Protein AF-A0A354URS7-F1 (afdb_monomer)

Sequence (856 aa):
EDIVAKFEYTAPAGYTSASYAFTYQGEPTETKTATITEGKNTIEFAEANPARIGETIIVSLTLTGEGKEPVTDTYEFSVADYLKTLLTAAPSTFKEIKTQEQYVAMRTLAANLVNYSAKTQEYIGLEDTSSALLTTETVKGFVGDEQPADTDLAVGGEPTESDKYGFIGANLLLDGRVSVCFYFVAESKENLSLEIAFAVGSTATLTNIEEATEIAVKEGVTAYKAVLEGVSAIDMDKTFTAKLLSNGTAVGKEVTYSVKSYAHAMLSSKNDSMKSLALALYNYGVSAKSYVEAMEVTGTDVRLPETKTIDVTDDKYPASFVAEKAFSWAAVEGQSYAHSLVADGNGYMYTLTYNSMAVNASGDSNPDTSGDYYNTYRIVKLDMTGKVIGYTKTFVGAQYNGGYYWGGVEYFIPLWVKGGYVYSYNGDGKTVRIATTDITAKGVDYEVVDAIQFGTIEPKNVKAVVYNATQQKYAVYTLQTLYIFDETNLTEATRQQSVGINMVRMGGNDNNLYFVESTDNVYAPNITVYDWTGVKGTGIFISNKESLKNVKIQGITEYNGVVYYQLIGWSGGVNAVYKSDCSAAKKYDLNDYGLGKYLLNCDFETTASSLTNGWTKDGGSYIYNAIEKNGWVYEYRSCLVRFNPTDKTTVKSNLVVKKFDDENVAMFTYGDKVFVYDITNKVWKSLPLLFNADATATTEESLPIELGAYASSFRNIYVFEDTGNVAVFTGSKIVLLDSTGAEKAMYAVSTSDVSRMGGGKGGYIYYTTNAQGTKNPTVVVIDTKNGRRTTLTLPNVSQNPSNSKISSIFELNGTLCYSLFKWDGTTDSSNIQCVNLSNLKYAAPHKETEELTNAN

Radius of gyration: 36.46 Å; Cα contacts (8 Å, |Δi|>4): 1889; chains: 1; bounding box: 96×96×100 Å

Solvent-accessible surface area (backbone atoms only — not comparable to full-atom values): 47160 Å² total; per-residue (Å²): 62,50,53,65,50,75,50,76,46,72,39,57,87,64,37,43,34,37,40,34,29,45,28,46,89,88,43,73,49,78,75,45,76,44,82,49,57,62,38,82,46,76,50,76,45,64,82,46,30,58,66,47,36,81,47,55,42,34,38,45,39,35,39,33,28,84,98,47,80,74,47,76,51,77,49,77,48,39,56,44,62,51,44,45,44,62,67,67,56,62,67,85,75,41,87,86,50,86,46,72,64,34,46,49,26,49,31,25,27,46,32,14,48,35,48,25,15,21,29,41,12,52,56,75,72,45,80,65,74,38,56,70,69,53,76,41,71,75,47,50,69,32,42,66,81,72,73,55,62,93,79,50,69,42,68,41,70,74,62,54,100,83,54,68,43,26,42,75,48,73,46,79,42,80,76,78,38,48,24,45,35,41,33,30,39,26,73,62,74,78,61,43,36,37,40,35,31,57,55,98,88,47,74,48,74,45,67,70,71,42,76,31,84,88,50,90,65,62,94,83,47,45,36,29,32,38,68,50,75,44,53,37,49,60,50,32,73,33,56,36,40,39,36,39,22,50,79,85,40,81,46,59,57,54,34,34,40,29,49,36,33,52,28,32,59,30,71,75,47,90,45,66,47,58,29,50,27,35,43,28,48,39,29,24,10,49,27,35,38,51,28,50,59,39,62,69,64,50,93,75,75,64,64,64,70,69,80,64,70,71,72,77,85,54,97,80,68,84,65,58,43,68,31,42,79,64,30,69,43,80,68,57,92,87,32,69,48,69,52,27,31,32,47,70,87,78,63,37,35,39,32,38,32,33,26,85,49,64,37,25,93,84,72,51,66,59,84,88,57,98,52,58,60,40,44,33,32,29,53,32,34,22,39,85,70,40,50,76,50,16,22,37,44,77,43,58,34,57,70,63,94,75,69,94,71,89,76,85,71,86,82,46,57,31,45,33,45,57,95,64,27,40,39,30,60,34,36,80,59,29,21,38,37,37,49,62,83,65,43,63,40,79,57,30,83,70,47,81,43,79,43,83,63,52,40,90,53,55,63,88,52,45,42,26,39,37,55,32,81,86,74,42,30,34,41,39,28,35,70,40,38,42,32,30,24,44,69,92,41,41,66,57,60,83,33,80,34,80,70,81,49,87,46,65,37,50,20,44,55,93,66,37,33,40,32,35,50,60,55,87,61,52,64,50,45,41,30,41,31,24,36,88,78,62,49,77,54,72,69,43,38,34,35,54,78,69,96,60,77,60,29,42,76,36,20,23,22,40,57,94,64,27,39,35,34,30,41,37,28,83,89,71,68,46,42,32,36,30,35,30,67,70,69,70,76,67,79,73,70,73,84,82,58,45,48,61,74,63,62,71,75,69,62,89,68,80,63,85,48,73,68,57,85,58,66,63,83,83,85,54,50,67,60,49,40,49,47,59,57,97,78,28,40,37,35,45,68,48,34,48,34,42,32,34,77,86,80,52,45,77,37,49,33,59,33,79,49,81,83,65,72,92,70,52,60,34,60,40,60,59,91,70,28,37,39,39,36,37,61,90,79,69,39,37,33,38,42,55,71,86,58,52,51,78,38,69,53,53,78,68,55,78,71,96,58,49,51,57,95,44,70,87,52,57,56,35,51,34,56,42,78,94,72,48,25,32,42,37,28,50,74,55,33,39,35,32,22,40,60,80,23,49,80,75,46,77,42,84,45,76,56,82,74,50,64,33,63,25,46,41,65,91,48,27,36,40,32,29,32,34,26,50,58,52,55,55,37,31,36,36,38,34,36,68,84,78,72,46,74,40,81,43,71,49,69,73,43,81,84,45,57,72,56,25,32,49,37,23,31,27,42,53,96,74,21,53,29,33,26,38,34,38,57,76,88,84,65,55,41,46,39,45,40,33,42,56,72,85,68,49,65,72,72,74,80,67,88,63,61,72,68,60,71,77,71,125

Mean predicted aligned error: 19.66 Å

pLDDT: mean 78.78, std 17.72, range [26.27, 97.81]

Nearest PDB structures (foldseek):
  2qki-assembly1_A  TM=1.338E-01  e=4.207E-03  Homo sapiens
  8enu-assembly1_G  TM=1.183E-01  e=7.615E-03  Homo sapiens
  3hs0-assembly1_F  TM=1.112E-01  e=4.514E-02  Naja kaouthia
  8ayh-assembly1_B  TM=8.428E-02  e=1.317E-02  Naja kaouthia
  3frp-assembly1_A  TM=9.018E-02  e=2.333E-01  Naja kaouthia

Structure (mmCIF, N/CA/C/O backbone):
data_AF-A0A354URS7-F1
#
_entry.id   AF-A0A354URS7-F1
#
loop_
_atom_site.group_PDB
_atom_site.id
_atom_site.type_symbol
_atom_site.label_atom_id
_atom_site.label_alt_id
_atom_site.label_comp_id
_atom_site.label_asym_id
_atom_site.label_entity_id
_atom_site.label_seq_id
_atom_site.pdbx_PDB_ins_code
_atom_site.Cartn_x
_atom_site.Cartn_y
_atom_site.Cartn_z
_atom_site.occupancy
_atom_site.B_iso_or_equiv
_atom_site.auth_seq_id
_atom_site.auth_comp_id
_atom_site.auth_asym_id
_atom_site.auth_atom_id
_atom_site.pdbx_PDB_model_num
ATOM 1 N N . GLU A 1 1 ? 0.859 -14.919 19.921 1.00 45.84 1 GLU A N 1
ATOM 2 C CA . GLU A 1 1 ? 1.790 -16.027 19.671 1.00 45.84 1 GLU A CA 1
ATOM 3 C C . GLU A 1 1 ? 3.201 -15.488 19.635 1.00 45.84 1 GLU A C 1
ATOM 5 O O . GLU A 1 1 ? 3.434 -14.416 19.079 1.00 45.84 1 GLU A O 1
ATOM 10 N N . ASP A 1 2 ? 4.089 -16.232 20.284 1.00 64.38 2 ASP A N 1
ATOM 11 C CA . ASP A 1 2 ? 5.538 -16.074 20.232 1.00 64.38 2 ASP A CA 1
ATOM 12 C C . ASP A 1 2 ? 6.070 -16.330 18.814 1.00 64.38 2 ASP A C 1
ATOM 14 O O . ASP A 1 2 ? 5.342 -16.796 17.933 1.00 64.38 2 ASP A O 1
ATOM 18 N N . ILE A 1 3 ? 7.350 -16.041 18.570 1.00 83.69 3 ILE A N 1
ATOM 19 C CA . ILE A 1 3 ? 7.993 -16.497 17.335 1.00 83.69 3 ILE A CA 1
ATOM 20 C C . ILE A 1 3 ? 8.140 -18.019 17.457 1.00 83.69 3 ILE A C 1
ATOM 22 O O . ILE A 1 3 ? 8.934 -18.511 18.256 1.00 83.69 3 ILE A O 1
ATOM 26 N N . VAL A 1 4 ? 7.360 -18.779 16.686 1.00 89.12 4 VAL A N 1
ATOM 27 C CA . VAL A 1 4 ? 7.416 -20.248 16.709 1.00 89.12 4 VAL A CA 1
ATOM 28 C C . VAL A 1 4 ? 8.320 -20.752 15.589 1.00 89.12 4 VAL A C 1
ATOM 30 O O . VAL A 1 4 ? 8.006 -20.603 14.408 1.00 89.12 4 VAL A O 1
ATOM 33 N N . ALA A 1 5 ? 9.431 -21.391 15.952 1.00 91.00 5 ALA A N 1
ATOM 34 C CA . ALA A 1 5 ? 10.288 -22.095 15.004 1.00 91.00 5 ALA A CA 1
ATOM 35 C C . ALA A 1 5 ? 9.796 -23.538 14.836 1.00 91.00 5 ALA A C 1
ATOM 37 O O . ALA A 1 5 ? 9.742 -24.304 15.802 1.00 91.00 5 ALA A O 1
ATOM 38 N N . LYS A 1 6 ? 9.437 -23.913 13.605 1.00 93.00 6 LYS A N 1
ATOM 39 C CA . LYS A 1 6 ? 8.980 -25.264 13.257 1.00 93.00 6 LYS A CA 1
ATOM 40 C C . LYS A 1 6 ? 10.090 -26.010 12.526 1.00 93.00 6 LYS A C 1
ATOM 42 O O . LYS A 1 6 ? 10.563 -25.547 11.491 1.00 93.00 6 LYS A O 1
ATOM 47 N N . PHE A 1 7 ? 10.475 -27.172 13.042 1.00 93.50 7 PHE A N 1
ATOM 48 C CA . PHE A 1 7 ? 11.498 -28.030 12.450 1.00 93.50 7 PHE A CA 1
ATOM 49 C C . PHE A 1 7 ? 10.830 -29.256 11.846 1.00 93.50 7 PHE A C 1
ATOM 51 O O . PHE A 1 7 ? 10.274 -30.094 12.560 1.00 93.50 7 PHE A O 1
ATOM 58 N N . GLU A 1 8 ? 10.878 -29.346 10.522 1.00 94.00 8 GLU A N 1
ATOM 59 C CA . GLU A 1 8 ? 10.361 -30.489 9.778 1.00 94.00 8 GLU A CA 1
ATOM 60 C C . GLU A 1 8 ? 11.480 -31.507 9.543 1.00 94.00 8 GLU A C 1
ATOM 62 O O . GLU A 1 8 ? 12.552 -31.161 9.050 1.00 94.00 8 GLU A O 1
ATOM 67 N N . TYR A 1 9 ? 11.224 -32.775 9.855 1.00 93.50 9 TYR A N 1
ATOM 68 C CA . TYR A 1 9 ? 12.161 -33.876 9.623 1.00 93.50 9 TYR A CA 1
ATOM 69 C C . TYR A 1 9 ? 11.433 -35.099 9.066 1.00 93.50 9 TYR A C 1
ATOM 71 O O . TYR A 1 9 ? 10.211 -35.228 9.170 1.00 93.50 9 TYR A O 1
ATOM 79 N N . THR A 1 10 ? 12.183 -36.005 8.440 1.00 95.69 10 THR A N 1
ATOM 80 C CA . THR A 1 10 ? 11.631 -37.245 7.880 1.00 95.69 10 THR A CA 1
ATOM 81 C C . THR A 1 10 ? 12.099 -38.438 8.700 1.00 95.69 10 THR A C 1
ATOM 83 O O . THR A 1 10 ? 13.290 -38.727 8.749 1.00 95.69 10 THR A O 1
ATOM 86 N N . ALA A 1 11 ? 11.161 -39.143 9.327 1.00 95.38 11 ALA A N 1
ATOM 87 C CA . ALA A 1 11 ? 11.426 -40.369 10.061 1.00 95.38 11 ALA A CA 1
ATOM 88 C C . ALA A 1 11 ? 11.481 -41.570 9.096 1.00 95.38 11 ALA A C 1
ATOM 90 O O . ALA A 1 11 ? 10.512 -41.797 8.360 1.00 95.38 11 ALA A O 1
ATOM 91 N N . PRO A 1 12 ? 12.573 -42.358 9.082 1.00 94.75 12 PRO A N 1
ATOM 92 C CA . PRO A 1 12 ? 12.652 -43.565 8.264 1.00 94.75 12 PRO A CA 1
ATOM 93 C C . PRO A 1 12 ? 11.683 -44.663 8.729 1.00 94.75 12 PRO A C 1
ATOM 95 O O . PRO A 1 12 ? 11.243 -44.691 9.880 1.00 94.75 12 PRO A O 1
ATOM 98 N N . ALA A 1 13 ? 11.419 -45.634 7.851 1.00 95.38 13 ALA A N 1
ATOM 99 C CA . ALA A 1 13 ? 10.595 -46.796 8.170 1.00 95.38 13 ALA A CA 1
ATOM 100 C C . ALA A 1 13 ? 11.107 -47.559 9.409 1.00 95.38 13 ALA A C 1
ATOM 102 O O . ALA A 1 13 ? 12.272 -47.975 9.485 1.00 95.38 13 ALA A O 1
ATOM 103 N N . GLY A 1 14 ? 10.200 -47.801 10.356 1.00 94.88 14 GLY A N 1
ATOM 104 C CA . GLY A 1 14 ? 10.459 -48.547 11.591 1.00 94.88 14 GLY A CA 1
ATOM 105 C C . GLY A 1 14 ? 10.931 -47.713 12.786 1.00 94.88 14 GLY A C 1
ATOM 106 O O . GLY A 1 14 ? 11.168 -48.300 13.836 1.00 94.88 14 GLY A O 1
ATOM 107 N N . TYR A 1 15 ? 11.044 -46.386 12.665 1.00 96.94 15 TYR A N 1
ATOM 108 C CA . TYR A 1 15 ? 11.195 -45.480 13.811 1.00 96.94 15 TYR A CA 1
ATOM 109 C C . TYR A 1 15 ? 9.814 -45.036 14.311 1.00 96.94 15 TYR A C 1
ATOM 111 O O . TYR A 1 15 ? 8.960 -44.660 13.513 1.00 96.94 15 TYR A O 1
ATOM 119 N N . THR A 1 16 ? 9.586 -45.102 15.624 1.00 96.25 16 THR A N 1
ATOM 120 C CA . THR A 1 16 ? 8.262 -44.881 16.246 1.00 96.25 16 THR A CA 1
ATOM 121 C C . THR A 1 16 ? 8.275 -43.822 17.346 1.00 96.25 16 THR A C 1
ATOM 123 O O . THR A 1 16 ? 7.215 -43.401 17.806 1.00 96.25 16 THR A O 1
ATOM 126 N N . SER A 1 17 ? 9.456 -43.378 17.781 1.00 96.94 17 SER A N 1
ATOM 127 C CA . SER A 1 17 ? 9.614 -42.353 18.813 1.00 96.94 17 SER A CA 1
ATOM 128 C C . SER A 1 17 ? 10.721 -41.366 18.447 1.00 96.94 17 SER A C 1
ATOM 130 O O . SER A 1 17 ? 11.741 -41.745 17.875 1.00 96.94 17 SER A O 1
ATOM 132 N N . ALA A 1 18 ? 10.532 -40.105 18.822 1.00 96.94 18 ALA A N 1
ATOM 133 C CA . ALA A 1 18 ? 11.527 -39.044 18.765 1.00 96.94 18 ALA A CA 1
ATOM 134 C C . ALA A 1 18 ? 11.763 -38.489 20.172 1.00 96.94 18 ALA A C 1
ATOM 136 O O . ALA A 1 18 ? 10.813 -38.181 20.888 1.00 96.94 18 ALA A O 1
ATOM 137 N N . SER A 1 19 ? 13.022 -38.344 20.564 1.00 97.12 19 SER A N 1
ATOM 138 C CA . SER A 1 19 ? 13.459 -37.634 21.763 1.00 97.12 19 SER A CA 1
ATOM 139 C C . SER A 1 19 ? 14.187 -36.377 21.322 1.00 97.12 19 SER A C 1
ATOM 141 O O . SER A 1 19 ? 15.109 -36.477 20.519 1.00 97.12 19 SER A O 1
ATOM 143 N N . TYR A 1 20 ? 13.798 -35.208 21.816 1.00 96.75 20 TYR A N 1
ATOM 144 C CA . TYR A 1 20 ? 14.395 -33.951 21.382 1.00 96.75 20 TYR A CA 1
ATOM 145 C C . TYR A 1 20 ? 14.572 -32.958 22.523 1.00 96.75 20 TYR A C 1
ATOM 147 O O . TYR A 1 20 ? 13.783 -32.925 23.465 1.00 96.75 20 TYR A O 1
ATOM 155 N N . ALA A 1 21 ? 15.611 -32.139 22.420 1.00 96.75 21 ALA A N 1
ATOM 156 C CA . ALA A 1 21 ? 15.851 -30.996 23.289 1.00 96.75 21 ALA A CA 1
ATOM 157 C C . ALA A 1 21 ? 16.300 -29.810 22.434 1.00 96.75 21 ALA A C 1
ATOM 159 O O . ALA A 1 21 ? 17.043 -29.979 21.465 1.00 96.75 21 ALA A O 1
ATOM 160 N N . PHE A 1 22 ? 15.849 -28.617 22.799 1.00 96.38 22 PHE A N 1
ATOM 161 C CA . PHE A 1 22 ? 16.310 -27.366 22.207 1.00 96.38 22 PHE A CA 1
ATOM 162 C C . PHE A 1 22 ? 17.412 -26.755 23.066 1.00 96.38 22 PHE A C 1
ATOM 164 O O . PHE A 1 22 ? 17.344 -26.853 24.288 1.00 96.38 22 PHE A O 1
ATOM 171 N N . THR A 1 23 ? 18.372 -26.078 22.455 1.00 95.88 23 THR A N 1
ATOM 172 C CA . THR A 1 23 ? 19.292 -25.154 23.117 1.00 95.88 23 THR A CA 1
ATOM 173 C C . THR A 1 23 ? 19.030 -23.758 22.574 1.00 95.88 23 THR A C 1
ATOM 175 O O . THR A 1 23 ? 19.028 -23.552 21.360 1.00 95.88 23 THR A O 1
ATOM 178 N N . TYR A 1 24 ? 18.801 -22.809 23.476 1.00 92.94 24 TYR A N 1
ATOM 179 C CA . TYR A 1 24 ? 18.528 -21.411 23.161 1.00 92.94 24 TYR A CA 1
ATOM 180 C C . TYR A 1 24 ? 19.208 -20.539 24.217 1.00 92.94 24 TYR A C 1
ATOM 182 O O . TYR A 1 24 ? 19.160 -20.863 25.399 1.00 92.94 24 TYR A O 1
ATOM 190 N N . GLN A 1 25 ? 19.906 -19.478 23.799 1.00 89.69 25 GLN A N 1
ATOM 191 C CA . GLN A 1 25 ? 20.767 -18.668 24.686 1.00 89.69 25 GLN A CA 1
ATOM 192 C C . GLN A 1 25 ? 21.860 -19.486 25.404 1.00 89.69 25 GLN A C 1
ATOM 194 O O . GLN A 1 25 ? 22.274 -19.162 26.512 1.00 89.69 25 GLN A O 1
ATOM 199 N N . GLY A 1 26 ? 22.322 -20.574 24.779 1.00 89.56 26 GLY A N 1
ATOM 200 C CA . GLY A 1 26 ? 23.308 -21.488 25.363 1.00 89.56 26 GLY A CA 1
ATOM 201 C C . GLY A 1 26 ? 22.752 -22.442 26.426 1.00 89.56 26 GLY A C 1
ATOM 202 O O . GLY A 1 26 ? 23.478 -23.338 26.852 1.00 89.56 26 GLY A O 1
ATOM 203 N N . GLU A 1 27 ? 21.477 -22.313 26.800 1.00 90.81 27 GLU A N 1
ATOM 204 C CA . GLU A 1 27 ? 20.839 -23.149 27.814 1.00 90.81 27 GLU A CA 1
ATOM 205 C C . GLU A 1 27 ? 19.990 -24.254 27.160 1.00 90.81 27 GLU A C 1
ATOM 207 O O . GLU A 1 27 ? 19.168 -23.975 26.278 1.00 90.81 27 GLU A O 1
ATOM 212 N N . PRO A 1 28 ? 20.183 -25.531 27.537 1.00 91.81 28 PRO A N 1
ATOM 213 C CA . PRO A 1 28 ? 19.349 -26.622 27.061 1.00 91.81 28 PRO A CA 1
ATOM 214 C C . PRO A 1 28 ? 17.993 -26.640 27.780 1.00 91.81 28 PRO A C 1
ATOM 216 O O . PRO A 1 28 ? 17.904 -26.560 29.003 1.00 91.81 28 PRO A O 1
ATOM 219 N N . THR A 1 29 ? 16.932 -26.822 27.006 1.00 92.19 29 THR A N 1
ATOM 220 C CA . THR A 1 29 ? 15.580 -27.122 27.491 1.00 92.19 29 THR A CA 1
ATOM 221 C C . THR A 1 29 ? 15.466 -28.577 27.951 1.00 92.19 29 THR A C 1
ATOM 223 O O . THR A 1 29 ? 16.294 -29.432 27.618 1.00 92.19 29 THR A O 1
ATOM 226 N N . GLU A 1 30 ? 14.409 -28.881 28.706 1.00 92.69 30 GLU A N 1
ATOM 227 C CA . GLU A 1 30 ? 14.092 -30.258 29.081 1.00 92.69 30 GLU A CA 1
ATOM 228 C C . GLU A 1 30 ? 13.887 -31.144 27.845 1.00 92.69 30 GLU A C 1
ATOM 230 O O . GLU A 1 30 ? 13.244 -30.757 26.865 1.00 92.69 30 GLU A O 1
ATOM 235 N N . THR A 1 31 ? 14.412 -32.370 27.907 1.00 94.88 31 THR A N 1
ATOM 236 C CA . THR A 1 31 ? 14.215 -33.356 26.842 1.00 94.88 31 THR A CA 1
ATOM 237 C C . THR A 1 31 ? 12.753 -33.787 26.789 1.00 94.88 31 THR A C 1
ATOM 239 O O . THR A 1 31 ? 12.211 -34.320 27.756 1.00 94.88 31 THR A O 1
ATOM 242 N N . LYS A 1 32 ? 12.129 -33.599 25.629 1.00 95.56 32 LYS A N 1
ATOM 243 C CA . LYS A 1 32 ? 10.760 -34.017 25.327 1.00 95.56 32 LYS A CA 1
ATOM 244 C C . LYS A 1 32 ? 10.784 -35.292 24.494 1.00 95.56 32 LYS A C 1
ATOM 246 O O . LYS A 1 32 ? 11.731 -35.554 23.755 1.00 95.56 32 LYS A O 1
ATOM 251 N N . THR A 1 33 ? 9.726 -36.090 24.603 1.00 95.12 33 THR A N 1
ATOM 252 C CA . THR A 1 33 ? 9.521 -37.271 23.757 1.00 95.12 33 THR A CA 1
ATOM 253 C C . THR A 1 33 ? 8.199 -37.152 23.014 1.00 95.12 33 THR A C 1
ATOM 255 O O . THR A 1 33 ? 7.212 -36.668 23.564 1.00 95.12 33 THR A O 1
ATOM 258 N N . ALA A 1 34 ? 8.185 -37.576 21.755 1.00 94.56 34 ALA A N 1
ATOM 259 C CA . ALA A 1 34 ? 7.004 -37.597 20.907 1.00 94.56 34 ALA A CA 1
ATOM 260 C C . ALA A 1 34 ? 6.899 -38.945 20.192 1.00 94.56 34 ALA A C 1
ATOM 262 O O . ALA A 1 34 ? 7.897 -39.512 19.745 1.00 94.56 34 ALA A O 1
ATOM 263 N N . THR A 1 35 ? 5.674 -39.452 20.065 1.00 95.06 35 THR A N 1
ATOM 264 C CA . THR A 1 35 ? 5.389 -40.561 19.146 1.00 95.06 35 THR A CA 1
ATOM 265 C C . THR A 1 35 ? 5.372 -40.013 17.725 1.00 95.06 35 THR A C 1
ATOM 267 O O . THR A 1 35 ? 4.788 -38.958 17.487 1.00 95.06 35 THR A O 1
ATOM 270 N N . ILE A 1 36 ? 6.006 -40.722 16.796 1.00 95.62 36 ILE A N 1
ATOM 271 C CA . ILE A 1 36 ? 6.165 -40.287 15.403 1.00 95.62 36 ILE A CA 1
ATOM 272 C C . ILE A 1 36 ? 5.689 -41.366 14.441 1.00 95.62 36 ILE A C 1
ATOM 274 O O . ILE A 1 36 ? 5.633 -42.548 14.785 1.00 95.62 36 ILE A O 1
ATOM 278 N N . THR A 1 37 ? 5.367 -40.957 13.220 1.00 94.19 37 THR A N 1
ATOM 279 C CA . THR A 1 37 ? 5.035 -41.869 12.120 1.00 94.19 37 THR A CA 1
ATOM 280 C C . THR A 1 37 ? 6.132 -41.856 11.067 1.00 94.19 37 THR A C 1
ATOM 282 O O . THR A 1 37 ? 6.842 -40.862 10.925 1.00 94.19 37 THR A O 1
ATOM 285 N N . GLU A 1 38 ? 6.253 -42.933 10.290 1.00 95.38 38 GLU A N 1
ATOM 286 C CA . GLU A 1 38 ? 7.100 -42.938 9.093 1.00 95.38 38 GLU A CA 1
ATOM 287 C C . GLU A 1 38 ? 6.736 -41.759 8.173 1.00 95.38 38 GLU A C 1
ATOM 289 O O . GLU A 1 38 ? 5.558 -41.473 7.949 1.00 95.38 38 GLU A O 1
ATOM 294 N N . GLY A 1 39 ? 7.748 -41.072 7.639 1.00 94.75 39 GLY A N 1
ATOM 295 C CA . GLY A 1 39 ? 7.565 -39.894 6.793 1.00 94.75 39 GLY A CA 1
ATOM 296 C C . GLY A 1 39 ? 7.754 -38.572 7.539 1.00 94.75 39 GLY A C 1
ATOM 297 O O . GLY A 1 39 ? 8.597 -38.460 8.428 1.00 94.75 39 GLY A O 1
ATOM 298 N N . LYS A 1 40 ? 7.032 -37.532 7.114 1.00 95.81 40 LYS A N 1
ATOM 299 C CA . LYS A 1 40 ? 7.242 -36.150 7.567 1.00 95.81 40 LYS A CA 1
ATOM 300 C C . LYS A 1 40 ? 6.651 -35.926 8.961 1.00 95.81 40 LYS A C 1
ATOM 302 O O . LYS A 1 40 ? 5.474 -36.193 9.179 1.00 95.81 40 LYS A O 1
ATOM 307 N N . ASN A 1 41 ? 7.459 -35.391 9.867 1.00 95.75 41 ASN A N 1
ATOM 308 C CA . ASN A 1 41 ? 7.078 -35.017 11.226 1.00 95.75 41 ASN A CA 1
ATOM 309 C C . ASN A 1 41 ? 7.549 -33.585 11.515 1.00 95.75 41 ASN A C 1
ATOM 311 O O . ASN A 1 41 ? 8.467 -33.087 10.857 1.00 95.75 41 ASN A O 1
ATOM 315 N N . THR A 1 42 ? 6.944 -32.945 12.517 1.00 96.00 42 THR A N 1
ATOM 316 C CA . THR A 1 42 ? 7.269 -31.571 12.921 1.00 96.00 42 THR A CA 1
ATOM 317 C C . THR A 1 42 ? 7.430 -31.492 14.434 1.00 96.00 42 THR A C 1
ATOM 319 O O . THR A 1 42 ? 6.643 -32.077 15.175 1.00 96.00 42 THR A O 1
ATOM 322 N N . ILE A 1 43 ? 8.441 -30.757 14.889 1.00 94.81 43 ILE A N 1
ATOM 323 C CA . ILE A 1 43 ? 8.601 -30.318 16.283 1.00 94.81 43 ILE A CA 1
ATOM 324 C C . ILE A 1 43 ? 8.699 -28.795 16.319 1.00 94.81 43 ILE A C 1
ATOM 326 O O . ILE A 1 43 ? 9.152 -28.173 15.357 1.00 94.81 43 ILE A O 1
ATOM 330 N N . GLU A 1 44 ? 8.257 -28.191 17.418 1.00 94.12 44 GLU A N 1
ATOM 331 C CA . GLU A 1 44 ? 8.102 -26.739 17.525 1.00 94.12 44 GLU A CA 1
ATOM 332 C C . GLU A 1 44 ? 8.839 -26.190 18.751 1.00 94.12 44 GLU A C 1
ATOM 334 O O . GLU A 1 44 ? 8.808 -26.788 19.831 1.00 94.12 44 GLU A O 1
ATOM 339 N N . PHE A 1 45 ? 9.481 -25.036 18.574 1.00 92.06 45 PHE A N 1
ATOM 340 C CA . PHE A 1 45 ? 10.055 -24.215 19.635 1.00 92.06 45 PHE A CA 1
ATOM 341 C C . PHE A 1 45 ? 9.303 -22.885 19.694 1.00 92.06 45 PHE A C 1
ATOM 343 O O . PHE A 1 45 ? 9.355 -22.111 18.742 1.00 92.06 45 PHE A O 1
ATOM 350 N N . ALA A 1 46 ? 8.601 -22.632 20.799 1.00 88.44 46 ALA A N 1
ATOM 351 C CA . ALA A 1 46 ? 7.706 -21.483 20.971 1.00 88.44 46 ALA A CA 1
ATOM 352 C C . ALA A 1 46 ? 8.189 -20.496 22.051 1.00 88.44 46 ALA A C 1
ATOM 354 O O . ALA A 1 46 ? 7.394 -19.743 22.596 1.00 88.44 46 ALA A O 1
ATOM 355 N N . GLU A 1 47 ? 9.482 -20.517 22.390 1.00 86.81 47 GLU A N 1
ATOM 356 C CA . GLU A 1 47 ? 10.078 -19.643 23.418 1.00 86.81 47 GLU A CA 1
ATOM 357 C C . GLU A 1 47 ? 10.959 -18.533 22.806 1.00 86.81 47 GLU A C 1
ATOM 359 O O . GLU A 1 47 ? 11.657 -17.809 23.521 1.00 86.81 47 GLU A O 1
ATOM 364 N N . ALA A 1 48 ? 10.954 -18.375 21.475 1.00 87.38 48 ALA A N 1
ATOM 365 C CA . ALA A 1 48 ? 11.731 -17.325 20.826 1.00 87.38 48 ALA A CA 1
ATOM 366 C C . ALA A 1 48 ? 11.060 -15.953 21.012 1.00 87.38 48 ALA A C 1
ATOM 368 O O . ALA A 1 48 ? 9.888 -15.748 20.693 1.00 87.38 48 ALA A O 1
ATOM 369 N N . ASN A 1 49 ? 11.848 -14.999 21.510 1.00 86.81 49 ASN A N 1
ATOM 370 C CA . ASN A 1 49 ? 11.406 -13.663 21.904 1.00 86.81 49 ASN A CA 1
ATOM 371 C C . ASN A 1 49 ? 11.947 -12.619 20.906 1.00 86.81 49 ASN A C 1
ATOM 373 O O . ASN A 1 49 ? 13.132 -12.684 20.559 1.00 86.81 49 ASN A O 1
ATOM 377 N N . PRO A 1 50 ? 11.140 -11.621 20.492 1.00 89.31 50 PRO A N 1
ATOM 378 C CA . PRO A 1 50 ? 11.588 -10.487 19.685 1.00 89.31 50 PRO A CA 1
ATOM 379 C C . PRO A 1 50 ? 12.896 -9.835 20.155 1.00 89.31 50 PRO A C 1
ATOM 381 O O . PRO A 1 50 ? 13.721 -9.486 19.327 1.00 89.31 50 PRO A O 1
ATOM 384 N N . ALA A 1 51 ? 13.179 -9.725 21.451 1.00 90.81 51 ALA A N 1
ATOM 385 C CA . ALA A 1 51 ? 14.430 -9.155 21.963 1.00 90.81 51 ALA A CA 1
ATOM 386 C C . ALA A 1 51 ? 15.701 -9.948 21.584 1.00 90.81 51 ALA A C 1
ATOM 388 O O . ALA A 1 51 ? 16.823 -9.497 21.822 1.00 90.81 51 ALA A O 1
ATOM 389 N N . ARG A 1 52 ? 15.539 -11.169 21.069 1.00 90.56 52 ARG A N 1
ATOM 390 C CA . ARG A 1 52 ? 16.590 -12.182 20.937 1.00 90.56 52 ARG A CA 1
ATOM 391 C C . ARG A 1 52 ? 16.546 -12.892 19.582 1.00 90.56 52 ARG A C 1
ATOM 393 O O . ARG A 1 52 ? 17.028 -14.010 19.464 1.00 90.56 52 ARG A O 1
ATOM 400 N N . ILE A 1 53 ? 16.027 -12.245 18.534 1.00 92.06 53 ILE A N 1
ATOM 401 C CA . ILE A 1 53 ? 15.968 -12.845 17.184 1.00 92.06 53 ILE A CA 1
ATOM 402 C C . ILE A 1 53 ? 17.347 -13.203 16.600 1.00 92.06 53 ILE A C 1
ATOM 404 O O . ILE A 1 53 ? 17.416 -13.983 15.654 1.00 92.06 53 ILE A O 1
ATOM 408 N N . GLY A 1 54 ? 18.431 -12.630 17.137 1.00 91.06 54 GLY A N 1
ATOM 409 C CA . GLY A 1 54 ? 19.808 -12.965 16.762 1.00 91.06 54 GLY A CA 1
ATOM 410 C C . GLY A 1 54 ? 20.353 -14.246 17.402 1.00 91.06 54 GLY A C 1
ATOM 411 O O . GLY A 1 54 ? 21.399 -14.728 16.978 1.00 91.06 54 GLY A O 1
ATOM 412 N N . GLU A 1 55 ? 19.672 -14.803 18.407 1.00 92.38 55 GLU A N 1
ATOM 413 C CA . GLU A 1 55 ? 20.076 -16.056 19.045 1.00 92.38 55 GLU A CA 1
ATOM 414 C C . GLU A 1 55 ? 19.757 -17.252 18.138 1.00 92.38 55 GLU A C 1
ATOM 416 O O . GLU A 1 55 ? 18.712 -17.306 17.483 1.00 92.38 55 GLU A O 1
ATOM 421 N N . THR A 1 56 ? 20.653 -18.237 18.118 1.00 94.56 56 THR A N 1
ATOM 422 C CA . THR A 1 56 ? 20.451 -19.480 17.361 1.00 94.56 56 THR A CA 1
ATOM 423 C C . THR A 1 56 ? 19.680 -20.492 18.203 1.00 94.56 56 THR A C 1
ATOM 425 O O . THR A 1 56 ? 19.986 -20.707 19.376 1.00 94.56 56 THR A O 1
ATOM 428 N N . ILE A 1 57 ? 18.687 -21.131 17.592 1.00 95.69 57 ILE A N 1
ATOM 429 C CA . ILE A 1 57 ? 17.938 -22.254 18.151 1.00 95.69 57 ILE A CA 1
ATOM 430 C C . ILE A 1 57 ? 18.573 -23.532 17.615 1.00 95.69 57 ILE A C 1
ATOM 432 O O . ILE A 1 57 ? 18.574 -23.767 16.405 1.00 95.69 57 ILE A O 1
ATOM 436 N N . ILE A 1 58 ? 19.104 -24.358 18.512 1.00 96.31 58 ILE A N 1
ATOM 437 C CA . ILE A 1 58 ? 19.716 -25.644 18.168 1.00 96.31 58 ILE A CA 1
ATOM 438 C C . ILE A 1 58 ? 18.787 -26.759 18.637 1.00 96.31 58 ILE A C 1
ATOM 440 O O . ILE A 1 58 ? 18.391 -26.786 19.796 1.00 96.31 58 ILE A O 1
ATOM 444 N N . VAL A 1 59 ? 18.447 -27.697 17.763 1.00 96.75 59 VAL A N 1
ATOM 445 C CA . VAL A 1 59 ? 17.667 -28.894 18.096 1.00 96.75 59 VAL A CA 1
ATOM 446 C C . VAL A 1 59 ? 18.592 -30.089 18.110 1.00 96.75 59 VAL A C 1
ATOM 448 O O . VAL A 1 59 ? 19.196 -30.379 17.086 1.00 96.75 59 VAL A O 1
ATOM 451 N N . SER A 1 60 ? 18.640 -30.823 19.216 1.00 96.88 60 SER A N 1
ATOM 452 C CA . SER A 1 60 ? 19.173 -32.186 19.251 1.00 96.88 60 SER A CA 1
ATOM 453 C C . SER A 1 60 ? 18.004 -33.163 19.175 1.00 96.88 60 SER A C 1
ATOM 455 O O . SER A 1 60 ? 17.159 -33.165 20.069 1.00 96.88 60 SER A O 1
ATOM 457 N N . LEU A 1 61 ? 17.923 -33.959 18.107 1.00 97.25 61 LEU A N 1
ATOM 458 C CA . LEU A 1 61 ? 16.839 -34.904 17.828 1.00 97.25 61 LEU A CA 1
ATOM 459 C C . LEU A 1 61 ? 17.398 -36.324 17.764 1.00 97.25 61 LEU A C 1
ATOM 461 O O . LEU A 1 61 ? 18.316 -36.588 17.003 1.00 97.25 61 LEU A O 1
ATOM 465 N N . THR A 1 62 ? 16.818 -37.256 18.513 1.00 97.81 62 THR A N 1
ATOM 466 C CA . THR A 1 62 ? 17.148 -38.684 18.470 1.00 97.81 62 THR A CA 1
ATOM 467 C C . THR A 1 62 ? 15.912 -39.513 18.146 1.00 97.81 62 THR A C 1
ATOM 469 O O . THR A 1 62 ? 14.933 -39.488 18.889 1.00 97.81 62 THR A O 1
ATOM 472 N N . LEU A 1 63 ? 15.957 -40.275 17.057 1.00 97.56 63 LEU A N 1
ATOM 473 C CA . LEU A 1 63 ? 14.900 -41.188 16.632 1.00 97.56 63 LEU A CA 1
ATOM 474 C C . LEU A 1 63 ? 15.172 -42.599 17.156 1.00 97.56 63 LEU A C 1
ATOM 476 O O . LEU A 1 63 ? 16.293 -43.097 17.048 1.00 97.56 63 LEU A O 1
ATOM 480 N N . THR A 1 64 ? 14.143 -43.274 17.669 1.00 97.12 64 THR A N 1
ATOM 481 C CA . THR A 1 64 ? 14.211 -44.669 18.132 1.00 97.12 64 THR A CA 1
ATOM 482 C C . THR A 1 64 ? 13.043 -45.509 17.602 1.00 97.12 64 THR A C 1
ATOM 484 O O . THR A 1 64 ? 11.972 -44.997 17.265 1.00 97.12 64 THR A O 1
ATOM 487 N N . GLY A 1 65 ? 13.258 -46.822 17.490 1.00 95.25 65 GLY A N 1
ATOM 488 C CA . GLY A 1 65 ? 12.270 -47.783 17.000 1.00 95.25 65 GLY A CA 1
ATOM 489 C C . GLY A 1 65 ? 12.655 -49.222 17.341 1.00 95.25 65 GLY A C 1
ATOM 490 O O . GLY A 1 65 ? 13.824 -49.516 17.595 1.00 95.25 65 GLY A O 1
ATOM 491 N N . GLU A 1 66 ? 11.678 -50.130 17.380 1.00 92.25 66 GLU A N 1
ATOM 492 C CA . GLU A 1 66 ? 11.927 -51.531 17.736 1.00 92.25 66 GLU A CA 1
ATOM 493 C C . GLU A 1 66 ? 12.838 -52.210 16.699 1.00 92.25 66 GLU A C 1
ATOM 495 O O . GLU A 1 66 ? 12.564 -52.207 15.498 1.00 92.25 66 GLU A O 1
ATOM 500 N N . GLY A 1 67 ? 13.956 -52.780 17.161 1.00 91.94 67 GLY A N 1
ATOM 501 C CA . GLY A 1 67 ? 14.951 -53.407 16.286 1.00 91.94 67 GLY A CA 1
ATOM 502 C C . GLY A 1 67 ? 15.723 -52.427 15.390 1.00 91.94 67 GLY A C 1
ATOM 503 O O . GLY A 1 67 ? 16.353 -52.863 14.425 1.00 91.94 67 GLY A O 1
ATOM 504 N N . LYS A 1 68 ? 15.672 -51.119 15.681 1.00 95.00 68 LYS A N 1
ATOM 505 C CA . LYS A 1 68 ? 16.443 -50.074 14.996 1.00 95.00 68 LYS A CA 1
ATOM 506 C C . LYS A 1 68 ? 17.487 -49.474 15.933 1.00 95.00 68 LYS A C 1
ATOM 508 O O . LYS A 1 68 ? 17.204 -49.217 17.100 1.00 95.00 68 LYS A O 1
ATOM 513 N N . GLU A 1 69 ? 18.671 -49.198 15.396 1.00 95.81 69 GLU A N 1
ATOM 514 C CA . GLU A 1 69 ? 19.672 -48.390 16.095 1.00 95.81 69 GLU A CA 1
ATOM 515 C C . GLU A 1 69 ? 19.200 -46.926 16.183 1.00 95.81 69 GLU A C 1
ATOM 517 O O . GLU A 1 69 ? 18.643 -46.416 15.198 1.00 95.81 69 GLU A O 1
ATOM 522 N N . PRO A 1 70 ? 19.402 -46.236 17.323 1.00 95.88 70 PRO A N 1
ATOM 523 C CA . PRO A 1 70 ? 19.080 -44.820 17.450 1.00 95.88 70 PRO A CA 1
ATOM 524 C C . PRO A 1 70 ? 19.820 -43.960 16.420 1.00 95.88 70 PRO A C 1
ATOM 526 O O . PRO A 1 70 ? 21.005 -44.172 16.162 1.00 95.88 70 PRO A O 1
ATOM 529 N N . VAL A 1 71 ? 19.131 -42.966 15.859 1.00 95.75 71 VAL A N 1
ATOM 530 C CA . VAL A 1 71 ? 19.721 -41.978 14.939 1.00 95.75 71 VAL A CA 1
ATOM 531 C C . VAL A 1 71 ? 19.603 -40.607 15.571 1.00 95.75 71 VAL A C 1
ATOM 533 O O . VAL A 1 71 ? 18.498 -40.209 15.927 1.00 95.75 71 VAL A O 1
ATOM 536 N N . THR A 1 72 ? 20.723 -39.900 15.707 1.00 95.88 72 THR A N 1
ATOM 537 C CA . THR A 1 72 ? 20.768 -38.555 16.285 1.00 95.88 72 THR A CA 1
ATOM 538 C C . THR A 1 72 ? 21.189 -37.544 15.231 1.00 95.88 72 THR A C 1
ATOM 540 O O . THR A 1 72 ? 22.225 -37.728 14.597 1.00 95.88 72 THR A O 1
ATOM 543 N N . ASP A 1 73 ? 20.416 -36.469 15.105 1.00 95.06 73 ASP A N 1
ATOM 544 C CA . ASP A 1 73 ? 20.682 -35.327 14.236 1.00 95.06 73 ASP A CA 1
ATOM 545 C C . ASP A 1 73 ? 20.619 -34.020 15.028 1.00 95.06 73 ASP A C 1
ATOM 547 O O . ASP A 1 73 ? 19.897 -33.908 16.025 1.00 95.06 73 ASP A O 1
ATOM 551 N N . THR A 1 74 ? 21.343 -33.015 14.533 1.00 95.25 74 THR A N 1
ATOM 552 C CA . THR A 1 74 ? 21.304 -31.651 15.060 1.00 95.25 74 THR A CA 1
ATOM 553 C C . THR A 1 74 ? 20.872 -30.678 13.971 1.00 95.25 74 THR A C 1
ATOM 555 O O . THR A 1 74 ? 21.388 -30.730 12.855 1.00 95.25 74 THR A O 1
ATOM 558 N N . TYR A 1 75 ? 19.957 -29.771 14.306 1.00 94.38 75 TYR A N 1
ATOM 559 C CA . TYR A 1 75 ? 19.471 -28.723 13.406 1.00 94.38 75 TYR A CA 1
ATOM 560 C C . TYR A 1 75 ? 19.708 -27.353 14.031 1.00 94.38 75 TYR A C 1
ATOM 562 O O . TYR A 1 75 ? 19.495 -27.186 15.227 1.00 94.38 75 TYR A O 1
ATOM 570 N N . GLU A 1 76 ? 20.104 -26.371 13.227 1.00 94.88 76 GLU A N 1
ATOM 571 C CA . GLU A 1 76 ? 20.291 -24.987 13.668 1.00 94.88 76 GLU A CA 1
ATOM 572 C C . GLU A 1 76 ? 19.343 -24.068 12.898 1.00 94.88 76 GLU A C 1
ATOM 574 O O . GLU A 1 76 ? 19.159 -24.216 11.688 1.00 94.88 76 GLU A O 1
ATOM 579 N N . PHE A 1 77 ? 18.734 -23.117 13.601 1.00 94.00 77 PHE A N 1
ATOM 580 C CA . PHE A 1 77 ? 17.856 -22.115 13.013 1.00 94.00 77 PHE A CA 1
ATOM 581 C C . PHE A 1 77 ? 18.065 -20.756 13.679 1.00 94.00 77 PHE A C 1
ATOM 583 O O . PHE A 1 77 ? 18.164 -20.654 14.898 1.00 94.00 77 PHE A O 1
ATOM 590 N N . SER A 1 78 ? 18.087 -19.703 12.870 1.00 92.12 78 SER A N 1
ATOM 591 C CA . SER A 1 78 ? 18.243 -18.318 13.306 1.00 92.12 78 SER A CA 1
ATOM 592 C C . SER A 1 78 ? 17.097 -17.495 12.731 1.00 92.12 78 SER A C 1
ATOM 594 O O . SER A 1 78 ? 16.893 -17.450 11.513 1.00 92.12 78 SER A O 1
ATOM 596 N N . VAL A 1 79 ? 16.337 -16.837 13.612 1.00 93.44 79 VAL A N 1
ATOM 597 C CA . VAL A 1 79 ? 15.235 -15.957 13.196 1.00 93.44 79 VAL A CA 1
ATOM 598 C C . VAL A 1 79 ? 15.792 -14.785 12.384 1.00 93.44 79 VAL A C 1
ATOM 600 O O . VAL A 1 79 ? 15.225 -14.427 11.353 1.00 93.44 79 VAL A O 1
ATOM 603 N N . ALA A 1 80 ? 16.932 -14.226 12.795 1.00 94.38 80 ALA A N 1
ATOM 604 C CA . ALA A 1 80 ? 17.619 -13.154 12.084 1.00 94.38 80 ALA A CA 1
ATOM 605 C C . ALA A 1 80 ? 18.022 -13.549 10.652 1.00 94.38 80 ALA A C 1
ATOM 607 O O . ALA A 1 80 ? 17.797 -12.773 9.721 1.00 94.38 80 ALA A O 1
ATOM 608 N N . ASP A 1 81 ? 18.559 -14.755 10.443 1.00 94.00 81 ASP A N 1
ATOM 609 C CA . ASP A 1 81 ? 18.945 -15.222 9.103 1.00 94.00 81 ASP A CA 1
ATOM 610 C C . ASP A 1 81 ? 17.728 -15.484 8.211 1.00 94.00 81 ASP A C 1
ATOM 612 O O . ASP A 1 81 ? 17.738 -15.177 7.010 1.00 94.00 81 ASP A O 1
ATOM 616 N N . TYR A 1 82 ? 16.642 -15.986 8.801 1.00 94.69 82 TYR A N 1
ATOM 617 C CA . TYR A 1 82 ? 15.377 -16.137 8.094 1.00 94.69 82 TYR A CA 1
ATOM 618 C C . TYR A 1 82 ? 14.807 -14.776 7.670 1.00 94.69 82 TYR A C 1
ATOM 620 O O . TYR A 1 82 ? 14.500 -14.575 6.494 1.00 94.69 82 TYR A O 1
ATOM 628 N N . LEU A 1 83 ? 14.762 -13.796 8.578 1.00 95.50 83 LEU A N 1
ATOM 629 C CA . LEU A 1 83 ? 14.309 -12.434 8.273 1.00 95.50 83 LEU A CA 1
ATOM 630 C C . LEU A 1 83 ? 15.185 -11.761 7.216 1.00 95.50 83 LEU A C 1
ATOM 632 O O . LEU A 1 83 ? 14.665 -11.139 6.292 1.00 95.50 83 LEU A O 1
ATOM 636 N N . LYS A 1 84 ? 16.506 -11.942 7.280 1.00 94.25 84 LYS A N 1
ATOM 637 C CA . LYS A 1 84 ? 17.426 -11.468 6.241 1.00 94.25 84 LYS A CA 1
ATOM 638 C C . LYS A 1 84 ? 17.079 -12.052 4.874 1.00 94.25 84 LYS A C 1
ATOM 640 O O . LYS A 1 84 ? 17.094 -11.326 3.881 1.00 94.25 84 LYS A O 1
ATOM 645 N N . THR A 1 85 ? 16.740 -13.338 4.819 1.00 93.81 85 THR A N 1
ATOM 646 C CA . THR A 1 85 ? 16.308 -14.001 3.582 1.00 93.81 85 THR A CA 1
ATOM 647 C C . THR A 1 85 ? 15.018 -13.378 3.052 1.00 93.81 85 THR A C 1
ATOM 649 O O . THR A 1 85 ? 14.986 -12.971 1.892 1.00 93.81 85 THR A O 1
ATOM 652 N N . LEU A 1 86 ? 13.995 -13.203 3.899 1.00 94.50 86 LEU A N 1
ATOM 653 C CA . LEU A 1 86 ? 12.738 -12.541 3.519 1.00 94.50 86 LEU A CA 1
ATOM 654 C C . LEU A 1 86 ? 12.963 -11.117 2.992 1.00 94.50 86 LEU A C 1
ATOM 656 O O . LEU A 1 86 ? 12.320 -10.692 2.035 1.00 94.50 86 LEU A O 1
ATOM 660 N N . LEU A 1 87 ? 13.899 -10.380 3.591 1.00 91.44 87 LEU A N 1
ATOM 661 C CA . LEU A 1 87 ? 14.172 -8.988 3.245 1.00 91.44 87 LEU A CA 1
ATOM 662 C C . LEU A 1 87 ? 15.047 -8.808 1.998 1.00 91.44 87 LEU A C 1
ATOM 664 O O . LEU A 1 87 ? 15.037 -7.708 1.440 1.00 91.44 87 LEU A O 1
ATOM 668 N N . THR A 1 88 ? 15.798 -9.824 1.560 1.00 86.62 88 THR A N 1
ATOM 669 C CA . THR A 1 88 ? 16.816 -9.673 0.498 1.00 86.62 88 THR A CA 1
ATOM 670 C C . THR A 1 88 ? 16.646 -10.599 -0.702 1.00 86.62 88 THR A C 1
ATOM 672 O O . THR A 1 88 ? 17.131 -10.264 -1.783 1.00 86.62 88 THR A O 1
ATOM 675 N N . ALA A 1 89 ? 15.976 -11.742 -0.554 1.00 82.44 89 ALA A N 1
ATOM 676 C CA . ALA A 1 89 ? 15.819 -12.696 -1.644 1.00 82.44 89 ALA A CA 1
ATOM 677 C C . ALA A 1 89 ? 14.793 -12.210 -2.677 1.00 82.44 89 ALA A C 1
ATOM 679 O O . ALA A 1 89 ? 13.825 -11.539 -2.339 1.00 82.44 89 ALA A O 1
ATOM 680 N N . ALA A 1 90 ? 14.987 -12.574 -3.947 1.00 77.38 90 ALA A N 1
ATOM 681 C CA . ALA A 1 90 ? 14.049 -12.234 -5.016 1.00 77.38 90 ALA A CA 1
ATOM 682 C C . ALA A 1 90 ? 12.678 -12.923 -4.812 1.00 77.38 90 ALA A C 1
ATOM 684 O O . ALA A 1 90 ? 12.655 -14.030 -4.261 1.00 77.38 90 ALA A O 1
ATOM 685 N N . PRO A 1 91 ? 11.560 -12.356 -5.323 1.00 75.62 91 PRO A N 1
ATOM 686 C CA . PRO A 1 91 ? 10.217 -12.935 -5.179 1.00 75.62 91 PRO A CA 1
ATOM 687 C C . PRO A 1 91 ? 10.134 -14.409 -5.597 1.00 75.62 91 PRO A C 1
ATOM 689 O O . PRO A 1 91 ? 9.507 -15.217 -4.919 1.00 75.62 91 PRO A O 1
ATOM 692 N N . SER A 1 92 ? 10.848 -14.783 -6.665 1.00 77.12 92 SER A N 1
ATOM 693 C CA . SER A 1 92 ? 10.907 -16.148 -7.210 1.00 77.12 92 SER A CA 1
ATOM 694 C C . SER A 1 92 ? 11.450 -17.202 -6.236 1.00 77.12 92 SER A C 1
ATOM 696 O O . SER A 1 92 ? 11.307 -18.398 -6.483 1.00 77.12 92 SER A O 1
ATOM 698 N N . THR A 1 93 ? 12.086 -16.780 -5.141 1.00 86.06 93 THR A N 1
ATOM 699 C CA . THR A 1 93 ? 12.575 -17.666 -4.072 1.00 86.06 93 THR A CA 1
ATOM 700 C C . THR A 1 93 ? 11.417 -18.272 -3.276 1.00 86.06 93 THR A C 1
ATOM 702 O O . THR A 1 93 ? 11.524 -19.387 -2.765 1.00 86.06 93 THR A O 1
ATOM 705 N N . PHE A 1 94 ? 10.291 -17.561 -3.189 1.00 88.06 94 PHE A N 1
ATOM 706 C CA . PHE A 1 94 ? 9.179 -17.900 -2.313 1.00 88.06 94 PHE A CA 1
ATOM 707 C C . PHE A 1 94 ? 8.054 -18.553 -3.108 1.00 88.06 94 PHE A C 1
ATOM 709 O O . PHE A 1 94 ? 7.273 -17.891 -3.784 1.00 88.06 94 PHE A O 1
ATOM 716 N N . LYS A 1 95 ? 7.942 -19.883 -3.014 1.00 88.31 95 LYS A N 1
ATOM 717 C CA . LYS A 1 95 ? 6.938 -20.649 -3.772 1.00 88.31 95 LYS A CA 1
ATOM 718 C C . LYS A 1 95 ? 5.498 -20.239 -3.463 1.00 88.31 95 LYS A C 1
ATOM 720 O O . LYS A 1 95 ? 4.648 -20.394 -4.336 1.00 88.31 95 LYS A O 1
ATOM 725 N N . GLU A 1 96 ? 5.220 -19.778 -2.250 1.00 85.94 96 GLU A N 1
ATOM 726 C CA . GLU A 1 96 ? 3.873 -19.416 -1.790 1.00 85.94 96 GLU A CA 1
ATOM 727 C C . GLU A 1 96 ? 3.472 -17.993 -2.188 1.00 85.94 96 GLU A C 1
ATOM 729 O O . GLU A 1 96 ? 2.286 -17.711 -2.319 1.00 85.94 96 GLU A O 1
ATOM 734 N N . ILE A 1 97 ? 4.448 -17.133 -2.476 1.00 86.88 97 ILE A N 1
ATOM 735 C CA . ILE A 1 97 ? 4.223 -15.755 -2.903 1.00 86.88 97 ILE A CA 1
ATOM 736 C C . ILE A 1 97 ? 3.985 -15.744 -4.413 1.00 86.88 97 ILE A C 1
ATOM 738 O O . ILE A 1 97 ? 4.859 -16.094 -5.207 1.00 86.88 97 ILE A O 1
ATOM 742 N N . LYS A 1 98 ? 2.768 -15.383 -4.821 1.00 83.00 98 LYS A N 1
ATOM 743 C CA . LYS A 1 98 ? 2.318 -15.405 -6.221 1.00 83.00 98 LYS A CA 1
ATOM 744 C C . LYS A 1 98 ? 2.195 -14.022 -6.837 1.00 83.00 98 LYS A C 1
ATOM 746 O O . LYS A 1 98 ? 2.215 -13.911 -8.061 1.00 83.00 98 LYS A O 1
ATOM 751 N N . THR A 1 99 ? 2.053 -12.985 -6.018 1.00 80.38 99 THR A N 1
ATOM 752 C CA . THR A 1 99 ? 1.840 -11.610 -6.478 1.00 80.38 99 THR A CA 1
ATOM 753 C C . THR A 1 99 ? 2.860 -10.651 -5.873 1.00 80.38 99 THR A C 1
ATOM 755 O O . THR A 1 99 ? 3.444 -10.906 -4.818 1.00 80.38 99 THR A O 1
ATOM 758 N N . GLN A 1 100 ? 3.055 -9.508 -6.534 1.00 79.38 100 GLN A N 1
ATOM 759 C CA . GLN A 1 100 ? 3.893 -8.434 -6.000 1.00 79.38 100 GLN A CA 1
ATOM 760 C C . GLN A 1 100 ? 3.330 -7.871 -4.686 1.00 79.38 100 GLN A C 1
ATOM 762 O O . GLN A 1 100 ? 4.096 -7.493 -3.808 1.00 79.38 100 GLN A O 1
ATOM 767 N N . GLU A 1 101 ? 2.006 -7.837 -4.536 1.00 81.69 101 GLU A N 1
ATOM 768 C CA . GLU A 1 101 ? 1.336 -7.395 -3.310 1.00 81.69 101 GLU A CA 1
ATOM 769 C C . GLU A 1 101 ? 1.659 -8.317 -2.127 1.00 81.69 101 GLU A C 1
ATOM 771 O O . GLU A 1 101 ? 2.102 -7.837 -1.087 1.00 81.69 101 GLU A O 1
ATOM 776 N N . GLN A 1 102 ? 1.565 -9.638 -2.319 1.00 87.94 102 GLN A N 1
ATOM 777 C CA . GLN A 1 102 ? 1.976 -10.634 -1.321 1.00 87.94 102 GLN A CA 1
ATOM 778 C C . GLN A 1 102 ? 3.455 -10.487 -0.955 1.00 87.94 102 GLN A C 1
ATOM 780 O O . GLN A 1 102 ? 3.820 -10.537 0.219 1.00 87.94 102 GLN A O 1
ATOM 785 N N . TYR A 1 103 ? 4.310 -10.258 -1.954 1.00 87.44 103 TYR A N 1
ATOM 786 C CA . TYR A 1 103 ? 5.740 -10.066 -1.740 1.00 87.44 103 TYR A CA 1
ATOM 787 C C . TYR A 1 103 ? 6.049 -8.801 -0.926 1.00 87.44 103 TYR A C 1
ATOM 789 O O . TYR A 1 103 ? 6.865 -8.839 -0.003 1.00 87.44 103 TYR A O 1
ATOM 797 N N . VAL A 1 104 ? 5.389 -7.684 -1.241 1.00 83.44 104 VAL A N 1
ATOM 798 C CA . VAL A 1 104 ? 5.524 -6.430 -0.491 1.00 83.44 104 VAL A CA 1
ATOM 799 C C . VAL A 1 104 ? 5.016 -6.609 0.937 1.00 83.44 104 VAL A C 1
ATOM 801 O O . VAL A 1 104 ? 5.751 -6.291 1.867 1.00 83.44 104 VAL A O 1
ATOM 804 N N . ALA A 1 105 ? 3.829 -7.190 1.126 1.00 91.31 105 ALA A N 1
ATOM 805 C CA . ALA A 1 105 ? 3.253 -7.409 2.450 1.00 91.31 105 ALA A CA 1
ATOM 806 C C . ALA A 1 105 ? 4.140 -8.310 3.332 1.00 91.31 105 ALA A C 1
ATOM 808 O O . ALA A 1 105 ? 4.365 -8.000 4.501 1.00 91.31 105 ALA A O 1
ATOM 809 N N . MET A 1 106 ? 4.729 -9.367 2.759 1.00 95.50 106 MET A N 1
ATOM 810 C CA . MET A 1 106 ? 5.701 -10.233 3.438 1.00 95.50 106 MET A CA 1
ATOM 811 C C . MET A 1 106 ? 6.938 -9.450 3.910 1.00 95.50 106 MET A C 1
ATOM 813 O O . MET A 1 106 ? 7.396 -9.627 5.040 1.00 95.50 106 MET A O 1
ATOM 817 N N . ARG A 1 107 ? 7.491 -8.570 3.062 1.00 93.25 107 ARG A N 1
ATOM 818 C CA . ARG A 1 107 ? 8.669 -7.757 3.415 1.00 93.25 107 ARG A CA 1
ATOM 819 C C . ARG A 1 107 ? 8.348 -6.679 4.440 1.00 93.25 107 ARG A C 1
ATOM 821 O O . ARG A 1 107 ? 9.163 -6.460 5.331 1.00 93.25 107 ARG A O 1
ATOM 828 N N . THR A 1 108 ? 7.173 -6.061 4.356 1.00 93.75 108 THR A N 1
ATOM 829 C CA . THR A 1 108 ? 6.649 -5.139 5.373 1.00 93.75 108 THR A CA 1
ATOM 830 C C . THR A 1 108 ? 6.519 -5.827 6.726 1.00 93.75 108 THR A C 1
ATOM 832 O O . THR A 1 108 ? 7.026 -5.311 7.720 1.00 93.75 108 THR A O 1
ATOM 835 N N . LEU A 1 109 ? 5.945 -7.032 6.764 1.00 96.19 109 LEU A N 1
ATOM 836 C CA . LEU A 1 109 ? 5.857 -7.826 7.988 1.00 96.19 109 LEU A CA 1
ATOM 837 C C . LEU A 1 109 ? 7.243 -8.137 8.576 1.00 96.19 109 LEU A C 1
ATOM 839 O O . LEU A 1 109 ? 7.482 -7.909 9.763 1.00 96.19 109 LEU A O 1
ATOM 843 N N . ALA A 1 110 ? 8.180 -8.604 7.745 1.00 96.25 110 ALA A N 1
ATOM 844 C CA . ALA A 1 110 ? 9.543 -8.909 8.180 1.00 96.25 110 ALA A CA 1
ATOM 845 C C . ALA A 1 110 ? 10.288 -7.662 8.697 1.00 96.25 110 ALA A C 1
ATOM 847 O O . ALA A 1 110 ? 10.933 -7.721 9.743 1.00 96.25 110 ALA A O 1
ATOM 848 N N . ALA A 1 111 ? 10.179 -6.525 8.002 1.00 95.88 111 ALA A N 1
ATOM 849 C CA . ALA A 1 111 ? 10.822 -5.273 8.398 1.00 95.88 111 ALA A CA 1
ATOM 850 C C . ALA A 1 111 ? 10.263 -4.741 9.725 1.00 95.88 111 ALA A C 1
ATOM 852 O O . ALA A 1 111 ? 11.031 -4.310 10.588 1.00 95.88 111 ALA A O 1
ATOM 853 N N . ASN A 1 112 ? 8.946 -4.827 9.929 1.00 96.50 112 ASN A N 1
ATOM 854 C CA . ASN A 1 112 ? 8.328 -4.426 11.189 1.00 96.50 112 ASN A CA 1
ATOM 855 C C . ASN A 1 112 ? 8.679 -5.361 12.350 1.00 96.50 112 ASN A C 1
ATOM 857 O O . ASN A 1 112 ? 8.856 -4.863 13.459 1.00 96.50 112 ASN A O 1
ATOM 861 N N . LEU A 1 113 ? 8.863 -6.669 12.125 1.00 95.75 113 LEU A N 1
ATOM 862 C CA . LEU A 1 113 ? 9.369 -7.569 13.170 1.00 95.75 113 LEU A CA 1
ATOM 863 C C . LEU A 1 113 ? 10.802 -7.208 13.582 1.00 95.75 113 LEU A C 1
ATOM 865 O O . LEU A 1 113 ? 11.112 -7.183 14.771 1.00 95.75 113 LEU A O 1
ATOM 869 N N . VAL A 1 114 ? 11.667 -6.881 12.616 1.00 96.69 114 VAL A N 1
ATOM 870 C CA . VAL A 1 114 ? 13.030 -6.402 12.898 1.00 96.69 114 VAL A CA 1
ATOM 871 C C . VAL A 1 114 ? 12.999 -5.096 13.696 1.00 96.69 114 VAL A C 1
ATOM 873 O O . VAL A 1 114 ? 13.711 -4.970 14.690 1.00 96.69 114 VAL A O 1
ATOM 876 N N . ASN A 1 115 ? 12.157 -4.136 13.303 1.00 96.50 115 ASN A N 1
ATOM 877 C CA . ASN A 1 115 ? 12.021 -2.870 14.025 1.00 96.50 115 ASN A CA 1
ATOM 878 C C . ASN A 1 115 ? 11.467 -3.081 15.446 1.00 96.50 115 ASN A C 1
ATOM 880 O O . ASN A 1 115 ? 12.009 -2.547 16.410 1.00 96.50 115 ASN A O 1
ATOM 884 N N . TYR A 1 116 ? 10.431 -3.908 15.599 1.00 95.25 116 TYR A N 1
ATOM 885 C CA . TYR A 1 116 ? 9.879 -4.273 16.905 1.00 95.25 116 TYR A CA 1
ATOM 886 C C . TYR A 1 116 ? 10.927 -4.949 17.797 1.00 95.25 116 TYR A C 1
ATOM 888 O O . TYR A 1 116 ? 11.068 -4.594 18.969 1.00 95.25 116 TYR A O 1
ATOM 896 N N . SER A 1 117 ? 11.722 -5.856 17.233 1.00 94.69 117 SER A N 1
ATOM 897 C CA . SER A 1 117 ? 12.845 -6.497 17.912 1.00 94.69 117 SER A CA 1
ATOM 898 C C . SER A 1 117 ? 13.886 -5.484 18.402 1.00 94.69 117 SER A C 1
ATOM 900 O O . SER A 1 117 ? 14.192 -5.463 19.596 1.00 94.69 117 SER A O 1
ATOM 902 N N . ALA A 1 118 ? 14.351 -4.587 17.526 1.00 95.81 118 ALA A N 1
ATOM 903 C CA . ALA A 1 118 ? 15.299 -3.529 17.871 1.00 95.81 118 ALA A CA 1
ATOM 904 C C . ALA A 1 118 ? 14.774 -2.634 19.007 1.00 95.81 118 ALA A C 1
ATOM 906 O O . ALA A 1 118 ? 15.482 -2.360 19.977 1.00 95.81 118 ALA A O 1
ATOM 907 N N . LYS A 1 119 ? 13.496 -2.232 18.943 1.00 95.81 119 LYS A N 1
ATOM 908 C CA . LYS A 1 119 ? 12.863 -1.417 19.994 1.00 95.81 119 LYS A CA 1
ATOM 909 C C . LYS A 1 119 ? 12.642 -2.171 21.298 1.00 95.81 119 LYS A C 1
ATOM 911 O O . LYS A 1 119 ? 12.693 -1.564 22.365 1.00 95.81 119 LYS A O 1
ATOM 916 N N . THR A 1 120 ? 12.460 -3.487 21.236 1.00 94.12 120 THR A N 1
ATOM 917 C CA . THR A 1 120 ? 12.403 -4.329 22.435 1.00 94.12 120 THR A CA 1
ATOM 918 C C . THR A 1 120 ? 13.775 -4.401 23.103 1.00 94.12 120 THR A C 1
ATOM 920 O O . THR A 1 120 ? 13.855 -4.207 24.313 1.00 94.12 120 THR A O 1
ATOM 923 N N . GLN A 1 121 ? 14.851 -4.609 22.331 1.00 94.44 121 GLN A N 1
ATOM 924 C CA . GLN A 1 121 ? 16.234 -4.603 22.831 1.00 94.44 121 GLN A CA 1
ATOM 925 C C . GLN A 1 121 ? 16.580 -3.269 23.502 1.00 94.44 121 GLN A C 1
ATOM 927 O O . GLN A 1 121 ? 17.030 -3.264 24.647 1.00 94.44 121 GLN A O 1
ATOM 932 N N . GLU A 1 122 ? 16.269 -2.153 22.837 1.00 95.25 122 GLU A N 1
ATOM 933 C CA . GLU A 1 122 ? 16.444 -0.799 23.373 1.00 95.25 122 GLU A CA 1
ATOM 934 C C . GLU A 1 122 ? 15.705 -0.612 24.710 1.00 95.25 122 GLU A C 1
ATOM 936 O O . GLU A 1 122 ? 16.288 -0.136 25.685 1.00 95.25 122 GLU A O 1
ATOM 941 N N . TYR A 1 123 ? 14.434 -1.024 24.783 1.00 93.94 123 TYR A N 1
ATOM 942 C CA . TYR A 1 123 ? 13.605 -0.863 25.978 1.00 93.94 123 TYR A CA 1
ATOM 943 C C . TYR A 1 123 ? 14.133 -1.639 27.194 1.00 93.94 123 TYR A C 1
ATOM 945 O O . TYR A 1 123 ? 14.129 -1.105 28.304 1.00 93.94 123 TYR A O 1
ATOM 953 N N . ILE A 1 124 ? 14.618 -2.871 26.999 1.00 93.12 124 ILE A N 1
ATOM 954 C CA . ILE A 1 124 ? 15.137 -3.711 28.093 1.00 93.12 124 ILE A CA 1
ATOM 955 C C . ILE A 1 124 ? 16.645 -3.531 28.346 1.00 93.12 124 ILE A C 1
ATOM 957 O O . ILE A 1 124 ? 17.220 -4.243 29.168 1.00 93.12 124 ILE A O 1
ATOM 961 N N . GLY A 1 125 ? 17.292 -2.582 27.660 1.00 94.25 125 GLY A N 1
ATOM 962 C CA . GLY A 1 125 ? 18.702 -2.241 27.864 1.00 94.25 125 GLY A CA 1
ATOM 963 C C . GLY A 1 125 ? 19.702 -3.232 27.260 1.00 94.25 125 GLY A C 1
ATOM 964 O O . GLY A 1 125 ? 20.818 -3.351 27.765 1.00 94.25 125 GLY A O 1
ATOM 965 N N . LEU A 1 126 ? 19.318 -3.949 26.202 1.00 93.31 126 LEU A N 1
ATOM 966 C CA . LEU A 1 126 ? 20.231 -4.748 25.383 1.00 93.31 126 LEU A CA 1
ATOM 967 C C . LEU A 1 126 ? 20.783 -3.928 24.212 1.00 93.31 126 LEU A C 1
ATOM 969 O O . LEU A 1 126 ? 20.187 -2.942 23.782 1.00 93.31 126 LEU A O 1
ATOM 973 N N . GLU A 1 127 ? 21.924 -4.361 23.677 1.00 94.31 127 GLU A N 1
ATOM 974 C CA . GLU A 1 127 ? 22.458 -3.821 22.427 1.00 94.31 127 GLU A CA 1
ATOM 975 C C . GLU A 1 127 ? 21.501 -4.121 21.263 1.00 94.31 127 GLU A C 1
ATOM 977 O O . GLU A 1 127 ? 21.006 -5.243 21.129 1.00 94.31 127 GLU A O 1
ATOM 982 N N . ASP A 1 128 ? 21.247 -3.116 20.421 1.00 94.19 128 ASP A N 1
ATOM 983 C CA . ASP A 1 128 ? 20.460 -3.278 19.200 1.00 94.19 128 ASP A CA 1
ATOM 984 C C . ASP A 1 128 ? 21.285 -4.014 18.140 1.00 94.19 128 ASP A C 1
ATOM 986 O O . ASP A 1 128 ? 22.050 -3.425 17.372 1.00 94.19 128 ASP A O 1
ATOM 990 N N . THR A 1 129 ? 21.114 -5.329 18.100 1.00 92.75 129 THR A N 1
ATOM 991 C CA . THR A 1 129 ? 21.711 -6.197 17.080 1.00 92.75 129 THR A CA 1
ATOM 992 C C . THR A 1 129 ? 20.801 -6.370 15.864 1.00 92.75 129 THR A C 1
ATOM 994 O O . THR A 1 129 ? 21.208 -6.954 14.861 1.00 92.75 129 THR A O 1
ATOM 997 N N . SER A 1 130 ? 19.555 -5.905 15.952 1.00 93.31 130 SER A N 1
ATOM 998 C CA . SER A 1 130 ? 18.480 -6.259 15.024 1.00 93.31 130 SER A CA 1
ATOM 999 C C . SER A 1 130 ? 18.360 -5.255 13.885 1.00 93.31 130 SER A C 1
ATOM 1001 O O . SER A 1 130 ? 18.226 -5.656 12.727 1.00 93.31 130 SER A O 1
ATOM 1003 N N . SER A 1 131 ? 18.526 -3.956 14.160 1.00 92.25 131 SER A N 1
ATOM 1004 C CA . SER A 1 131 ? 18.486 -2.896 13.139 1.00 92.25 131 SER A CA 1
ATOM 1005 C C . SER A 1 131 ? 19.521 -3.080 12.026 1.00 92.25 131 SER A C 1
ATOM 1007 O O . SER A 1 131 ? 19.322 -2.592 10.912 1.00 92.25 131 SER A O 1
ATOM 1009 N N . ALA A 1 132 ? 20.599 -3.830 12.280 1.00 92.06 132 ALA A N 1
ATOM 1010 C CA . ALA A 1 132 ? 21.592 -4.194 11.271 1.00 92.06 132 ALA A CA 1
ATOM 1011 C C . ALA A 1 132 ? 21.004 -5.005 10.097 1.00 92.06 132 ALA A C 1
ATOM 1013 O O . ALA A 1 132 ? 21.599 -5.028 9.020 1.00 92.06 132 ALA A O 1
ATOM 1014 N N . LEU A 1 133 ? 19.835 -5.635 10.267 1.00 90.38 133 LEU A N 1
ATOM 1015 C CA . LEU A 1 133 ? 19.118 -6.340 9.199 1.00 90.38 133 LEU A CA 1
ATOM 1016 C C . LEU A 1 133 ? 18.394 -5.381 8.233 1.00 90.38 133 LEU A C 1
ATOM 1018 O O . LEU A 1 133 ? 18.104 -5.760 7.098 1.00 90.38 133 LEU A O 1
ATOM 1022 N N . LEU A 1 134 ? 18.156 -4.123 8.626 1.00 90.62 134 LEU A N 1
ATOM 1023 C CA . LEU A 1 134 ? 17.567 -3.079 7.776 1.00 90.62 134 LEU A CA 1
ATOM 1024 C C . LEU A 1 134 ? 18.650 -2.386 6.925 1.00 90.62 134 LEU A C 1
ATOM 1026 O O . LEU A 1 134 ? 18.874 -1.176 7.003 1.00 90.62 134 LEU A O 1
ATOM 1030 N N . THR A 1 135 ? 19.357 -3.179 6.115 1.00 79.94 135 THR A N 1
ATOM 1031 C CA . THR A 1 135 ? 20.641 -2.812 5.487 1.00 79.94 135 THR A CA 1
ATOM 1032 C C . THR A 1 135 ? 20.566 -1.734 4.403 1.00 79.94 135 THR A C 1
ATOM 1034 O O . THR A 1 135 ? 21.597 -1.175 4.033 1.00 79.94 135 THR A O 1
ATOM 1037 N N . THR A 1 136 ? 19.387 -1.463 3.837 1.00 74.12 136 THR A N 1
ATOM 1038 C CA . THR A 1 136 ? 19.207 -0.502 2.734 1.00 74.12 136 THR A CA 1
ATOM 1039 C C . THR A 1 136 ? 18.028 0.429 2.991 1.00 74.12 136 THR A C 1
ATOM 1041 O O . THR A 1 136 ? 17.085 0.068 3.690 1.00 74.12 136 THR A O 1
ATOM 1044 N N . GLU A 1 137 ? 18.040 1.615 2.377 1.00 67.12 137 GLU A N 1
ATOM 1045 C CA . GLU A 1 137 ? 16.912 2.557 2.456 1.00 67.12 137 GLU A CA 1
ATOM 1046 C C . GLU A 1 137 ? 15.617 1.961 1.885 1.00 67.12 137 GLU A C 1
ATOM 1048 O O . GLU A 1 137 ? 14.541 2.195 2.423 1.00 67.12 137 GLU A O 1
ATOM 1053 N N . THR A 1 138 ? 15.712 1.108 0.858 1.00 63.69 138 THR A N 1
ATOM 1054 C CA . THR A 1 138 ? 14.563 0.342 0.353 1.00 63.69 138 THR A CA 1
ATOM 1055 C C . THR A 1 138 ? 13.976 -0.567 1.427 1.00 63.69 138 THR A C 1
ATOM 1057 O O . THR A 1 138 ? 12.761 -0.644 1.553 1.00 63.69 138 THR A O 1
ATOM 1060 N N . VAL A 1 139 ? 14.823 -1.251 2.206 1.00 74.31 139 VAL A N 1
ATOM 1061 C CA . VAL A 1 139 ? 14.362 -2.128 3.289 1.00 74.31 139 VAL A CA 1
ATOM 1062 C C . VAL A 1 139 ? 13.769 -1.317 4.443 1.00 74.31 139 VAL A C 1
ATOM 1064 O O . VAL A 1 139 ? 12.726 -1.689 4.972 1.00 74.31 139 VAL A O 1
ATOM 1067 N N . LYS A 1 140 ? 14.375 -0.177 4.790 1.00 80.75 140 LYS A N 1
ATOM 1068 C CA . LYS A 1 140 ? 13.833 0.746 5.801 1.00 80.75 140 LYS A CA 1
ATOM 1069 C C . LYS A 1 140 ? 12.480 1.329 5.401 1.00 80.75 140 LYS A C 1
ATOM 1071 O O . LYS A 1 140 ? 11.639 1.523 6.266 1.00 80.75 140 LYS A O 1
ATOM 1076 N N . GLY A 1 141 ? 12.250 1.547 4.105 1.00 79.44 141 GLY A N 1
ATOM 1077 C CA . GLY A 1 141 ? 10.964 2.007 3.576 1.00 79.44 141 GLY A CA 1
ATOM 1078 C C . GLY A 1 141 ? 9.800 1.028 3.777 1.00 79.44 141 GLY A C 1
ATOM 1079 O O . GLY A 1 141 ? 8.659 1.414 3.555 1.00 79.44 141 GLY A O 1
ATOM 1080 N N . PHE A 1 142 ? 10.065 -0.216 4.194 1.00 86.25 142 PHE A N 1
ATOM 1081 C CA . PHE A 1 142 ? 9.028 -1.176 4.582 1.00 86.25 142 PHE A CA 1
ATOM 1082 C C . PHE A 1 142 ? 8.637 -1.098 6.063 1.00 86.25 142 PHE A C 1
ATOM 1084 O O . PHE A 1 142 ? 7.675 -1.756 6.454 1.00 86.25 142 PHE A O 1
ATOM 1091 N N . VAL A 1 143 ? 9.359 -0.335 6.891 1.00 92.25 143 VAL A N 1
ATOM 1092 C CA . VAL A 1 143 ? 8.968 -0.110 8.287 1.00 92.25 143 VAL A CA 1
ATOM 1093 C C . VAL A 1 143 ? 7.763 0.828 8.303 1.00 92.25 143 VAL A C 1
ATOM 1095 O O . VAL A 1 143 ? 7.824 1.925 7.751 1.00 92.25 143 VAL A O 1
ATOM 1098 N N . GLY A 1 144 ? 6.669 0.380 8.915 1.00 86.31 144 GLY A N 1
ATOM 1099 C CA . GLY A 1 144 ? 5.436 1.152 9.024 1.00 86.31 144 GLY A CA 1
ATOM 1100 C C . GLY A 1 144 ? 5.610 2.386 9.907 1.00 86.31 144 GLY A C 1
ATOM 1101 O O . GLY A 1 144 ? 6.318 2.350 10.915 1.00 86.31 144 GLY A O 1
ATOM 1102 N N . ASP A 1 145 ? 4.942 3.470 9.529 1.00 90.69 145 ASP A N 1
ATOM 1103 C CA . ASP A 1 145 ? 4.878 4.735 10.263 1.00 90.69 145 ASP A CA 1
ATOM 1104 C C . ASP A 1 145 ? 3.461 5.042 10.777 1.00 90.69 145 ASP A C 1
ATOM 1106 O O . ASP A 1 145 ? 3.180 6.160 11.228 1.00 90.69 145 ASP A O 1
ATOM 1110 N N . GLU A 1 146 ? 2.574 4.041 10.752 1.00 89.69 146 GLU A N 1
ATOM 1111 C CA . GLU A 1 146 ? 1.175 4.210 11.112 1.00 89.69 146 GLU A CA 1
ATOM 1112 C C . GLU A 1 146 ? 1.042 4.648 12.571 1.00 89.69 146 GLU A C 1
ATOM 1114 O O . GLU A 1 146 ? 1.655 4.087 13.488 1.00 89.69 146 GLU A O 1
ATOM 1119 N N . GLN A 1 147 ? 0.232 5.687 12.774 1.00 90.38 147 GLN A N 1
ATOM 1120 C CA . GLN A 1 147 ? -0.068 6.229 14.089 1.00 90.38 147 GLN A CA 1
ATOM 1121 C C . GLN A 1 147 ? -1.404 5.668 14.585 1.00 90.38 147 GLN A C 1
ATOM 1123 O O . GLN A 1 147 ? -2.408 5.766 13.875 1.00 90.38 147 GLN A O 1
ATOM 1128 N N . PRO A 1 148 ? -1.459 5.122 15.809 1.00 89.31 148 PRO A N 1
ATOM 1129 C CA . PRO A 1 148 ? -2.697 4.601 16.367 1.00 89.31 148 PRO A CA 1
ATOM 1130 C C . PRO A 1 148 ? -3.677 5.746 16.680 1.00 89.31 148 PRO A C 1
ATOM 1132 O O . PRO A 1 148 ? -3.324 6.731 17.335 1.00 89.31 148 PRO A O 1
ATOM 1135 N N . ALA A 1 149 ? -4.925 5.609 16.227 1.00 82.50 149 ALA A N 1
ATOM 1136 C CA . ALA A 1 149 ? -6.016 6.541 16.528 1.00 82.50 149 ALA A CA 1
ATOM 1137 C C . ALA A 1 149 ? -6.721 6.211 17.860 1.00 82.50 149 ALA A C 1
ATOM 1139 O O . ALA A 1 149 ? -6.824 5.042 18.239 1.00 82.50 149 ALA A O 1
ATOM 1140 N N . ASP A 1 150 ? -7.250 7.239 18.531 1.00 70.06 150 ASP A N 1
ATOM 1141 C CA . ASP A 1 150 ? -7.937 7.137 19.828 1.00 70.06 150 ASP A CA 1
ATOM 1142 C C . ASP A 1 150 ? -9.395 6.677 19.680 1.00 70.06 150 ASP A C 1
ATOM 1144 O O . ASP A 1 150 ? -10.311 7.499 19.617 1.00 70.06 150 ASP A O 1
ATOM 1148 N N . THR A 1 151 ? -9.629 5.372 19.516 1.00 67.31 151 THR A N 1
ATOM 1149 C CA . THR A 1 151 ? -10.994 4.884 19.227 1.00 67.31 151 THR A CA 1
ATOM 1150 C C . THR A 1 151 ? -11.483 3.700 20.054 1.00 67.31 151 THR A C 1
ATOM 1152 O O . THR A 1 151 ? -12.689 3.464 20.074 1.00 67.31 151 THR A O 1
ATOM 1155 N N . ASP A 1 152 ? -10.609 2.964 20.747 1.00 71.75 152 ASP A N 1
ATOM 1156 C CA . ASP A 1 152 ? -10.959 1.596 21.175 1.00 71.75 152 ASP A CA 1
ATOM 1157 C C . ASP A 1 152 ? -10.976 1.373 22.698 1.00 71.75 152 ASP A C 1
ATOM 1159 O O . ASP A 1 152 ? -11.456 0.331 23.154 1.00 71.75 152 ASP A O 1
ATOM 1163 N N . LEU A 1 153 ? -10.470 2.318 23.503 1.00 73.00 153 LEU A N 1
ATOM 1164 C CA . LEU A 1 153 ? -10.466 2.190 24.964 1.00 73.00 153 LEU A CA 1
ATOM 1165 C C . LEU A 1 153 ? -11.787 2.688 25.555 1.00 73.00 153 LEU A C 1
ATOM 1167 O O . LEU A 1 153 ? -12.022 3.890 25.657 1.00 73.00 153 LEU A O 1
ATOM 1171 N N . ALA A 1 154 ? -12.618 1.762 26.025 1.00 72.75 154 ALA A N 1
ATOM 1172 C CA . ALA A 1 154 ? -13.767 2.067 26.864 1.00 72.75 154 ALA A CA 1
ATOM 1173 C C . ALA A 1 154 ? -13.595 1.350 28.201 1.00 72.75 154 ALA A C 1
ATOM 1175 O O . ALA A 1 154 ? -13.975 0.190 28.367 1.00 72.75 154 ALA A O 1
ATOM 1176 N N . VAL A 1 155 ? -13.014 2.051 29.174 1.00 63.78 155 VAL A N 1
ATOM 1177 C CA . VAL A 1 155 ? -13.068 1.625 30.574 1.00 63.78 155 VAL A CA 1
ATOM 1178 C C . VAL A 1 155 ? -14.452 1.985 31.098 1.00 63.78 155 VAL A C 1
ATOM 1180 O O . VAL A 1 155 ? -14.816 3.162 31.158 1.00 63.78 155 VAL A O 1
ATOM 1183 N N . GLY A 1 156 ? -15.256 0.977 31.450 1.00 55.31 156 GLY A N 1
ATOM 1184 C CA . GLY A 1 156 ? -16.441 1.207 32.269 1.00 55.31 156 GLY A CA 1
ATOM 1185 C C . GLY A 1 156 ? -15.993 1.998 33.497 1.00 55.31 156 GLY A C 1
ATOM 1186 O O . GLY A 1 156 ? -15.105 1.529 34.195 1.00 55.31 156 GLY A O 1
ATOM 1187 N N . GLY A 1 157 ? -16.512 3.223 33.663 1.00 58.03 157 GLY A N 1
ATOM 1188 C CA . GLY A 1 157 ? -15.965 4.213 34.606 1.00 58.03 157 GLY A CA 1
ATOM 1189 C C . GLY A 1 157 ? -15.642 3.653 35.994 1.00 58.03 157 GLY A C 1
ATOM 1190 O O . GLY A 1 157 ? -16.277 2.683 36.405 1.00 58.03 157 GLY A O 1
ATOM 1191 N N . GLU A 1 158 ? -14.669 4.276 36.675 1.00 63.72 158 GLU A N 1
ATOM 1192 C CA . GLU A 1 158 ? -14.087 3.765 37.924 1.00 63.72 158 GLU A CA 1
ATOM 1193 C C . GLU A 1 158 ? -15.150 3.194 38.877 1.00 63.72 158 GLU A C 1
ATOM 1195 O O . GLU A 1 158 ? -16.183 3.845 39.085 1.00 63.72 158 GLU A O 1
ATOM 1200 N N . PRO A 1 159 ? -14.910 2.005 39.467 1.00 64.94 159 PRO A N 1
ATOM 1201 C CA . PRO A 1 159 ? -15.827 1.417 40.430 1.00 64.94 159 PRO A CA 1
ATOM 1202 C C . PRO A 1 159 ? -16.161 2.433 41.529 1.00 64.94 159 PRO A C 1
ATOM 1204 O O . PRO A 1 159 ? -15.276 2.980 42.191 1.00 64.94 159 PRO A O 1
ATOM 1207 N N . THR A 1 160 ? -17.447 2.715 41.712 1.00 61.19 160 THR A N 1
ATOM 1208 C CA . THR A 1 160 ? -17.932 3.610 42.763 1.00 61.19 160 THR A CA 1
ATOM 1209 C C . THR A 1 160 ? -17.905 2.913 44.123 1.00 61.19 160 THR A C 1
ATOM 1211 O O . THR A 1 160 ? -17.771 1.696 44.222 1.00 61.19 160 THR A O 1
ATOM 1214 N N . GLU A 1 161 ? -18.070 3.681 45.205 1.00 56.66 161 GLU A N 1
ATOM 1215 C CA . GLU A 1 161 ? -18.070 3.164 46.586 1.00 56.66 161 GLU A CA 1
ATOM 1216 C C . GLU A 1 161 ? -19.080 2.046 46.870 1.00 56.66 161 GLU A C 1
ATOM 1218 O O . GLU A 1 161 ? -18.931 1.340 47.863 1.00 56.66 161 GLU A O 1
ATOM 1223 N N . SER A 1 162 ? -20.088 1.869 46.015 1.00 60.31 162 SER A N 1
ATOM 1224 C CA . SER A 1 162 ? -21.116 0.836 46.143 1.00 60.31 162 SER A CA 1
ATOM 1225 C C . SER A 1 162 ? -20.899 -0.409 45.274 1.00 60.31 162 SER A C 1
ATOM 1227 O O . SER A 1 162 ? -21.691 -1.348 45.377 1.00 60.31 162 SER A O 1
ATOM 1229 N N . ASP A 1 163 ? -19.887 -0.436 44.402 1.00 72.00 163 ASP A N 1
ATOM 1230 C CA . ASP A 1 163 ? -19.788 -1.463 43.363 1.00 72.00 163 ASP A CA 1
ATOM 1231 C C . ASP A 1 163 ? -19.105 -2.742 43.870 1.00 72.00 163 ASP A C 1
ATOM 1233 O O . ASP A 1 163 ? -17.912 -2.775 44.159 1.00 72.00 163 ASP A O 1
ATOM 1237 N N . LYS A 1 164 ? -19.878 -3.835 43.931 1.00 82.50 164 LYS A N 1
ATOM 1238 C CA . LYS A 1 164 ? -19.392 -5.184 44.283 1.00 82.50 164 LYS A CA 1
ATOM 1239 C C . LYS A 1 164 ? -18.489 -5.815 43.221 1.00 82.50 164 LYS A C 1
ATOM 1241 O O . LYS A 1 164 ? -17.763 -6.758 43.520 1.00 82.50 164 LYS A O 1
ATOM 1246 N N . TYR A 1 165 ? -18.589 -5.327 41.986 1.00 87.38 165 TYR A N 1
ATOM 1247 C CA . TYR A 1 165 ? -17.848 -5.792 40.819 1.00 87.38 165 TYR A CA 1
ATOM 1248 C C . TYR A 1 165 ? -17.553 -4.600 39.914 1.00 87.38 165 TYR A C 1
ATOM 1250 O O . TYR A 1 165 ? -18.454 -3.808 39.634 1.00 87.38 165 TYR A O 1
ATOM 1258 N N . GLY A 1 166 ? -16.333 -4.501 39.398 1.00 88.19 166 GLY A N 1
ATOM 1259 C CA . GLY A 1 166 ? -15.996 -3.467 38.422 1.00 88.19 166 GLY A CA 1
ATOM 1260 C C . GLY A 1 166 ? -14.586 -3.616 37.878 1.00 88.19 166 GLY A C 1
ATOM 1261 O O . GLY A 1 166 ? -13.685 -4.041 38.599 1.00 88.19 166 GLY A O 1
ATOM 1262 N N . PHE A 1 167 ? -14.386 -3.270 36.607 1.00 90.06 167 PHE A N 1
ATOM 1263 C CA . PHE A 1 167 ? -13.042 -3.197 36.043 1.00 90.06 167 PHE A CA 1
ATOM 1264 C C . PHE A 1 167 ? -12.320 -1.961 36.563 1.00 90.06 167 PHE A C 1
ATOM 1266 O O . PHE A 1 167 ? -12.883 -0.873 36.622 1.00 90.06 167 PHE A O 1
ATOM 1273 N N . ILE A 1 168 ? -11.058 -2.154 36.921 1.00 88.25 168 ILE A N 1
ATOM 1274 C CA . ILE A 1 168 ? -10.119 -1.090 37.268 1.00 88.25 168 ILE A CA 1
ATOM 1275 C C . ILE A 1 168 ? -9.439 -0.598 35.986 1.00 88.25 168 ILE A C 1
ATOM 1277 O O . ILE A 1 168 ? -9.239 0.597 35.800 1.00 88.25 168 ILE A O 1
ATOM 1281 N N . GLY A 1 169 ? -9.103 -1.521 35.081 1.00 87.94 169 GLY A N 1
ATOM 1282 C CA . GLY A 1 169 ? -8.466 -1.194 33.812 1.00 87.94 169 GLY A CA 1
ATOM 1283 C C . GLY A 1 169 ? -7.907 -2.415 33.096 1.00 87.94 169 GLY A C 1
ATOM 1284 O O . GLY A 1 169 ? -8.139 -3.558 33.495 1.00 87.94 169 GLY A O 1
ATOM 1285 N N . ALA A 1 170 ? -7.148 -2.156 32.037 1.00 89.81 170 ALA A N 1
ATOM 1286 C CA . ALA A 1 170 ? -6.427 -3.168 31.284 1.00 89.81 170 ALA A CA 1
ATOM 1287 C C . ALA A 1 170 ? -5.062 -2.628 30.842 1.00 89.81 170 ALA A C 1
ATOM 1289 O O . ALA A 1 170 ? -4.932 -1.440 30.550 1.00 89.81 170 ALA A O 1
ATOM 1290 N N . ASN A 1 171 ? -4.057 -3.502 30.802 1.00 89.94 171 ASN A N 1
ATOM 1291 C CA . ASN A 1 171 ? -2.689 -3.186 30.394 1.00 89.94 171 ASN A CA 1
ATOM 1292 C C . ASN A 1 171 ? -2.136 -4.270 29.463 1.00 89.94 171 ASN A C 1
ATOM 1294 O O . ASN A 1 171 ? -2.530 -5.434 29.556 1.00 89.94 171 ASN A O 1
ATOM 1298 N N . LEU A 1 172 ? -1.167 -3.911 28.617 1.00 90.88 172 LEU A N 1
ATOM 1299 C CA . LEU A 1 172 ? -0.317 -4.897 27.953 1.00 90.88 172 LEU A CA 1
ATOM 1300 C C . LEU A 1 172 ? 0.810 -5.354 28.879 1.00 90.88 172 LEU A C 1
ATOM 1302 O O . LEU A 1 172 ? 1.475 -4.535 29.514 1.00 90.88 172 LEU A O 1
ATOM 1306 N N . LEU A 1 173 ? 1.044 -6.663 28.907 1.00 89.38 173 LEU A N 1
ATOM 1307 C CA . LEU A 1 173 ? 2.244 -7.268 29.470 1.00 89.38 173 LEU A CA 1
ATOM 1308 C C . LEU A 1 173 ? 3.162 -7.664 28.314 1.00 89.38 173 LEU A C 1
ATOM 1310 O O . LEU A 1 173 ? 2.723 -8.327 27.374 1.00 89.38 173 LEU A O 1
ATOM 1314 N N . LEU A 1 174 ? 4.421 -7.238 28.397 1.00 86.06 174 LEU A N 1
ATOM 1315 C CA . LEU A 1 174 ? 5.465 -7.478 27.398 1.00 86.06 174 LEU A CA 1
ATOM 1316 C C . LEU A 1 174 ? 6.599 -8.319 28.012 1.00 86.06 174 LEU A C 1
ATOM 1318 O O . LEU A 1 174 ? 7.773 -7.981 27.883 1.00 86.06 174 LEU A O 1
ATOM 1322 N N . ASP A 1 175 ? 6.238 -9.377 28.742 1.00 74.56 175 ASP A N 1
ATOM 1323 C CA . ASP A 1 175 ? 7.177 -10.266 29.437 1.00 74.56 175 ASP A CA 1
ATOM 1324 C C . ASP A 1 175 ? 7.320 -11.581 28.662 1.00 74.56 175 ASP A C 1
ATOM 1326 O O . ASP A 1 175 ? 6.532 -12.516 28.811 1.00 74.56 175 ASP A O 1
ATOM 1330 N N . GLY A 1 176 ? 8.260 -11.604 27.716 1.00 69.38 176 GLY A N 1
ATOM 1331 C CA . GLY A 1 176 ? 8.470 -12.731 26.801 1.00 69.38 176 GLY A CA 1
ATOM 1332 C C . GLY A 1 176 ? 7.497 -12.765 25.621 1.00 69.38 176 GLY A C 1
ATOM 1333 O O . GLY A 1 176 ? 7.941 -12.915 24.486 1.00 69.38 176 GLY A O 1
ATOM 1334 N N . ARG A 1 177 ? 6.205 -12.544 25.892 1.00 83.69 177 ARG A N 1
ATOM 1335 C CA . ARG A 1 177 ? 5.106 -12.568 24.918 1.00 83.69 177 ARG A CA 1
ATOM 1336 C C . ARG A 1 177 ? 4.152 -11.391 25.111 1.00 83.69 177 ARG A C 1
ATOM 1338 O O . ARG A 1 177 ? 4.072 -10.827 26.201 1.00 83.69 177 ARG A O 1
ATOM 1345 N N . VAL A 1 178 ? 3.397 -11.042 24.069 1.00 89.81 178 VAL A N 1
ATOM 1346 C CA . VAL A 1 178 ? 2.368 -9.992 24.154 1.00 89.81 178 VAL A CA 1
ATOM 1347 C C . VAL A 1 178 ? 1.103 -10.575 24.774 1.00 89.81 178 VAL A C 1
ATOM 1349 O O . VAL A 1 178 ? 0.461 -11.450 24.190 1.00 89.81 178 VAL A O 1
ATOM 1352 N N . SER A 1 179 ? 0.741 -10.074 25.949 1.00 91.56 179 SER A N 1
ATOM 1353 C CA . SER A 1 179 ? -0.441 -10.506 26.700 1.00 91.56 179 SER A CA 1
ATOM 1354 C C . SER A 1 179 ? -1.275 -9.303 27.131 1.00 91.56 179 SER A C 1
ATOM 1356 O O . SER A 1 179 ? -0.749 -8.203 27.302 1.00 91.56 179 SER A O 1
ATOM 1358 N N . VAL A 1 180 ? -2.575 -9.508 27.345 1.00 91.62 180 VAL A N 1
ATOM 1359 C CA . VAL A 1 180 ? -3.475 -8.477 27.889 1.00 91.62 180 VAL A CA 1
ATOM 1360 C C . VAL A 1 180 ? -3.848 -8.857 29.314 1.00 91.62 180 VAL A C 1
ATOM 1362 O O . VAL A 1 180 ? -4.373 -9.941 29.554 1.00 91.62 180 VAL A O 1
ATOM 1365 N N . CYS A 1 181 ? -3.587 -7.965 30.263 1.00 93.25 181 CYS A N 1
ATOM 1366 C CA . CYS A 1 181 ? -3.957 -8.127 31.662 1.00 93.25 181 CYS A CA 1
ATOM 1367 C C . CYS A 1 181 ? -5.154 -7.234 31.982 1.00 93.25 181 CYS A C 1
ATOM 1369 O O . CYS A 1 181 ? -5.072 -6.017 31.818 1.00 93.25 181 CYS A O 1
ATOM 1371 N N . PHE A 1 182 ? -6.244 -7.831 32.456 1.00 93.38 182 PHE A N 1
ATOM 1372 C CA . PHE A 1 182 ? -7.426 -7.117 32.930 1.00 93.38 182 PHE A CA 1
ATOM 1373 C C . PHE A 1 182 ? -7.436 -7.092 34.452 1.00 93.38 182 PHE A C 1
ATOM 1375 O O . PHE A 1 182 ? -7.334 -8.142 35.084 1.00 93.38 182 PHE A O 1
ATOM 1382 N N . TYR A 1 183 ? -7.620 -5.907 35.024 1.00 92.94 183 TYR A N 1
ATOM 1383 C CA . TYR A 1 183 ? -7.723 -5.688 36.461 1.00 92.94 183 TYR A CA 1
ATOM 1384 C C . TYR A 1 183 ? -9.166 -5.379 36.843 1.00 92.94 183 TYR A C 1
ATOM 1386 O O . TYR A 1 183 ? -9.821 -4.554 36.201 1.00 92.94 183 TYR A O 1
ATOM 1394 N N . PHE A 1 184 ? -9.663 -6.010 37.901 1.00 93.00 184 PHE A N 1
ATOM 1395 C CA . PHE A 1 184 ? -11.030 -5.825 38.385 1.00 93.00 184 PHE A CA 1
ATOM 1396 C C . PHE A 1 184 ? -11.123 -6.011 39.900 1.00 93.00 184 PHE A C 1
ATOM 1398 O O . PHE A 1 184 ? -10.260 -6.629 40.514 1.00 93.00 184 PHE A O 1
ATOM 1405 N N . VAL A 1 185 ? -12.174 -5.468 40.512 1.00 91.88 185 VAL A N 1
ATOM 1406 C CA . VAL A 1 185 ? -12.504 -5.681 41.927 1.00 91.88 185 VAL A CA 1
ATOM 1407 C C . VAL A 1 185 ? -13.643 -6.681 42.078 1.00 91.88 185 VAL A C 1
ATOM 1409 O O . VAL A 1 185 ? -14.572 -6.695 41.267 1.00 91.88 185 VAL A O 1
ATOM 1412 N N . ALA A 1 186 ? -13.575 -7.500 43.128 1.00 92.19 186 ALA A N 1
ATOM 1413 C CA . ALA A 1 186 ? -14.670 -8.358 43.575 1.00 92.19 186 ALA A CA 1
ATOM 1414 C C . ALA A 1 186 ? -14.572 -8.657 45.084 1.00 92.19 186 ALA A C 1
ATOM 1416 O O . ALA A 1 186 ? -13.517 -8.483 45.692 1.00 92.19 186 ALA A O 1
ATOM 1417 N N . GLU A 1 187 ? -15.664 -9.136 45.690 1.00 90.69 187 GLU A N 1
ATOM 1418 C CA . GLU A 1 187 ? -15.686 -9.596 47.095 1.00 90.69 187 GLU A CA 1
ATOM 1419 C C . GLU A 1 187 ? -14.918 -10.926 47.293 1.00 90.69 187 GLU A C 1
ATOM 1421 O O . GLU A 1 187 ? -14.383 -11.183 48.368 1.00 90.69 187 GLU A O 1
ATOM 1426 N N . SER A 1 188 ? -14.878 -11.789 46.270 1.00 89.69 188 SER A N 1
ATOM 1427 C CA . SER A 1 188 ? -14.181 -13.085 46.268 1.00 89.69 188 SER A CA 1
ATOM 1428 C C . SER A 1 188 ? -13.915 -13.542 44.831 1.00 89.69 188 SER A C 1
ATOM 1430 O O . SER A 1 188 ? -14.701 -13.228 43.938 1.00 89.69 188 SER A O 1
ATOM 1432 N N . LYS A 1 189 ? -12.854 -14.332 44.611 1.00 92.62 189 LYS A N 1
ATOM 1433 C CA . LYS A 1 189 ? -12.565 -14.982 43.317 1.00 92.62 189 LYS A CA 1
ATOM 1434 C C . LYS A 1 189 ? -13.390 -16.242 43.042 1.00 92.62 189 LYS A C 1
ATOM 1436 O O . LYS A 1 189 ? -13.349 -16.768 41.932 1.00 92.62 189 LYS A O 1
ATOM 1441 N N . GLU A 1 190 ? -14.101 -16.767 44.040 1.00 92.38 190 GLU A N 1
ATOM 1442 C CA . GLU A 1 190 ? -14.886 -17.994 43.880 1.00 92.38 190 GLU A CA 1
ATOM 1443 C C . GLU A 1 190 ? -15.982 -17.821 42.818 1.00 92.38 190 GLU A C 1
ATOM 1445 O O . GLU A 1 190 ? -16.764 -16.872 42.852 1.00 92.38 190 GLU A O 1
ATOM 1450 N N . ASN A 1 191 ? -16.055 -18.772 41.881 1.00 91.75 191 ASN A N 1
ATOM 1451 C CA . ASN A 1 191 ? -17.003 -18.782 40.759 1.00 91.75 191 ASN A CA 1
ATOM 1452 C C . ASN A 1 191 ? -16.904 -17.573 39.811 1.00 91.75 191 ASN A C 1
ATOM 1454 O O . ASN A 1 191 ? -17.857 -17.307 39.068 1.00 91.75 191 ASN A O 1
ATOM 1458 N N . LEU A 1 192 ? -15.777 -16.853 39.827 1.00 95.00 192 LEU A N 1
ATOM 1459 C CA . LEU A 1 192 ? -15.482 -15.826 38.837 1.00 95.00 192 LEU A CA 1
ATOM 1460 C C . LEU A 1 192 ? -14.796 -16.418 37.608 1.00 95.00 192 LEU A C 1
ATOM 1462 O O . LEU A 1 192 ? -13.994 -17.345 37.692 1.00 95.00 192 LEU A O 1
ATOM 1466 N N . SER A 1 193 ? -15.108 -15.846 36.453 1.00 95.56 193 SER A N 1
ATOM 1467 C CA . SER A 1 193 ? -14.370 -16.055 35.208 1.00 95.56 193 SER A CA 1
ATOM 1468 C C . SER A 1 193 ? -14.445 -14.793 34.360 1.00 95.56 193 SER A C 1
ATOM 1470 O O . SER A 1 193 ? -15.339 -13.968 34.552 1.00 95.56 193 SER A O 1
ATOM 1472 N N . LEU A 1 194 ? -13.506 -14.630 33.436 1.00 95.19 194 LEU A N 1
ATOM 1473 C CA . LEU A 1 194 ? -13.502 -13.518 32.495 1.00 95.19 194 LEU A CA 1
ATOM 1474 C C . LEU A 1 194 ? -13.772 -14.043 31.087 1.00 95.19 194 LEU A C 1
ATOM 1476 O O . LEU A 1 194 ? -12.990 -14.834 30.572 1.00 95.19 194 LEU A O 1
ATOM 1480 N N . GLU A 1 195 ? -14.857 -13.612 30.456 1.00 95.50 195 GLU A N 1
ATOM 1481 C CA . GLU A 1 195 ? -15.102 -13.876 29.038 1.00 95.50 195 GLU A CA 1
ATOM 1482 C C . GLU A 1 195 ? -14.498 -12.749 28.198 1.00 95.50 195 GLU A C 1
ATOM 1484 O O . GLU A 1 195 ? -14.778 -11.580 28.448 1.00 95.50 195 GLU A O 1
ATOM 1489 N N . ILE A 1 196 ? -13.678 -13.086 27.204 1.00 93.25 196 ILE A N 1
ATOM 1490 C CA . ILE A 1 196 ? -13.034 -12.137 26.294 1.00 93.25 196 ILE A CA 1
ATOM 1491 C C . ILE A 1 196 ? -13.485 -12.430 24.869 1.00 93.25 196 ILE A C 1
ATOM 1493 O O . ILE A 1 196 ? -13.250 -13.526 24.365 1.00 93.25 196 ILE A O 1
ATOM 1497 N N . ALA A 1 197 ? -14.089 -11.448 24.203 1.00 90.44 197 ALA A N 1
ATOM 1498 C CA . ALA A 1 197 ? -14.432 -11.506 22.785 1.00 90.44 197 ALA A CA 1
ATOM 1499 C C . ALA A 1 197 ? -13.383 -10.771 21.931 1.00 90.44 197 ALA A C 1
ATOM 1501 O O . ALA A 1 197 ? -13.024 -9.637 22.246 1.00 90.44 197 ALA A O 1
ATOM 1502 N N . PHE A 1 198 ? -12.921 -11.408 20.849 1.00 78.81 198 PHE A N 1
ATOM 1503 C CA . PHE A 1 198 ? -11.866 -10.900 19.945 1.00 78.81 198 PHE A CA 1
ATOM 1504 C C . PHE A 1 198 ? -12.428 -10.278 18.654 1.00 78.81 198 PHE A C 1
ATOM 1506 O O . PHE A 1 198 ? -11.769 -9.476 17.999 1.00 78.81 198 PHE A O 1
ATOM 1513 N N . ALA A 1 199 ? -13.628 -10.714 18.260 1.00 69.50 199 ALA A N 1
ATOM 1514 C CA . ALA A 1 199 ? -14.426 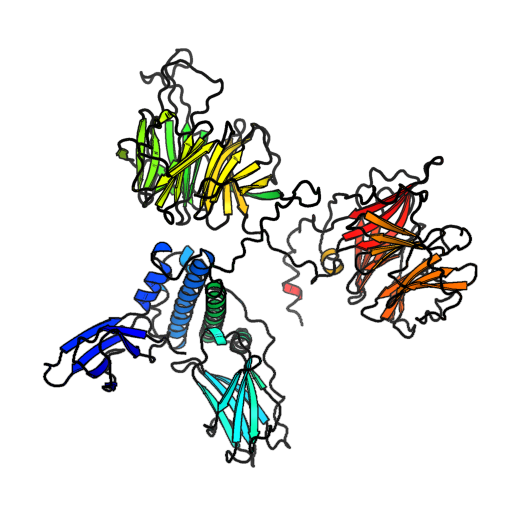-10.273 17.116 1.00 69.50 199 ALA A CA 1
ATOM 1515 C C . ALA A 1 199 ? -15.817 -10.935 17.214 1.00 69.50 199 ALA A C 1
ATOM 1517 O O . ALA A 1 199 ? -16.074 -11.724 18.128 1.00 69.50 199 ALA A O 1
ATOM 1518 N N . VAL A 1 200 ? -16.716 -10.664 16.262 1.00 59.69 200 VAL A N 1
ATOM 1519 C CA . VAL A 1 200 ? -18.021 -11.342 16.182 1.00 59.69 200 VAL A CA 1
ATOM 1520 C C . VAL A 1 200 ? -17.811 -12.857 16.021 1.00 59.69 200 VAL A C 1
ATOM 1522 O O . VAL A 1 200 ? -17.453 -13.318 14.943 1.00 59.69 200 VAL A O 1
ATOM 1525 N N . GLY A 1 201 ? -18.045 -13.629 17.088 1.00 60.06 201 GLY A N 1
ATOM 1526 C CA . GLY A 1 201 ? -18.117 -15.098 17.046 1.00 60.06 201 GLY A CA 1
ATOM 1527 C C . GLY A 1 201 ? -16.992 -15.882 17.736 1.00 60.06 201 GLY A C 1
ATOM 1528 O O . GLY A 1 201 ? -17.144 -17.094 17.866 1.00 60.06 201 GLY A O 1
ATOM 1529 N N . SER A 1 202 ? -15.926 -15.237 18.227 1.00 80.81 202 SER A N 1
ATOM 1530 C CA . SER A 1 202 ? -14.838 -15.912 18.964 1.00 80.81 202 SER A CA 1
ATOM 1531 C C . SER A 1 202 ? -14.716 -15.382 20.389 1.00 80.81 202 SER A C 1
ATOM 1533 O O . SER A 1 202 ? -14.483 -14.184 20.580 1.00 80.81 202 SER A O 1
ATOM 1535 N N . THR A 1 203 ? -14.831 -16.273 21.379 1.00 88.25 203 THR A N 1
ATOM 1536 C CA . THR A 1 203 ? -14.659 -15.959 22.803 1.00 88.25 203 THR A CA 1
ATOM 1537 C C . THR A 1 203 ? -13.638 -16.881 23.470 1.00 88.25 203 THR A C 1
ATOM 1539 O O . THR A 1 203 ? -13.505 -18.049 23.109 1.00 88.25 203 THR A O 1
ATOM 1542 N N . ALA A 1 204 ? -12.916 -16.354 24.457 1.00 90.88 204 ALA A N 1
ATOM 1543 C CA . ALA A 1 204 ? -12.106 -17.124 25.395 1.00 90.88 204 ALA A CA 1
ATOM 1544 C C . ALA A 1 204 ? -12.632 -16.902 26.814 1.00 90.88 204 ALA A C 1
ATOM 1546 O O . ALA A 1 204 ? -13.013 -15.788 27.163 1.00 90.88 204 ALA A O 1
ATOM 1547 N N . THR A 1 205 ? -12.630 -17.944 27.643 1.00 93.81 205 THR A N 1
ATOM 1548 C CA . THR A 1 205 ? -12.985 -17.832 29.062 1.00 93.81 205 THR A CA 1
ATOM 1549 C C . THR A 1 205 ? -11.743 -18.061 29.909 1.00 93.81 205 THR A C 1
ATOM 1551 O O . THR A 1 205 ? -11.178 -19.153 29.907 1.00 93.81 205 THR A O 1
ATOM 1554 N N . LEU A 1 206 ? -11.324 -17.039 30.651 1.00 93.31 206 LEU A N 1
ATOM 1555 C CA . LEU A 1 206 ? -10.230 -17.128 31.606 1.00 93.31 206 LEU A CA 1
ATOM 1556 C C . LEU A 1 206 ? -10.781 -17.517 32.976 1.00 93.31 206 LEU A C 1
ATOM 1558 O O . LEU A 1 206 ? -11.567 -16.783 33.578 1.00 93.31 206 LEU A O 1
ATOM 1562 N N . THR A 1 207 ? -10.350 -18.671 33.474 1.00 92.88 207 THR A N 1
ATOM 1563 C CA . THR A 1 207 ? -10.671 -19.148 34.828 1.00 92.88 207 THR A CA 1
ATOM 1564 C C . THR A 1 207 ? -9.506 -18.984 35.799 1.00 92.88 207 THR A C 1
ATOM 1566 O O . THR A 1 207 ? -9.702 -19.108 37.005 1.00 92.88 207 THR A O 1
ATOM 1569 N N . ASN A 1 208 ? -8.293 -18.716 35.298 1.00 92.94 208 ASN A N 1
ATOM 1570 C CA . ASN A 1 208 ? -7.155 -18.401 36.154 1.00 92.94 208 ASN A CA 1
ATOM 1571 C C . ASN A 1 208 ? -7.232 -16.928 36.577 1.00 92.94 208 ASN A C 1
ATOM 1573 O O . ASN A 1 208 ? -6.937 -16.032 35.786 1.00 92.94 208 ASN A O 1
ATOM 1577 N N . ILE A 1 209 ? -7.689 -16.699 37.808 1.00 94.94 209 ILE A N 1
ATOM 1578 C CA . ILE A 1 209 ? -7.819 -15.376 38.420 1.00 94.94 209 ILE A CA 1
ATOM 1579 C C . ILE A 1 209 ? -6.888 -15.306 39.628 1.00 94.94 209 ILE A C 1
ATOM 1581 O O . ILE A 1 209 ? -6.988 -16.106 40.566 1.00 94.94 209 ILE A O 1
ATOM 1585 N N . GLU A 1 210 ? -6.015 -14.307 39.615 1.00 95.88 210 GLU A N 1
ATOM 1586 C CA . GLU A 1 210 ? -5.006 -14.074 40.643 1.00 95.88 210 GLU A CA 1
ATOM 1587 C C . GLU A 1 210 ? -5.307 -12.787 41.406 1.00 95.88 210 GLU A C 1
ATOM 1589 O O . GLU A 1 210 ? -5.894 -11.856 40.862 1.00 95.88 210 GLU A O 1
ATOM 1594 N N . GLU A 1 211 ? -4.907 -12.715 42.674 1.00 95.19 211 GLU A N 1
ATOM 1595 C CA . GLU A 1 211 ? -4.974 -11.463 43.433 1.00 95.19 211 GLU A CA 1
ATOM 1596 C C . GLU A 1 211 ? -3.925 -10.475 42.905 1.00 95.19 211 GLU A C 1
ATOM 1598 O O . GLU A 1 211 ? -2.755 -10.821 42.740 1.00 95.19 211 GLU A O 1
ATOM 1603 N N . ALA A 1 212 ? -4.346 -9.237 42.652 1.00 93.38 212 ALA A N 1
ATOM 1604 C CA . ALA A 1 212 ? -3.486 -8.142 42.217 1.00 93.38 212 ALA A CA 1
ATOM 1605 C C . ALA A 1 212 ? -3.054 -7.314 43.437 1.00 93.38 212 ALA A C 1
ATOM 1607 O O . ALA A 1 212 ? -3.544 -6.208 43.670 1.00 93.38 212 ALA A O 1
ATOM 1608 N N . THR A 1 213 ? -2.161 -7.880 44.255 1.00 91.44 213 THR A N 1
ATOM 1609 C CA . THR A 1 213 ? -1.695 -7.276 45.523 1.00 91.44 213 THR A CA 1
ATOM 1610 C C . THR A 1 213 ? -1.007 -5.916 45.356 1.00 91.44 213 THR A C 1
ATOM 1612 O O . THR A 1 213 ? -0.888 -5.157 46.315 1.00 91.44 213 THR A O 1
ATOM 1615 N N . GLU A 1 214 ? -0.568 -5.598 44.139 1.00 88.38 214 GLU A N 1
ATOM 1616 C CA . GLU A 1 214 ? 0.025 -4.322 43.757 1.00 88.38 214 GLU A CA 1
ATOM 1617 C C . GLU A 1 214 ? -0.990 -3.170 43.664 1.00 88.38 214 GLU A C 1
ATOM 1619 O O . GLU A 1 214 ? -0.589 -2.005 43.660 1.00 88.38 214 GLU A O 1
ATOM 1624 N N . ILE A 1 215 ? -2.295 -3.467 43.617 1.00 85.75 215 ILE A N 1
ATOM 1625 C CA . ILE A 1 215 ? -3.359 -2.464 43.535 1.00 85.75 215 ILE A CA 1
ATOM 1626 C C . ILE A 1 215 ? -4.017 -2.304 44.904 1.00 85.75 215 ILE A C 1
ATOM 1628 O O . ILE A 1 215 ? -4.734 -3.180 45.387 1.00 85.75 215 ILE A O 1
ATOM 1632 N N . ALA A 1 216 ? -3.808 -1.141 45.521 1.00 84.31 216 ALA A N 1
ATOM 1633 C CA . ALA A 1 216 ? -4.505 -0.783 46.747 1.00 84.31 216 ALA A CA 1
ATOM 1634 C C . ALA A 1 216 ? -5.995 -0.544 46.460 1.00 84.31 216 ALA A C 1
ATOM 1636 O O . ALA A 1 216 ? -6.354 0.306 45.645 1.00 84.31 216 ALA A O 1
ATOM 1637 N N . VAL A 1 217 ? -6.860 -1.271 47.166 1.00 82.69 217 VAL A N 1
ATOM 1638 C CA . VAL A 1 217 ? -8.321 -1.137 47.087 1.00 82.69 217 VAL A CA 1
ATOM 1639 C C . VAL A 1 217 ? -8.926 -0.900 48.469 1.00 82.69 217 VAL A C 1
ATOM 1641 O O . VAL A 1 217 ? -8.257 -1.038 49.493 1.00 82.69 217 VAL A O 1
ATOM 1644 N N . LYS A 1 218 ? -10.190 -0.471 48.497 1.00 76.38 218 LYS A N 1
ATOM 1645 C CA . LYS A 1 218 ? -10.916 -0.157 49.734 1.00 76.38 218 LYS A CA 1
ATOM 1646 C C . LYS A 1 218 ? -11.162 -1.416 50.575 1.00 76.38 218 LYS A C 1
ATOM 1648 O O . LYS A 1 218 ? -11.207 -2.528 50.058 1.00 76.38 218 LYS A O 1
ATOM 1653 N N . GLU A 1 219 ? -11.359 -1.222 51.878 1.00 77.50 219 GLU A N 1
ATOM 1654 C CA . GLU A 1 219 ? -11.704 -2.298 52.812 1.00 77.50 219 GLU A CA 1
ATOM 1655 C C . GLU A 1 219 ? -13.015 -2.987 52.380 1.00 77.50 219 GLU A C 1
ATOM 1657 O O . GLU A 1 219 ? -14.023 -2.318 52.153 1.00 77.50 219 GLU A O 1
ATOM 1662 N N . GLY A 1 220 ? -12.996 -4.318 52.242 1.00 78.56 220 GLY A N 1
ATOM 1663 C CA . GLY A 1 220 ? -14.165 -5.126 51.858 1.00 78.56 220 GLY A CA 1
ATOM 1664 C C . GLY A 1 220 ? -14.220 -5.590 50.396 1.00 78.56 220 GLY A C 1
ATOM 1665 O O . GLY A 1 220 ? -15.088 -6.393 50.068 1.00 78.56 220 GLY A O 1
ATOM 1666 N N . VAL A 1 221 ? -13.293 -5.156 49.536 1.00 85.69 221 VAL A N 1
ATOM 1667 C CA . VAL A 1 221 ? -13.103 -5.699 48.177 1.00 85.69 221 VAL A CA 1
ATOM 1668 C C . VAL A 1 221 ? -11.635 -6.053 47.945 1.00 85.69 221 VAL A C 1
ATOM 1670 O O . VAL A 1 221 ? -10.744 -5.482 48.571 1.00 85.69 221 VAL A O 1
ATOM 1673 N N . THR A 1 222 ? -11.373 -6.992 47.040 1.00 90.94 222 THR A N 1
ATOM 1674 C CA . THR A 1 222 ? -10.019 -7.399 46.645 1.00 90.94 222 THR A CA 1
ATOM 1675 C C . THR A 1 222 ? -9.821 -7.123 45.157 1.00 90.94 222 THR A C 1
ATOM 1677 O O . THR A 1 222 ? -10.730 -7.339 44.352 1.00 90.94 222 THR A O 1
ATOM 1680 N N . ALA A 1 223 ? -8.647 -6.604 44.790 1.00 93.00 223 ALA A N 1
ATOM 1681 C CA . ALA A 1 223 ? -8.253 -6.467 43.395 1.00 93.00 223 ALA A CA 1
ATOM 1682 C C . ALA A 1 223 ? -7.778 -7.816 42.860 1.00 93.00 223 ALA A C 1
ATOM 1684 O O . ALA A 1 223 ? -6.983 -8.514 43.493 1.00 93.00 223 ALA A O 1
ATOM 1685 N N . TYR A 1 224 ? -8.227 -8.148 41.663 1.00 95.25 224 TYR A N 1
ATOM 1686 C CA . TYR A 1 224 ? -7.858 -9.347 40.942 1.00 95.25 224 TYR A CA 1
ATOM 1687 C C . TYR A 1 224 ? -7.352 -8.990 39.549 1.00 95.25 224 TYR A C 1
ATOM 1689 O O . TYR A 1 224 ? -7.665 -7.926 39.005 1.00 95.25 224 TYR A O 1
ATOM 1697 N N . LYS A 1 225 ? -6.586 -9.908 38.967 1.00 95.19 225 LYS A N 1
ATOM 1698 C CA . LYS A 1 225 ? -6.144 -9.859 37.581 1.00 95.19 225 LYS A CA 1
ATOM 1699 C C . LYS A 1 225 ? -6.446 -11.165 36.860 1.00 95.19 225 LYS A C 1
ATOM 1701 O O . LYS A 1 225 ? -6.395 -12.245 37.450 1.00 95.19 225 LYS A O 1
ATOM 1706 N N . ALA A 1 226 ? -6.724 -11.051 35.569 1.00 95.62 226 ALA A N 1
ATOM 1707 C CA . ALA A 1 226 ? -6.786 -12.172 34.643 1.00 95.62 226 ALA A CA 1
ATOM 1708 C C . ALA A 1 226 ? -5.970 -11.826 33.395 1.00 95.62 226 ALA A C 1
ATOM 1710 O O . ALA A 1 226 ? -6.077 -10.715 32.867 1.00 95.62 226 ALA A O 1
ATOM 1711 N N . VAL A 1 227 ? -5.148 -12.771 32.940 1.00 94.06 227 VAL A N 1
ATOM 1712 C CA . VAL A 1 227 ? -4.209 -12.561 31.835 1.00 94.06 227 VAL A CA 1
ATOM 1713 C C . VAL A 1 227 ? -4.634 -13.395 30.637 1.00 94.06 227 VAL A C 1
ATOM 1715 O O . VAL A 1 227 ? -4.701 -14.621 30.703 1.00 94.06 227 VAL A O 1
ATOM 1718 N N . LEU A 1 228 ? -4.912 -12.715 29.530 1.00 92.19 228 LEU A N 1
ATOM 1719 C CA . LEU A 1 228 ? -4.994 -13.329 28.217 1.00 92.19 228 LEU A CA 1
ATOM 1720 C C . LEU A 1 228 ? -3.576 -13.453 27.666 1.00 92.19 228 LEU A C 1
ATOM 1722 O O . LEU A 1 228 ? -2.993 -12.469 27.204 1.00 92.19 228 LEU A O 1
ATOM 1726 N N . GLU A 1 229 ? -3.023 -14.657 27.747 1.00 88.62 229 GLU A N 1
ATOM 1727 C CA . GLU A 1 229 ? -1.674 -14.936 27.270 1.00 88.62 229 GLU A CA 1
ATOM 1728 C C . GLU A 1 229 ? -1.623 -15.109 25.749 1.00 88.62 229 GLU A C 1
ATOM 1730 O O . GLU A 1 229 ? -2.445 -15.807 25.159 1.00 88.62 229 GLU A O 1
ATOM 1735 N N . GLY A 1 230 ? -0.608 -14.512 25.116 1.00 84.81 230 GLY A N 1
ATOM 1736 C CA . GLY A 1 230 ? -0.205 -14.878 23.759 1.00 84.81 230 GLY A CA 1
ATOM 1737 C C . GLY A 1 230 ? -1.068 -14.307 22.631 1.00 84.81 230 GLY A C 1
ATOM 1738 O O . GLY A 1 230 ? -1.362 -15.023 21.673 1.00 84.81 230 GLY A O 1
ATOM 1739 N N . VAL A 1 231 ? -1.377 -13.008 22.659 1.00 88.69 231 VAL A N 1
ATOM 1740 C CA . VAL A 1 231 ? -2.035 -12.298 21.544 1.00 88.69 231 VAL A CA 1
ATOM 1741 C C . VAL A 1 231 ? -1.252 -12.517 20.246 1.00 88.69 231 VAL A C 1
ATOM 1743 O O . VAL A 1 231 ? -0.045 -12.270 20.182 1.00 88.69 231 VAL A O 1
ATOM 1746 N N . SER A 1 232 ? -1.901 -13.068 19.217 1.00 88.38 232 SER A N 1
ATOM 1747 C CA . SER A 1 232 ? -1.277 -13.289 17.906 1.00 88.38 232 SER A CA 1
ATOM 1748 C C . SER A 1 232 ? -1.005 -11.955 17.205 1.00 88.38 232 SER A C 1
ATOM 1750 O O . SER A 1 232 ? -1.715 -10.979 17.438 1.00 88.38 232 SER A O 1
ATOM 1752 N N . ALA A 1 233 ? 0.008 -11.897 16.334 1.00 90.38 233 ALA A N 1
ATOM 1753 C CA . ALA A 1 233 ? 0.331 -10.666 15.605 1.00 90.38 233 ALA A CA 1
ATOM 1754 C C . ALA A 1 233 ? -0.870 -10.144 14.792 1.00 90.38 233 ALA A C 1
ATOM 1756 O O . ALA A 1 233 ? -1.136 -8.948 14.778 1.00 90.38 233 ALA A O 1
ATOM 1757 N N . ILE A 1 234 ? -1.651 -11.051 14.199 1.00 89.75 234 ILE A N 1
ATOM 1758 C CA . ILE A 1 234 ? -2.845 -10.727 13.402 1.00 89.75 234 ILE A CA 1
ATOM 1759 C C . ILE A 1 234 ? -4.016 -10.205 14.252 1.00 89.75 234 ILE A C 1
ATOM 1761 O O . ILE A 1 234 ? -4.927 -9.568 13.728 1.00 89.75 234 ILE A O 1
ATOM 1765 N N . ASP A 1 235 ? -4.000 -10.466 15.563 1.00 88.69 235 ASP A N 1
ATOM 1766 C CA . ASP A 1 235 ? -5.020 -10.005 16.507 1.00 88.69 235 ASP A CA 1
ATOM 1767 C C . ASP A 1 235 ? -4.620 -8.710 17.225 1.00 88.69 235 ASP A C 1
ATOM 1769 O O . ASP A 1 235 ? -5.431 -8.147 17.955 1.00 88.69 235 ASP A O 1
ATOM 1773 N N . MET A 1 236 ? -3.399 -8.202 17.031 1.00 89.56 236 MET A N 1
ATOM 1774 C CA . MET A 1 236 ? -2.953 -6.966 17.688 1.00 89.56 236 MET A CA 1
ATOM 1775 C C . MET A 1 236 ? -3.765 -5.738 17.236 1.00 89.56 236 MET A C 1
ATOM 1777 O O . MET A 1 236 ? -3.987 -4.828 18.031 1.00 89.56 236 MET A O 1
ATOM 1781 N N . ASP A 1 237 ? -4.271 -5.729 16.000 1.00 85.12 237 ASP A N 1
ATOM 1782 C CA . ASP A 1 237 ? -5.165 -4.674 15.490 1.00 85.12 237 ASP A CA 1
ATOM 1783 C C . ASP A 1 237 ? -6.634 -4.847 15.944 1.00 85.12 237 ASP A C 1
ATOM 1785 O O . ASP A 1 237 ? -7.502 -4.047 15.601 1.00 85.12 237 ASP A O 1
ATOM 1789 N N . LYS A 1 238 ? -6.958 -5.897 16.716 1.00 88.00 238 LYS A N 1
ATOM 1790 C CA . LYS A 1 238 ? -8.333 -6.169 17.164 1.00 88.00 238 LYS A CA 1
ATOM 1791 C C . LYS A 1 238 ? -8.638 -5.554 18.527 1.00 88.00 238 LYS A C 1
ATOM 1793 O O . LYS A 1 238 ? -7.770 -5.379 19.384 1.00 88.00 238 LYS A O 1
ATOM 1798 N N . THR A 1 239 ? -9.921 -5.273 18.740 1.00 90.38 239 THR A N 1
ATOM 1799 C CA . THR A 1 239 ? -10.469 -4.870 20.038 1.00 90.38 239 THR A CA 1
ATOM 1800 C C . THR A 1 239 ? -10.918 -6.093 20.834 1.00 90.38 239 THR A C 1
ATOM 1802 O O . THR A 1 239 ? -11.760 -6.869 20.389 1.00 90.38 239 THR A O 1
ATOM 1805 N N . PHE A 1 240 ? -10.393 -6.230 22.045 1.00 90.50 240 PHE A N 1
ATOM 1806 C CA . PHE A 1 240 ? -10.785 -7.216 23.041 1.00 90.50 240 PHE A CA 1
ATOM 1807 C C . PHE A 1 240 ? -11.899 -6.639 23.914 1.00 90.50 240 PHE A C 1
ATOM 1809 O O . PHE A 1 240 ? -11.712 -5.588 24.522 1.00 90.50 240 PHE A O 1
ATOM 1816 N N . THR A 1 241 ? -13.039 -7.322 24.009 1.00 91.88 241 THR A N 1
ATOM 1817 C CA . THR A 1 241 ? -14.122 -6.958 24.940 1.00 91.88 241 THR A CA 1
ATOM 1818 C C . THR A 1 241 ? -14.174 -7.966 26.075 1.00 91.88 241 THR A C 1
ATOM 1820 O O . THR A 1 241 ? -14.481 -9.131 25.834 1.00 91.88 241 THR A O 1
ATOM 1823 N N . ALA A 1 242 ? -13.879 -7.531 27.298 1.00 93.69 242 ALA A N 1
ATOM 1824 C CA . ALA A 1 242 ? -13.888 -8.381 28.479 1.00 93.69 242 ALA A CA 1
ATOM 1825 C C . ALA A 1 242 ? -15.162 -8.187 29.315 1.00 93.69 242 ALA A C 1
ATOM 1827 O O . ALA A 1 242 ? -15.572 -7.062 29.616 1.00 93.69 242 ALA A O 1
ATOM 1828 N N . LYS A 1 243 ? -15.762 -9.310 29.722 1.00 94.12 243 LYS A N 1
ATOM 1829 C CA . LYS A 1 243 ? -16.953 -9.400 30.572 1.00 94.12 243 LYS A CA 1
ATOM 1830 C C . LYS A 1 243 ? -16.636 -10.246 31.795 1.00 94.12 243 LYS A C 1
ATOM 1832 O O . LYS A 1 243 ? -16.229 -11.400 31.667 1.00 94.12 243 LYS A O 1
ATOM 1837 N N . LEU A 1 244 ? -16.835 -9.689 32.985 1.00 94.56 244 LEU A N 1
ATOM 1838 C CA . LEU A 1 244 ? -16.695 -10.450 34.221 1.00 94.56 244 LEU A CA 1
ATOM 1839 C C . LEU A 1 244 ? -17.953 -11.297 34.430 1.00 94.56 244 LEU A C 1
ATOM 1841 O O . LEU A 1 244 ? -19.067 -10.782 34.368 1.00 94.56 244 LEU A O 1
ATOM 1845 N N . LEU A 1 245 ? -17.788 -12.594 34.669 1.00 95.12 245 LEU A N 1
ATOM 1846 C CA . LEU A 1 245 ? -18.880 -13.526 34.925 1.00 95.12 245 LEU A CA 1
ATOM 1847 C C . LEU A 1 245 ? -18.809 -14.026 36.370 1.00 95.12 245 LEU A C 1
ATOM 1849 O O . LEU A 1 245 ? -17.755 -14.475 36.815 1.00 95.12 245 LEU A O 1
ATOM 1853 N N . SER A 1 246 ? -19.941 -14.025 37.075 1.00 94.25 246 SER A N 1
ATOM 1854 C CA . SER A 1 246 ? -20.126 -14.715 38.355 1.00 94.25 246 SER A CA 1
ATOM 1855 C C . SER A 1 246 ? -21.156 -15.823 38.176 1.00 94.25 246 SER A C 1
ATOM 1857 O O . SER A 1 246 ? -22.282 -15.564 37.749 1.00 94.25 246 SER A O 1
ATOM 1859 N N . ASN A 1 247 ? -20.775 -17.072 38.463 1.00 92.25 247 ASN A N 1
ATOM 1860 C CA . ASN A 1 247 ? -21.631 -18.247 38.240 1.00 92.25 247 ASN A CA 1
ATOM 1861 C C . ASN A 1 247 ? -22.195 -18.310 36.800 1.00 92.25 247 ASN A C 1
ATOM 1863 O O . ASN A 1 247 ? -23.364 -18.628 36.588 1.00 92.25 247 ASN A O 1
ATOM 1867 N N . GLY A 1 248 ? -21.379 -17.934 35.809 1.00 92.62 248 GLY A N 1
ATOM 1868 C CA . GLY A 1 248 ? -21.767 -17.896 34.393 1.00 92.62 248 GLY A CA 1
ATOM 1869 C C . GLY A 1 248 ? -22.677 -16.729 33.986 1.00 92.62 248 GLY A C 1
ATOM 1870 O O . GLY A 1 248 ? -23.095 -16.671 32.835 1.00 92.62 248 GLY A O 1
ATOM 1871 N N . THR A 1 249 ? -22.988 -15.794 34.890 1.00 92.25 249 THR A N 1
ATOM 1872 C CA . THR A 1 249 ? -23.797 -14.598 34.594 1.00 92.25 249 THR A CA 1
ATOM 1873 C C . THR A 1 249 ? -22.916 -13.354 34.570 1.00 92.25 249 THR A C 1
ATOM 1875 O O . THR A 1 249 ? -22.114 -13.160 35.480 1.00 92.25 249 THR A O 1
ATOM 1878 N N . ALA A 1 250 ? -23.072 -12.499 33.557 1.00 92.44 250 ALA A N 1
ATOM 1879 C CA . ALA A 1 250 ? -22.310 -11.256 33.453 1.00 92.44 250 ALA A CA 1
ATOM 1880 C C . ALA A 1 250 ? -22.605 -10.300 34.622 1.00 92.44 250 ALA A C 1
ATOM 1882 O O . ALA A 1 250 ? -23.764 -10.045 34.956 1.00 92.44 250 ALA A O 1
ATOM 1883 N N . VAL A 1 251 ? -21.545 -9.771 35.231 1.00 90.19 251 VAL A N 1
ATOM 1884 C CA . VAL A 1 251 ? -21.571 -8.811 36.338 1.00 90.19 251 VAL A CA 1
ATOM 1885 C C . VAL A 1 251 ? -20.640 -7.635 36.033 1.00 90.19 251 VAL A C 1
ATOM 1887 O O . VAL A 1 251 ? -19.586 -7.801 35.427 1.00 90.19 251 VAL A O 1
ATOM 1890 N N . GLY A 1 252 ? -21.020 -6.433 36.468 1.00 85.31 252 GLY A N 1
ATOM 1891 C CA . GLY A 1 252 ? -20.272 -5.208 36.164 1.00 85.31 252 GLY A CA 1
ATOM 1892 C C . GLY A 1 252 ? -20.459 -4.712 34.722 1.00 85.31 252 GLY A C 1
ATOM 1893 O O . GLY A 1 252 ? -21.275 -5.233 33.961 1.00 85.31 252 GLY A O 1
ATOM 1894 N N . LYS A 1 253 ? -19.732 -3.649 34.365 1.00 86.50 253 LYS A N 1
ATOM 1895 C CA . LYS A 1 253 ? -19.672 -3.128 32.989 1.00 86.50 253 LYS A CA 1
ATOM 1896 C C . LYS A 1 253 ? -18.599 -3.868 32.200 1.00 86.50 253 LYS A C 1
ATOM 1898 O O . LYS A 1 253 ? -17.608 -4.287 32.779 1.00 86.50 253 LYS A O 1
ATOM 1903 N N . GLU A 1 254 ? -18.781 -3.986 30.893 1.00 90.50 254 GLU A N 1
ATOM 1904 C CA . GLU A 1 254 ? -17.755 -4.523 29.995 1.00 90.50 254 GLU A CA 1
ATOM 1905 C C . GLU A 1 254 ? -16.612 -3.507 29.825 1.00 90.50 254 GLU A C 1
ATOM 1907 O O . GLU A 1 254 ? -16.830 -2.297 29.950 1.00 90.50 254 GLU A O 1
ATOM 1912 N N . VAL A 1 255 ? -15.404 -3.995 29.541 1.00 90.00 255 VAL A N 1
ATOM 1913 C CA . VAL A 1 255 ? -14.246 -3.159 29.191 1.00 90.00 255 VAL A CA 1
ATOM 1914 C C . VAL A 1 255 ? -13.745 -3.532 27.804 1.00 90.00 255 VAL A C 1
ATOM 1916 O O . VAL A 1 255 ? -13.621 -4.717 27.491 1.00 90.00 255 VAL A O 1
ATOM 1919 N N . THR A 1 256 ? -13.449 -2.530 26.978 1.00 90.69 256 THR A N 1
ATOM 1920 C CA . THR A 1 256 ? -12.779 -2.743 25.692 1.00 90.69 256 THR A CA 1
ATOM 1921 C C . THR A 1 256 ? -11.328 -2.300 25.762 1.00 90.69 256 THR A C 1
ATOM 1923 O O . THR A 1 256 ? -11.003 -1.281 26.374 1.00 90.69 256 THR A O 1
ATOM 1926 N N . TYR A 1 257 ? -10.449 -3.081 25.144 1.00 89.88 257 TYR A N 1
ATOM 1927 C CA . TYR A 1 257 ? -9.018 -2.820 25.099 1.00 89.88 257 TYR A CA 1
ATOM 1928 C C . TYR A 1 257 ? -8.435 -3.280 23.766 1.00 89.88 257 TYR A C 1
ATOM 1930 O O . TYR A 1 257 ? -8.942 -4.218 23.165 1.00 89.88 257 TYR A O 1
ATOM 1938 N N . SER A 1 258 ? -7.358 -2.664 23.296 1.00 90.31 258 SER A N 1
ATOM 1939 C CA . SER A 1 258 ? -6.623 -3.115 22.104 1.00 90.31 258 SER A CA 1
ATOM 1940 C C . SER A 1 258 ? -5.151 -2.724 22.193 1.00 90.31 258 SER A C 1
ATOM 1942 O O . SER A 1 258 ? -4.801 -1.771 22.899 1.00 90.31 258 SER A O 1
ATOM 1944 N N . VAL A 1 259 ? -4.276 -3.406 21.443 1.00 91.56 259 VAL A N 1
ATOM 1945 C CA . VAL A 1 259 ? -2.865 -2.980 21.331 1.00 91.56 259 VAL A CA 1
ATOM 1946 C C . VAL A 1 259 ? -2.788 -1.580 20.722 1.00 91.56 259 VAL A C 1
ATOM 1948 O O . VAL A 1 259 ? -1.986 -0.762 21.165 1.00 91.56 259 VAL A O 1
ATOM 1951 N N . LYS A 1 260 ? -3.689 -1.263 19.784 1.00 91.31 260 LYS A N 1
ATOM 1952 C CA . LYS A 1 260 ? -3.865 0.082 19.226 1.00 91.31 260 LYS A CA 1
ATOM 1953 C C . LYS A 1 260 ? -4.144 1.132 20.305 1.00 91.31 260 LYS A C 1
ATOM 1955 O O . LYS A 1 260 ? -3.457 2.150 20.346 1.00 91.31 260 LYS A O 1
ATOM 1960 N N . SER A 1 261 ? -5.083 0.877 21.220 1.00 90.06 261 SER A N 1
ATOM 1961 C CA . SER A 1 261 ? -5.385 1.807 22.319 1.00 90.06 261 SER A CA 1
ATOM 1962 C C . SER A 1 261 ? -4.206 2.000 23.277 1.00 90.06 261 SER A C 1
ATOM 1964 O O . SER A 1 261 ? -3.929 3.121 23.704 1.00 90.06 261 SER A O 1
ATOM 1966 N N . TYR A 1 262 ? -3.454 0.931 23.556 1.00 91.62 262 TYR A N 1
ATOM 1967 C CA . TYR A 1 262 ? -2.233 1.013 24.350 1.00 91.62 262 TYR A CA 1
ATOM 1968 C C . TYR A 1 262 ? -1.170 1.861 23.651 1.00 91.62 262 TYR A C 1
ATOM 1970 O O . TYR A 1 262 ? -0.608 2.775 24.254 1.00 91.62 262 TYR A O 1
ATOM 1978 N N . ALA A 1 263 ? -0.916 1.591 22.369 1.00 92.69 263 ALA A N 1
ATOM 1979 C CA . ALA A 1 263 ? 0.058 2.329 21.581 1.00 92.69 263 ALA A CA 1
ATOM 1980 C C . ALA A 1 263 ? -0.308 3.816 21.492 1.00 92.69 263 ALA A C 1
ATOM 1982 O O . ALA A 1 263 ? 0.571 4.661 21.655 1.00 92.69 263 ALA A O 1
ATOM 1983 N N . HIS A 1 264 ? -1.599 4.134 21.338 1.00 91.94 264 HIS A N 1
ATOM 1984 C CA . HIS A 1 264 ? -2.103 5.504 21.393 1.00 91.94 264 HIS A CA 1
ATOM 1985 C C . HIS A 1 264 ? -1.812 6.169 22.743 1.00 91.94 264 HIS A C 1
ATOM 1987 O O . HIS A 1 264 ? -1.198 7.235 22.783 1.00 91.94 264 HIS A O 1
ATOM 1993 N N . ALA A 1 265 ? -2.162 5.521 23.859 1.00 90.00 265 ALA A N 1
ATOM 1994 C CA . ALA A 1 265 ? -1.887 6.050 25.195 1.00 90.00 265 ALA A CA 1
ATOM 1995 C C . ALA A 1 265 ? -0.382 6.304 25.415 1.00 90.00 265 ALA A C 1
ATOM 1997 O O . ALA A 1 265 ? 0.009 7.335 25.974 1.00 90.00 265 ALA A O 1
ATOM 1998 N N . MET A 1 266 ? 0.477 5.409 24.916 1.00 93.12 266 MET A N 1
ATOM 1999 C CA . MET A 1 266 ? 1.933 5.541 25.009 1.00 93.12 266 MET A CA 1
ATOM 2000 C C . MET A 1 266 ? 2.509 6.698 24.181 1.00 93.12 266 MET A C 1
ATOM 2002 O O . MET A 1 266 ? 3.619 7.139 24.482 1.00 93.12 266 MET A O 1
ATOM 2006 N N . LEU A 1 267 ? 1.775 7.276 23.220 1.00 89.88 267 LEU A N 1
ATOM 2007 C CA . LEU A 1 267 ? 2.224 8.480 22.502 1.00 89.88 267 LEU A CA 1
ATOM 2008 C C . LEU A 1 267 ? 2.462 9.673 23.437 1.00 89.88 267 LEU A C 1
ATOM 2010 O O . LEU A 1 267 ? 3.317 10.514 23.138 1.00 89.88 267 LEU A O 1
ATOM 2014 N N . SER A 1 268 ? 1.729 9.711 24.556 1.00 90.31 268 SER A N 1
ATOM 2015 C CA . SER A 1 268 ? 1.824 10.718 25.620 1.00 90.31 268 SER A CA 1
ATOM 2016 C C . SER A 1 268 ? 2.818 10.356 26.737 1.00 90.31 268 SER A C 1
ATOM 2018 O O . SER A 1 268 ? 3.057 11.157 27.644 1.00 90.31 268 SER A O 1
ATOM 2020 N N . SER A 1 269 ? 3.410 9.157 26.686 1.00 92.06 269 SER A N 1
ATOM 2021 C CA . SER A 1 269 ? 4.390 8.704 27.672 1.00 92.06 269 SER A CA 1
ATOM 2022 C C . SER A 1 269 ? 5.643 9.580 27.646 1.00 92.06 269 SER A C 1
ATOM 2024 O O . SER A 1 269 ? 6.137 9.955 26.586 1.00 92.06 269 SER A O 1
ATOM 2026 N N . LYS A 1 270 ? 6.203 9.859 28.829 1.00 94.44 270 LYS A N 1
ATOM 2027 C CA . LYS A 1 270 ? 7.511 10.527 28.977 1.00 94.44 270 LYS A CA 1
ATOM 2028 C C . LYS A 1 270 ? 8.694 9.576 28.770 1.00 94.44 270 LYS A C 1
ATOM 2030 O O . LYS A 1 270 ? 9.838 10.010 28.848 1.00 94.44 270 LYS A O 1
ATOM 2035 N N . ASN A 1 271 ? 8.427 8.283 28.598 1.00 94.25 271 ASN A N 1
ATOM 2036 C CA . ASN A 1 271 ? 9.445 7.279 28.336 1.00 94.25 271 ASN A CA 1
ATOM 2037 C C . ASN A 1 271 ? 9.519 7.017 26.822 1.00 94.25 271 ASN A C 1
ATOM 2039 O O . ASN A 1 271 ? 8.677 6.304 26.271 1.00 94.25 271 ASN A O 1
ATOM 2043 N N . ASP A 1 272 ? 10.533 7.590 26.169 1.00 94.81 272 ASP A N 1
ATOM 2044 C CA . ASP A 1 272 ? 10.730 7.507 24.716 1.00 94.81 272 ASP A CA 1
ATOM 2045 C C . ASP A 1 272 ? 10.959 6.074 24.213 1.00 94.81 272 ASP A C 1
ATOM 2047 O O . ASP A 1 272 ? 10.482 5.723 23.128 1.00 94.81 272 ASP A O 1
ATOM 2051 N N . SER A 1 273 ? 11.631 5.220 24.999 1.00 94.88 273 SER A N 1
ATOM 2052 C CA . SER A 1 273 ? 11.847 3.821 24.612 1.00 94.88 273 SER A CA 1
ATOM 2053 C C . SER A 1 273 ? 10.543 3.031 24.677 1.00 94.88 273 SER A C 1
ATOM 2055 O O . SER A 1 273 ? 10.236 2.282 23.753 1.00 94.88 273 SER A O 1
ATOM 2057 N N . MET A 1 274 ? 9.707 3.278 25.693 1.00 93.94 274 MET A N 1
ATOM 2058 C CA . MET A 1 274 ? 8.364 2.692 25.772 1.00 93.94 274 MET A CA 1
ATOM 2059 C C . MET A 1 274 ? 7.472 3.153 24.613 1.00 93.94 274 MET A C 1
ATOM 2061 O O . MET A 1 274 ? 6.780 2.342 24.000 1.00 93.94 274 MET A O 1
ATOM 2065 N N . LYS A 1 275 ? 7.499 4.448 24.281 1.00 94.75 275 LYS A N 1
ATOM 2066 C CA . LYS A 1 275 ? 6.745 5.001 23.148 1.00 94.75 275 LYS A CA 1
ATOM 2067 C C . LYS A 1 275 ? 7.160 4.348 21.828 1.00 94.75 275 LYS A C 1
ATOM 2069 O O . LYS A 1 275 ? 6.304 3.929 21.051 1.00 94.75 275 LYS A O 1
ATOM 2074 N N . SER A 1 276 ? 8.466 4.233 21.598 1.00 95.44 276 SER A N 1
ATOM 2075 C CA . SER A 1 276 ? 9.024 3.606 20.396 1.00 95.44 276 SER A CA 1
ATOM 2076 C C . SER A 1 276 ? 8.673 2.120 20.313 1.00 95.44 276 SER A C 1
ATOM 2078 O O . SER A 1 276 ? 8.292 1.641 19.247 1.00 95.44 276 SER A O 1
ATOM 2080 N N . LEU A 1 277 ? 8.741 1.404 21.440 1.00 95.31 277 LEU A N 1
ATOM 2081 C CA . LEU A 1 277 ? 8.346 0.002 21.541 1.00 95.31 277 LEU A CA 1
ATOM 2082 C C . LEU A 1 277 ? 6.864 -0.198 21.214 1.00 95.31 277 LEU A C 1
ATOM 2084 O O . LEU A 1 277 ? 6.528 -1.056 20.401 1.00 95.31 277 LEU A O 1
ATOM 2088 N N . ALA A 1 278 ? 5.984 0.611 21.806 1.00 94.25 278 ALA A N 1
ATOM 2089 C CA . ALA A 1 278 ? 4.544 0.502 21.603 1.00 94.25 278 ALA A CA 1
ATOM 2090 C C . ALA A 1 278 ? 4.141 0.774 20.142 1.00 94.25 278 ALA A C 1
ATOM 2092 O O . ALA A 1 278 ? 3.321 0.047 19.581 1.00 94.25 278 ALA A O 1
ATOM 2093 N N . LEU A 1 279 ? 4.763 1.770 19.501 1.00 95.19 279 LEU A N 1
ATOM 2094 C CA . LEU A 1 279 ? 4.561 2.059 18.079 1.00 95.19 279 LEU A CA 1
ATOM 2095 C C . LEU A 1 279 ? 5.075 0.941 17.168 1.00 95.19 279 LEU A C 1
ATOM 2097 O O . LEU A 1 279 ? 4.399 0.575 16.207 1.00 95.19 279 LEU A O 1
ATOM 2101 N N . ALA A 1 280 ? 6.256 0.389 17.453 1.00 95.81 280 ALA A N 1
ATOM 2102 C CA . ALA A 1 280 ? 6.812 -0.701 16.658 1.00 95.81 280 ALA A CA 1
ATOM 2103 C C . ALA A 1 280 ? 5.970 -1.982 16.787 1.00 95.81 280 ALA A C 1
ATOM 2105 O O . ALA A 1 280 ? 5.710 -2.647 15.786 1.00 95.81 280 ALA A O 1
ATOM 2106 N N . LEU A 1 281 ? 5.481 -2.278 17.997 1.00 94.88 281 LEU A N 1
ATOM 2107 C CA . LEU A 1 281 ? 4.559 -3.382 18.259 1.00 94.88 281 LEU A CA 1
ATOM 2108 C C . LEU A 1 281 ? 3.242 -3.221 17.480 1.00 94.88 281 LEU A C 1
ATOM 2110 O O . LEU A 1 281 ? 2.791 -4.168 16.839 1.00 94.88 281 LEU A O 1
ATOM 2114 N N . TYR A 1 282 ? 2.648 -2.023 17.492 1.00 94.62 282 TYR A N 1
ATOM 2115 C CA . TYR A 1 282 ? 1.429 -1.737 16.729 1.00 94.62 282 TYR A CA 1
ATOM 2116 C C . TYR A 1 282 ? 1.639 -1.928 15.220 1.00 94.62 282 TYR A C 1
ATOM 2118 O O . TYR A 1 282 ? 0.886 -2.665 14.587 1.00 94.62 282 TYR A O 1
ATOM 2126 N N . ASN A 1 283 ? 2.699 -1.343 14.653 1.00 95.69 283 ASN A N 1
ATOM 2127 C CA . ASN A 1 283 ? 3.004 -1.463 13.223 1.00 95.69 283 ASN A CA 1
ATOM 2128 C C . ASN A 1 283 ? 3.297 -2.912 12.799 1.00 95.69 283 ASN A C 1
ATOM 2130 O O . ASN A 1 283 ? 2.915 -3.324 11.701 1.00 95.69 283 ASN A O 1
ATOM 2134 N N . TYR A 1 284 ? 3.917 -3.713 13.672 1.00 95.38 284 TYR A N 1
ATOM 2135 C CA . TYR A 1 284 ? 4.055 -5.152 13.450 1.00 95.38 284 TYR A CA 1
ATOM 2136 C C . TYR A 1 284 ? 2.687 -5.836 13.337 1.00 95.38 284 TYR A C 1
ATOM 2138 O O . TYR A 1 284 ? 2.442 -6.537 12.352 1.00 95.38 284 TYR A O 1
ATOM 2146 N N . GLY A 1 285 ? 1.768 -5.545 14.260 1.00 93.62 285 GLY A N 1
ATOM 2147 C CA . GLY A 1 285 ? 0.389 -6.032 14.219 1.00 93.62 285 GLY A CA 1
ATOM 2148 C C . GLY A 1 285 ? -0.368 -5.663 12.940 1.00 93.62 285 GLY A C 1
ATOM 2149 O O . GLY A 1 285 ? -0.919 -6.537 12.268 1.00 93.62 285 GLY A O 1
ATOM 2150 N N . VAL A 1 286 ? -0.324 -4.385 12.551 1.00 94.06 286 VAL A N 1
ATOM 2151 C CA . VAL A 1 286 ? -0.924 -3.888 11.300 1.00 94.06 286 VAL A CA 1
ATOM 2152 C C . VAL A 1 286 ? -0.372 -4.650 10.096 1.00 94.06 286 VAL A C 1
ATOM 2154 O O . VAL A 1 286 ? -1.129 -5.162 9.274 1.00 94.06 286 VAL A O 1
ATOM 2157 N N . SER A 1 287 ? 0.953 -4.794 10.000 1.00 95.44 287 SER A N 1
ATOM 2158 C CA . SER A 1 287 ? 1.561 -5.499 8.868 1.00 95.44 287 SER A CA 1
ATOM 2159 C C . SER A 1 287 ? 1.243 -6.993 8.824 1.00 95.44 287 SER A C 1
ATOM 2161 O O . SER A 1 287 ? 1.167 -7.560 7.735 1.00 95.44 287 SER A O 1
ATOM 2163 N N . ALA A 1 288 ? 1.020 -7.630 9.977 1.00 94.31 288 ALA A N 1
ATOM 2164 C CA . ALA A 1 288 ? 0.615 -9.030 10.039 1.00 94.31 288 ALA A CA 1
ATOM 2165 C C . ALA A 1 288 ? -0.791 -9.222 9.465 1.00 94.31 288 ALA A C 1
ATOM 2167 O O . ALA A 1 288 ? -1.003 -10.135 8.665 1.00 94.31 288 ALA A O 1
ATOM 2168 N N . LYS A 1 289 ? -1.725 -8.329 9.809 1.00 92.69 289 LYS A N 1
ATOM 2169 C CA . LYS A 1 289 ? -3.064 -8.295 9.214 1.00 92.69 289 LYS A CA 1
ATOM 2170 C C . LYS A 1 289 ? -2.996 -8.097 7.698 1.00 92.69 289 LYS A C 1
ATOM 2172 O O . LYS A 1 289 ? -3.534 -8.926 6.968 1.00 92.69 289 LYS A O 1
ATOM 2177 N N . SER A 1 290 ? -2.258 -7.089 7.225 1.00 92.81 290 SER A N 1
ATOM 2178 C CA . SER A 1 290 ? -2.103 -6.826 5.785 1.00 92.81 290 SER A CA 1
ATOM 2179 C C . SER A 1 290 ? -1.494 -8.010 5.028 1.00 92.81 290 SER A C 1
ATOM 2181 O O . SER A 1 290 ? -1.870 -8.285 3.891 1.00 92.81 290 SER A O 1
ATOM 2183 N N . TYR A 1 291 ? -0.557 -8.737 5.644 1.00 94.50 291 TYR A N 1
ATOM 2184 C CA . TYR A 1 291 ? 0.016 -9.941 5.048 1.00 94.50 291 TYR A CA 1
ATOM 2185 C C . TYR A 1 291 ? -1.008 -11.071 4.917 1.00 94.50 291 TYR A C 1
ATOM 2187 O O . TYR A 1 291 ? -1.100 -11.669 3.848 1.00 94.50 291 TYR A O 1
ATOM 2195 N N . VAL A 1 292 ? -1.804 -11.344 5.955 1.00 92.25 292 VAL A N 1
ATOM 2196 C CA . VAL A 1 292 ? -2.870 -12.357 5.871 1.00 92.25 292 VAL A CA 1
ATOM 2197 C C . VAL A 1 292 ? -3.888 -11.991 4.795 1.00 92.25 292 VAL A C 1
ATOM 2199 O O . VAL A 1 292 ? -4.188 -12.831 3.952 1.00 92.25 292 VAL A O 1
ATOM 2202 N N . GLU A 1 293 ? -4.341 -10.738 4.760 1.00 90.50 293 GLU A N 1
ATOM 2203 C CA . GLU A 1 293 ? -5.273 -10.247 3.738 1.00 90.50 293 GLU A CA 1
ATOM 2204 C C . GLU A 1 293 ? -4.700 -10.430 2.321 1.00 90.50 293 GLU A C 1
ATOM 2206 O O . GLU A 1 293 ? -5.389 -10.932 1.435 1.00 90.50 293 GLU A O 1
ATOM 2211 N N . ALA A 1 294 ? -3.413 -10.128 2.109 1.00 88.56 294 ALA A N 1
ATOM 2212 C CA . ALA A 1 294 ? -2.744 -10.352 0.826 1.00 88.56 294 ALA A CA 1
ATOM 2213 C C . ALA A 1 294 ? -2.622 -11.847 0.463 1.00 88.56 294 ALA A C 1
ATOM 2215 O O . ALA A 1 294 ? -2.680 -12.212 -0.716 1.00 88.56 294 ALA A O 1
ATOM 2216 N N . MET A 1 295 ? -2.451 -12.728 1.452 1.00 89.12 295 MET A N 1
ATOM 2217 C CA . MET A 1 295 ? -2.344 -14.180 1.252 1.00 89.12 295 MET A CA 1
ATOM 2218 C C . MET A 1 295 ? -3.703 -14.856 1.008 1.00 89.12 295 MET A C 1
ATOM 2220 O O . MET A 1 295 ? -3.756 -15.862 0.300 1.00 89.12 295 MET A O 1
ATOM 2224 N N . GLU A 1 296 ? -4.803 -14.297 1.521 1.00 86.81 296 GLU A N 1
ATOM 2225 C CA . GLU A 1 296 ? -6.172 -14.753 1.232 1.00 86.81 296 GLU A CA 1
ATOM 2226 C C . GLU A 1 296 ? -6.595 -14.496 -0.221 1.00 86.81 296 GLU A C 1
ATOM 2228 O O . GLU A 1 296 ? -7.503 -15.163 -0.731 1.00 86.81 296 GLU A O 1
ATOM 2233 N N . VAL A 1 297 ? -5.896 -13.600 -0.931 1.00 68.69 297 VAL A N 1
ATOM 2234 C CA . VAL A 1 297 ? -6.037 -13.405 -2.381 1.00 68.69 297 VAL A CA 1
ATOM 2235 C C . VAL A 1 297 ? -5.478 -14.631 -3.118 1.00 68.69 297 VAL A C 1
ATOM 2237 O O . VAL A 1 297 ? -4.383 -14.637 -3.684 1.00 68.69 297 VAL A O 1
ATOM 2240 N N . THR A 1 298 ? -6.235 -15.726 -3.094 1.00 53.28 298 THR A N 1
ATOM 2241 C CA . THR A 1 298 ? -5.896 -16.963 -3.796 1.00 53.28 298 THR A CA 1
ATOM 2242 C C . THR A 1 298 ? -6.178 -16.786 -5.288 1.00 53.28 298 THR A C 1
ATOM 2244 O O . THR A 1 298 ? -7.288 -16.464 -5.715 1.00 53.28 298 THR A O 1
ATOM 2247 N N . GLY A 1 299 ? -5.137 -16.966 -6.103 1.00 50.06 299 GLY A N 1
ATOM 2248 C CA . GLY A 1 299 ? -5.112 -16.731 -7.552 1.00 50.06 299 GLY A CA 1
ATOM 2249 C C . GLY A 1 299 ? -6.007 -17.632 -8.420 1.00 50.06 299 GLY A C 1
ATOM 2250 O O . GLY A 1 299 ? -5.613 -17.972 -9.530 1.00 50.06 299 GLY A O 1
ATOM 2251 N N . THR A 1 300 ? -7.198 -18.009 -7.956 1.00 39.00 300 THR A N 1
ATOM 2252 C CA . THR A 1 300 ? -8.264 -18.610 -8.777 1.00 39.00 300 THR A CA 1
ATOM 2253 C C . THR A 1 300 ? -9.573 -17.822 -8.758 1.00 39.00 300 THR A C 1
ATOM 2255 O O . THR A 1 300 ? -10.350 -17.976 -9.694 1.00 39.00 300 THR A O 1
ATOM 2258 N N . ASP A 1 301 ? -9.793 -16.943 -7.772 1.00 32.56 301 ASP A N 1
ATOM 2259 C CA . ASP A 1 301 ? -10.980 -16.069 -7.694 1.00 32.56 301 ASP A CA 1
ATOM 2260 C C . ASP A 1 301 ? -10.653 -14.577 -7.817 1.00 32.56 301 ASP A C 1
ATOM 2262 O O . ASP A 1 301 ? -11.506 -13.708 -7.629 1.00 32.56 301 ASP A O 1
ATOM 2266 N N . VAL A 1 302 ? -9.470 -14.269 -8.357 1.00 35.62 302 VAL A N 1
ATOM 2267 C CA . VAL A 1 302 ? -9.441 -13.202 -9.352 1.00 35.62 302 VAL A CA 1
ATOM 2268 C C . VAL A 1 302 ? -10.204 -13.764 -10.552 1.00 35.62 302 VAL A C 1
ATOM 2270 O O . VAL A 1 302 ? -9.624 -14.224 -11.535 1.00 35.62 302 VAL A O 1
ATOM 2273 N N . ARG A 1 303 ? -11.541 -13.654 -10.509 1.00 27.81 303 ARG A N 1
ATOM 2274 C CA . ARG A 1 303 ? -12.215 -13.121 -11.686 1.00 27.81 303 ARG A CA 1
ATOM 2275 C C . ARG A 1 303 ? -11.373 -11.899 -12.028 1.00 27.81 303 ARG A C 1
ATOM 2277 O O . ARG A 1 303 ? -11.540 -10.847 -11.413 1.00 27.81 303 ARG A O 1
ATOM 2284 N N . LEU A 1 304 ? -10.449 -12.044 -12.993 1.00 32.19 304 LEU A N 1
ATOM 2285 C CA . LEU A 1 304 ? -10.145 -10.931 -13.877 1.00 32.19 304 LEU A CA 1
ATOM 2286 C C . LEU A 1 304 ? -11.536 -10.380 -14.132 1.00 32.19 304 LEU A C 1
ATOM 2288 O O . LEU A 1 304 ? -12.379 -11.207 -14.524 1.00 32.19 304 LEU A O 1
ATOM 2292 N N . PRO A 1 305 ? -11.839 -9.122 -13.737 1.00 27.28 305 PRO A N 1
ATOM 2293 C CA . PRO A 1 305 ? -13.166 -8.577 -13.954 1.00 27.28 305 PRO A CA 1
ATOM 2294 C C . PRO A 1 305 ? -13.507 -9.035 -15.348 1.00 27.28 305 PRO A C 1
ATOM 2296 O O . PRO A 1 305 ? -12.646 -8.865 -16.225 1.00 27.28 305 PRO A O 1
ATOM 2299 N N . GLU A 1 306 ? -14.622 -9.780 -15.482 1.00 26.27 306 GLU A N 1
ATOM 2300 C CA . GLU A 1 306 ? -15.068 -10.282 -16.777 1.00 26.27 306 GLU A CA 1
ATOM 2301 C C . GLU A 1 306 ? -14.672 -9.210 -17.761 1.00 26.27 306 GLU A C 1
ATOM 2303 O O . GLU A 1 306 ? -14.897 -8.027 -17.471 1.00 26.27 306 GLU A O 1
ATOM 2308 N N . THR A 1 307 ? -13.999 -9.584 -18.837 1.00 31.16 307 THR A N 1
ATOM 2309 C CA . THR A 1 307 ? -13.812 -8.695 -19.963 1.00 31.16 307 THR A CA 1
ATOM 2310 C C . THR A 1 307 ? -15.209 -8.295 -20.474 1.00 31.16 307 THR A C 1
ATOM 2312 O O . THR A 1 307 ? -15.603 -8.628 -21.579 1.00 31.16 307 THR A O 1
ATOM 2315 N N . LYS A 1 308 ? -15.978 -7.485 -19.725 1.00 28.12 308 LYS A N 1
ATOM 2316 C CA . LYS A 1 308 ? -16.249 -6.115 -20.108 1.00 28.12 308 LYS A CA 1
ATOM 2317 C C . LYS A 1 308 ? -14.993 -5.632 -20.805 1.00 28.12 308 LYS A C 1
ATOM 2319 O O . LYS A 1 308 ? -14.096 -5.037 -20.222 1.00 28.12 308 LYS A O 1
ATOM 2324 N N . THR A 1 309 ? -14.956 -5.906 -22.100 1.00 29.08 309 THR A N 1
ATOM 2325 C CA . THR A 1 309 ? -14.965 -4.835 -23.080 1.00 29.08 309 THR A CA 1
ATOM 2326 C C . THR A 1 309 ? -15.596 -3.616 -22.407 1.00 29.08 309 THR A C 1
ATOM 2328 O O . THR A 1 309 ? -16.816 -3.466 -22.350 1.00 29.08 309 THR A O 1
ATOM 2331 N N . ILE A 1 310 ? -14.764 -2.832 -21.720 1.00 28.12 310 ILE A N 1
ATOM 2332 C CA . ILE A 1 310 ? -15.129 -1.483 -21.348 1.00 28.12 310 ILE A CA 1
ATOM 2333 C C . ILE A 1 310 ? -15.222 -0.833 -22.712 1.00 28.12 310 ILE A C 1
ATOM 2335 O O . ILE A 1 310 ? -14.212 -0.632 -23.383 1.00 28.12 310 ILE A O 1
ATOM 2339 N N . ASP A 1 311 ? -16.449 -0.663 -23.177 1.00 28.59 311 ASP A N 1
ATOM 2340 C CA . ASP A 1 311 ? -16.718 0.067 -24.395 1.00 28.59 311 ASP A CA 1
ATOM 2341 C C . ASP A 1 311 ? -16.397 1.531 -24.079 1.00 28.59 311 ASP A C 1
ATOM 2343 O O . ASP A 1 311 ? -17.214 2.276 -23.541 1.00 28.59 311 ASP A O 1
ATOM 2347 N N . VAL A 1 312 ? -15.133 1.915 -24.285 1.00 32.84 312 VAL A N 1
ATOM 2348 C CA . VAL A 1 312 ? -14.605 3.254 -23.969 1.00 32.84 312 VAL A CA 1
ATOM 2349 C C . VAL A 1 312 ? -15.058 4.295 -25.003 1.00 32.84 312 VAL A C 1
ATOM 2351 O O . VAL A 1 312 ? -14.489 5.377 -25.090 1.00 32.84 312 VAL A O 1
ATOM 2354 N N . THR A 1 313 ? -16.089 3.993 -25.796 1.00 30.14 313 THR A N 1
ATOM 2355 C CA . THR A 1 313 ? -16.795 4.993 -26.606 1.00 30.14 313 THR A CA 1
ATOM 2356 C C . THR A 1 313 ? -17.761 5.846 -25.779 1.00 30.14 313 THR A C 1
ATOM 2358 O O . THR A 1 313 ? -18.418 6.719 -26.338 1.00 30.14 313 THR A O 1
ATOM 2361 N N . ASP A 1 314 ? -17.893 5.599 -24.471 1.00 30.81 314 ASP A N 1
ATOM 2362 C CA . ASP A 1 314 ? -18.598 6.506 -23.565 1.00 30.81 314 ASP A CA 1
ATOM 2363 C C . ASP A 1 314 ? -17.642 7.639 -23.154 1.00 30.81 314 ASP A C 1
ATOM 2365 O O . ASP A 1 314 ? -16.640 7.401 -22.476 1.00 30.81 314 ASP A O 1
ATOM 2369 N N . ASP A 1 315 ? -17.959 8.877 -23.547 1.00 35.31 315 ASP A N 1
ATOM 2370 C CA . ASP A 1 315 ? -17.222 10.135 -23.297 1.00 35.31 315 ASP A CA 1
ATOM 2371 C C . ASP A 1 315 ? -17.066 10.494 -21.789 1.00 35.31 315 ASP A C 1
ATOM 2373 O O . ASP A 1 315 ? -16.857 11.650 -21.414 1.00 35.31 315 ASP A O 1
ATOM 2377 N N . LYS A 1 316 ? -17.221 9.514 -20.891 1.00 31.64 316 LYS A N 1
ATOM 2378 C CA . LYS A 1 316 ? -17.376 9.630 -19.435 1.00 31.64 316 LYS A CA 1
ATOM 2379 C C . LYS A 1 316 ? -16.133 9.282 -18.610 1.00 31.64 316 LYS A C 1
ATOM 2381 O O . LYS A 1 316 ? -16.180 9.445 -17.393 1.00 31.64 316 LYS A O 1
ATOM 2386 N N . TYR A 1 317 ? -15.029 8.856 -19.222 1.00 32.53 317 TYR A N 1
ATOM 2387 C CA . TYR A 1 317 ? -13.778 8.571 -18.507 1.00 32.53 317 TYR A CA 1
ATOM 2388 C C . TYR A 1 317 ? -12.612 9.396 -19.068 1.00 32.53 317 TYR A C 1
ATOM 2390 O O . TYR A 1 317 ? -12.116 9.080 -20.149 1.00 32.53 317 TYR A O 1
ATOM 2398 N N . PRO A 1 318 ? -12.093 10.412 -18.352 1.00 36.06 318 PRO A N 1
ATOM 2399 C CA . PRO A 1 318 ? -10.808 10.990 -18.697 1.00 36.06 318 PRO A CA 1
ATOM 2400 C C . PRO A 1 318 ? -9.729 10.083 -18.098 1.00 36.06 318 PRO A C 1
ATOM 2402 O O . PRO A 1 318 ? -9.267 10.304 -16.983 1.00 36.06 318 PRO A O 1
ATOM 2405 N N . ALA A 1 319 ? -9.328 9.030 -18.810 1.00 37.28 319 ALA A N 1
ATOM 2406 C CA . ALA A 1 319 ? -8.165 8.223 -18.432 1.00 37.28 319 ALA A CA 1
ATOM 2407 C C . ALA A 1 319 ? -6.854 8.974 -18.748 1.00 37.28 319 ALA A C 1
ATOM 2409 O O . ALA A 1 319 ? -5.987 8.460 -19.448 1.00 37.28 319 ALA A O 1
ATOM 2410 N N . SER A 1 320 ? -6.733 10.224 -18.292 1.00 40.38 320 SER A N 1
ATOM 2411 C CA . SER A 1 320 ? -5.520 11.027 -18.410 1.00 40.38 320 SER A CA 1
ATOM 2412 C C . SER A 1 320 ? -4.754 10.961 -17.096 1.00 40.38 320 SER A C 1
ATOM 2414 O O . SER A 1 320 ? -5.147 11.592 -16.114 1.00 40.38 320 SER A O 1
ATOM 2416 N N . PHE A 1 321 ? -3.654 10.213 -17.071 1.00 49.84 321 PHE A N 1
ATOM 2417 C CA . PHE A 1 321 ? -2.704 10.283 -15.964 1.00 49.84 321 PHE A CA 1
ATOM 2418 C C . PHE A 1 321 ? -1.914 11.579 -16.080 1.00 49.84 321 PHE A C 1
ATOM 2420 O O . PHE A 1 321 ? -1.546 11.998 -17.179 1.00 49.84 321 PHE A O 1
ATOM 2427 N N . VAL A 1 322 ? -1.675 12.245 -14.955 1.00 43.94 322 VAL A N 1
ATOM 2428 C CA . VAL A 1 322 ? -0.928 13.497 -14.948 1.00 43.94 322 VAL A CA 1
ATOM 2429 C C . VAL A 1 322 ? 0.515 13.206 -14.578 1.00 43.94 322 VAL A C 1
ATOM 2431 O O . VAL A 1 322 ? 0.808 12.857 -13.437 1.00 43.94 322 VAL A O 1
ATOM 2434 N N . ALA A 1 323 ? 1.420 13.379 -15.531 1.00 55.28 323 ALA A N 1
ATOM 2435 C CA . ALA A 1 323 ? 2.833 13.228 -15.252 1.00 55.28 323 ALA A CA 1
ATOM 2436 C C . ALA A 1 323 ? 3.424 14.472 -14.597 1.00 55.28 323 ALA A C 1
ATOM 2438 O O . ALA A 1 323 ? 3.176 15.614 -15.000 1.00 55.28 323 ALA A O 1
ATOM 2439 N N . GLU A 1 324 ? 4.267 14.226 -13.604 1.00 64.88 324 GLU A N 1
ATOM 2440 C CA . GLU A 1 324 ? 5.018 15.248 -12.898 1.00 64.88 324 GLU A CA 1
ATOM 2441 C C . GLU A 1 324 ? 6.484 15.151 -13.270 1.00 64.88 324 GLU A C 1
ATOM 2443 O O . GLU A 1 324 ? 7.036 14.061 -13.428 1.00 64.88 324 GLU A O 1
ATOM 2448 N N . LYS A 1 325 ? 7.139 16.301 -13.384 1.00 71.69 325 LYS A N 1
ATOM 2449 C CA . LYS A 1 325 ? 8.581 16.337 -13.561 1.00 71.69 325 LYS A CA 1
ATOM 2450 C C . LYS A 1 325 ? 9.233 15.704 -12.332 1.00 71.69 325 LYS A C 1
ATOM 2452 O O . LYS A 1 325 ? 9.149 16.252 -11.237 1.00 71.69 325 LYS A O 1
ATOM 2457 N N . ALA A 1 326 ? 9.865 14.549 -12.514 1.00 60.62 326 ALA A N 1
ATOM 2458 C CA . ALA A 1 326 ? 10.585 13.862 -11.454 1.00 60.62 326 ALA A CA 1
ATOM 2459 C C . ALA A 1 326 ? 11.874 14.624 -11.129 1.00 60.62 326 ALA A C 1
ATOM 2461 O O . ALA A 1 326 ? 12.133 14.928 -9.970 1.00 60.62 326 ALA A O 1
ATOM 2462 N N . PHE A 1 327 ? 12.651 14.980 -12.158 1.00 68.19 327 PHE A N 1
ATOM 2463 C CA . PHE A 1 327 ? 13.859 15.797 -12.025 1.00 68.19 327 PHE A CA 1
ATOM 2464 C C . PHE A 1 327 ? 14.346 16.320 -13.384 1.00 68.19 327 PHE A C 1
ATOM 2466 O O . PHE A 1 327 ? 14.068 15.751 -14.443 1.00 68.19 327 PHE A O 1
ATOM 2473 N N . SER A 1 328 ? 15.112 17.414 -13.350 1.00 70.38 328 SER A N 1
ATOM 2474 C CA . SER A 1 328 ? 16.004 17.784 -14.461 1.00 70.38 328 SER A CA 1
ATOM 2475 C C . SER A 1 328 ? 17.367 17.180 -14.168 1.00 70.38 328 SER A C 1
ATOM 2477 O O . SER A 1 328 ? 17.800 17.240 -13.019 1.00 70.38 328 SER A O 1
ATOM 2479 N N . TRP A 1 329 ? 18.075 16.671 -15.170 1.00 69.62 329 TRP A N 1
ATOM 2480 C CA . TRP A 1 329 ? 19.476 16.300 -14.980 1.00 69.62 329 TRP A CA 1
ATOM 2481 C C . TRP A 1 329 ? 20.348 17.123 -15.926 1.00 69.62 329 TRP A C 1
ATOM 2483 O O . TRP A 1 329 ? 19.987 17.386 -17.075 1.00 69.62 329 TRP A O 1
ATOM 2493 N N . ALA A 1 330 ? 21.474 17.604 -15.406 1.00 57.47 330 ALA A N 1
ATOM 2494 C CA . ALA A 1 330 ? 22.436 18.330 -16.212 1.00 57.47 330 ALA A CA 1
ATOM 2495 C C . ALA A 1 330 ? 23.126 17.334 -17.142 1.00 57.47 330 ALA A C 1
ATOM 2497 O O . ALA A 1 330 ? 23.667 16.327 -16.680 1.00 57.47 330 ALA A O 1
ATOM 2498 N N . ALA A 1 331 ? 23.111 17.634 -18.438 1.00 62.06 331 ALA A N 1
ATOM 2499 C CA . ALA A 1 331 ? 23.924 16.939 -19.418 1.00 62.06 331 ALA A CA 1
ATOM 2500 C C . ALA A 1 331 ? 25.356 16.741 -18.885 1.00 62.06 331 ALA A C 1
ATOM 2502 O O . ALA A 1 331 ? 25.965 17.666 -18.339 1.00 62.06 331 ALA A O 1
ATOM 2503 N N . VAL A 1 332 ? 25.890 15.525 -19.015 1.00 69.44 332 VAL A N 1
ATOM 2504 C CA . VAL A 1 332 ? 27.291 15.262 -18.667 1.00 69.44 332 VAL A CA 1
ATOM 2505 C C . VAL A 1 332 ? 28.211 16.003 -19.641 1.00 69.44 332 VAL A C 1
ATOM 2507 O O . VAL A 1 332 ? 27.848 16.253 -20.788 1.00 69.44 332 VAL A O 1
ATOM 2510 N N . GLU A 1 333 ? 29.406 16.367 -19.176 1.00 69.75 333 GLU A N 1
ATOM 2511 C CA . GLU A 1 333 ? 30.369 17.175 -19.932 1.00 69.75 333 GLU A CA 1
ATOM 2512 C C . GLU A 1 333 ? 30.586 16.635 -21.356 1.00 69.75 333 GLU A C 1
ATOM 2514 O O . GLU A 1 333 ? 31.004 15.486 -21.548 1.00 69.75 333 GLU A O 1
ATOM 2519 N N . GLY A 1 334 ? 30.262 17.476 -22.344 1.00 67.44 334 GLY A N 1
ATOM 2520 C CA . GLY A 1 334 ? 30.388 17.152 -23.760 1.00 67.44 334 GLY A CA 1
ATOM 2521 C C . GLY A 1 334 ? 29.400 16.099 -24.269 1.00 67.44 334 GLY A C 1
ATOM 2522 O O . GLY A 1 334 ? 29.752 15.384 -25.199 1.00 67.44 334 GLY A O 1
ATOM 2523 N N . GLN A 1 335 ? 28.214 15.946 -23.675 1.00 72.19 335 GLN A N 1
ATOM 2524 C CA . GLN A 1 335 ? 27.099 15.156 -24.221 1.00 72.19 335 GLN A CA 1
ATOM 2525 C C . GLN A 1 335 ? 25.850 16.030 -24.271 1.00 72.19 335 GLN A C 1
ATOM 2527 O O . GLN A 1 335 ? 25.596 16.780 -23.338 1.00 72.19 335 GLN A O 1
ATOM 2532 N N . SER A 1 336 ? 25.078 15.970 -25.352 1.00 68.75 336 SER A N 1
ATOM 2533 C CA . SER A 1 336 ? 23.991 16.937 -25.580 1.00 68.75 336 SER A CA 1
ATOM 2534 C C . SER A 1 336 ? 22.612 16.371 -25.245 1.00 68.75 336 SER A C 1
ATOM 2536 O O . SER A 1 336 ? 21.698 17.123 -24.905 1.00 68.75 336 SER A O 1
ATOM 2538 N N . TYR A 1 337 ? 22.457 15.047 -25.299 1.00 76.81 337 TYR A N 1
ATOM 2539 C CA . TYR A 1 337 ? 21.149 14.398 -25.274 1.00 76.81 337 TYR A CA 1
ATOM 2540 C C . TYR A 1 337 ? 21.221 13.005 -24.643 1.00 76.81 337 TYR A C 1
ATOM 2542 O O . TYR A 1 337 ? 22.287 12.389 -24.592 1.00 76.81 337 TYR A O 1
ATOM 2550 N N . ALA A 1 338 ? 20.068 12.490 -24.227 1.00 77.06 338 ALA A N 1
ATOM 2551 C CA . ALA A 1 338 ? 19.878 11.099 -23.836 1.00 77.06 338 ALA A CA 1
ATOM 2552 C C . ALA A 1 338 ? 18.953 10.335 -24.803 1.00 77.06 338 ALA A C 1
ATOM 2554 O O . ALA A 1 338 ? 18.234 10.937 -25.588 1.00 77.06 338 ALA A O 1
ATOM 2555 N N . HIS A 1 339 ? 19.023 9.007 -24.831 1.00 75.88 339 HIS A N 1
ATOM 2556 C CA . HIS A 1 339 ? 18.373 8.184 -25.871 1.00 75.88 339 HIS A CA 1
ATOM 2557 C C . HIS A 1 339 ? 17.594 6.988 -25.353 1.00 75.88 339 HIS A C 1
ATOM 2559 O O . HIS A 1 339 ? 16.909 6.330 -26.126 1.00 75.88 339 HIS A O 1
ATOM 2565 N N . SER A 1 340 ? 17.759 6.637 -24.084 1.00 85.19 340 SER A N 1
ATOM 2566 C CA . SER A 1 340 ? 17.138 5.465 -23.471 1.00 85.19 340 SER A CA 1
ATOM 2567 C C . SER A 1 340 ? 17.159 5.612 -21.959 1.00 85.19 340 SER A C 1
ATOM 2569 O O . SER A 1 340 ? 18.002 6.333 -21.415 1.00 85.19 340 SER A O 1
ATOM 2571 N N . LEU A 1 341 ? 16.229 4.932 -21.294 1.00 89.44 341 LEU A N 1
ATOM 2572 C CA . LEU A 1 341 ? 16.067 4.940 -19.846 1.00 89.44 341 LEU A CA 1
ATOM 2573 C C . LEU A 1 341 ? 15.671 3.534 -19.382 1.00 89.44 341 LEU A C 1
ATOM 2575 O O . LEU A 1 341 ? 14.749 2.963 -19.953 1.00 89.44 341 LEU A O 1
ATOM 2579 N N . VAL A 1 342 ? 16.343 3.003 -18.362 1.00 92.50 342 VAL A N 1
ATOM 2580 C CA . VAL A 1 342 ? 16.004 1.724 -17.711 1.00 92.50 342 VAL A CA 1
ATOM 2581 C C . VAL A 1 342 ? 16.298 1.804 -16.211 1.00 92.50 342 VAL A C 1
ATOM 2583 O O . VAL A 1 342 ? 17.242 2.486 -15.822 1.00 92.50 342 VAL A O 1
ATOM 2586 N N . ALA A 1 343 ? 15.520 1.126 -15.369 1.00 90.88 343 ALA A N 1
ATOM 2587 C CA . ALA A 1 343 ? 15.776 0.978 -13.934 1.00 90.88 343 ALA A CA 1
ATOM 2588 C C . ALA A 1 343 ? 16.277 -0.439 -13.591 1.00 90.88 343 ALA A C 1
ATOM 2590 O O . ALA A 1 343 ? 15.934 -1.397 -14.280 1.00 90.88 343 ALA A O 1
ATOM 2591 N N . ASP A 1 344 ? 17.088 -0.589 -12.536 1.00 86.44 344 ASP A N 1
ATOM 2592 C CA . ASP A 1 344 ? 17.629 -1.896 -12.099 1.00 86.44 344 ASP A CA 1
ATOM 2593 C C . ASP A 1 344 ? 16.884 -2.552 -10.926 1.00 86.44 344 ASP A C 1
ATOM 2595 O O . ASP A 1 344 ? 17.344 -3.567 -10.406 1.00 86.44 344 ASP A O 1
ATOM 2599 N N . GLY A 1 345 ? 15.773 -1.967 -10.475 1.00 82.19 345 GLY A N 1
ATOM 2600 C CA . GLY A 1 345 ? 15.029 -2.440 -9.301 1.00 82.19 345 GLY A CA 1
ATOM 2601 C C . GLY A 1 345 ? 15.697 -2.141 -7.949 1.00 82.19 345 GLY A C 1
ATOM 2602 O O . GLY A 1 345 ? 15.059 -2.313 -6.916 1.00 82.19 345 GLY A O 1
ATOM 2603 N N . ASN A 1 346 ? 16.926 -1.613 -7.928 1.00 82.19 346 ASN A N 1
ATOM 2604 C CA . ASN A 1 346 ? 17.680 -1.268 -6.715 1.00 82.19 346 ASN A CA 1
ATOM 2605 C C . ASN A 1 346 ? 17.712 0.245 -6.443 1.00 82.19 346 ASN A C 1
ATOM 2607 O O . ASN A 1 346 ? 18.586 0.735 -5.729 1.00 82.19 346 ASN A O 1
ATOM 2611 N N . GLY A 1 347 ? 16.782 1.004 -7.026 1.00 82.75 347 GLY A N 1
ATOM 2612 C CA . GLY A 1 347 ? 16.708 2.456 -6.852 1.00 82.75 347 GLY A CA 1
ATOM 2613 C C . GLY A 1 347 ? 17.680 3.248 -7.723 1.00 82.75 347 GLY A C 1
ATOM 2614 O O . GLY A 1 347 ? 17.964 4.407 -7.414 1.00 82.75 347 GLY A O 1
ATOM 2615 N N . TYR A 1 348 ? 18.179 2.656 -8.811 1.00 90.12 348 TYR A N 1
ATOM 2616 C CA . TYR A 1 348 ? 18.964 3.375 -9.808 1.00 90.12 348 TYR A CA 1
ATOM 2617 C C . TYR A 1 348 ? 18.319 3.319 -11.187 1.00 90.12 348 TYR A C 1
ATOM 2619 O O . TYR A 1 348 ? 17.716 2.323 -11.592 1.00 90.12 348 TYR A O 1
ATOM 2627 N N . MET A 1 349 ? 18.513 4.405 -11.931 1.00 92.62 349 MET A N 1
ATOM 2628 C CA . MET A 1 349 ? 18.205 4.492 -13.350 1.00 92.62 349 MET A CA 1
ATOM 2629 C C . MET A 1 349 ? 19.484 4.612 -14.162 1.00 92.62 349 MET A C 1
ATOM 2631 O O . MET A 1 349 ? 20.478 5.196 -13.731 1.00 92.62 349 MET A O 1
ATOM 2635 N N . TYR A 1 350 ? 19.426 4.109 -15.382 1.00 93.50 350 TYR A N 1
ATOM 2636 C CA . TYR A 1 350 ? 20.502 4.170 -16.347 1.00 93.50 350 TYR A CA 1
ATOM 2637 C C . TYR A 1 350 ? 19.979 4.844 -17.593 1.00 93.50 350 TYR A C 1
ATOM 2639 O O . TYR A 1 350 ? 18.889 4.534 -18.077 1.00 93.50 350 TYR A O 1
ATOM 2647 N N . THR A 1 351 ? 20.764 5.776 -18.112 1.00 91.69 351 THR A N 1
ATOM 2648 C CA . THR A 1 351 ? 20.449 6.449 -19.363 1.00 91.69 351 THR A CA 1
ATOM 2649 C C . THR A 1 351 ? 21.638 6.424 -20.302 1.00 91.69 351 THR A C 1
ATOM 2651 O O . THR A 1 351 ? 22.788 6.567 -19.884 1.00 91.69 351 THR A O 1
ATOM 2654 N N . LEU A 1 352 ? 21.355 6.223 -21.585 1.00 89.31 352 LEU A N 1
ATOM 2655 C CA . LEU A 1 352 ? 22.352 6.344 -22.633 1.00 89.31 352 LEU A CA 1
ATOM 2656 C C . LEU A 1 352 ? 22.414 7.803 -23.082 1.00 89.31 352 LEU A C 1
ATOM 2658 O O . LEU A 1 352 ? 21.408 8.344 -23.531 1.00 89.31 352 LEU A O 1
ATOM 2662 N N . THR A 1 353 ? 23.580 8.427 -22.980 1.00 86.44 353 THR A N 1
ATOM 2663 C CA . THR A 1 353 ? 23.817 9.806 -23.439 1.00 86.44 353 THR A CA 1
ATOM 2664 C C . THR A 1 353 ? 24.659 9.797 -24.697 1.00 86.44 353 THR A C 1
ATOM 2666 O O . THR A 1 353 ? 25.475 8.887 -24.838 1.00 86.44 353 THR A O 1
ATOM 2669 N N . TYR A 1 354 ? 24.451 10.757 -25.602 1.00 82.06 354 TYR A N 1
ATOM 2670 C CA . TYR A 1 354 ? 25.251 10.860 -26.821 1.00 82.06 354 TYR A CA 1
ATOM 2671 C C . TYR A 1 354 ? 25.695 12.288 -27.164 1.00 82.06 354 TYR A C 1
ATOM 2673 O O . TYR A 1 354 ? 25.059 13.288 -26.801 1.00 82.06 354 TYR A O 1
ATOM 2681 N N . ASN A 1 355 ? 26.804 12.357 -27.900 1.00 76.88 355 ASN A N 1
ATOM 2682 C CA . ASN A 1 355 ? 27.306 13.553 -28.558 1.00 76.88 355 ASN A CA 1
ATOM 2683 C C . ASN A 1 355 ? 27.511 13.258 -30.042 1.00 76.88 355 ASN A C 1
ATOM 2685 O O . ASN A 1 355 ? 28.254 12.336 -30.402 1.00 76.88 355 ASN A O 1
ATOM 2689 N N . SER A 1 356 ? 26.867 14.064 -30.883 1.00 66.62 356 SER A N 1
ATOM 2690 C CA . SER A 1 356 ? 27.142 14.129 -32.312 1.00 66.62 356 SER A CA 1
ATOM 2691 C C . SER A 1 356 ? 28.339 15.053 -32.538 1.00 66.62 356 SER A C 1
ATOM 2693 O O . SER A 1 356 ? 28.175 16.253 -32.762 1.00 66.62 356 SER A O 1
ATOM 2695 N N . MET A 1 357 ? 29.554 14.512 -32.469 1.00 60.94 357 MET A N 1
ATOM 2696 C CA . MET A 1 357 ? 30.714 15.231 -32.987 1.00 60.94 357 MET A CA 1
ATOM 2697 C C . MET A 1 357 ? 30.948 14.794 -34.428 1.00 60.94 357 MET A C 1
ATOM 2699 O O . MET A 1 357 ? 31.081 13.606 -34.714 1.00 60.94 357 MET A O 1
ATOM 2703 N N . ALA A 1 358 ? 31.003 15.765 -35.336 1.00 56.06 358 ALA A N 1
ATOM 2704 C CA . ALA A 1 358 ? 31.505 15.562 -36.685 1.00 56.06 358 ALA A CA 1
ATOM 2705 C C . ALA A 1 358 ? 33.017 15.323 -36.604 1.00 56.06 358 ALA A C 1
ATOM 2707 O O . ALA A 1 358 ? 33.804 16.263 -36.655 1.00 56.06 358 ALA A O 1
ATOM 2708 N N . VAL A 1 359 ? 33.421 14.076 -36.381 1.00 52.72 359 VAL A N 1
ATOM 2709 C CA . VAL A 1 359 ? 34.826 13.678 -36.441 1.00 52.72 359 VAL A CA 1
ATOM 2710 C C . VAL A 1 359 ? 34.936 12.689 -37.581 1.00 52.72 359 VAL A C 1
ATOM 2712 O O . VAL A 1 359 ? 34.348 11.612 -37.509 1.00 52.72 359 VAL A O 1
ATOM 2715 N N . ASN A 1 360 ? 35.643 13.061 -38.648 1.00 56.94 360 ASN A N 1
ATOM 2716 C CA . ASN A 1 360 ? 35.929 12.102 -39.707 1.00 56.94 360 ASN A CA 1
ATOM 2717 C C . ASN A 1 360 ? 36.802 10.960 -39.141 1.00 56.94 360 ASN A C 1
ATOM 2719 O O . ASN A 1 360 ? 37.444 11.110 -38.099 1.00 56.94 360 ASN A O 1
ATOM 2723 N N . ALA A 1 361 ? 36.853 9.810 -39.818 1.00 49.44 361 ALA A N 1
ATOM 2724 C CA . ALA A 1 361 ? 37.624 8.647 -39.355 1.00 49.44 361 ALA A CA 1
ATOM 2725 C C . ALA A 1 361 ? 39.132 8.932 -39.135 1.00 49.44 361 ALA A C 1
ATOM 2727 O O . ALA A 1 361 ? 39.810 8.164 -38.458 1.00 49.44 361 ALA A O 1
ATOM 2728 N N . SER A 1 362 ? 39.658 10.040 -39.678 1.00 57.22 362 SER A N 1
ATOM 2729 C CA . SER A 1 362 ? 41.029 10.524 -39.465 1.00 57.22 362 SER A CA 1
ATOM 2730 C C . SER A 1 362 ? 41.219 11.425 -38.233 1.00 57.22 362 SER A C 1
ATOM 2732 O O . SER A 1 362 ? 42.347 11.827 -37.963 1.00 57.22 362 SER A O 1
ATOM 2734 N N . GLY A 1 363 ? 40.166 11.735 -37.469 1.00 56.03 363 GLY A N 1
ATOM 2735 C CA . GLY A 1 363 ? 40.243 12.602 -36.285 1.00 56.03 363 GLY A CA 1
ATOM 2736 C C . GLY A 1 363 ? 40.210 14.108 -36.584 1.00 56.03 363 GLY A C 1
ATOM 2737 O O . GLY A 1 363 ? 40.328 14.910 -35.661 1.00 56.03 363 GLY A O 1
ATOM 2738 N N . ASP A 1 364 ? 40.028 14.497 -37.847 1.00 55.41 364 ASP A N 1
ATOM 2739 C CA . ASP A 1 364 ? 39.927 15.889 -38.280 1.00 55.41 364 ASP A CA 1
ATOM 2740 C C . ASP A 1 364 ? 38.484 16.383 -38.112 1.00 55.41 364 ASP A C 1
ATOM 2742 O O . ASP A 1 364 ? 37.528 15.816 -38.648 1.00 55.41 364 ASP A O 1
ATOM 2746 N N . SER A 1 365 ? 38.321 17.473 -37.366 1.00 53.16 365 SER A N 1
ATOM 2747 C CA . SER A 1 365 ? 37.030 18.079 -37.024 1.00 53.16 365 SER A CA 1
ATOM 2748 C C . SER A 1 365 ? 36.489 19.027 -38.102 1.00 53.16 365 SER A C 1
ATOM 2750 O O . SER A 1 365 ? 35.664 19.886 -37.797 1.00 53.16 365 SER A O 1
ATOM 2752 N N . ASN A 1 366 ? 36.958 18.921 -39.353 1.00 59.06 366 ASN A N 1
ATOM 2753 C CA . ASN A 1 366 ? 36.593 19.861 -40.412 1.00 59.06 366 ASN A CA 1
ATOM 2754 C C . ASN A 1 366 ? 35.158 19.596 -40.927 1.00 59.06 366 ASN A C 1
ATOM 2756 O O . ASN A 1 366 ? 34.950 18.603 -41.636 1.00 59.06 366 ASN A O 1
ATOM 2760 N N . PRO A 1 367 ? 34.179 20.475 -40.624 1.00 56.94 367 PRO A N 1
ATOM 2761 C CA . PRO A 1 367 ? 32.767 20.261 -40.944 1.00 56.94 367 PRO A CA 1
ATOM 2762 C C . PRO A 1 367 ? 32.454 20.277 -42.450 1.00 56.94 367 PRO A C 1
ATOM 2764 O O . PRO A 1 367 ? 31.374 19.834 -42.832 1.00 56.94 367 PRO A O 1
ATOM 2767 N N . ASP A 1 368 ? 33.382 20.742 -43.297 1.00 61.28 368 ASP A N 1
ATOM 2768 C CA . ASP A 1 368 ? 33.193 20.854 -44.753 1.00 61.28 368 ASP A CA 1
ATOM 2769 C C . ASP A 1 368 ? 33.634 19.610 -45.544 1.00 61.28 368 ASP A C 1
ATOM 2771 O O . ASP A 1 368 ? 33.436 19.535 -46.759 1.00 61.28 368 ASP A O 1
ATOM 2775 N N . THR A 1 369 ? 34.233 18.613 -44.887 1.00 57.41 369 THR A N 1
ATOM 2776 C CA . THR A 1 369 ? 34.577 17.345 -45.547 1.00 57.41 369 THR A CA 1
ATOM 2777 C C . THR A 1 369 ? 33.455 16.331 -45.349 1.00 57.41 369 THR A C 1
ATOM 2779 O O . THR A 1 369 ? 32.985 16.134 -44.234 1.00 57.41 369 THR A O 1
ATOM 2782 N N . SER A 1 370 ? 33.020 15.678 -46.430 1.00 57.66 370 SER A N 1
ATOM 2783 C CA . SER A 1 370 ? 31.997 14.621 -46.449 1.00 57.66 370 SER A CA 1
ATOM 2784 C C . SER A 1 370 ? 32.482 13.325 -45.773 1.00 57.66 370 SER A C 1
ATOM 2786 O O . SER A 1 370 ? 32.544 12.275 -46.413 1.00 57.66 370 SER A O 1
ATOM 2788 N N . GLY A 1 371 ? 32.921 13.415 -44.519 1.00 55.47 371 GLY A N 1
ATOM 2789 C CA . GLY A 1 371 ? 33.400 12.296 -43.717 1.00 55.47 371 GLY A CA 1
ATOM 2790 C C . GLY A 1 371 ? 32.261 11.533 -43.048 1.00 55.47 371 GLY A C 1
ATOM 2791 O O . GLY A 1 371 ? 31.160 12.053 -42.876 1.00 55.47 371 GLY A O 1
ATOM 2792 N N . ASP A 1 372 ? 32.540 10.290 -42.663 1.00 59.16 372 ASP A N 1
ATOM 2793 C CA . ASP A 1 372 ? 31.641 9.490 -41.833 1.00 59.16 372 ASP A CA 1
ATOM 2794 C C . ASP A 1 372 ? 31.443 10.174 -40.477 1.00 59.16 372 ASP A C 1
ATOM 2796 O O . ASP A 1 372 ? 32.410 10.589 -39.837 1.00 59.16 372 ASP A O 1
ATOM 2800 N N . TYR A 1 373 ? 30.193 10.288 -40.037 1.00 60.16 373 TYR A N 1
ATOM 2801 C CA . TYR A 1 373 ? 29.854 10.876 -38.747 1.00 60.16 373 TYR A CA 1
ATOM 2802 C C . TYR A 1 373 ? 29.565 9.770 -37.742 1.00 60.16 373 TYR A C 1
ATOM 2804 O O . TYR A 1 373 ? 28.769 8.868 -38.011 1.00 60.16 373 TYR A O 1
ATOM 2812 N N . TYR A 1 374 ? 30.172 9.878 -36.563 1.00 66.69 374 TYR A N 1
ATOM 2813 C CA . TYR A 1 374 ? 29.998 8.917 -35.483 1.00 66.69 374 TYR A CA 1
ATOM 2814 C C . TYR A 1 374 ? 29.246 9.563 -34.326 1.00 66.69 374 TYR A C 1
ATOM 2816 O O . TYR A 1 374 ? 29.658 10.592 -33.789 1.00 66.69 374 TYR A O 1
ATOM 2824 N N . ASN A 1 375 ? 28.163 8.919 -33.895 1.00 74.44 375 ASN A N 1
ATOM 2825 C CA . ASN A 1 375 ? 27.594 9.213 -32.590 1.00 74.44 375 ASN A CA 1
ATOM 2826 C C . ASN A 1 375 ? 28.414 8.478 -31.535 1.00 74.44 375 ASN A C 1
ATOM 2828 O O . ASN A 1 375 ? 28.670 7.274 -31.635 1.00 74.44 375 ASN A O 1
ATOM 2832 N N . THR A 1 376 ? 28.821 9.220 -30.515 1.00 82.25 376 THR A N 1
ATOM 2833 C CA . THR A 1 376 ? 29.536 8.660 -29.375 1.00 82.25 376 THR A CA 1
ATOM 2834 C C . THR A 1 376 ? 28.614 8.598 -28.172 1.00 82.25 376 THR A C 1
ATOM 2836 O O . THR A 1 376 ? 27.846 9.534 -27.964 1.00 82.25 376 THR A O 1
ATOM 2839 N N . TYR A 1 377 ? 28.681 7.515 -27.399 1.00 86.38 377 TYR A N 1
ATOM 2840 C CA . TYR A 1 377 ? 27.737 7.208 -26.330 1.00 86.38 377 TYR A CA 1
ATOM 2841 C C . TYR A 1 377 ? 28.420 6.972 -24.981 1.00 86.38 377 TYR A C 1
ATOM 2843 O O . TYR A 1 377 ? 29.580 6.556 -24.917 1.00 86.38 377 TYR A O 1
ATOM 2851 N N . ARG A 1 378 ? 27.678 7.216 -23.896 1.00 90.81 378 ARG A N 1
ATOM 2852 C CA . ARG A 1 378 ? 28.025 6.825 -22.518 1.00 90.81 378 ARG A CA 1
ATOM 2853 C C . ARG A 1 378 ? 26.805 6.275 -21.794 1.00 90.81 378 ARG A C 1
ATOM 2855 O O . ARG A 1 378 ? 25.720 6.841 -21.924 1.00 90.81 378 ARG A O 1
ATOM 2862 N N . ILE A 1 379 ? 27.002 5.246 -20.973 1.00 92.94 379 ILE A N 1
ATOM 2863 C CA . ILE A 1 379 ? 25.995 4.790 -20.007 1.00 92.94 379 ILE A CA 1
ATOM 2864 C C . ILE A 1 379 ? 26.184 5.610 -18.729 1.00 92.94 379 ILE A C 1
ATOM 2866 O O . ILE A 1 379 ? 27.273 5.625 -18.154 1.00 92.94 379 ILE A O 1
ATOM 2870 N N . VAL A 1 380 ? 25.136 6.310 -18.301 1.00 92.56 380 VAL A N 1
ATOM 2871 C CA . VAL A 1 380 ? 25.121 7.158 -17.103 1.00 92.56 380 VAL A CA 1
ATOM 2872 C C . VAL A 1 380 ? 24.221 6.523 -16.054 1.00 92.56 380 VAL A C 1
ATOM 2874 O O . VAL A 1 380 ? 23.072 6.206 -16.355 1.00 92.56 380 VAL A O 1
ATOM 2877 N N . LYS A 1 381 ? 24.728 6.372 -14.827 1.00 93.69 381 LYS A N 1
ATOM 2878 C CA . LYS A 1 381 ? 23.956 5.919 -13.663 1.00 93.69 381 LYS A CA 1
ATOM 2879 C C . LYS A 1 381 ? 23.436 7.124 -12.885 1.00 93.69 381 LYS A C 1
ATOM 2881 O O . LYS A 1 381 ? 24.210 8.016 -12.528 1.00 93.69 381 LYS A O 1
ATOM 2886 N N . LEU A 1 382 ? 22.140 7.123 -12.610 1.00 90.06 382 LEU A N 1
ATOM 2887 C CA . LEU A 1 382 ? 21.410 8.130 -11.849 1.00 90.06 382 LEU A CA 1
ATOM 2888 C C . LEU A 1 382 ? 20.784 7.466 -10.620 1.00 90.06 382 LEU A C 1
ATOM 2890 O O . LEU A 1 382 ? 20.327 6.326 -10.707 1.00 90.06 382 LEU A O 1
ATOM 2894 N N . ASP A 1 383 ? 20.715 8.172 -9.497 1.00 87.19 383 ASP A N 1
ATOM 2895 C CA . ASP A 1 383 ? 19.747 7.808 -8.456 1.00 87.19 383 ASP A CA 1
ATOM 2896 C C . ASP A 1 383 ? 18.327 8.280 -8.830 1.00 87.19 383 ASP A C 1
ATOM 2898 O O . ASP A 1 383 ? 18.124 8.992 -9.820 1.00 87.19 383 ASP A O 1
ATOM 2902 N N . MET A 1 384 ? 17.325 7.906 -8.028 1.00 83.25 384 MET A N 1
ATOM 2903 C CA . MET A 1 384 ? 15.928 8.306 -8.264 1.00 83.25 384 MET A CA 1
ATOM 2904 C C . MET A 1 384 ? 15.664 9.816 -8.111 1.00 83.25 384 MET A C 1
ATOM 2906 O O . MET A 1 384 ? 14.569 10.271 -8.442 1.00 83.25 384 MET A O 1
ATOM 2910 N N . THR A 1 385 ? 16.644 10.601 -7.647 1.00 78.88 385 THR A N 1
ATOM 2911 C CA . THR A 1 385 ? 16.579 12.074 -7.600 1.00 78.88 385 THR A CA 1
ATOM 2912 C C . THR A 1 385 ? 17.142 12.728 -8.865 1.00 78.88 385 THR A C 1
ATOM 2914 O O . THR A 1 385 ? 17.047 13.944 -9.030 1.00 78.88 385 THR A O 1
ATOM 2917 N N . GLY A 1 386 ? 17.726 11.934 -9.770 1.00 79.44 386 GLY A N 1
ATOM 2918 C CA . GLY A 1 386 ? 18.377 12.414 -10.986 1.00 79.44 386 GLY A CA 1
ATOM 2919 C C . GLY A 1 386 ? 19.837 12.808 -10.809 1.00 79.44 386 GLY A C 1
ATOM 2920 O O . GLY A 1 386 ? 20.451 13.317 -11.751 1.00 79.44 386 GLY A O 1
ATOM 2921 N N . LYS A 1 387 ? 20.416 12.589 -9.626 1.00 83.50 387 LYS A N 1
ATOM 2922 C CA . LYS A 1 387 ? 21.828 12.869 -9.379 1.00 83.50 387 LYS A CA 1
ATOM 2923 C C . LYS A 1 387 ? 22.680 11.833 -10.103 1.00 83.50 387 LYS A C 1
ATOM 2925 O O . LYS A 1 387 ? 22.493 10.628 -9.951 1.00 83.50 387 LYS A O 1
ATOM 2930 N N . VAL A 1 388 ? 23.659 12.318 -10.863 1.00 88.94 388 VAL A N 1
ATOM 2931 C CA . VAL A 1 388 ? 24.644 11.467 -11.539 1.00 88.94 388 VAL A CA 1
ATOM 2932 C C . VAL A 1 388 ? 25.550 10.810 -10.501 1.00 88.94 388 VAL A C 1
ATOM 2934 O O . VAL A 1 388 ? 26.266 11.497 -9.773 1.00 88.94 388 VAL A O 1
ATOM 2937 N N . ILE A 1 389 ? 25.537 9.479 -10.473 1.00 91.19 389 ILE A N 1
ATOM 2938 C CA . ILE A 1 389 ? 26.424 8.656 -9.643 1.00 91.19 389 ILE A CA 1
ATOM 2939 C C . ILE A 1 389 ? 27.758 8.428 -10.363 1.00 91.19 389 ILE A C 1
ATOM 2941 O O . ILE A 1 389 ? 28.822 8.597 -9.778 1.00 91.19 389 ILE A O 1
ATOM 2945 N N . GLY A 1 390 ? 27.709 8.112 -11.657 1.00 91.88 390 GLY A N 1
ATOM 2946 C CA . GLY A 1 390 ? 28.888 7.859 -12.481 1.00 91.88 390 GLY A CA 1
ATOM 2947 C C . GLY A 1 390 ? 28.520 7.634 -13.945 1.00 91.88 390 GLY A C 1
ATOM 2948 O O . GLY A 1 390 ? 27.339 7.616 -14.302 1.00 91.88 390 GLY A O 1
ATOM 2949 N N . TYR A 1 391 ? 29.526 7.470 -14.802 1.00 93.75 391 TYR A N 1
ATOM 2950 C CA . TYR A 1 391 ? 29.319 7.147 -16.214 1.00 93.75 391 TYR A CA 1
ATOM 2951 C C . TYR A 1 391 ? 30.517 6.440 -16.846 1.00 93.75 391 TYR A C 1
ATOM 2953 O O . TYR A 1 391 ? 31.654 6.590 -16.396 1.00 93.75 391 TYR A O 1
ATOM 2961 N N . THR A 1 392 ? 30.270 5.704 -17.926 1.00 93.94 392 THR A N 1
ATOM 2962 C CA . THR A 1 392 ? 31.307 4.961 -18.655 1.00 93.94 392 THR A CA 1
ATOM 2963 C C . THR A 1 392 ? 32.235 5.862 -19.469 1.00 93.94 392 THR A C 1
ATOM 2965 O O . THR A 1 392 ? 31.902 7.008 -19.790 1.00 93.94 392 THR A O 1
ATOM 2968 N N . LYS A 1 393 ? 33.385 5.326 -19.896 1.00 90.94 393 LYS A N 1
ATOM 2969 C CA . LYS A 1 393 ? 34.120 5.871 -21.042 1.00 90.94 393 LYS A CA 1
ATOM 2970 C C . LYS A 1 393 ? 33.210 5.921 -22.265 1.00 90.94 393 LYS A C 1
ATOM 2972 O O . LYS A 1 393 ? 32.220 5.193 -22.378 1.00 90.94 393 LYS A O 1
ATOM 2977 N N . THR A 1 394 ? 33.564 6.816 -23.172 1.00 87.44 394 THR A N 1
ATOM 2978 C CA . THR A 1 394 ? 32.868 6.978 -24.439 1.00 87.44 394 THR A CA 1
ATOM 2979 C C . THR A 1 394 ? 33.064 5.739 -25.320 1.00 87.44 394 THR A C 1
ATOM 2981 O O . THR A 1 394 ? 34.175 5.215 -25.413 1.00 87.44 394 THR A O 1
ATOM 2984 N N . PHE A 1 395 ? 32.002 5.289 -25.982 1.00 85.88 395 PHE A N 1
ATOM 2985 C CA . PHE A 1 395 ? 32.052 4.251 -27.013 1.00 85.88 395 PHE A CA 1
ATOM 2986 C C . PHE A 1 395 ? 31.350 4.698 -28.290 1.00 85.88 395 PHE A C 1
ATOM 2988 O O . PHE A 1 395 ? 30.500 5.586 -28.266 1.00 85.88 395 PHE A O 1
ATOM 2995 N N . VAL A 1 396 ? 31.736 4.114 -29.421 1.00 78.00 396 VAL A N 1
ATOM 2996 C CA . VAL A 1 396 ? 31.195 4.464 -30.739 1.00 78.00 396 VAL A CA 1
ATOM 2997 C C . VAL A 1 396 ? 29.930 3.641 -31.002 1.00 78.00 396 VAL A C 1
ATOM 2999 O O . VAL A 1 396 ? 29.927 2.418 -30.844 1.00 78.00 396 VAL A O 1
ATOM 3002 N N . GLY A 1 397 ? 28.829 4.311 -31.355 1.00 68.62 397 GLY A N 1
ATOM 3003 C CA . GLY A 1 397 ? 27.623 3.644 -31.860 1.00 68.62 397 GLY A CA 1
ATOM 3004 C C . GLY A 1 397 ? 27.701 3.391 -33.367 1.00 68.62 397 GLY A C 1
ATOM 3005 O O . GLY A 1 397 ? 28.675 3.784 -34.001 1.00 68.62 397 GLY A O 1
ATOM 3006 N N . ALA A 1 398 ? 26.700 2.703 -33.931 1.00 58.97 398 ALA A N 1
ATOM 3007 C CA . ALA A 1 398 ? 26.699 2.191 -35.313 1.00 58.97 398 ALA A CA 1
ATOM 3008 C C . ALA A 1 398 ? 27.292 3.157 -36.359 1.00 58.97 398 ALA A C 1
ATOM 3010 O O . ALA A 1 398 ? 26.778 4.263 -36.530 1.00 58.97 398 ALA A O 1
ATOM 3011 N N . GLN A 1 399 ? 28.344 2.725 -37.074 1.00 55.84 399 GLN A N 1
ATOM 3012 C CA . GLN A 1 399 ? 28.867 3.431 -38.251 1.00 55.84 399 GLN A CA 1
ATOM 3013 C C . GLN A 1 399 ? 27.869 3.266 -39.403 1.00 55.84 399 GLN A C 1
ATOM 3015 O O . GLN A 1 399 ? 27.501 2.145 -39.760 1.00 55.84 399 GLN A O 1
ATOM 3020 N N . TYR A 1 400 ? 27.438 4.373 -40.013 1.00 48.97 400 TYR A N 1
ATOM 3021 C CA . TYR A 1 400 ? 26.641 4.322 -41.238 1.00 48.97 400 TYR A CA 1
ATOM 3022 C C . TYR A 1 400 ? 27.528 4.577 -42.458 1.00 48.97 400 TYR A C 1
ATOM 3024 O O . TYR A 1 400 ? 27.853 5.719 -42.776 1.00 48.97 400 TYR A O 1
ATOM 3032 N N . ASN A 1 401 ? 27.874 3.508 -43.177 1.00 45.56 401 ASN A N 1
ATOM 3033 C CA . ASN A 1 401 ? 28.422 3.602 -44.530 1.00 45.56 401 ASN A CA 1
ATOM 3034 C C . ASN A 1 401 ? 27.295 4.010 -45.495 1.00 45.56 401 ASN A C 1
ATOM 3036 O O . ASN A 1 401 ? 26.620 3.148 -46.058 1.00 45.56 401 ASN A O 1
ATOM 3040 N N . GLY A 1 402 ? 27.049 5.311 -45.671 1.00 43.62 402 GLY A N 1
ATOM 3041 C CA . GLY A 1 402 ? 26.033 5.750 -46.639 1.00 43.62 402 GLY A CA 1
ATOM 3042 C C . GLY A 1 402 ? 25.621 7.222 -46.653 1.00 43.62 402 GLY A C 1
ATOM 3043 O O . GLY A 1 402 ? 24.571 7.531 -47.213 1.00 43.62 402 GLY A O 1
ATOM 3044 N N . GLY A 1 403 ? 26.415 8.131 -46.084 1.00 40.03 403 GLY A N 1
ATOM 3045 C CA . GLY A 1 403 ? 26.138 9.567 -46.145 1.00 40.03 403 GLY A CA 1
ATOM 3046 C C . GLY A 1 403 ? 25.072 10.045 -45.153 1.00 40.03 403 GLY A C 1
ATOM 3047 O O . GLY A 1 403 ? 24.232 9.293 -44.664 1.00 40.03 403 GLY A O 1
ATOM 3048 N N . TYR A 1 404 ? 25.159 11.332 -44.828 1.00 37.94 404 TYR A N 1
ATOM 3049 C CA . TYR A 1 404 ? 24.412 12.027 -43.782 1.00 37.94 404 TYR A CA 1
ATOM 3050 C C . TYR A 1 404 ? 22.896 12.024 -44.052 1.00 37.94 404 TYR A C 1
ATOM 3052 O O . TYR A 1 404 ? 22.360 12.932 -44.685 1.00 37.94 404 TYR A O 1
ATOM 3060 N N . TYR A 1 405 ? 22.182 10.991 -43.599 1.00 39.78 405 TYR A N 1
ATOM 3061 C CA . TYR A 1 405 ? 20.736 10.884 -43.794 1.00 39.78 405 TYR A CA 1
ATOM 3062 C C . TYR A 1 405 ? 19.984 11.383 -42.552 1.00 39.78 405 TYR A C 1
ATOM 3064 O O . TYR A 1 405 ? 19.651 10.624 -41.649 1.00 39.78 405 TYR A O 1
ATOM 3072 N N . TRP A 1 406 ? 19.663 12.682 -42.534 1.00 36.69 406 TRP A N 1
ATOM 3073 C CA . TRP A 1 406 ? 18.696 13.288 -41.597 1.00 36.69 406 TRP A CA 1
ATOM 3074 C C . TRP A 1 406 ? 17.238 12.827 -41.848 1.00 36.69 406 TRP A C 1
ATOM 3076 O O . TRP A 1 406 ? 16.322 13.227 -41.133 1.00 36.69 406 TRP A O 1
ATOM 3086 N N . GLY A 1 407 ? 16.998 11.985 -42.861 1.00 36.31 407 GLY A N 1
ATOM 3087 C CA . GLY A 1 407 ? 15.673 11.530 -43.283 1.00 36.31 407 GLY A CA 1
ATOM 3088 C C . GLY A 1 407 ? 15.271 10.155 -42.740 1.00 36.31 407 GLY A C 1
ATOM 3089 O O . GLY A 1 407 ? 15.337 9.166 -43.459 1.00 36.31 407 GLY A O 1
ATOM 3090 N N . GLY A 1 408 ? 14.770 10.092 -41.506 1.00 41.16 408 GLY A N 1
ATOM 3091 C CA . GLY A 1 408 ? 13.662 9.175 -41.191 1.00 41.16 408 GLY A CA 1
ATOM 3092 C C . GLY A 1 408 ? 13.946 7.827 -40.519 1.00 41.16 408 GLY A C 1
ATOM 3093 O O . GLY A 1 408 ? 12.984 7.113 -40.253 1.00 41.16 408 GLY A O 1
ATOM 3094 N N . VAL A 1 409 ? 15.189 7.469 -40.179 1.00 45.97 409 VAL A N 1
ATOM 3095 C CA . VAL A 1 409 ? 15.454 6.275 -39.346 1.00 45.97 409 VAL A CA 1
ATOM 3096 C C . VAL A 1 409 ? 16.358 6.655 -38.172 1.00 45.97 409 VAL A C 1
ATOM 3098 O O . VAL A 1 409 ? 17.572 6.492 -38.234 1.00 45.97 409 VAL A O 1
ATOM 3101 N N . GLU A 1 410 ? 15.775 7.188 -37.091 1.00 54.66 410 GLU A N 1
ATOM 3102 C CA . GLU A 1 410 ? 16.471 7.270 -35.797 1.00 54.66 410 GLU A CA 1
ATOM 3103 C C . GLU A 1 410 ? 16.886 5.833 -35.403 1.00 54.66 410 GLU A C 1
ATOM 3105 O O . GLU A 1 410 ? 16.047 4.956 -35.172 1.00 54.66 410 GLU A O 1
ATOM 3110 N N . TYR A 1 411 ? 18.190 5.540 -35.399 1.00 57.75 411 TYR A N 1
ATOM 3111 C CA . TYR A 1 411 ? 18.695 4.263 -34.897 1.00 57.75 411 TYR A CA 1
ATOM 3112 C C . TYR A 1 411 ? 18.740 4.326 -33.372 1.00 57.75 411 TYR A C 1
ATOM 3114 O O . TYR A 1 411 ? 19.655 4.894 -32.781 1.00 57.75 411 TYR A O 1
ATOM 3122 N N . PHE A 1 412 ? 17.706 3.763 -32.750 1.00 66.06 412 PHE A N 1
ATOM 3123 C CA . PHE A 1 412 ? 17.625 3.578 -31.307 1.00 66.06 412 PHE A CA 1
ATOM 3124 C C . PHE A 1 412 ? 18.647 2.543 -30.861 1.00 66.06 412 PHE A C 1
ATOM 3126 O O . PHE A 1 412 ? 18.633 1.411 -31.344 1.00 66.06 412 PHE A O 1
ATOM 3133 N N . ILE A 1 413 ? 19.525 2.941 -29.943 1.00 76.81 413 ILE A N 1
ATOM 3134 C CA . ILE A 1 413 ? 20.411 2.006 -29.265 1.00 76.81 413 ILE A CA 1
ATOM 3135 C C . ILE A 1 413 ? 19.702 1.557 -27.984 1.00 76.81 413 ILE A C 1
ATOM 3137 O O . ILE A 1 413 ? 19.533 2.381 -27.085 1.00 76.81 413 ILE A O 1
ATOM 3141 N N . PRO A 1 414 ? 19.281 0.283 -27.876 1.00 84.06 414 PRO A N 1
ATOM 3142 C CA . PRO A 1 414 ? 18.605 -0.198 -26.683 1.00 84.06 414 PRO A CA 1
ATOM 3143 C C . PRO A 1 414 ? 19.533 -0.162 -25.466 1.00 84.06 414 PRO A C 1
ATOM 3145 O O . PRO A 1 414 ? 20.749 -0.351 -25.574 1.00 84.06 414 PRO A O 1
ATOM 3148 N N . LEU A 1 415 ? 18.926 0.038 -24.301 1.00 90.94 415 LEU A N 1
ATOM 3149 C CA . LEU A 1 415 ? 19.562 -0.039 -22.993 1.00 90.94 415 LEU A CA 1
ATOM 3150 C C . LEU A 1 415 ? 18.689 -0.919 -22.098 1.00 90.94 415 LEU A C 1
ATOM 3152 O O . LEU A 1 415 ? 17.502 -0.638 -21.956 1.00 90.94 415 LEU A O 1
ATOM 3156 N N . TRP A 1 416 ? 19.251 -1.970 -21.505 1.00 94.94 416 TRP A N 1
ATOM 3157 C CA . TRP A 1 416 ? 18.513 -2.849 -20.591 1.00 94.94 416 TRP A CA 1
ATOM 3158 C C . TRP A 1 416 ? 19.401 -3.353 -19.455 1.00 94.94 416 TRP A C 1
ATOM 3160 O O . TRP A 1 416 ? 20.629 -3.334 -19.558 1.00 94.94 416 TRP A O 1
ATOM 3170 N N . VAL A 1 417 ? 18.782 -3.811 -18.366 1.00 94.19 417 VAL A N 1
ATOM 3171 C CA . VAL A 1 417 ? 19.479 -4.364 -17.199 1.00 94.19 417 VAL A CA 1
ATOM 3172 C C . VAL A 1 417 ? 19.200 -5.857 -17.096 1.00 94.19 417 VAL A C 1
ATOM 3174 O O . VAL A 1 417 ? 18.060 -6.291 -17.231 1.00 94.19 417 VAL A O 1
ATOM 3177 N N . LYS A 1 418 ? 20.241 -6.651 -16.845 1.00 94.94 418 LYS A N 1
ATOM 3178 C CA . LYS A 1 418 ? 20.118 -8.081 -16.554 1.00 94.94 418 LYS A CA 1
ATOM 3179 C C . LYS A 1 418 ? 21.234 -8.548 -15.629 1.00 94.94 418 LYS A C 1
ATOM 3181 O O . LYS A 1 418 ? 22.405 -8.293 -15.893 1.00 94.94 418 LYS A O 1
ATOM 3186 N N . GLY A 1 419 ? 20.877 -9.299 -14.588 1.00 90.88 419 GLY A N 1
ATOM 3187 C CA . GLY A 1 419 ? 21.847 -10.008 -13.746 1.00 90.88 419 GLY A CA 1
ATOM 3188 C C . GLY A 1 419 ? 22.923 -9.101 -13.140 1.00 90.88 419 GLY A C 1
ATOM 3189 O O . GLY A 1 419 ? 24.080 -9.496 -13.093 1.00 90.88 419 GLY A O 1
ATOM 3190 N N . GLY A 1 420 ? 22.569 -7.869 -12.755 1.00 91.88 420 GLY A N 1
ATOM 3191 C CA . GLY A 1 420 ? 23.524 -6.893 -12.215 1.00 91.88 420 GLY A CA 1
ATOM 3192 C C . GLY A 1 420 ? 24.401 -6.192 -13.259 1.00 91.88 420 GLY A C 1
ATOM 3193 O O . GLY A 1 420 ? 25.354 -5.518 -12.889 1.00 91.88 420 GLY A O 1
ATOM 3194 N N . TYR A 1 421 ? 24.089 -6.309 -14.550 1.00 96.31 421 TYR A N 1
ATOM 3195 C CA . TYR A 1 421 ? 24.780 -5.604 -15.631 1.00 96.31 421 TYR A CA 1
ATOM 3196 C C . TYR A 1 421 ? 23.816 -4.728 -16.423 1.00 96.31 421 TYR A C 1
ATOM 3198 O O . TYR A 1 421 ? 22.654 -5.087 -16.621 1.00 96.31 421 TYR A O 1
ATOM 3206 N N . VAL A 1 422 ? 24.326 -3.607 -16.924 1.00 95.62 422 VAL A N 1
ATOM 3207 C CA . VAL A 1 422 ? 23.656 -2.771 -17.922 1.00 95.62 422 VAL A CA 1
ATOM 3208 C C . VAL A 1 422 ? 24.258 -3.076 -19.283 1.00 95.62 422 VAL A C 1
ATOM 3210 O O . VAL A 1 422 ? 25.480 -3.116 -19.424 1.00 95.62 422 VAL A O 1
ATOM 3213 N N . TYR A 1 423 ? 23.399 -3.283 -20.275 1.00 94.94 423 TYR A N 1
ATOM 3214 C CA . TYR A 1 423 ? 23.771 -3.679 -21.627 1.00 94.94 423 TYR A CA 1
ATOM 3215 C C . TYR A 1 423 ? 23.296 -2.653 -22.647 1.00 94.94 423 TYR A C 1
ATOM 3217 O O . TYR A 1 423 ? 22.227 -2.061 -22.493 1.00 94.94 423 TYR A O 1
ATOM 3225 N N . SER A 1 424 ? 24.072 -2.484 -23.714 1.00 91.38 424 SER A N 1
ATOM 3226 C CA . SER A 1 424 ? 23.722 -1.651 -24.860 1.00 91.38 424 SER A CA 1
ATOM 3227 C C . SER A 1 424 ? 24.388 -2.171 -26.135 1.00 91.38 424 SER A C 1
ATOM 3229 O O . SER A 1 424 ? 25.491 -2.708 -26.069 1.00 91.38 424 SER A O 1
ATOM 3231 N N . TYR A 1 425 ? 23.756 -2.048 -27.305 1.00 85.19 425 TYR A N 1
ATOM 3232 C CA . TYR A 1 425 ? 24.425 -2.395 -28.570 1.00 85.19 425 TYR A CA 1
ATOM 3233 C C . TYR A 1 425 ? 25.368 -1.278 -29.031 1.00 85.19 425 TYR A C 1
ATOM 3235 O O . TYR A 1 425 ? 25.127 -0.104 -28.767 1.00 85.19 425 TYR A O 1
ATOM 3243 N N . ASN A 1 426 ? 26.440 -1.628 -29.738 1.00 73.19 426 ASN A N 1
ATOM 3244 C CA . ASN A 1 426 ? 27.389 -0.656 -30.280 1.00 73.19 426 ASN A CA 1
ATOM 3245 C C . ASN A 1 426 ? 27.369 -0.576 -31.820 1.00 73.19 426 ASN A C 1
ATOM 3247 O O . ASN A 1 426 ? 26.634 -1.297 -32.497 1.00 73.19 426 ASN A O 1
ATOM 3251 N N . GLY A 1 427 ? 28.252 0.297 -32.323 1.00 59.47 427 GLY A N 1
ATOM 3252 C CA . GLY A 1 427 ? 28.885 0.316 -33.648 1.00 59.47 427 GLY A CA 1
ATOM 3253 C C . GLY A 1 427 ? 28.692 -0.879 -34.568 1.00 59.47 427 GLY A C 1
ATOM 3254 O O . GLY A 1 427 ? 28.184 -0.801 -35.687 1.00 59.47 427 GLY A O 1
ATOM 3255 N N . ASP A 1 428 ? 29.183 -1.992 -34.057 1.00 63.69 428 ASP A N 1
ATOM 3256 C CA . ASP A 1 428 ? 29.752 -3.063 -34.858 1.00 63.69 428 ASP A CA 1
ATOM 3257 C C . ASP A 1 428 ? 28.894 -4.324 -34.768 1.00 63.69 428 ASP A C 1
ATOM 3259 O O . ASP A 1 428 ? 29.350 -5.426 -35.071 1.00 63.69 428 ASP A O 1
ATOM 3263 N N . GLY A 1 429 ? 27.661 -4.183 -34.268 1.00 69.00 429 GLY A N 1
ATOM 3264 C CA . GLY A 1 429 ? 26.835 -5.326 -33.903 1.00 69.00 429 GLY A CA 1
ATOM 3265 C C . GLY A 1 429 ? 27.451 -6.135 -32.759 1.00 69.00 429 GLY A C 1
ATOM 3266 O O . GLY A 1 429 ? 27.331 -7.356 -32.750 1.00 69.00 429 GLY A O 1
ATOM 3267 N N . LYS A 1 430 ? 28.134 -5.473 -31.815 1.00 83.25 430 LYS A N 1
ATOM 3268 C CA . LYS A 1 430 ? 28.568 -6.027 -30.524 1.00 83.25 430 LYS A CA 1
ATOM 3269 C C . LYS A 1 430 ? 27.721 -5.444 -29.393 1.00 83.25 430 LYS A C 1
ATOM 3271 O O . LYS A 1 430 ? 26.980 -4.477 -29.582 1.00 83.25 430 LYS A O 1
ATOM 3276 N N . THR A 1 431 ? 27.825 -6.028 -28.204 1.00 88.94 431 THR A N 1
ATOM 3277 C CA . THR A 1 431 ? 27.165 -5.517 -26.999 1.00 88.94 431 THR A CA 1
ATOM 3278 C C . THR A 1 431 ? 28.207 -4.950 -26.046 1.00 88.94 431 THR A C 1
ATOM 3280 O O . THR A 1 431 ? 29.153 -5.628 -25.661 1.00 88.94 431 THR A O 1
ATOM 3283 N N . VAL A 1 432 ? 28.023 -3.698 -25.645 1.00 91.81 432 VAL A N 1
ATOM 3284 C CA . VAL A 1 432 ? 28.701 -3.106 -24.494 1.00 91.81 432 VAL A CA 1
ATOM 3285 C C . VAL A 1 432 ? 27.960 -3.548 -23.239 1.00 91.81 432 VAL A C 1
ATOM 3287 O O . VAL A 1 432 ? 26.736 -3.415 -23.170 1.00 91.81 432 VAL A O 1
ATOM 3290 N N . ARG A 1 433 ? 28.685 -4.054 -22.242 1.00 94.81 433 ARG A N 1
ATOM 3291 C CA . ARG A 1 433 ? 28.136 -4.328 -20.912 1.00 94.81 433 ARG A CA 1
ATOM 3292 C C . ARG A 1 433 ? 29.030 -3.783 -19.809 1.00 94.81 433 ARG A C 1
ATOM 3294 O O . ARG A 1 433 ? 30.246 -3.699 -19.959 1.00 94.81 433 ARG A O 1
ATOM 3301 N N . ILE A 1 434 ? 28.419 -3.444 -18.684 1.00 96.19 434 ILE A N 1
ATOM 3302 C CA . ILE A 1 434 ? 29.120 -2.999 -17.479 1.00 96.19 434 ILE A CA 1
ATOM 3303 C C . ILE A 1 434 ? 28.323 -3.402 -16.241 1.00 96.19 434 ILE A C 1
ATOM 3305 O O . ILE A 1 434 ? 27.091 -3.352 -16.266 1.00 96.19 434 ILE A O 1
ATOM 3309 N N . ALA A 1 435 ? 29.003 -3.823 -15.173 1.00 95.38 435 ALA A N 1
ATOM 3310 C CA . ALA A 1 435 ? 28.324 -4.141 -13.924 1.00 95.38 435 ALA A CA 1
ATOM 3311 C C . ALA A 1 435 ? 27.729 -2.864 -13.311 1.00 95.38 435 ALA A C 1
ATOM 3313 O O . ALA A 1 435 ? 28.353 -1.801 -13.292 1.00 95.38 435 ALA A O 1
ATOM 3314 N N . THR A 1 436 ? 26.511 -2.956 -12.783 1.00 94.25 436 THR A N 1
ATOM 3315 C CA . THR A 1 436 ? 25.806 -1.826 -12.158 1.00 94.25 436 THR A CA 1
ATOM 3316 C C . THR A 1 436 ? 26.560 -1.272 -10.949 1.00 94.25 436 THR A C 1
ATOM 3318 O O . THR A 1 436 ? 26.445 -0.082 -10.636 1.00 94.25 436 THR A O 1
ATOM 3321 N N . THR A 1 437 ? 27.344 -2.120 -10.280 1.00 92.94 437 THR A N 1
ATOM 3322 C CA . THR A 1 437 ? 28.205 -1.789 -9.139 1.00 92.94 437 THR A CA 1
ATOM 3323 C C . THR A 1 437 ? 29.455 -1.011 -9.525 1.00 92.94 437 THR A C 1
ATOM 3325 O O . THR A 1 437 ? 30.000 -0.316 -8.675 1.00 92.94 437 THR A O 1
ATOM 3328 N N . ASP A 1 438 ? 29.890 -1.075 -10.784 1.00 94.56 438 ASP A N 1
ATOM 3329 C CA . ASP A 1 438 ? 31.164 -0.483 -11.208 1.00 94.56 438 ASP A CA 1
ATOM 3330 C C . ASP A 1 438 ? 31.007 0.990 -11.607 1.00 94.56 438 ASP A C 1
ATOM 3332 O O . ASP A 1 438 ? 31.963 1.764 -11.543 1.00 94.56 438 ASP A O 1
ATOM 3336 N N . ILE A 1 439 ? 29.789 1.427 -11.953 1.00 93.62 439 ILE A N 1
ATOM 3337 C CA . ILE A 1 439 ? 29.487 2.823 -12.305 1.00 93.62 439 ILE A CA 1
ATOM 3338 C C . ILE A 1 439 ? 29.398 3.685 -11.032 1.00 93.62 439 ILE A C 1
ATOM 3340 O O . ILE A 1 439 ? 28.324 4.120 -10.615 1.00 93.62 439 ILE A O 1
ATOM 3344 N N . THR A 1 440 ? 30.545 3.925 -10.401 1.00 92.12 440 THR A N 1
ATOM 3345 C CA . THR A 1 440 ? 30.692 4.711 -9.158 1.00 92.12 440 THR A CA 1
ATOM 3346 C C . THR A 1 440 ? 31.445 6.024 -9.359 1.00 92.12 440 THR A C 1
ATOM 3348 O O . THR A 1 440 ? 31.479 6.867 -8.465 1.00 92.12 440 THR A O 1
ATOM 3351 N N . ALA A 1 441 ? 32.051 6.210 -10.534 1.00 91.50 441 ALA A N 1
ATOM 3352 C CA . ALA A 1 441 ? 32.853 7.375 -10.879 1.00 91.50 441 ALA A CA 1
ATOM 3353 C C . ALA A 1 441 ? 32.679 7.757 -12.359 1.00 91.50 441 ALA A C 1
ATOM 3355 O O . ALA A 1 441 ? 31.892 7.169 -13.103 1.00 91.50 441 ALA A O 1
ATOM 3356 N N . LYS A 1 442 ? 33.404 8.789 -12.791 1.00 91.88 442 LYS A N 1
ATOM 3357 C CA . LYS A 1 442 ? 33.421 9.266 -14.178 1.00 91.88 442 LYS A CA 1
ATOM 3358 C C . LYS A 1 442 ? 34.416 8.452 -15.010 1.00 91.88 442 LYS A C 1
ATOM 3360 O O . LYS A 1 442 ? 35.542 8.248 -14.572 1.00 91.88 442 LYS A O 1
ATOM 3365 N N . GLY A 1 443 ? 34.036 8.076 -16.230 1.00 88.81 443 GLY A N 1
ATOM 3366 C CA . GLY A 1 443 ? 34.937 7.440 -17.196 1.00 88.81 443 GLY A CA 1
ATOM 3367 C C . GLY A 1 443 ? 35.308 5.994 -16.859 1.00 88.81 443 GLY A C 1
ATOM 3368 O O . GLY A 1 443 ? 36.444 5.595 -17.101 1.00 88.81 443 GLY A O 1
ATOM 3369 N N . VAL A 1 444 ? 34.371 5.224 -16.301 1.00 93.50 444 VAL A N 1
ATOM 3370 C CA . VAL A 1 444 ? 34.587 3.804 -15.969 1.00 93.50 444 VAL A CA 1
ATOM 3371 C C . VAL A 1 444 ? 34.682 2.965 -17.247 1.00 93.50 444 VAL A C 1
ATOM 3373 O O . VAL A 1 444 ? 33.953 3.208 -18.211 1.00 93.50 444 VAL A O 1
ATOM 3376 N N . ASP A 1 445 ? 35.599 2.000 -17.277 1.00 94.69 445 ASP A N 1
ATOM 3377 C CA . ASP A 1 445 ? 35.727 1.061 -18.393 1.00 94.69 445 ASP A CA 1
ATOM 3378 C C . ASP A 1 445 ? 34.492 0.163 -18.536 1.00 94.69 445 ASP A C 1
ATOM 3380 O O . ASP A 1 445 ? 33.759 -0.078 -17.583 1.00 94.69 445 ASP A O 1
ATOM 3384 N N . TYR A 1 446 ? 34.262 -0.322 -19.751 1.00 94.00 446 TYR A N 1
ATOM 3385 C CA . TYR A 1 446 ? 33.184 -1.245 -20.085 1.00 94.00 446 TYR A CA 1
ATOM 3386 C C . TYR A 1 446 ? 33.754 -2.450 -20.834 1.00 94.00 446 TYR A C 1
ATOM 3388 O O . TYR A 1 446 ? 34.839 -2.385 -21.412 1.00 94.00 446 TYR A O 1
ATOM 3396 N N . GLU A 1 447 ? 33.004 -3.544 -20.853 1.00 94.50 447 GLU A N 1
ATOM 3397 C CA . GLU A 1 447 ? 33.344 -4.731 -21.626 1.00 94.50 447 GLU A CA 1
ATOM 3398 C C . GLU A 1 447 ? 32.603 -4.709 -22.966 1.00 94.50 447 GLU A C 1
ATOM 3400 O O . GLU A 1 447 ? 31.421 -4.366 -23.024 1.00 94.50 447 GLU A O 1
ATOM 3405 N N . VAL A 1 448 ? 33.288 -5.095 -24.043 1.00 91.62 448 VAL A N 1
ATOM 3406 C CA . VAL A 1 448 ? 32.659 -5.368 -25.340 1.00 91.62 448 VAL A CA 1
ATOM 3407 C C . VAL A 1 448 ? 32.579 -6.875 -25.509 1.00 91.62 448 VAL A C 1
ATOM 3409 O O . VAL A 1 448 ? 33.604 -7.551 -25.565 1.00 91.62 448 VAL A O 1
ATOM 3412 N N . VAL A 1 449 ? 31.360 -7.390 -25.600 1.00 92.81 449 VAL A N 1
ATOM 3413 C CA . VAL A 1 449 ? 31.066 -8.808 -25.803 1.00 92.81 449 VAL A CA 1
ATOM 3414 C C . VAL A 1 449 ? 30.364 -9.024 -27.137 1.00 92.81 449 VAL A C 1
ATOM 3416 O O . VAL A 1 449 ? 29.893 -8.080 -27.781 1.00 92.81 449 VAL A O 1
ATOM 3419 N N . ASP A 1 450 ? 30.288 -10.280 -27.569 1.00 90.19 450 ASP A N 1
ATOM 3420 C CA . ASP A 1 450 ? 29.466 -10.642 -28.719 1.00 90.19 450 ASP A CA 1
ATOM 3421 C C . ASP A 1 450 ? 28.018 -10.193 -28.512 1.00 90.19 450 ASP A C 1
ATOM 3423 O O . ASP A 1 450 ? 27.493 -10.226 -27.395 1.00 90.19 450 ASP A O 1
ATOM 3427 N N . ALA A 1 451 ? 27.384 -9.725 -29.590 1.00 85.44 451 ALA A N 1
ATOM 3428 C CA . ALA A 1 451 ? 26.003 -9.292 -29.495 1.00 85.44 451 ALA A CA 1
ATOM 3429 C C . ALA A 1 451 ? 25.112 -10.440 -29.040 1.00 85.44 451 ALA A C 1
ATOM 3431 O O . ALA A 1 451 ? 25.195 -11.557 -29.552 1.00 85.44 451 ALA A O 1
ATOM 3432 N N . ILE A 1 452 ? 24.204 -10.126 -28.118 1.00 88.44 452 ILE A N 1
ATOM 3433 C CA . ILE A 1 452 ? 23.103 -11.032 -27.812 1.00 88.44 452 ILE A CA 1
ATOM 3434 C C . ILE A 1 452 ? 22.271 -11.186 -29.087 1.00 88.44 452 ILE A C 1
ATOM 3436 O O . ILE A 1 452 ? 21.709 -10.207 -29.583 1.00 88.44 452 ILE A O 1
ATOM 3440 N N . GLN A 1 453 ? 22.236 -12.403 -29.624 1.00 90.38 453 GLN A N 1
ATOM 3441 C CA . GLN A 1 453 ? 21.513 -12.747 -30.841 1.00 90.38 453 GLN A CA 1
ATOM 3442 C C . GLN A 1 453 ? 20.101 -13.222 -30.479 1.00 90.38 453 GLN A C 1
ATOM 3444 O O . GLN A 1 453 ? 19.946 -14.205 -29.758 1.00 90.38 453 GLN A O 1
ATOM 3449 N N . PHE A 1 454 ? 19.081 -12.533 -30.994 1.00 92.81 454 PHE A N 1
ATOM 3450 C CA . PHE A 1 454 ? 17.668 -12.862 -30.779 1.00 92.81 454 PHE A CA 1
ATOM 3451 C C . PHE A 1 454 ? 17.085 -13.502 -32.043 1.00 92.81 454 PHE A C 1
ATOM 3453 O O . PHE A 1 454 ? 16.652 -12.826 -32.974 1.00 92.81 454 PHE A O 1
ATOM 3460 N N . GLY A 1 455 ? 17.128 -14.825 -32.111 1.00 91.69 455 GLY A N 1
ATOM 3461 C CA . GLY A 1 455 ? 16.697 -15.624 -33.248 1.00 91.69 455 GLY A CA 1
ATOM 3462 C C . GLY A 1 455 ? 17.452 -15.231 -34.506 1.00 91.69 455 GLY A C 1
ATOM 3463 O O . GLY A 1 455 ? 18.675 -15.097 -34.499 1.00 91.69 455 GLY A O 1
ATOM 3464 N N . THR A 1 456 ? 16.721 -14.985 -35.588 1.00 90.06 456 THR A N 1
ATOM 3465 C CA . THR A 1 456 ? 17.280 -14.485 -36.851 1.00 90.06 456 THR A CA 1
ATOM 3466 C C . THR A 1 456 ? 17.291 -12.953 -36.938 1.00 90.06 456 THR A C 1
ATOM 3468 O O . THR A 1 456 ? 17.519 -12.406 -38.017 1.00 90.06 456 THR A O 1
ATOM 3471 N N . ILE A 1 457 ? 17.001 -12.234 -35.844 1.00 89.44 457 ILE A N 1
ATOM 3472 C CA . ILE A 1 457 ? 16.954 -10.768 -35.837 1.00 89.44 457 ILE A CA 1
ATOM 3473 C C . ILE A 1 457 ? 18.385 -10.234 -35.841 1.00 89.44 457 ILE A C 1
ATOM 3475 O O . ILE A 1 457 ? 19.119 -10.374 -34.866 1.00 89.44 457 ILE A O 1
ATOM 3479 N N . GLU A 1 458 ? 18.793 -9.598 -36.937 1.00 83.31 458 GLU A N 1
ATOM 3480 C CA . GLU A 1 458 ? 20.086 -8.912 -36.981 1.00 83.31 458 GLU A CA 1
ATOM 3481 C C . GLU A 1 458 ? 20.119 -7.771 -35.941 1.00 83.31 458 GLU A C 1
ATOM 3483 O O . GLU A 1 458 ? 19.162 -6.991 -35.887 1.00 83.31 458 GLU A O 1
ATOM 3488 N N . PRO A 1 459 ? 21.208 -7.596 -35.165 1.00 83.00 459 PRO A N 1
ATOM 3489 C CA . PRO A 1 459 ? 21.280 -6.596 -34.092 1.00 83.00 459 PRO A CA 1
ATOM 3490 C C . PRO A 1 459 ? 20.885 -5.172 -34.512 1.00 83.00 459 PRO A C 1
ATOM 3492 O O . PRO A 1 459 ? 20.200 -4.473 -33.771 1.00 83.00 459 PRO A O 1
ATOM 3495 N N . LYS A 1 460 ? 21.221 -4.758 -35.743 1.00 78.38 460 LYS A N 1
ATOM 3496 C CA . LYS A 1 460 ? 20.862 -3.436 -36.301 1.00 78.38 460 LYS A CA 1
ATOM 3497 C C . LYS A 1 460 ? 19.348 -3.179 -36.407 1.00 78.38 460 LYS A C 1
ATOM 3499 O O . LYS A 1 460 ? 18.919 -2.031 -36.539 1.00 78.38 460 LYS A O 1
ATOM 3504 N N . ASN A 1 461 ? 18.541 -4.241 -36.382 1.00 83.88 461 ASN A N 1
ATOM 3505 C CA . ASN A 1 461 ? 17.083 -4.178 -36.463 1.00 83.88 461 ASN A CA 1
ATOM 3506 C C . ASN A 1 461 ? 16.415 -4.132 -35.083 1.00 83.88 461 ASN A C 1
ATOM 3508 O O . ASN A 1 461 ? 15.212 -3.870 -35.011 1.00 83.88 461 ASN A O 1
ATOM 3512 N N . VAL A 1 462 ? 17.166 -4.359 -34.002 1.00 86.06 462 VAL A N 1
ATOM 3513 C CA . VAL A 1 462 ? 16.659 -4.238 -32.634 1.00 86.06 462 VAL A CA 1
ATOM 3514 C C . VAL A 1 462 ? 16.559 -2.760 -32.267 1.00 86.06 462 VAL A C 1
ATOM 3516 O O . VAL A 1 462 ? 17.526 -2.013 -32.375 1.00 86.06 462 VAL A O 1
ATOM 3519 N N . LYS A 1 463 ? 15.367 -2.329 -31.854 1.00 85.12 463 LYS A N 1
ATOM 3520 C CA . LYS A 1 463 ? 15.048 -0.935 -31.512 1.00 85.12 463 LYS A CA 1
ATOM 3521 C C . LYS A 1 463 ? 14.866 -0.719 -30.013 1.00 85.12 463 LYS A C 1
ATOM 3523 O O . LYS A 1 463 ? 15.193 0.352 -29.519 1.00 85.12 463 LYS A O 1
ATOM 3528 N N . ALA A 1 464 ? 14.362 -1.717 -29.291 1.00 89.31 464 ALA A N 1
ATOM 3529 C CA . ALA A 1 464 ? 14.292 -1.696 -27.833 1.00 89.31 464 ALA A CA 1
ATOM 3530 C C . ALA A 1 464 ? 14.400 -3.118 -27.273 1.00 89.31 464 ALA A C 1
ATOM 3532 O O . ALA A 1 464 ? 13.986 -4.078 -27.923 1.00 89.31 464 ALA A O 1
ATOM 3533 N N . VAL A 1 465 ? 14.942 -3.242 -26.064 1.00 92.75 465 VAL A N 1
ATOM 3534 C CA . VAL A 1 465 ? 15.024 -4.505 -25.326 1.00 92.75 465 VAL A CA 1
ATOM 3535 C C . VAL A 1 465 ? 14.591 -4.231 -23.896 1.00 92.75 465 VAL A C 1
ATOM 3537 O O . VAL A 1 465 ? 15.037 -3.257 -23.298 1.00 92.75 465 VAL A O 1
ATOM 3540 N N . VAL A 1 466 ? 13.739 -5.092 -23.352 1.00 94.12 466 VAL A N 1
ATOM 3541 C CA . VAL A 1 466 ? 13.394 -5.123 -21.929 1.00 94.12 466 VAL A CA 1
ATOM 3542 C C . VAL A 1 466 ? 13.634 -6.540 -21.440 1.00 94.12 466 VAL A C 1
ATOM 3544 O O . VAL A 1 466 ? 13.228 -7.498 -22.093 1.00 94.12 466 VAL A O 1
ATOM 3547 N N . TYR A 1 467 ? 14.303 -6.675 -20.302 1.00 95.44 467 TYR A N 1
ATOM 3548 C CA . TYR A 1 467 ? 14.495 -7.958 -19.642 1.00 95.44 467 TYR A CA 1
ATOM 3549 C C . TYR A 1 467 ? 13.709 -7.974 -18.335 1.00 95.44 467 TYR A C 1
ATOM 3551 O O . TYR A 1 467 ? 13.774 -7.018 -17.566 1.00 95.44 467 TYR A O 1
ATOM 3559 N N . ASN A 1 468 ? 12.985 -9.061 -18.090 1.00 92.81 468 ASN A N 1
ATOM 3560 C CA . ASN A 1 468 ? 12.249 -9.288 -16.856 1.00 92.81 468 ASN A CA 1
ATOM 3561 C C . ASN A 1 468 ? 12.886 -10.453 -16.108 1.00 92.81 468 ASN A C 1
ATOM 3563 O O . ASN A 1 468 ? 12.867 -11.591 -16.577 1.00 92.81 468 ASN A O 1
ATOM 3567 N N . ALA A 1 469 ? 13.473 -10.136 -14.954 1.00 86.38 469 ALA A N 1
ATOM 3568 C CA . ALA A 1 469 ? 14.180 -11.103 -14.127 1.00 86.38 469 ALA A CA 1
ATOM 3569 C C . ALA A 1 469 ? 13.231 -12.120 -13.481 1.00 86.38 469 ALA A C 1
ATOM 3571 O O . ALA A 1 469 ? 13.581 -13.294 -13.402 1.00 86.38 469 ALA A O 1
ATOM 3572 N N . THR A 1 470 ? 12.033 -11.688 -13.080 1.00 83.50 470 THR A N 1
ATOM 3573 C CA . THR A 1 470 ? 11.011 -12.537 -12.454 1.00 83.50 470 THR A CA 1
ATOM 3574 C C . THR A 1 470 ? 10.478 -13.586 -13.429 1.00 83.50 470 THR A C 1
ATOM 3576 O O . THR A 1 470 ? 10.311 -14.747 -13.067 1.00 83.50 470 THR A O 1
ATOM 3579 N N . GLN A 1 471 ? 10.257 -13.203 -14.687 1.00 86.44 471 GLN A N 1
ATOM 3580 C CA . GLN A 1 471 ? 9.782 -14.102 -15.738 1.00 86.44 471 GLN A CA 1
ATOM 3581 C C . GLN A 1 471 ? 10.899 -14.793 -16.523 1.00 86.44 471 GLN A C 1
ATOM 3583 O O . GLN A 1 471 ? 10.595 -15.680 -17.315 1.00 86.44 471 GLN A O 1
ATOM 3588 N N . GLN A 1 472 ? 12.159 -14.381 -16.344 1.00 93.44 472 GLN A N 1
ATOM 3589 C CA . GLN A 1 472 ? 13.309 -14.830 -17.142 1.00 93.44 472 GLN A CA 1
ATOM 3590 C C . GLN A 1 472 ? 13.061 -14.703 -18.652 1.00 93.44 472 GLN A C 1
ATOM 3592 O O . GLN A 1 472 ? 13.290 -15.630 -19.429 1.00 93.44 472 GLN A O 1
ATOM 3597 N N . LYS A 1 473 ? 12.562 -13.537 -19.077 1.00 95.12 473 LYS A N 1
ATOM 3598 C CA . LYS A 1 473 ? 12.187 -13.267 -20.472 1.00 95.12 473 LYS A CA 1
ATOM 3599 C C . LYS A 1 473 ? 12.785 -11.976 -21.002 1.00 95.12 473 LYS A C 1
ATOM 3601 O O . LYS A 1 473 ? 12.976 -11.006 -20.270 1.00 95.12 473 LYS A O 1
ATOM 3606 N N . TYR A 1 474 ? 13.000 -11.954 -22.311 1.00 96.50 474 TYR A N 1
ATOM 3607 C CA . TYR A 1 474 ? 13.312 -10.759 -23.081 1.00 96.50 474 TYR A CA 1
ATOM 3608 C C . TYR A 1 474 ? 12.116 -10.363 -23.934 1.00 96.50 474 TYR A C 1
ATOM 3610 O O . TYR A 1 474 ? 11.611 -11.168 -24.710 1.00 96.50 474 TYR A O 1
ATOM 3618 N N . ALA A 1 475 ? 11.717 -9.102 -23.850 1.00 95.56 475 ALA A N 1
ATOM 3619 C CA . ALA A 1 475 ? 10.905 -8.455 -24.862 1.00 95.56 475 ALA A CA 1
ATOM 3620 C C . ALA A 1 475 ? 11.842 -7.688 -25.797 1.00 95.56 475 ALA A C 1
ATOM 3622 O O . ALA A 1 475 ? 12.621 -6.841 -25.358 1.00 95.56 475 ALA A O 1
ATOM 3623 N N . VAL A 1 476 ? 11.779 -7.994 -27.087 1.00 93.75 476 VAL A N 1
ATOM 3624 C CA . VAL A 1 476 ? 12.623 -7.410 -28.128 1.00 93.75 476 VAL A CA 1
ATOM 3625 C C . VAL A 1 476 ? 11.722 -6.736 -29.140 1.00 93.75 476 VAL A C 1
ATOM 3627 O O . VAL A 1 476 ? 10.916 -7.373 -29.818 1.00 93.75 476 VAL A O 1
ATOM 3630 N N . TYR A 1 477 ? 11.867 -5.424 -29.246 1.00 91.12 477 TYR A N 1
ATOM 3631 C CA . TYR A 1 477 ? 11.141 -4.631 -30.213 1.00 91.12 477 TYR A CA 1
ATOM 3632 C C . TYR A 1 477 ? 12.005 -4.363 -31.440 1.00 91.12 477 TYR A C 1
ATOM 3634 O O . TYR A 1 477 ? 13.142 -3.905 -31.329 1.00 91.12 477 TYR A O 1
ATOM 3642 N N . THR A 1 478 ? 11.442 -4.616 -32.614 1.00 87.88 478 THR A N 1
ATOM 3643 C CA . THR A 1 478 ? 12.014 -4.255 -33.922 1.00 87.88 478 THR A CA 1
ATOM 3644 C C . THR A 1 478 ? 11.106 -3.227 -34.601 1.00 87.88 478 THR A C 1
ATOM 3646 O O . THR A 1 478 ? 10.207 -2.712 -33.961 1.00 87.88 478 THR A O 1
ATOM 3649 N N . LEU A 1 479 ? 11.283 -2.921 -35.889 1.00 80.25 479 LEU A N 1
ATOM 3650 C CA . LEU A 1 479 ? 10.532 -1.868 -36.600 1.00 80.25 479 LEU A CA 1
ATOM 3651 C C . LEU A 1 479 ? 9.021 -1.791 -36.297 1.00 80.25 479 LEU A C 1
ATOM 3653 O O . LEU A 1 479 ? 8.528 -0.699 -36.045 1.00 80.25 479 LEU A O 1
ATOM 3657 N N . GLN A 1 480 ? 8.299 -2.915 -36.339 1.00 85.25 480 GLN A N 1
ATOM 3658 C CA . GLN A 1 480 ? 6.846 -2.967 -36.080 1.00 85.25 480 GLN A CA 1
ATOM 3659 C C . GLN A 1 480 ? 6.417 -4.225 -35.319 1.00 85.25 480 GLN A C 1
ATOM 3661 O O . GLN A 1 480 ? 5.228 -4.528 -35.224 1.00 85.25 480 GLN A O 1
ATOM 3666 N N . THR A 1 481 ? 7.371 -5.017 -34.832 1.00 91.00 481 THR A N 1
ATOM 3667 C CA . THR A 1 481 ? 7.094 -6.335 -34.256 1.00 91.00 481 THR A CA 1
ATOM 3668 C C . THR A 1 481 ? 7.756 -6.467 -32.896 1.00 91.00 481 THR A C 1
ATOM 3670 O O . THR A 1 481 ? 8.960 -6.229 -32.765 1.00 91.00 481 THR A O 1
ATOM 3673 N N . LEU A 1 482 ? 6.947 -6.857 -31.912 1.00 92.81 482 LEU A N 1
ATOM 3674 C CA . LEU A 1 482 ? 7.361 -7.308 -30.593 1.00 92.81 482 LEU A CA 1
ATOM 3675 C C . LEU A 1 482 ? 7.618 -8.815 -30.643 1.00 92.81 482 LEU A C 1
ATOM 3677 O O . LEU A 1 482 ? 6.745 -9.586 -31.046 1.00 92.81 482 LEU A O 1
ATOM 3681 N N . TYR A 1 483 ? 8.801 -9.214 -30.201 1.00 95.38 483 TYR A N 1
ATOM 3682 C CA . TYR A 1 483 ? 9.189 -10.598 -29.984 1.00 95.38 483 TYR A CA 1
ATOM 3683 C C . TYR A 1 483 ? 9.397 -10.837 -28.493 1.00 95.38 483 TYR A C 1
ATOM 3685 O O . TYR A 1 483 ? 9.988 -9.996 -27.817 1.00 95.38 483 TYR A O 1
ATOM 3693 N N . ILE A 1 484 ? 8.940 -11.977 -27.986 1.00 96.12 484 ILE A N 1
ATOM 3694 C CA . ILE A 1 484 ? 9.195 -12.399 -26.606 1.00 96.12 484 ILE A CA 1
ATOM 3695 C C . ILE A 1 484 ? 10.021 -13.678 -26.652 1.00 96.12 484 ILE A C 1
ATOM 3697 O O . ILE A 1 484 ? 9.645 -14.619 -27.344 1.00 96.12 484 ILE A O 1
ATOM 3701 N N . PHE A 1 485 ? 11.148 -13.694 -25.949 1.00 96.81 485 PHE A N 1
ATOM 3702 C CA . PHE A 1 485 ? 12.062 -14.831 -25.857 1.00 96.81 485 PHE A CA 1
ATOM 3703 C C . PHE A 1 485 ? 12.207 -15.261 -24.403 1.00 96.81 485 PHE A C 1
ATOM 3705 O O . PHE A 1 485 ? 12.279 -14.409 -23.516 1.00 96.81 485 PHE A O 1
ATOM 3712 N N . ASP A 1 486 ? 12.320 -16.565 -24.172 1.00 94.06 486 ASP A N 1
ATOM 3713 C CA . ASP A 1 486 ? 12.768 -17.082 -22.881 1.00 94.06 486 ASP A CA 1
ATOM 3714 C C . ASP A 1 486 ? 14.289 -16.924 -22.777 1.00 94.06 486 ASP A C 1
ATOM 3716 O O . ASP A 1 486 ? 15.011 -17.091 -23.759 1.00 94.06 486 ASP A O 1
ATOM 3720 N N . GLU A 1 487 ? 14.805 -16.624 -21.587 1.00 93.25 487 GLU A N 1
ATOM 3721 C CA . GLU A 1 487 ? 16.240 -16.409 -21.364 1.00 93.25 487 GLU A CA 1
ATOM 3722 C C . GLU A 1 487 ? 17.096 -17.602 -21.817 1.00 93.25 487 GLU A C 1
ATOM 3724 O O . GLU A 1 487 ? 18.209 -17.423 -22.314 1.00 93.25 487 GLU A O 1
ATOM 3729 N N . THR A 1 488 ? 16.568 -18.814 -21.657 1.00 92.31 488 THR A N 1
ATOM 3730 C CA . THR A 1 488 ? 17.246 -20.071 -21.990 1.00 92.31 488 THR A CA 1
ATOM 3731 C C . THR A 1 488 ? 17.142 -20.443 -23.469 1.00 92.31 488 THR A C 1
ATOM 3733 O O . THR A 1 488 ? 17.908 -21.289 -23.931 1.00 92.31 488 THR A O 1
ATOM 3736 N N . ASN A 1 489 ? 16.242 -19.810 -24.229 1.00 93.25 489 ASN A N 1
ATOM 3737 C CA . ASN A 1 489 ? 16.080 -20.032 -25.661 1.00 93.25 489 ASN A CA 1
ATOM 3738 C C . ASN A 1 489 ? 15.888 -18.707 -26.403 1.00 93.25 489 ASN A C 1
ATOM 3740 O O . ASN A 1 489 ? 14.775 -18.258 -26.668 1.00 93.25 489 ASN A O 1
ATOM 3744 N N . LEU A 1 490 ? 17.009 -18.121 -26.817 1.00 93.69 490 LEU A N 1
ATOM 3745 C CA . LEU A 1 490 ? 17.000 -16.921 -27.644 1.00 93.69 490 LEU A CA 1
ATOM 3746 C C . LEU A 1 490 ? 16.860 -17.224 -29.138 1.00 93.69 490 LEU A C 1
ATOM 3748 O O . LEU A 1 490 ? 16.841 -16.283 -29.915 1.00 93.69 490 LEU A O 1
ATOM 3752 N N . THR A 1 491 ? 16.791 -18.487 -29.576 1.00 91.62 491 THR A N 1
ATOM 3753 C CA . THR A 1 491 ? 16.760 -18.829 -31.015 1.00 91.62 491 THR A CA 1
ATOM 3754 C C . THR A 1 491 ? 15.366 -18.741 -31.632 1.00 91.62 491 THR A C 1
ATOM 3756 O O . THR A 1 491 ? 15.236 -18.409 -32.810 1.00 91.62 491 THR A O 1
ATOM 3759 N N . GLU A 1 492 ? 14.327 -18.974 -30.833 1.00 90.19 492 GLU A N 1
ATOM 3760 C CA . GLU A 1 492 ? 12.931 -18.951 -31.257 1.00 90.19 492 GLU A CA 1
ATOM 3761 C C . GLU A 1 492 ? 12.116 -18.111 -30.273 1.00 90.19 492 GLU A C 1
ATOM 3763 O O . GLU A 1 492 ? 12.215 -18.285 -29.060 1.00 90.19 492 GLU A O 1
ATOM 3768 N N . ALA A 1 493 ? 11.329 -17.170 -30.794 1.00 89.25 493 ALA A N 1
ATOM 3769 C CA . ALA A 1 493 ? 10.470 -16.345 -29.960 1.00 89.25 493 ALA A CA 1
ATOM 3770 C C . ALA A 1 493 ? 9.242 -17.154 -29.521 1.00 89.25 493 ALA A C 1
ATOM 3772 O O . ALA A 1 493 ? 8.541 -17.723 -30.356 1.00 89.25 493 ALA A O 1
ATOM 3773 N N . THR A 1 494 ? 8.921 -17.137 -28.228 1.00 85.12 494 THR A N 1
ATOM 3774 C CA . THR A 1 494 ? 7.675 -17.711 -27.698 1.00 85.12 494 THR A CA 1
ATOM 3775 C C . THR A 1 494 ? 6.444 -16.938 -28.168 1.00 85.12 494 THR A C 1
ATOM 3777 O O . THR A 1 494 ? 5.340 -17.483 -28.226 1.00 85.12 494 THR A O 1
ATOM 3780 N N . ARG A 1 495 ? 6.623 -15.667 -28.554 1.00 87.56 495 ARG A N 1
ATOM 3781 C CA . ARG A 1 495 ? 5.585 -14.839 -29.170 1.00 87.56 495 ARG A CA 1
ATOM 3782 C C . ARG A 1 495 ? 6.165 -13.887 -30.206 1.00 87.56 495 ARG A C 1
ATOM 3784 O O . ARG A 1 495 ? 7.199 -13.267 -29.976 1.00 87.56 495 ARG A O 1
ATOM 3791 N N . GLN A 1 496 ? 5.416 -13.689 -31.289 1.00 87.69 496 GLN A N 1
ATOM 3792 C CA . GLN A 1 496 ? 5.622 -12.619 -32.257 1.00 87.69 496 GLN A CA 1
ATOM 3793 C C . GLN A 1 496 ? 4.310 -11.850 -32.450 1.00 87.69 496 GLN A C 1
ATOM 3795 O O . GLN A 1 496 ? 3.290 -12.436 -32.812 1.00 87.69 496 GLN A O 1
ATOM 3800 N N . GLN A 1 497 ? 4.323 -10.542 -32.203 1.00 85.50 497 GLN A N 1
ATOM 3801 C CA . GLN A 1 497 ? 3.144 -9.684 -32.296 1.00 85.50 497 GLN A CA 1
ATOM 3802 C C . GLN A 1 497 ? 3.463 -8.437 -33.122 1.00 85.50 497 GLN A C 1
ATOM 3804 O O . GLN A 1 497 ? 4.337 -7.648 -32.763 1.00 85.50 497 GLN A O 1
ATOM 3809 N N . SER A 1 498 ? 2.732 -8.230 -34.220 1.00 86.25 498 SER A N 1
ATOM 3810 C CA . SER A 1 498 ? 2.755 -6.943 -34.920 1.00 86.25 498 SER A CA 1
ATOM 3811 C C . SER A 1 498 ? 2.082 -5.894 -34.039 1.00 86.25 498 SER A C 1
ATOM 3813 O O . SER A 1 498 ? 0.926 -6.070 -33.643 1.00 86.25 498 SER A O 1
ATOM 3815 N N . VAL A 1 499 ? 2.809 -4.826 -33.717 1.00 79.38 499 VAL A N 1
ATOM 3816 C CA . VAL A 1 499 ? 2.305 -3.710 -32.902 1.00 79.38 499 VAL A CA 1
ATOM 3817 C C . VAL A 1 499 ? 1.953 -2.483 -33.748 1.00 79.38 499 VAL A C 1
ATOM 3819 O O . VAL A 1 499 ? 1.253 -1.607 -33.260 1.00 79.38 499 VAL A O 1
ATOM 3822 N N . GLY A 1 500 ? 2.377 -2.433 -35.021 1.00 69.88 500 GLY A N 1
ATOM 3823 C CA . GLY A 1 500 ? 1.912 -1.446 -36.009 1.00 69.88 500 GLY A CA 1
ATOM 3824 C C . GLY A 1 500 ? 2.314 0.015 -35.757 1.00 69.88 500 GLY A C 1
ATOM 3825 O O . GLY A 1 500 ? 1.712 0.913 -36.339 1.00 69.88 500 GLY A O 1
ATOM 3826 N N . ILE A 1 501 ? 3.312 0.272 -34.906 1.00 67.25 501 ILE A N 1
ATOM 3827 C CA . ILE A 1 501 ? 3.731 1.625 -34.508 1.00 67.25 501 ILE A CA 1
ATOM 3828 C C . ILE A 1 501 ? 5.162 1.877 -35.000 1.00 67.25 501 ILE A C 1
ATOM 3830 O O . ILE A 1 501 ? 6.057 1.104 -34.703 1.00 67.25 501 ILE A O 1
ATOM 3834 N N . ASN A 1 502 ? 5.426 2.961 -35.732 1.00 61.59 502 ASN A N 1
ATOM 3835 C CA . ASN A 1 502 ? 6.750 3.176 -36.347 1.00 61.59 502 ASN A CA 1
ATOM 3836 C C . ASN A 1 502 ? 7.820 3.755 -35.398 1.00 61.59 502 ASN A C 1
ATOM 3838 O O . ASN A 1 502 ? 9.006 3.694 -35.713 1.00 61.59 502 ASN A O 1
ATOM 3842 N N . MET A 1 503 ? 7.433 4.324 -34.251 1.00 62.22 503 MET A N 1
ATOM 3843 C CA . MET A 1 503 ? 8.360 4.946 -33.295 1.00 62.22 503 MET A CA 1
ATOM 3844 C C . MET A 1 503 ? 7.932 4.638 -31.864 1.00 62.22 503 MET A C 1
ATOM 3846 O O . MET A 1 503 ? 7.097 5.340 -31.295 1.00 62.22 503 MET A O 1
ATOM 3850 N N . VAL A 1 504 ? 8.508 3.582 -31.288 1.00 64.88 504 VAL A N 1
ATOM 3851 C CA . VAL A 1 504 ? 8.189 3.166 -29.921 1.00 64.88 504 VAL A CA 1
ATOM 3852 C C . VAL A 1 504 ? 9.414 3.270 -29.025 1.00 64.88 504 VAL A C 1
ATOM 3854 O O . VAL A 1 504 ? 10.515 2.874 -29.408 1.00 64.88 504 VAL A O 1
ATOM 3857 N N . ARG A 1 505 ? 9.215 3.788 -27.811 1.00 84.06 505 ARG A N 1
ATOM 3858 C CA . ARG A 1 505 ? 10.062 3.457 -26.660 1.00 84.06 505 ARG A CA 1
ATOM 3859 C C . ARG A 1 505 ? 9.374 2.362 -25.860 1.00 84.06 505 ARG A C 1
ATOM 3861 O O . ARG A 1 505 ? 8.182 2.475 -25.586 1.00 84.06 505 ARG A O 1
ATOM 3868 N N . MET A 1 506 ? 10.122 1.318 -25.522 1.00 89.75 506 MET A N 1
ATOM 3869 C CA . MET A 1 506 ? 9.613 0.176 -24.772 1.00 89.75 506 MET A CA 1
ATOM 3870 C C . MET A 1 506 ? 10.282 0.124 -23.402 1.00 89.75 506 MET A C 1
ATOM 3872 O O . MET A 1 506 ? 11.505 0.179 -23.314 1.00 89.75 506 MET A O 1
ATOM 3876 N N . GLY A 1 507 ? 9.462 0.007 -22.367 1.00 89.31 507 GLY A N 1
ATOM 3877 C CA . GLY A 1 507 ? 9.857 -0.284 -20.991 1.00 89.31 507 GLY A CA 1
ATOM 3878 C C . GLY A 1 507 ? 8.987 -1.422 -20.469 1.00 89.31 507 GLY A C 1
ATOM 3879 O O . GLY A 1 507 ? 8.095 -1.889 -21.174 1.00 89.31 507 GLY A O 1
ATOM 3880 N N . GLY A 1 508 ? 9.209 -1.888 -19.250 1.00 88.19 508 GLY A N 1
ATOM 3881 C CA . GLY A 1 508 ? 8.374 -2.941 -18.683 1.00 88.19 508 GLY A CA 1
ATOM 3882 C C . GLY A 1 508 ? 8.653 -3.176 -17.213 1.00 88.19 508 GLY A C 1
ATOM 3883 O O . GLY A 1 508 ? 9.654 -2.694 -16.688 1.00 88.19 508 GLY A O 1
ATOM 3884 N N . ASN A 1 509 ? 7.751 -3.916 -16.585 1.00 85.50 509 ASN A N 1
ATOM 3885 C CA . ASN A 1 509 ? 7.890 -4.451 -15.240 1.00 85.50 509 ASN A CA 1
ATOM 3886 C C . ASN A 1 509 ? 7.541 -5.940 -15.235 1.00 85.50 509 ASN A C 1
ATOM 3888 O O . ASN A 1 509 ? 7.426 -6.572 -16.290 1.00 85.50 509 ASN A O 1
ATOM 3892 N N . ASP A 1 510 ? 7.332 -6.487 -14.043 1.00 83.31 510 ASP A N 1
ATOM 3893 C CA . ASP A 1 510 ? 7.056 -7.904 -13.854 1.00 83.31 510 ASP A CA 1
ATOM 3894 C C . ASP A 1 510 ? 5.786 -8.388 -14.554 1.00 83.31 510 ASP A C 1
ATOM 3896 O O . ASP A 1 510 ? 5.714 -9.563 -14.892 1.00 83.31 510 ASP A O 1
ATOM 3900 N N . ASN A 1 511 ? 4.830 -7.502 -14.840 1.00 82.12 511 ASN A N 1
ATOM 3901 C CA . ASN A 1 511 ? 3.521 -7.866 -15.386 1.00 82.12 511 ASN A CA 1
ATOM 3902 C C . ASN A 1 511 ? 3.297 -7.355 -16.811 1.00 82.12 511 ASN A C 1
ATOM 3904 O O . ASN A 1 511 ? 2.627 -8.012 -17.606 1.00 82.12 511 ASN A O 1
ATOM 3908 N N . ASN A 1 512 ? 3.865 -6.198 -17.146 1.00 89.12 512 ASN A N 1
ATOM 3909 C CA . ASN A 1 512 ? 3.502 -5.440 -18.333 1.00 89.12 512 ASN A CA 1
ATOM 3910 C C . ASN A 1 512 ? 4.723 -4.914 -19.092 1.00 89.12 512 ASN A C 1
ATOM 3912 O O . ASN A 1 512 ? 5.788 -4.660 -18.531 1.00 89.12 512 ASN A O 1
ATOM 3916 N N . LEU A 1 513 ? 4.514 -4.682 -20.380 1.00 90.38 513 LEU A N 1
ATOM 3917 C CA . LEU A 1 513 ? 5.373 -3.974 -21.310 1.00 90.38 513 LEU A CA 1
ATOM 3918 C C . LEU A 1 513 ? 4.670 -2.676 -21.714 1.00 90.38 513 LEU A C 1
ATOM 3920 O O . LEU A 1 513 ? 3.516 -2.681 -22.139 1.00 90.38 513 LEU A O 1
ATOM 3924 N N . TYR A 1 514 ? 5.377 -1.561 -21.608 1.00 88.50 514 TYR A N 1
ATOM 3925 C CA . TYR A 1 514 ? 4.870 -0.221 -21.874 1.00 88.50 514 TYR A CA 1
ATOM 3926 C C . TYR A 1 514 ? 5.451 0.297 -23.185 1.00 88.50 514 TYR A C 1
ATOM 3928 O O . TYR A 1 514 ? 6.665 0.440 -23.315 1.00 88.50 514 TYR A O 1
ATOM 3936 N N . PHE A 1 515 ? 4.581 0.594 -24.145 1.00 87.31 515 PHE A N 1
ATOM 3937 C CA . PHE A 1 515 ? 4.921 1.081 -25.477 1.00 87.31 515 PHE A CA 1
ATOM 3938 C C . PHE A 1 515 ? 4.485 2.529 -25.608 1.00 87.31 515 PHE A C 1
ATOM 3940 O O . PHE A 1 515 ? 3.301 2.811 -25.757 1.00 87.31 515 PHE A O 1
ATOM 3947 N N . VAL A 1 516 ? 5.436 3.456 -25.588 1.00 82.19 516 VAL A N 1
ATOM 3948 C CA . VAL A 1 516 ? 5.138 4.864 -25.856 1.00 82.19 516 VAL A CA 1
ATOM 3949 C C . VAL A 1 516 ? 5.008 5.068 -27.357 1.00 82.19 516 VAL A C 1
ATOM 3951 O O . VAL A 1 516 ? 5.998 4.973 -28.082 1.00 82.19 516 VAL A O 1
ATOM 3954 N N . GLU A 1 517 ? 3.806 5.398 -27.813 1.00 74.69 517 GLU A N 1
ATOM 3955 C CA . GLU A 1 517 ? 3.548 5.853 -29.174 1.00 74.69 517 GLU A CA 1
ATOM 3956 C C . GLU A 1 517 ? 3.993 7.316 -29.275 1.00 74.69 517 GLU A C 1
ATOM 3958 O O . GLU A 1 517 ? 3.271 8.243 -28.904 1.00 74.69 517 GLU A O 1
ATOM 3963 N N . SER A 1 518 ? 5.229 7.543 -29.719 1.00 63.91 518 SER A N 1
ATOM 3964 C CA . SER A 1 518 ? 5.743 8.899 -29.903 1.00 63.91 518 SER A CA 1
ATOM 3965 C C . SER A 1 518 ? 5.320 9.413 -31.279 1.00 63.91 518 SER A C 1
ATOM 3967 O O . SER A 1 518 ? 5.738 8.853 -32.291 1.00 63.91 518 SER A O 1
ATOM 3969 N N . THR A 1 519 ? 4.561 10.510 -31.348 1.00 57.41 519 THR A N 1
ATOM 3970 C CA . THR A 1 519 ? 4.626 11.400 -32.520 1.00 57.41 519 THR A CA 1
ATOM 3971 C C . THR A 1 519 ? 5.413 12.657 -32.148 1.00 57.41 519 THR A C 1
ATOM 3973 O O . THR A 1 519 ? 5.420 13.095 -30.996 1.00 57.41 519 THR A O 1
ATOM 3976 N N . ASP A 1 520 ? 6.196 13.180 -33.091 1.00 60.25 520 ASP A N 1
ATOM 3977 C CA . ASP A 1 520 ? 6.983 14.393 -32.862 1.00 60.25 520 ASP A CA 1
ATOM 3978 C C . ASP A 1 520 ? 6.050 15.535 -32.428 1.00 60.25 520 ASP A C 1
ATOM 3980 O O . ASP A 1 520 ? 4.969 15.703 -32.990 1.00 60.25 520 ASP A O 1
ATOM 3984 N N . ASN A 1 521 ? 6.467 16.333 -31.439 1.00 60.25 521 ASN A N 1
ATOM 3985 C CA . ASN A 1 521 ? 5.658 17.404 -30.838 1.00 60.25 521 ASN A CA 1
ATOM 3986 C C . ASN A 1 521 ? 4.433 16.937 -30.031 1.00 60.25 521 ASN A C 1
ATOM 3988 O O . ASN A 1 521 ? 3.538 17.743 -29.764 1.00 60.25 521 ASN A O 1
ATOM 3992 N N . VAL A 1 522 ? 4.384 15.674 -29.599 1.00 57.19 522 VAL A N 1
ATOM 3993 C CA . VAL A 1 522 ? 3.332 15.212 -28.687 1.00 57.19 522 VAL A CA 1
ATOM 3994 C C . VAL A 1 522 ? 3.631 15.603 -27.253 1.00 57.19 522 VAL A C 1
ATOM 3996 O O . VAL A 1 522 ? 4.567 15.127 -26.617 1.00 57.19 522 VAL A O 1
ATOM 3999 N N . TYR A 1 523 ? 2.748 16.448 -26.737 1.00 61.47 523 TYR A N 1
ATOM 4000 C CA . TYR A 1 523 ? 2.683 16.850 -25.340 1.00 61.47 523 TYR A CA 1
ATOM 4001 C C . TYR A 1 523 ? 2.118 15.759 -24.421 1.00 61.47 523 TYR A C 1
ATOM 4003 O O . TYR A 1 523 ? 2.366 15.793 -23.223 1.00 61.47 523 TYR A O 1
ATOM 4011 N N . ALA A 1 524 ? 1.344 14.813 -24.945 1.00 66.69 524 ALA A N 1
ATOM 4012 C CA . ALA A 1 524 ? 0.651 13.809 -24.149 1.00 66.69 524 ALA A CA 1
ATOM 4013 C C . ALA A 1 524 ? 0.780 12.429 -24.808 1.00 66.69 524 ALA A C 1
ATOM 4015 O O . ALA A 1 524 ? 0.003 12.121 -25.718 1.00 66.69 524 ALA A O 1
ATOM 4016 N N . PRO A 1 525 ? 1.814 11.640 -24.463 1.00 69.75 525 PRO A N 1
ATOM 4017 C CA . PRO A 1 525 ? 2.019 10.351 -25.102 1.00 69.75 525 PRO A CA 1
ATOM 4018 C C . PRO A 1 525 ? 0.878 9.388 -24.800 1.00 69.75 525 PRO A C 1
ATOM 4020 O O . PRO A 1 525 ? 0.377 9.315 -23.676 1.00 69.75 525 PRO A O 1
ATOM 4023 N N . ASN A 1 526 ? 0.535 8.593 -25.808 1.00 76.94 526 ASN A N 1
ATOM 4024 C CA . ASN A 1 526 ? -0.252 7.391 -25.611 1.00 76.94 526 ASN A CA 1
ATOM 4025 C C . ASN A 1 526 ? 0.704 6.240 -25.276 1.00 76.94 526 ASN A C 1
ATOM 4027 O O . ASN A 1 526 ? 1.656 5.984 -26.017 1.00 76.94 526 ASN A O 1
ATOM 4031 N N . ILE A 1 527 ? 0.477 5.567 -24.153 1.00 80.56 527 ILE A N 1
ATOM 4032 C CA . ILE A 1 527 ? 1.199 4.359 -23.771 1.00 80.56 527 ILE A CA 1
ATOM 4033 C C . ILE A 1 527 ? 0.301 3.167 -24.045 1.00 80.56 527 ILE A C 1
ATOM 4035 O O . ILE A 1 527 ? -0.656 2.918 -23.321 1.00 80.56 527 ILE A O 1
ATOM 4039 N N . THR A 1 528 ? 0.633 2.379 -25.053 1.00 84.62 528 THR A N 1
ATOM 4040 C CA . THR A 1 528 ? 0.005 1.074 -25.228 1.00 84.62 528 THR A CA 1
ATOM 4041 C C . THR A 1 528 ? 0.640 0.075 -24.259 1.00 84.62 528 THR A C 1
ATOM 4043 O O . THR A 1 528 ? 1.862 -0.033 -24.182 1.00 84.62 528 THR A O 1
ATOM 4046 N N . VAL A 1 529 ? -0.179 -0.674 -23.525 1.00 85.12 529 VAL A N 1
ATOM 4047 C CA . VAL A 1 529 ? 0.292 -1.721 -22.611 1.00 85.12 529 VAL A CA 1
ATOM 4048 C C . VAL A 1 529 ? 0.158 -3.082 -23.286 1.00 85.12 529 VAL A C 1
ATOM 4050 O O . VAL A 1 529 ? -0.857 -3.361 -23.918 1.00 85.12 529 VAL A O 1
ATOM 4053 N N . TYR A 1 530 ? 1.170 -3.931 -23.159 1.00 86.94 530 TYR A N 1
ATOM 4054 C CA . TYR A 1 530 ? 1.107 -5.349 -23.509 1.00 86.94 530 TYR A CA 1
ATOM 4055 C C . TYR A 1 530 ? 1.473 -6.175 -22.284 1.00 86.94 530 TYR A C 1
ATOM 4057 O O . TYR A 1 530 ? 2.254 -5.720 -21.457 1.00 86.94 530 TYR A O 1
ATOM 4065 N N . ASP A 1 531 ? 0.962 -7.392 -22.170 1.00 87.88 531 ASP A N 1
ATOM 4066 C CA . ASP A 1 531 ? 1.507 -8.348 -21.208 1.00 87.88 531 ASP A CA 1
ATOM 4067 C C . ASP A 1 531 ? 2.720 -9.101 -21.793 1.00 87.88 531 ASP A C 1
ATOM 4069 O O . ASP A 1 531 ? 3.070 -8.983 -22.974 1.00 87.88 531 ASP A O 1
ATOM 4073 N N . TRP A 1 532 ? 3.360 -9.928 -20.969 1.00 88.69 532 TRP A N 1
ATOM 4074 C CA . TRP A 1 532 ? 4.484 -10.779 -21.382 1.00 88.69 532 TRP A CA 1
ATOM 4075 C C . TRP A 1 532 ? 4.079 -12.023 -22.191 1.00 88.69 532 TRP A C 1
ATOM 4077 O O . TRP A 1 532 ? 4.921 -12.869 -22.503 1.00 88.69 532 TRP A O 1
ATOM 4087 N N . THR A 1 533 ? 2.802 -12.142 -22.557 1.00 85.19 533 THR A N 1
ATOM 4088 C CA . THR A 1 533 ? 2.317 -13.073 -23.586 1.00 85.19 533 THR A CA 1
ATOM 4089 C C . THR A 1 533 ? 2.111 -12.370 -24.934 1.00 85.19 533 THR A C 1
ATOM 4091 O O . THR A 1 533 ? 1.760 -13.010 -25.927 1.00 85.19 533 THR A O 1
ATOM 4094 N N . GLY A 1 534 ? 2.380 -11.058 -24.991 1.00 83.25 534 GLY A N 1
ATOM 4095 C CA . GLY A 1 534 ? 2.222 -10.201 -26.161 1.00 8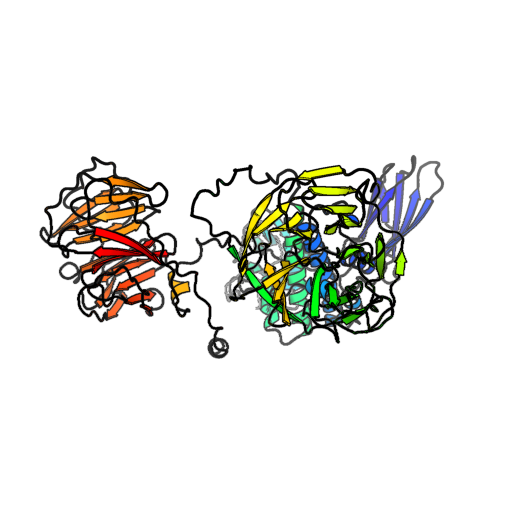3.25 534 GLY A CA 1
ATOM 4096 C C . GLY A 1 534 ? 0.769 -9.842 -26.460 1.00 83.25 534 GLY A C 1
ATOM 4097 O O . GLY A 1 534 ? 0.478 -9.394 -27.572 1.00 83.25 534 GLY A O 1
ATOM 4098 N N . VAL A 1 535 ? -0.149 -10.044 -25.512 1.00 84.06 535 VAL A N 1
ATOM 4099 C CA . VAL A 1 535 ? -1.542 -9.609 -25.639 1.00 84.06 535 VAL A CA 1
ATOM 4100 C C . VAL A 1 535 ? -1.610 -8.114 -25.352 1.00 84.06 535 VAL A C 1
ATOM 4102 O O . VAL A 1 535 ? -1.100 -7.626 -24.345 1.00 84.06 535 VAL A O 1
ATOM 4105 N N . LYS A 1 536 ? -2.229 -7.373 -26.275 1.00 82.56 536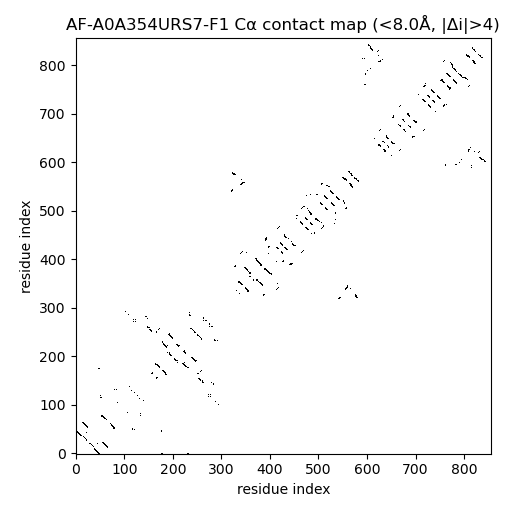 LYS A N 1
ATOM 4106 C CA . LYS A 1 536 ? -2.438 -5.929 -26.150 1.00 82.56 536 LYS A CA 1
ATOM 4107 C C . LYS A 1 536 ? -3.501 -5.658 -25.084 1.00 82.56 536 LYS A C 1
ATOM 4109 O O . LYS A 1 536 ? -4.644 -6.083 -25.238 1.00 82.56 536 LYS A O 1
ATOM 4114 N N . GLY A 1 537 ? -3.119 -4.938 -24.039 1.00 75.69 537 GLY A N 1
ATOM 4115 C CA . GLY A 1 537 ? -4.014 -4.389 -23.030 1.00 75.69 537 GLY A CA 1
ATOM 4116 C C . GLY A 1 537 ? -4.560 -3.012 -23.416 1.00 75.69 537 GLY A C 1
ATOM 4117 O O . GLY A 1 537 ? -4.429 -2.545 -24.552 1.00 75.69 537 GLY A O 1
ATOM 4118 N N . THR A 1 538 ? -5.186 -2.349 -22.447 1.00 67.50 538 THR A N 1
ATOM 4119 C CA . THR A 1 538 ? -5.748 -1.005 -22.619 1.00 67.50 538 THR A CA 1
ATOM 4120 C C . THR A 1 538 ? -4.635 0.035 -22.766 1.00 67.50 538 THR A C 1
ATOM 4122 O O . THR A 1 538 ? -3.638 -0.001 -22.046 1.00 67.50 538 THR A O 1
ATOM 4125 N N . GLY A 1 539 ? -4.804 0.972 -23.703 1.00 65.56 539 GLY A N 1
ATOM 4126 C CA . GLY A 1 539 ? -3.926 2.136 -23.819 1.00 65.56 539 GLY A CA 1
ATOM 4127 C C . GLY A 1 539 ? -4.119 3.102 -22.648 1.00 65.56 539 GLY A C 1
ATOM 4128 O O . GLY A 1 539 ? -5.234 3.295 -22.169 1.00 65.56 539 GLY A O 1
ATOM 4129 N N . ILE A 1 540 ? -3.029 3.706 -22.195 1.00 68.44 540 ILE A N 1
ATOM 4130 C CA . ILE A 1 540 ? -2.973 4.689 -21.120 1.00 68.44 540 ILE A CA 1
ATOM 4131 C C . ILE A 1 540 ? -2.574 6.029 -21.729 1.00 68.44 540 ILE A C 1
ATOM 4133 O O . ILE A 1 540 ? -1.486 6.163 -22.288 1.00 68.44 540 ILE A O 1
ATOM 4137 N N . PHE A 1 541 ? -3.420 7.046 -21.588 1.00 67.38 541 PHE A N 1
ATOM 4138 C CA . PHE A 1 541 ? -3.079 8.397 -22.014 1.00 67.38 541 PHE A CA 1
ATOM 4139 C C . PHE A 1 541 ? -2.407 9.153 -20.865 1.00 67.38 541 PHE A C 1
ATOM 4141 O O . PHE A 1 541 ? -2.958 9.249 -19.767 1.00 67.38 541 PHE A O 1
ATOM 4148 N N . ILE A 1 542 ? -1.220 9.713 -21.106 1.00 64.38 542 ILE A N 1
ATOM 4149 C CA . ILE A 1 542 ? -0.532 10.547 -20.116 1.00 64.38 542 ILE A CA 1
ATOM 4150 C C . ILE A 1 542 ? -0.587 12.001 -20.562 1.00 64.38 542 ILE A C 1
ATOM 4152 O O . ILE A 1 542 ? 0.044 12.387 -21.540 1.00 64.38 542 ILE A O 1
ATOM 4156 N N . SER A 1 543 ? -1.288 12.836 -19.804 1.00 61.41 543 SER A N 1
ATOM 4157 C CA . SER A 1 543 ? -1.186 14.290 -19.909 1.00 61.41 543 SER A CA 1
ATOM 4158 C C . SER A 1 543 ? 0.027 14.800 -19.126 1.00 61.41 543 SER A C 1
ATOM 4160 O O . SER A 1 543 ? 0.157 14.548 -17.929 1.00 61.41 543 SER A O 1
ATOM 4162 N N . ASN A 1 544 ? 0.923 15.547 -19.771 1.00 59.12 544 ASN A N 1
ATOM 4163 C CA . ASN A 1 544 ? 1.936 16.310 -19.039 1.00 59.12 544 ASN A CA 1
ATOM 4164 C C . ASN A 1 544 ? 1.289 17.514 -18.328 1.00 59.12 544 ASN A C 1
ATOM 4166 O O . ASN A 1 544 ? 0.232 17.972 -18.746 1.00 59.12 544 ASN A O 1
ATOM 4170 N N . LYS A 1 545 ? 1.911 18.046 -17.262 1.00 58.34 545 LYS A N 1
ATOM 4171 C CA . LY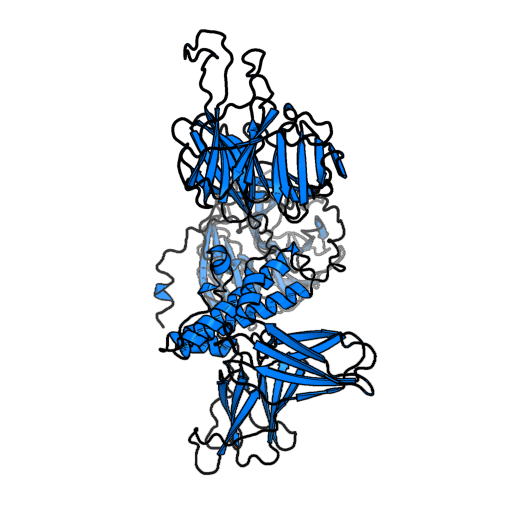S A 1 545 ? 1.514 19.344 -16.660 1.00 58.34 545 LYS A CA 1
ATOM 4172 C C . LYS A 1 545 ? 2.120 20.550 -17.391 1.00 58.34 545 LYS A C 1
ATOM 4174 O O . LYS A 1 545 ? 1.556 21.640 -17.352 1.00 58.34 545 LYS A O 1
ATOM 4179 N N . GLU A 1 546 ? 3.272 20.383 -18.044 1.00 60.81 546 GLU A N 1
ATOM 4180 C CA . GLU A 1 546 ? 4.087 21.484 -18.588 1.00 60.81 546 GLU A CA 1
ATOM 4181 C C . GLU A 1 546 ? 4.025 21.567 -20.113 1.00 60.81 546 GLU A C 1
ATOM 4183 O O . GLU A 1 546 ? 4.379 20.601 -20.785 1.00 60.81 546 GLU A O 1
ATOM 4188 N N . SER A 1 547 ? 3.593 22.713 -20.674 1.00 60.19 547 SER A N 1
ATOM 4189 C CA . SER A 1 547 ? 3.554 22.964 -22.136 1.00 60.19 547 SER A CA 1
ATOM 4190 C C . SER A 1 547 ? 4.956 23.101 -22.700 1.00 60.19 547 SER A C 1
ATOM 4192 O O . SER A 1 547 ? 5.552 24.176 -22.665 1.00 60.19 547 SER A O 1
ATOM 4194 N N . LEU A 1 548 ? 5.485 21.992 -23.216 1.00 62.31 548 LEU A N 1
ATOM 4195 C CA . LEU A 1 548 ? 6.795 21.940 -23.848 1.00 62.31 548 LEU A CA 1
ATOM 4196 C C . LEU A 1 548 ? 6.645 21.813 -25.369 1.00 62.31 548 LEU A C 1
ATOM 4198 O O . LEU A 1 548 ? 6.036 20.873 -25.876 1.00 62.31 548 LEU A O 1
ATOM 4202 N N . LYS A 1 549 ? 7.210 22.772 -26.109 1.00 65.19 549 LYS A N 1
ATOM 4203 C CA . LYS A 1 549 ? 7.316 22.717 -27.576 1.00 65.19 549 LYS A CA 1
ATOM 4204 C C . LYS A 1 549 ? 8.567 21.931 -27.977 1.00 65.19 549 LYS A C 1
ATOM 4206 O O . LYS A 1 549 ? 9.586 22.031 -27.298 1.00 65.19 549 LYS A O 1
ATOM 4211 N N . ASN A 1 550 ? 8.514 21.217 -29.103 1.00 72.75 550 ASN A N 1
ATOM 4212 C CA . ASN A 1 550 ? 9.652 20.494 -29.691 1.00 72.75 550 ASN A CA 1
ATOM 4213 C C . ASN A 1 550 ? 10.270 19.416 -28.780 1.00 72.75 550 ASN A C 1
ATOM 4215 O O . ASN A 1 550 ? 11.491 19.221 -28.792 1.00 72.75 550 ASN A O 1
ATOM 4219 N N . VAL A 1 551 ? 9.443 18.729 -27.986 1.00 73.94 551 VAL A N 1
ATOM 4220 C CA . VAL A 1 551 ? 9.893 17.609 -27.150 1.00 73.94 551 VAL A CA 1
ATOM 4221 C C . VAL A 1 551 ? 9.668 16.258 -27.820 1.00 73.94 551 VAL A C 1
ATOM 4223 O O . VAL A 1 551 ? 8.691 16.067 -28.545 1.00 73.94 551 VAL A O 1
ATOM 4226 N N . LYS A 1 552 ? 10.581 15.320 -27.557 1.00 78.88 552 LYS A N 1
ATOM 4227 C CA . LYS A 1 552 ? 10.444 13.896 -27.884 1.00 78.88 552 LYS A CA 1
ATOM 4228 C C . LYS A 1 552 ? 10.626 13.050 -26.631 1.00 78.88 552 LYS A C 1
ATOM 4230 O O . LYS A 1 552 ? 11.404 13.416 -25.749 1.00 78.88 552 LYS A O 1
ATOM 4235 N N . ILE A 1 553 ? 9.956 11.901 -26.586 1.00 80.38 553 ILE A N 1
ATOM 4236 C CA . ILE A 1 553 ? 10.199 10.897 -25.549 1.00 80.38 553 ILE A CA 1
ATOM 4237 C C . ILE A 1 553 ? 11.297 9.966 -26.028 1.00 80.38 553 ILE A C 1
ATOM 4239 O O . ILE A 1 553 ? 11.194 9.363 -27.094 1.00 80.38 553 ILE A O 1
ATOM 4243 N N . GLN A 1 554 ? 12.359 9.877 -25.238 1.00 81.38 554 GLN A N 1
ATOM 4244 C CA . GLN A 1 554 ? 13.567 9.151 -25.611 1.00 81.38 554 GLN A CA 1
ATOM 4245 C C . GLN A 1 554 ? 13.779 7.893 -24.772 1.00 81.38 554 GLN A C 1
ATOM 4247 O O . GLN A 1 554 ? 14.435 6.974 -25.232 1.00 81.38 554 GLN A O 1
ATOM 4252 N N . GLY A 1 555 ? 13.140 7.762 -23.614 1.00 85.38 555 GLY A N 1
ATOM 4253 C CA . GLY A 1 555 ? 13.204 6.544 -22.811 1.00 85.38 555 GLY A CA 1
ATOM 4254 C C . GLY A 1 555 ? 11.969 6.383 -21.946 1.00 85.38 555 GLY A C 1
ATOM 4255 O O . GLY A 1 555 ? 11.317 7.374 -21.621 1.00 85.38 555 GLY A O 1
ATOM 4256 N N . ILE A 1 556 ? 11.658 5.143 -21.583 1.00 87.75 556 ILE A N 1
ATOM 4257 C CA . ILE A 1 556 ? 10.611 4.793 -20.628 1.00 87.75 556 ILE A CA 1
ATOM 4258 C C . ILE A 1 556 ? 11.084 3.597 -19.806 1.00 87.75 556 ILE A C 1
ATOM 4260 O O . ILE A 1 556 ? 11.635 2.646 -20.349 1.00 87.75 556 ILE A O 1
ATOM 4264 N N . THR A 1 557 ? 10.849 3.641 -18.505 1.00 89.44 557 THR A N 1
ATOM 4265 C CA . THR A 1 557 ? 11.046 2.521 -17.590 1.00 89.44 557 THR A CA 1
ATOM 4266 C C . THR A 1 557 ? 9.949 2.549 -16.544 1.00 89.44 557 THR A C 1
ATOM 4268 O O . THR A 1 557 ? 9.329 3.582 -16.315 1.00 89.44 557 THR A O 1
ATOM 4271 N N . GLU A 1 558 ? 9.710 1.428 -15.888 1.00 86.81 558 GLU A N 1
ATOM 4272 C CA . GLU A 1 558 ? 8.922 1.395 -14.665 1.00 86.81 558 GLU A CA 1
ATOM 4273 C C . GLU A 1 558 ? 9.866 1.158 -13.483 1.00 86.81 558 GLU A C 1
ATOM 4275 O O . GLU A 1 558 ? 10.931 0.554 -13.642 1.00 86.81 558 GLU A O 1
ATOM 4280 N N . TYR A 1 559 ? 9.530 1.742 -12.336 1.00 81.81 559 TYR A N 1
ATOM 4281 C CA . TYR A 1 559 ? 10.161 1.437 -11.060 1.00 81.81 559 TYR A CA 1
ATOM 4282 C C . TYR A 1 559 ? 9.123 1.588 -9.945 1.00 81.81 559 TYR A C 1
ATOM 4284 O O . TYR A 1 559 ? 8.538 2.661 -9.787 1.00 81.81 559 TYR A O 1
ATOM 4292 N N . ASN A 1 560 ? 8.903 0.523 -9.169 1.00 77.12 560 ASN A N 1
ATOM 4293 C CA . ASN A 1 560 ? 7.975 0.482 -8.030 1.00 77.12 560 ASN A CA 1
ATOM 4294 C C . ASN A 1 560 ? 6.551 0.982 -8.354 1.00 77.12 560 ASN A C 1
ATOM 4296 O O . ASN A 1 560 ? 6.008 1.824 -7.642 1.00 77.12 560 ASN A O 1
ATOM 4300 N N . GLY A 1 561 ? 5.939 0.504 -9.437 1.00 73.00 561 GLY A N 1
ATOM 4301 C CA . GLY A 1 561 ? 4.579 0.885 -9.841 1.00 73.00 561 GLY A CA 1
ATOM 4302 C C . GLY A 1 561 ? 4.477 2.248 -10.531 1.00 73.00 561 GLY A C 1
ATOM 4303 O O . GLY A 1 561 ? 3.396 2.640 -10.979 1.00 73.00 561 GLY A O 1
ATOM 4304 N N . VAL A 1 562 ? 5.591 2.975 -10.651 1.00 79.12 562 VAL A N 1
ATOM 4305 C CA . VAL A 1 562 ? 5.641 4.310 -11.247 1.00 79.12 562 VAL A CA 1
ATOM 4306 C C . VAL A 1 562 ? 6.349 4.244 -12.593 1.00 79.12 562 VAL A C 1
ATOM 4308 O O . VAL A 1 562 ? 7.482 3.776 -12.704 1.00 79.12 562 VAL A O 1
ATOM 4311 N N . VAL A 1 563 ? 5.688 4.750 -13.633 1.00 84.25 563 VAL A N 1
ATOM 4312 C CA . VAL A 1 563 ? 6.267 4.849 -14.973 1.00 84.25 563 VAL A CA 1
ATOM 4313 C C . VAL A 1 563 ? 7.091 6.124 -15.060 1.00 84.25 563 VAL A C 1
ATOM 4315 O O . VAL A 1 563 ? 6.575 7.228 -14.896 1.00 84.25 563 VAL A O 1
ATOM 4318 N N . TYR A 1 564 ? 8.373 5.976 -15.358 1.00 86.31 564 TYR A N 1
ATOM 4319 C CA . TYR A 1 564 ? 9.296 7.065 -15.625 1.00 86.31 564 TYR A CA 1
ATOM 4320 C C . TYR A 1 564 ? 9.543 7.167 -17.121 1.00 86.31 564 TYR A C 1
ATOM 4322 O O . TYR A 1 564 ? 9.848 6.171 -17.771 1.00 86.31 564 TYR A O 1
ATOM 4330 N N . TYR A 1 565 ? 9.480 8.367 -17.680 1.00 86.12 565 TYR A N 1
ATOM 4331 C CA . TYR A 1 565 ? 9.861 8.588 -19.068 1.00 86.12 565 TYR A CA 1
ATOM 4332 C C . TYR A 1 565 ? 10.683 9.856 -19.234 1.00 86.12 565 TYR A C 1
ATOM 4334 O O . TYR A 1 565 ? 10.555 10.833 -18.499 1.00 86.12 565 TYR A O 1
ATOM 4342 N N . GLN A 1 566 ? 11.573 9.818 -20.212 1.00 85.00 566 GLN A N 1
ATOM 4343 C CA . GLN A 1 566 ? 12.536 10.870 -20.476 1.00 85.00 566 GLN A CA 1
ATOM 4344 C C . GLN A 1 566 ? 12.044 11.754 -21.617 1.00 85.00 566 GLN A C 1
ATOM 4346 O O . GLN A 1 566 ? 11.888 11.278 -22.741 1.00 85.00 566 GLN A O 1
ATOM 4351 N N . LEU A 1 567 ? 11.846 13.041 -21.328 1.00 82.06 567 LEU A N 1
ATOM 4352 C CA . LEU A 1 567 ? 11.522 14.077 -22.303 1.00 82.06 567 LEU A CA 1
ATOM 4353 C C . LEU A 1 567 ? 12.770 14.879 -22.669 1.00 82.06 567 LEU A C 1
ATOM 4355 O O . LEU A 1 567 ? 13.511 15.333 -21.791 1.00 82.06 567 LEU A O 1
ATOM 4359 N N . ILE A 1 568 ? 12.966 15.076 -23.974 1.00 77.75 568 ILE A N 1
ATOM 4360 C CA . ILE A 1 568 ? 14.101 15.813 -24.533 1.00 77.75 568 ILE A CA 1
ATOM 4361 C C . ILE A 1 568 ? 13.618 16.916 -25.456 1.00 77.75 568 ILE A C 1
ATOM 4363 O O . ILE A 1 568 ? 12.914 16.647 -26.427 1.00 77.75 568 ILE A O 1
ATOM 4367 N N . GLY A 1 569 ? 14.036 18.149 -25.169 1.00 75.88 569 GLY A N 1
ATOM 4368 C CA . GLY A 1 569 ? 13.849 19.305 -26.042 1.00 75.88 569 GLY A CA 1
ATOM 4369 C C . GLY A 1 569 ? 15.069 19.553 -26.930 1.00 75.88 569 GLY A C 1
ATOM 4370 O O . GLY A 1 569 ? 16.117 19.977 -26.439 1.00 75.88 569 GLY A O 1
ATOM 4371 N N . TRP A 1 570 ? 14.923 19.364 -28.245 1.00 69.19 570 TRP A N 1
ATOM 4372 C CA . TRP A 1 570 ? 16.023 19.501 -29.217 1.00 69.19 570 TRP A CA 1
ATOM 4373 C C . TRP A 1 570 ? 16.621 20.909 -29.291 1.00 69.19 570 TRP A C 1
ATOM 4375 O O . TRP A 1 570 ? 17.816 21.060 -29.534 1.00 69.19 570 TRP A O 1
ATOM 4385 N N . SER A 1 571 ? 15.803 21.937 -29.053 1.00 64.38 571 SER A N 1
ATOM 4386 C CA . SER A 1 571 ? 16.167 23.347 -29.230 1.00 64.38 571 SER A CA 1
ATOM 4387 C C . SER A 1 571 ? 16.547 24.082 -27.937 1.00 64.38 571 SER 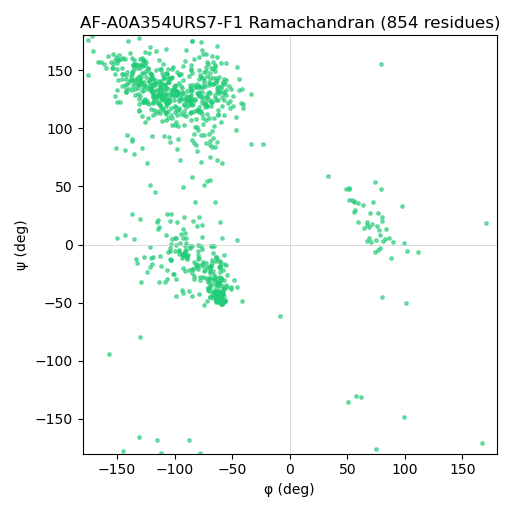A C 1
ATOM 4389 O O . SER A 1 571 ? 16.731 25.294 -27.976 1.00 64.38 571 SER A O 1
ATOM 4391 N N . GLY A 1 572 ? 16.634 23.397 -26.789 1.00 58.66 572 GLY A N 1
ATOM 4392 C CA . GLY A 1 572 ? 16.835 24.066 -25.493 1.00 58.66 572 GLY A CA 1
ATOM 4393 C C . GLY A 1 572 ? 17.589 23.276 -24.424 1.00 58.66 572 GLY A C 1
ATOM 4394 O O . GLY A 1 572 ? 17.651 23.735 -23.289 1.00 58.66 572 GLY A O 1
ATOM 4395 N N . GLY A 1 573 ? 18.127 22.092 -24.745 1.00 58.31 573 GLY A N 1
ATOM 4396 C CA . GLY A 1 573 ? 18.911 21.286 -23.796 1.00 58.31 573 GLY A CA 1
ATOM 4397 C C . GLY A 1 573 ? 18.117 20.767 -22.590 1.00 58.31 573 GLY A C 1
ATOM 4398 O O . GLY A 1 573 ? 18.707 20.332 -21.603 1.00 58.31 573 GLY A O 1
ATOM 4399 N N . VAL A 1 574 ? 16.782 20.820 -22.641 1.00 54.59 574 VAL A N 1
ATOM 4400 C CA . VAL A 1 574 ? 15.933 20.313 -21.561 1.00 54.59 574 VAL A CA 1
ATOM 4401 C C . VAL A 1 574 ? 15.930 18.793 -21.638 1.00 54.59 574 VAL A C 1
ATOM 4403 O O . VAL A 1 574 ? 15.253 18.223 -22.490 1.00 54.59 574 VAL A O 1
ATOM 4406 N N . ASN A 1 575 ? 16.685 18.161 -20.741 1.00 71.06 575 ASN A N 1
ATOM 4407 C CA . ASN A 1 575 ? 16.617 16.735 -20.452 1.00 71.06 575 ASN A CA 1
ATOM 4408 C C . ASN A 1 575 ? 15.957 16.563 -19.080 1.00 71.06 575 ASN A C 1
ATOM 4410 O O . ASN A 1 575 ? 16.547 16.875 -18.041 1.00 71.06 575 ASN A O 1
ATOM 4414 N N . ALA A 1 576 ? 14.713 16.100 -19.073 1.00 79.19 576 ALA A N 1
ATOM 4415 C CA . ALA A 1 576 ? 13.960 15.885 -17.845 1.00 79.19 576 ALA A CA 1
ATOM 4416 C C . ALA A 1 576 ? 13.369 14.481 -17.824 1.00 79.19 576 ALA A C 1
ATOM 4418 O O . ALA A 1 576 ? 12.950 13.951 -18.853 1.00 79.19 576 ALA A O 1
ATOM 4419 N N . VAL A 1 577 ? 13.332 13.889 -16.636 1.00 81.06 577 VAL A N 1
ATOM 4420 C CA . VAL A 1 577 ? 12.585 12.659 -16.392 1.00 81.06 577 VAL A CA 1
ATOM 4421 C C . VAL A 1 577 ? 11.277 13.047 -15.731 1.00 81.06 577 VAL A C 1
ATOM 4423 O O . VAL A 1 577 ? 11.249 13.862 -14.809 1.00 81.06 577 VAL A O 1
ATOM 4426 N N . TYR A 1 578 ? 10.196 12.478 -16.234 1.00 82.00 578 TYR A N 1
ATOM 4427 C CA . TYR A 1 578 ? 8.851 12.620 -15.715 1.00 82.00 578 TYR A CA 1
ATOM 4428 C C . TYR A 1 578 ? 8.425 11.302 -15.098 1.00 82.00 578 TYR A C 1
ATOM 4430 O O . TYR A 1 578 ? 8.802 10.244 -15.595 1.00 82.00 578 TYR A O 1
ATOM 4438 N N . LYS A 1 579 ? 7.651 11.379 -14.021 1.00 82.88 579 LYS A N 1
ATOM 4439 C CA . LYS A 1 579 ? 7.021 10.235 -13.373 1.00 82.88 579 LYS A CA 1
ATOM 4440 C C . LYS A 1 579 ? 5.511 10.311 -13.568 1.00 82.88 579 LYS A C 1
ATOM 4442 O O . LYS A 1 579 ? 4.921 11.384 -13.448 1.00 82.88 579 LYS A O 1
ATOM 4447 N N . SER A 1 580 ? 4.901 9.172 -13.849 1.00 75.44 580 SER A N 1
ATOM 4448 C CA . SER A 1 580 ? 3.460 8.973 -13.920 1.00 75.44 580 SER A CA 1
ATOM 4449 C C . SER A 1 580 ? 3.116 7.786 -13.037 1.00 75.44 580 SER A C 1
ATOM 4451 O O . SER A 1 580 ? 3.477 6.647 -13.340 1.00 75.44 580 SER A O 1
ATOM 4453 N N . ASP A 1 581 ? 2.444 8.059 -11.925 1.00 68.31 581 ASP A N 1
ATOM 4454 C CA . ASP A 1 581 ? 1.956 7.011 -11.039 1.00 68.31 581 ASP A CA 1
ATOM 4455 C C . ASP A 1 581 ? 0.766 6.310 -11.705 1.00 68.31 581 ASP A C 1
ATOM 4457 O O . ASP A 1 581 ? -0.316 6.881 -11.834 1.00 68.31 581 ASP A O 1
ATOM 4461 N N . CYS A 1 582 ? 0.991 5.084 -12.176 1.00 54.97 582 CYS A N 1
ATOM 4462 C CA . CYS A 1 582 ? -0.046 4.268 -12.805 1.00 54.97 582 CYS A CA 1
ATOM 4463 C C . CYS A 1 582 ? -0.795 3.400 -11.778 1.00 54.97 582 CYS A C 1
ATOM 4465 O O . CYS A 1 582 ? -1.809 2.797 -12.121 1.00 54.97 582 CYS A O 1
ATOM 4467 N N . SER A 1 583 ? -0.317 3.348 -10.528 1.00 46.62 583 SER A N 1
ATOM 4468 C CA . SER A 1 583 ? -0.947 2.617 -9.421 1.00 46.62 583 SER A CA 1
ATOM 4469 C C . SER A 1 583 ? -2.121 3.390 -8.806 1.00 46.62 583 SER A C 1
ATOM 4471 O O . SER A 1 583 ? -3.035 2.802 -8.230 1.00 46.62 583 SER A O 1
ATOM 4473 N N . ALA A 1 584 ? -2.161 4.710 -9.008 1.00 39.91 584 ALA A N 1
ATOM 4474 C CA . ALA A 1 584 ? -3.165 5.612 -8.455 1.00 39.91 584 ALA A CA 1
ATOM 4475 C C . ALA A 1 584 ? -4.493 5.672 -9.236 1.00 39.91 584 ALA A C 1
ATOM 4477 O O . ALA A 1 584 ? -5.170 6.701 -9.228 1.00 39.91 584 ALA A O 1
ATOM 4478 N N . ALA A 1 585 ? -4.968 4.555 -9.795 1.00 37.47 585 ALA A N 1
ATOM 4479 C CA . ALA A 1 585 ? -6.413 4.364 -9.944 1.00 37.47 585 ALA A CA 1
ATOM 4480 C C . ALA A 1 585 ? -7.029 4.094 -8.555 1.00 37.47 585 ALA A C 1
ATOM 4482 O O . ALA A 1 585 ? -7.691 3.083 -8.330 1.00 37.47 585 ALA A O 1
ATOM 4483 N N . LYS A 1 586 ? -6.785 4.990 -7.586 1.00 30.92 586 LYS A N 1
ATOM 4484 C CA . LYS A 1 586 ? -7.484 4.972 -6.307 1.00 30.92 586 LYS A CA 1
ATOM 4485 C C . LYS A 1 586 ? -8.950 5.210 -6.619 1.00 30.92 586 LYS A C 1
ATOM 4487 O O . LYS A 1 586 ? -9.353 6.291 -7.047 1.00 30.92 586 LYS A O 1
ATOM 4492 N N . LYS A 1 587 ? -9.746 4.169 -6.408 1.00 32.12 587 LYS A N 1
ATOM 4493 C CA . LYS A 1 587 ? -11.195 4.245 -6.314 1.00 32.12 587 LYS A CA 1
ATOM 4494 C C . LYS A 1 587 ? -11.501 5.084 -5.070 1.00 32.12 587 LYS A C 1
ATOM 4496 O O . LYS A 1 587 ? -11.646 4.550 -3.979 1.00 32.12 587 LYS A O 1
ATOM 4501 N N . TYR A 1 588 ? -11.494 6.408 -5.207 1.00 31.38 588 TYR A N 1
ATOM 4502 C CA . TYR A 1 588 ? -12.044 7.279 -4.179 1.00 31.38 588 TYR A CA 1
ATOM 4503 C C . TYR A 1 588 ? -13.542 6.993 -4.136 1.00 31.38 588 TYR A C 1
ATOM 4505 O O . TYR A 1 588 ? -14.260 7.289 -5.093 1.00 31.38 588 TYR A O 1
ATOM 4513 N N . ASP A 1 589 ? -13.994 6.342 -3.067 1.00 33.16 589 ASP A N 1
ATOM 4514 C CA . ASP A 1 589 ? -15.415 6.163 -2.817 1.00 33.16 589 ASP A CA 1
ATOM 4515 C C . ASP A 1 589 ? -16.009 7.543 -2.505 1.00 33.16 589 ASP A C 1
ATOM 4517 O O . ASP A 1 589 ? -15.870 8.096 -1.415 1.00 33.16 589 ASP A O 1
ATOM 4521 N N . LEU A 1 590 ? -16.605 8.152 -3.529 1.00 35.59 590 LEU A N 1
ATOM 4522 C CA . LEU A 1 590 ? -17.225 9.478 -3.489 1.00 35.59 590 LEU A CA 1
ATOM 4523 C C . LEU A 1 590 ? -18.459 9.535 -2.569 1.00 35.59 590 LEU A C 1
ATOM 4525 O O . LEU A 1 590 ? -19.069 10.595 -2.438 1.00 35.59 590 LEU A O 1
ATOM 4529 N N . ASN A 1 591 ? -18.844 8.421 -1.942 1.00 40.06 591 ASN A N 1
ATOM 4530 C CA . ASN A 1 591 ? -20.012 8.360 -1.072 1.00 40.06 591 ASN A CA 1
ATOM 4531 C C . ASN A 1 591 ? -19.756 8.876 0.357 1.00 40.06 591 ASN A C 1
ATOM 4533 O O . ASN A 1 591 ? -20.723 9.262 1.012 1.00 40.06 591 ASN A O 1
ATOM 4537 N N . ASP A 1 592 ? -18.498 8.974 0.811 1.00 36.53 592 ASP A N 1
ATOM 4538 C CA . ASP A 1 592 ? -18.183 9.322 2.212 1.00 36.53 592 ASP A CA 1
ATOM 4539 C C . ASP A 1 592 ? -17.946 10.820 2.483 1.00 36.53 592 ASP A C 1
ATOM 4541 O O . ASP A 1 592 ? -17.957 11.258 3.637 1.00 36.53 592 ASP A O 1
ATOM 4545 N N . TYR A 1 593 ? -17.799 11.653 1.448 1.00 40.50 593 TYR A N 1
ATOM 4546 C CA . TYR A 1 593 ? -17.552 13.088 1.616 1.00 40.50 593 TYR A CA 1
ATOM 4547 C C . TYR A 1 593 ? -18.576 13.927 0.851 1.00 40.50 593 TYR A C 1
ATOM 4549 O O . TYR A 1 593 ? -18.506 14.080 -0.364 1.00 40.50 593 TYR A O 1
ATOM 4557 N N . GLY A 1 594 ? -19.517 14.532 1.584 1.00 46.16 594 GLY A N 1
ATOM 4558 C CA . GLY A 1 594 ? -20.388 15.569 1.031 1.00 46.16 594 GLY A CA 1
ATOM 4559 C C . GLY A 1 594 ? -19.557 16.723 0.459 1.00 46.16 594 GLY A C 1
ATOM 4560 O O . GLY A 1 594 ? -18.665 17.249 1.133 1.00 46.16 594 GLY A O 1
ATOM 4561 N N . LEU A 1 595 ? -19.870 17.128 -0.774 1.00 46.09 595 LEU A N 1
ATOM 4562 C CA . LEU A 1 595 ? -19.155 18.127 -1.577 1.00 46.09 595 LEU A CA 1
ATOM 4563 C C . LEU A 1 595 ? -18.843 19.432 -0.821 1.00 46.09 595 LEU A C 1
ATOM 4565 O O . LEU A 1 595 ? -17.832 20.090 -1.069 1.00 46.09 595 LEU A O 1
ATOM 4569 N N . GLY A 1 596 ? -19.690 19.814 0.135 1.00 45.59 596 GLY A N 1
ATOM 4570 C CA . GLY A 1 596 ? -19.524 21.056 0.878 1.00 45.59 596 GLY A CA 1
ATOM 4571 C C . GLY A 1 596 ? -18.337 21.106 1.847 1.00 45.59 596 GLY A C 1
ATOM 4572 O O . GLY A 1 596 ? -17.849 22.204 2.098 1.00 45.59 596 GLY A O 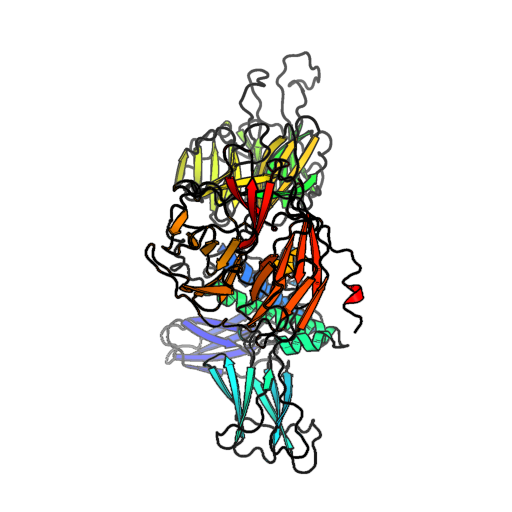1
ATOM 4573 N N . LYS A 1 597 ? -17.799 19.974 2.338 1.00 48.75 597 LYS A N 1
ATOM 4574 C CA . LYS A 1 597 ? -16.552 19.989 3.140 1.00 48.75 597 LYS A CA 1
ATOM 4575 C C . LYS A 1 597 ? -15.337 20.316 2.269 1.00 48.75 597 LYS A C 1
ATOM 4577 O O . LYS A 1 597 ? -14.409 20.971 2.733 1.00 48.75 597 LYS A O 1
ATOM 4582 N N . TYR A 1 598 ? -15.379 19.889 1.008 1.00 43.47 598 TYR A N 1
ATOM 4583 C CA . TYR A 1 598 ?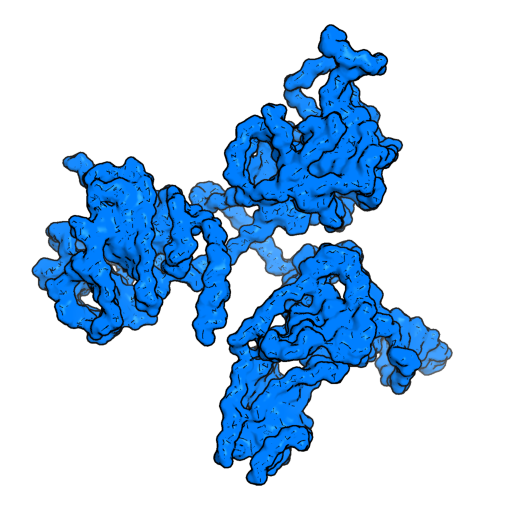 -14.338 20.128 0.008 1.00 43.47 598 TYR A CA 1
ATOM 4584 C C . TYR A 1 598 ? -14.305 21.599 -0.438 1.00 43.47 598 TYR A C 1
ATOM 4586 O O . TYR A 1 598 ? -13.244 22.189 -0.612 1.00 43.47 598 TYR A O 1
ATOM 4594 N N . LEU A 1 599 ? -15.482 22.222 -0.547 1.00 42.09 599 LEU A N 1
ATOM 4595 C CA . LEU A 1 599 ? -15.666 23.592 -1.036 1.00 42.09 599 LEU A CA 1
ATOM 4596 C C . LEU A 1 599 ? -15.131 24.703 -0.120 1.00 42.09 599 LEU A C 1
ATOM 4598 O O . LEU A 1 599 ? -14.954 25.827 -0.584 1.00 42.09 599 LEU A O 1
ATOM 4602 N N . LEU A 1 600 ? -14.897 24.430 1.166 1.00 46.28 600 LEU A N 1
ATOM 4603 C CA . LEU A 1 600 ? -14.490 25.458 2.132 1.00 46.28 600 LEU A CA 1
ATOM 4604 C C . LEU A 1 600 ? -12.989 25.817 2.061 1.00 46.28 600 LEU A C 1
ATOM 4606 O O . LEU A 1 600 ? -12.600 26.795 2.692 1.00 46.28 600 LEU A O 1
ATOM 4610 N N . ASN A 1 601 ? -12.170 25.073 1.298 1.00 40.88 601 ASN A N 1
ATOM 4611 C CA . ASN A 1 601 ? -10.701 25.107 1.401 1.00 40.88 601 ASN A CA 1
ATOM 4612 C C . ASN A 1 601 ? -9.929 25.291 0.063 1.00 40.88 601 ASN A C 1
ATOM 4614 O O . ASN A 1 601 ? -8.759 24.914 0.003 1.00 40.88 601 ASN A O 1
ATOM 4618 N N . CYS A 1 602 ? -10.519 25.828 -1.017 1.00 35.34 602 CYS A N 1
ATOM 4619 C CA . CYS A 1 602 ? -9.844 25.912 -2.334 1.00 35.34 602 CYS A CA 1
ATOM 4620 C C . CYS A 1 602 ? -9.991 27.275 -3.053 1.00 35.34 602 CYS A C 1
ATOM 4622 O O . CYS A 1 602 ? -11.014 27.935 -2.898 1.00 35.34 602 CYS A O 1
ATOM 4624 N N . ASP A 1 603 ? -9.001 27.637 -3.891 1.00 35.69 603 ASP A N 1
ATOM 4625 C CA . ASP A 1 603 ? -9.016 28.744 -4.878 1.00 35.69 603 ASP A CA 1
ATOM 4626 C C . ASP A 1 603 ? -9.214 28.187 -6.313 1.00 35.69 603 ASP A C 1
ATOM 4628 O O . ASP A 1 603 ? -8.705 27.107 -6.624 1.00 35.69 603 ASP A O 1
ATOM 4632 N N . PHE A 1 604 ? -9.961 28.883 -7.196 1.00 43.94 604 PHE A N 1
ATOM 4633 C CA . PHE A 1 604 ? -10.631 28.254 -8.362 1.00 43.94 604 PHE A CA 1
ATOM 4634 C C . PHE A 1 604 ? -10.148 28.614 -9.787 1.00 43.94 604 PHE A C 1
ATOM 4636 O O . PHE A 1 604 ? -10.090 29.785 -10.154 1.00 43.94 604 PHE A O 1
ATOM 4643 N N . GLU A 1 605 ? -9.998 27.578 -10.637 1.00 33.94 605 GLU A N 1
ATOM 4644 C CA . GLU A 1 605 ? -10.199 27.580 -12.106 1.00 33.94 605 GLU A CA 1
ATOM 4645 C C . GLU A 1 605 ? -11.212 26.467 -12.470 1.00 33.94 605 GLU A C 1
ATOM 4647 O O . GLU A 1 605 ? -11.129 25.364 -11.932 1.00 33.94 605 GLU A O 1
ATOM 4652 N N . THR A 1 606 ? -12.181 26.715 -13.365 1.00 42.59 606 THR A N 1
ATOM 4653 C CA . THR A 1 606 ? -13.239 25.732 -13.708 1.00 42.59 606 THR A CA 1
ATOM 4654 C C . THR A 1 606 ? -13.209 25.256 -15.153 1.00 42.59 606 THR A C 1
ATOM 4656 O O . THR A 1 606 ? -12.950 26.034 -16.070 1.00 42.59 606 THR A O 1
ATOM 4659 N N . THR A 1 607 ? -13.659 24.019 -15.365 1.00 39.44 607 THR A N 1
ATOM 4660 C CA . THR A 1 607 ? -14.032 23.448 -16.668 1.00 39.44 607 THR A CA 1
ATOM 4661 C C . THR A 1 607 ? -15.520 23.069 -16.663 1.00 39.44 607 THR A C 1
ATOM 4663 O O . THR A 1 607 ? -16.001 22.434 -15.728 1.00 39.44 607 THR A O 1
ATOM 4666 N N . ALA A 1 608 ? -16.272 23.506 -17.679 1.00 43.16 608 ALA A N 1
ATOM 4667 C CA . ALA A 1 608 ? -17.716 23.279 -17.787 1.00 43.16 608 ALA A CA 1
ATOM 4668 C C . ALA A 1 608 ? -18.027 21.921 -18.442 1.00 43.16 608 ALA A C 1
ATOM 4670 O O . ALA A 1 608 ? -17.496 21.630 -19.513 1.00 43.16 608 ALA A O 1
ATOM 4671 N N . SER A 1 609 ? -18.933 21.126 -17.860 1.00 47.84 609 SER A N 1
ATOM 4672 C CA . SER A 1 609 ? -19.588 20.003 -18.547 1.00 47.84 609 SER A CA 1
ATOM 4673 C C . SER A 1 609 ? -21.093 20.281 -18.683 1.00 47.84 609 SER A C 1
ATOM 4675 O O . SER A 1 609 ? -21.754 20.756 -17.755 1.00 47.84 609 SER A O 1
ATOM 4677 N N . SER A 1 610 ? -21.647 20.066 -19.880 1.00 50.47 610 SER A N 1
ATOM 4678 C CA . SER A 1 610 ? -23.034 20.416 -20.213 1.00 50.47 610 SER A CA 1
ATOM 4679 C C . SER A 1 610 ? -23.930 19.174 -20.299 1.00 50.47 610 SER A C 1
ATOM 4681 O O . SER A 1 610 ? -23.719 18.324 -21.161 1.00 50.47 610 SER A O 1
ATOM 4683 N N . LEU A 1 611 ? -24.993 19.094 -19.488 1.00 53.28 611 LEU A N 1
ATOM 4684 C CA . LEU A 1 611 ? -26.028 18.036 -19.550 1.00 53.28 611 LEU A CA 1
ATOM 4685 C C . LEU A 1 611 ? -27.058 18.260 -20.690 1.00 53.28 611 LEU A C 1
ATOM 4687 O O . LEU A 1 611 ? -28.193 17.791 -20.647 1.00 53.28 611 LEU A O 1
ATOM 4691 N N . THR A 1 612 ? -26.672 18.998 -21.731 1.00 49.75 612 THR A N 1
ATOM 4692 C CA . THR A 1 612 ? -27.547 19.767 -22.636 1.00 49.75 612 THR A CA 1
ATOM 4693 C C . THR A 1 612 ? -28.449 18.969 -23.580 1.00 49.75 612 THR A C 1
ATOM 4695 O O . THR A 1 612 ? -29.485 19.489 -23.985 1.00 49.75 612 THR A O 1
ATOM 4698 N N . ASN A 1 613 ? -28.123 17.726 -23.941 1.00 46.53 613 ASN A N 1
ATOM 4699 C CA . ASN A 1 613 ? -28.750 17.098 -25.118 1.00 46.53 613 ASN A CA 1
ATOM 4700 C C . ASN A 1 613 ? -30.004 16.241 -24.848 1.00 46.53 613 ASN A C 1
ATOM 4702 O O . ASN A 1 613 ? -30.654 15.822 -25.802 1.00 46.53 613 ASN A O 1
ATOM 4706 N N . GLY A 1 614 ? -30.365 15.971 -23.588 1.00 48.88 614 GLY A N 1
ATOM 4707 C CA . GLY A 1 614 ? -31.526 15.122 -23.256 1.00 48.88 614 GLY A CA 1
ATOM 4708 C C . GLY A 1 614 ? -32.857 15.864 -23.078 1.00 48.88 614 GLY A C 1
ATOM 4709 O O . GLY A 1 614 ? -33.916 15.262 -23.212 1.00 48.88 614 GLY A O 1
ATOM 4710 N N . TRP A 1 615 ? -32.821 17.165 -22.776 1.00 56.44 615 TRP A N 1
ATOM 4711 C CA . TRP A 1 615 ? -33.988 17.895 -22.252 1.00 56.44 615 TRP A CA 1
ATOM 4712 C C . TRP A 1 615 ? -34.843 18.567 -23.337 1.00 56.44 615 TRP A C 1
ATOM 4714 O O . TRP A 1 615 ? -36.017 18.851 -23.122 1.00 56.44 615 TRP A O 1
ATOM 4724 N N . THR A 1 616 ? -34.285 18.804 -24.525 1.00 52.38 616 THR A N 1
ATOM 4725 C CA . THR A 1 616 ? -34.860 19.711 -25.533 1.00 52.38 616 THR A CA 1
ATOM 4726 C C . THR A 1 616 ? -35.786 19.053 -26.562 1.00 52.38 616 THR A C 1
ATOM 4728 O O . THR A 1 616 ? -36.432 19.771 -27.324 1.00 52.38 616 THR A O 1
ATOM 4731 N N . LYS A 1 617 ? -35.882 17.715 -26.620 1.00 50.47 617 LYS A N 1
ATOM 4732 C CA . LYS A 1 617 ? -36.510 17.032 -27.771 1.00 50.47 617 LYS A CA 1
ATOM 4733 C C . LYS A 1 617 ? -38.043 17.088 -27.824 1.00 50.47 617 LYS A C 1
ATOM 4735 O O . LYS A 1 617 ? -38.580 17.132 -28.924 1.00 50.47 617 LYS A O 1
ATOM 4740 N N . ASP A 1 618 ? -38.737 17.193 -26.686 1.00 49.66 618 ASP A N 1
ATOM 4741 C CA . ASP A 1 618 ? -40.206 17.064 -26.636 1.00 49.66 618 ASP A CA 1
ATOM 4742 C C . ASP A 1 618 ? -40.926 18.305 -26.066 1.00 49.66 618 ASP A C 1
ATOM 4744 O O . ASP A 1 618 ? -41.754 18.205 -25.158 1.00 49.66 618 ASP A O 1
ATOM 4748 N N . GLY A 1 619 ? -40.627 19.501 -26.585 1.00 49.00 619 GLY A N 1
ATOM 4749 C CA . GLY A 1 619 ? -41.546 20.652 -26.492 1.00 49.00 619 GLY A CA 1
ATOM 4750 C C . GLY A 1 619 ? -41.579 21.449 -25.177 1.00 49.00 619 GLY A C 1
ATOM 4751 O O . GLY A 1 619 ? -42.570 22.128 -24.899 1.00 49.00 619 GLY A O 1
ATOM 4752 N N . GLY A 1 620 ? -40.518 21.426 -24.369 1.00 50.88 620 GLY A N 1
ATOM 4753 C CA . GLY A 1 620 ? -40.383 22.313 -23.209 1.00 50.88 620 GLY A CA 1
ATOM 4754 C C . GLY A 1 620 ? -39.023 22.992 -23.180 1.00 50.88 620 GLY A C 1
ATOM 4755 O O . GLY A 1 620 ? -38.013 22.318 -23.051 1.00 50.88 620 GLY A O 1
ATOM 4756 N N . SER A 1 621 ? -38.984 24.314 -23.328 1.00 55.03 621 SER A N 1
ATOM 4757 C CA . SER A 1 621 ? -37.740 25.069 -23.495 1.00 55.03 621 SER A CA 1
ATOM 4758 C C . SER A 1 621 ? -37.122 25.610 -22.193 1.00 55.03 621 SER A C 1
ATOM 4760 O O . SER A 1 621 ? -35.997 26.100 -22.265 1.00 55.03 621 SER A O 1
ATOM 4762 N N . TYR A 1 622 ? -37.790 25.531 -21.022 1.00 70.06 622 TYR A N 1
ATOM 4763 C CA . TYR A 1 622 ? -37.376 26.237 -19.783 1.00 70.06 622 TYR A CA 1
ATOM 4764 C C . TYR A 1 622 ? -37.360 25.358 -18.544 1.00 70.06 622 TYR A C 1
ATOM 4766 O O . TYR A 1 622 ? -38.351 24.683 -18.302 1.00 70.06 622 TYR A O 1
ATOM 4774 N N . ILE A 1 623 ? -36.307 25.509 -17.736 1.00 72.00 623 ILE A N 1
ATOM 4775 C CA . ILE A 1 623 ? -36.143 24.921 -16.403 1.00 72.00 623 ILE A CA 1
ATOM 4776 C C . ILE A 1 623 ? -36.342 26.033 -15.371 1.00 72.00 623 ILE A C 1
ATOM 4778 O O . ILE A 1 623 ? -35.539 26.966 -15.353 1.00 72.00 623 ILE A O 1
ATOM 4782 N N . TYR A 1 624 ? -37.386 25.981 -14.534 1.00 71.88 624 TYR A N 1
ATOM 4783 C CA . TYR A 1 624 ? -37.657 27.035 -13.532 1.00 71.88 624 TYR A CA 1
ATOM 4784 C C . TYR A 1 624 ? -37.176 26.695 -12.131 1.00 71.88 624 TYR A C 1
ATOM 4786 O O . TYR A 1 624 ? -36.598 27.546 -11.461 1.00 71.88 624 TYR A O 1
ATOM 4794 N N . ASN A 1 625 ? -37.431 25.471 -11.687 1.00 79.19 625 ASN A N 1
ATOM 4795 C CA . ASN A 1 625 ? -36.991 24.973 -10.398 1.00 79.19 625 ASN A CA 1
ATOM 4796 C C . ASN A 1 625 ? -36.598 23.513 -10.588 1.00 79.19 625 ASN A C 1
ATOM 4798 O O . ASN A 1 625 ? -37.359 22.770 -11.209 1.00 79.19 625 ASN A O 1
ATOM 4802 N N . ALA A 1 626 ? -35.421 23.126 -10.102 1.00 86.38 626 ALA A N 1
ATOM 4803 C CA . ALA A 1 626 ? -34.940 21.759 -10.209 1.00 86.38 626 ALA A CA 1
ATOM 4804 C C . ALA A 1 626 ? -34.256 21.318 -8.919 1.00 86.38 626 ALA A C 1
ATOM 4806 O O . ALA A 1 626 ? -33.520 22.100 -8.317 1.00 86.38 626 ALA A O 1
ATOM 4807 N N . ILE A 1 627 ? -34.506 20.072 -8.528 1.00 87.44 627 ILE A N 1
ATOM 4808 C CA . ILE A 1 627 ? -33.924 19.429 -7.347 1.00 87.44 627 ILE A CA 1
ATOM 4809 C C . ILE A 1 627 ? -33.478 18.014 -7.706 1.00 87.44 627 ILE A C 1
ATOM 4811 O O . ILE A 1 627 ? -34.075 17.368 -8.567 1.00 87.44 627 ILE A O 1
ATOM 4815 N N . GLU A 1 628 ? -32.436 17.526 -7.045 1.00 87.81 628 GLU A N 1
ATOM 4816 C CA . GLU A 1 628 ? -31.962 16.151 -7.184 1.00 87.81 628 GLU A CA 1
ATOM 4817 C C . GLU A 1 628 ? -32.482 15.297 -6.030 1.00 87.81 628 GLU A C 1
ATOM 4819 O O . GLU A 1 628 ? -32.477 15.732 -4.878 1.00 87.81 628 GLU A O 1
ATOM 4824 N N . LYS A 1 629 ? -32.931 14.080 -6.344 1.00 85.44 629 LYS A N 1
ATOM 4825 C CA . LYS A 1 629 ? -33.236 13.061 -5.345 1.00 85.44 629 LYS A CA 1
ATOM 4826 C C . LYS A 1 629 ? -33.043 11.654 -5.905 1.00 85.44 629 LYS A C 1
ATOM 4828 O O . LYS A 1 629 ? -33.662 11.281 -6.903 1.00 85.44 629 LYS A O 1
ATOM 4833 N N . ASN A 1 630 ? -32.266 10.835 -5.195 1.00 84.19 630 ASN A N 1
ATOM 4834 C CA . ASN A 1 630 ? -32.017 9.419 -5.499 1.00 84.19 630 ASN A CA 1
ATOM 4835 C C . ASN A 1 630 ? -31.468 9.180 -6.920 1.00 84.19 630 ASN A C 1
ATOM 4837 O O . ASN A 1 630 ? -31.842 8.212 -7.579 1.00 84.19 630 ASN A O 1
ATOM 4841 N N . GLY A 1 631 ? -30.608 10.076 -7.405 1.00 82.06 631 GLY A N 1
ATOM 4842 C CA . GLY A 1 631 ? -30.023 10.038 -8.744 1.00 82.06 631 GLY A CA 1
ATOM 4843 C C . GLY A 1 631 ? -30.930 10.595 -9.842 1.00 82.06 631 GLY A C 1
ATOM 4844 O O . GLY A 1 631 ? -30.544 10.562 -11.006 1.00 82.06 631 GLY A O 1
ATOM 4845 N N . TRP A 1 632 ? -32.115 11.110 -9.505 1.00 85.44 632 TRP A N 1
ATOM 4846 C CA . TRP A 1 632 ? -33.062 11.703 -10.450 1.00 85.44 632 TRP A CA 1
ATOM 4847 C C . TRP A 1 632 ? -33.136 13.215 -10.270 1.00 85.44 632 TRP A C 1
ATOM 4849 O O . TRP A 1 632 ? -33.116 13.710 -9.147 1.00 85.44 632 TRP A O 1
ATOM 4859 N N . VAL A 1 633 ? -33.292 13.947 -11.372 1.00 85.75 633 VAL A N 1
ATOM 4860 C CA . VAL A 1 633 ? -33.552 15.392 -11.339 1.00 85.75 633 VAL A CA 1
ATOM 4861 C C . VAL A 1 633 ? -35.039 15.625 -11.564 1.00 85.75 633 VAL A C 1
ATOM 4863 O O . VAL A 1 633 ? -35.599 15.183 -12.566 1.00 85.75 633 VAL A O 1
ATOM 4866 N N . TYR A 1 634 ? -35.677 16.319 -10.633 1.00 87.81 634 TYR A N 1
ATOM 4867 C CA . TYR A 1 634 ? -37.071 16.732 -10.717 1.00 87.81 634 TYR A CA 1
ATOM 4868 C C . TYR A 1 634 ? -37.107 18.187 -11.132 1.00 87.81 634 TYR A C 1
ATOM 4870 O O . TYR A 1 634 ? -36.345 18.988 -10.600 1.00 87.81 634 TYR A O 1
ATOM 4878 N N . GLU A 1 635 ? -37.989 18.527 -12.058 1.00 86.62 635 GLU A N 1
ATOM 4879 C CA . GLU A 1 635 ? -38.191 19.884 -12.536 1.00 86.62 635 GLU A CA 1
ATOM 4880 C C . GLU A 1 635 ? -39.676 20.216 -12.563 1.00 86.62 635 GLU A C 1
ATOM 4882 O O . GLU A 1 635 ? -40.507 19.386 -12.934 1.00 86.62 635 GLU A O 1
ATOM 4887 N N . TYR A 1 636 ? -40.004 21.458 -12.235 1.00 81.69 636 TYR A N 1
ATOM 4888 C CA . TYR A 1 636 ? -41.336 21.987 -12.418 1.00 81.69 636 TYR A CA 1
ATOM 4889 C C . TYR A 1 636 ? -41.379 23.200 -13.367 1.00 81.69 636 TYR A C 1
ATOM 4891 O O . TYR A 1 636 ? -40.641 24.170 -13.181 1.00 81.69 636 TYR A O 1
ATOM 4899 N N . ARG A 1 637 ? -42.323 23.171 -14.325 1.00 73.50 637 ARG A N 1
ATOM 4900 C CA . ARG A 1 637 ? -42.681 24.295 -15.224 1.00 73.50 637 ARG A CA 1
ATOM 4901 C C . ARG A 1 637 ? -44.190 24.544 -15.250 1.00 73.50 637 ARG A C 1
ATOM 4903 O O . ARG A 1 637 ? -44.702 25.467 -14.630 1.00 73.50 637 ARG A O 1
ATOM 4910 N N . SER A 1 638 ? -44.893 23.716 -16.015 1.00 72.00 638 SER A N 1
ATOM 4911 C CA . SER A 1 638 ? -46.360 23.646 -16.113 1.00 72.00 638 SER A CA 1
ATOM 4912 C C . SER A 1 638 ? -46.882 22.272 -15.705 1.00 72.00 638 SER A C 1
ATOM 4914 O O . SER A 1 638 ? -48.074 22.125 -15.460 1.00 72.00 638 SER A O 1
ATOM 4916 N N . CYS A 1 639 ? -45.965 21.303 -15.671 1.00 78.38 639 CYS A N 1
ATOM 4917 C CA . CYS A 1 639 ? -46.077 19.968 -15.122 1.00 78.38 639 CYS A CA 1
ATOM 4918 C C . CYS A 1 639 ? -44.782 19.626 -14.392 1.00 78.38 639 CYS A C 1
ATOM 4920 O O . CYS A 1 639 ? -43.768 20.313 -14.558 1.00 78.38 639 CYS A O 1
ATOM 4922 N N . LEU A 1 640 ? -44.847 18.582 -13.571 1.00 85.31 640 LEU A N 1
ATOM 4923 C CA . LEU A 1 640 ? -43.675 18.014 -12.930 1.00 85.31 640 LEU A CA 1
ATOM 4924 C C . LEU A 1 640 ? -43.031 16.997 -13.874 1.00 85.31 640 LEU A C 1
ATOM 4926 O O . LEU A 1 640 ? -43.713 16.096 -14.376 1.00 85.31 640 LEU A O 1
ATOM 4930 N N . VAL A 1 641 ? -41.731 17.145 -14.094 1.00 86.38 641 VAL A N 1
ATOM 4931 C CA . VAL A 1 641 ? -40.898 16.280 -14.925 1.00 86.38 641 VAL A CA 1
ATOM 4932 C C . VAL A 1 641 ? -39.849 15.625 -14.043 1.00 86.38 641 VAL A C 1
ATOM 4934 O O . VAL A 1 641 ? -39.278 16.263 -13.166 1.00 86.38 641 VAL A O 1
ATOM 4937 N N . ARG A 1 642 ? -39.591 14.344 -14.281 1.00 88.38 642 ARG A N 1
ATOM 4938 C CA . ARG A 1 642 ? -38.497 13.601 -13.664 1.00 88.38 642 ARG A CA 1
ATOM 4939 C C . ARG A 1 642 ? -37.551 13.113 -14.754 1.00 88.38 642 ARG A C 1
ATOM 4941 O O . ARG A 1 642 ? -37.990 12.481 -15.713 1.00 88.38 642 ARG A O 1
ATOM 4948 N N . PHE A 1 643 ? -36.265 13.394 -14.594 1.00 85.19 643 PHE A N 1
ATOM 4949 C CA . PHE A 1 643 ? -35.202 13.088 -15.543 1.00 85.19 643 PHE A CA 1
ATOM 4950 C C . PHE A 1 643 ? -34.166 12.148 -14.927 1.00 85.19 643 PHE A C 1
ATOM 4952 O O . PHE A 1 643 ? -33.692 12.401 -13.818 1.00 85.19 643 PHE A O 1
ATOM 4959 N N . ASN A 1 644 ? -33.800 11.093 -15.659 1.00 82.81 644 ASN A N 1
ATOM 4960 C CA . ASN A 1 644 ? -32.667 10.232 -15.329 1.00 82.81 644 ASN A CA 1
ATOM 4961 C C . ASN A 1 644 ? -31.398 10.773 -16.011 1.00 82.81 644 ASN A C 1
ATOM 4963 O O . ASN A 1 644 ? -31.288 10.661 -17.235 1.00 82.81 644 ASN A O 1
ATOM 4967 N N . PRO A 1 645 ? -30.414 11.312 -15.274 1.00 73.12 645 PRO A N 1
ATOM 4968 C CA . PRO A 1 645 ? -29.157 11.781 -15.853 1.00 73.12 645 PRO A CA 1
ATOM 4969 C C . PRO A 1 645 ? -28.305 10.661 -16.451 1.00 73.12 645 PRO A C 1
ATOM 4971 O O . PRO A 1 645 ? -27.519 10.916 -17.365 1.00 73.12 645 PRO A O 1
ATOM 4974 N N . THR A 1 646 ? -28.457 9.434 -15.953 1.00 75.00 646 THR A N 1
ATOM 4975 C CA . THR A 1 646 ? -27.717 8.260 -16.422 1.00 75.00 646 THR A CA 1
ATOM 4976 C C . THR A 1 646 ? -28.243 7.802 -17.776 1.00 75.00 646 THR A C 1
ATOM 4978 O O . THR A 1 646 ? -27.474 7.732 -18.732 1.00 75.00 646 THR A O 1
ATOM 4981 N N . ASP A 1 647 ? -29.558 7.599 -17.877 1.00 77.88 647 ASP A N 1
ATOM 4982 C CA . ASP A 1 647 ? -30.186 6.988 -19.060 1.00 77.88 647 ASP A CA 1
ATOM 4983 C C . ASP A 1 647 ? -30.740 8.025 -20.050 1.00 77.88 647 ASP A C 1
ATOM 4985 O O . ASP A 1 647 ? -31.236 7.679 -21.121 1.00 77.88 647 ASP A O 1
ATOM 4989 N N . LYS A 1 648 ? -30.678 9.314 -19.691 1.00 78.56 648 LYS A N 1
ATOM 4990 C CA . LYS A 1 648 ? -31.221 10.456 -20.447 1.00 78.56 648 LYS A CA 1
ATOM 4991 C C . LYS A 1 648 ? -32.723 10.333 -20.753 1.00 78.56 648 LYS A C 1
ATOM 4993 O O . LYS A 1 648 ? -33.202 10.887 -21.741 1.00 78.56 648 LYS A O 1
ATOM 4998 N N . THR A 1 649 ? -33.476 9.632 -19.906 1.00 80.44 649 THR A N 1
ATOM 4999 C CA . THR A 1 649 ? -34.928 9.438 -20.042 1.00 80.44 649 THR A CA 1
ATOM 5000 C C . THR A 1 649 ? -35.712 10.478 -19.240 1.00 80.44 649 THR A C 1
ATOM 5002 O O . THR A 1 649 ? -35.271 10.924 -18.179 1.00 80.44 649 THR A O 1
ATOM 5005 N N . THR A 1 650 ? -36.885 10.879 -19.743 1.00 82.25 650 THR A N 1
ATOM 5006 C CA . THR A 1 650 ? -37.799 11.811 -19.060 1.00 82.25 650 THR A CA 1
ATOM 5007 C C . THR A 1 650 ? -39.166 11.171 -18.836 1.00 82.25 650 THR A C 1
ATOM 5009 O O . THR A 1 650 ? -39.675 10.452 -19.692 1.00 82.25 650 THR A O 1
ATOM 5012 N N . VAL A 1 651 ? -39.778 11.459 -17.687 1.00 84.25 651 VAL A N 1
ATOM 5013 C CA . VAL A 1 651 ? -41.176 11.133 -17.382 1.00 84.25 651 VAL A CA 1
ATOM 5014 C C . VAL A 1 651 ? -41.886 12.427 -17.002 1.00 84.25 651 VAL A C 1
ATOM 5016 O O . VAL A 1 651 ? -41.460 13.119 -16.078 1.00 84.25 651 VAL A O 1
ATOM 5019 N N . LYS A 1 652 ? -42.952 12.777 -17.722 1.00 85.25 652 LYS A N 1
ATOM 5020 C CA . LYS A 1 652 ? -43.736 14.003 -17.503 1.00 85.25 652 LYS A CA 1
ATOM 5021 C C . LYS A 1 652 ? -45.070 13.638 -16.884 1.00 85.25 652 LYS A C 1
ATOM 5023 O O . LYS A 1 652 ? -45.729 12.778 -17.433 1.00 85.25 652 LYS A O 1
ATOM 5028 N N . SER A 1 653 ? -45.461 14.276 -15.789 1.00 83.75 653 SER A N 1
ATOM 5029 C CA . SER A 1 653 ? -46.777 14.068 -15.170 1.00 83.75 653 SER A CA 1
ATOM 5030 C C . SER A 1 653 ? -47.898 14.823 -15.900 1.00 83.75 653 SER A C 1
ATOM 5032 O O . SER A 1 653 ? -47.650 15.835 -16.558 1.00 83.75 653 SER A O 1
ATOM 5034 N N . ASN A 1 654 ? -49.152 14.420 -15.667 1.00 78.75 654 ASN A N 1
ATOM 5035 C CA . ASN A 1 654 ? -50.354 15.169 -16.065 1.00 78.75 654 ASN A CA 1
ATOM 5036 C C . ASN A 1 654 ? -50.696 16.313 -15.091 1.00 78.75 654 ASN A C 1
ATOM 5038 O O . ASN A 1 654 ? -51.811 16.841 -15.094 1.00 78.75 654 ASN A O 1
ATOM 5042 N N . LEU A 1 655 ? -49.756 16.707 -14.227 1.00 71.62 655 LEU A N 1
ATOM 5043 C CA . LEU A 1 655 ? -49.942 17.807 -13.294 1.00 71.62 655 LEU A CA 1
ATOM 5044 C C . LEU A 1 655 ? -50.055 19.122 -14.068 1.00 71.62 655 LEU A C 1
ATOM 5046 O O . LEU A 1 655 ? -49.049 19.755 -14.331 1.00 71.62 655 LEU A O 1
ATOM 5050 N N . VAL A 1 656 ? -51.259 19.560 -14.427 1.00 65.50 656 VAL A N 1
ATOM 5051 C CA . VAL A 1 656 ? -51.452 20.897 -14.997 1.00 65.50 656 VAL A CA 1
ATOM 5052 C C . VAL A 1 656 ? -51.630 21.872 -13.850 1.00 65.50 656 VAL A C 1
ATOM 5054 O O . VAL A 1 656 ? -52.627 21.848 -13.123 1.00 65.50 656 VAL A O 1
ATOM 5057 N N . VAL A 1 657 ? -50.671 22.765 -13.690 1.00 59.69 657 VAL A N 1
ATOM 5058 C CA . VAL A 1 657 ? -50.876 23.955 -12.876 1.00 59.69 657 VAL A CA 1
ATOM 5059 C C . VAL A 1 657 ? -50.843 25.151 -13.818 1.00 59.69 657 VAL A C 1
ATOM 5061 O O . VAL A 1 657 ? -50.060 25.176 -14.770 1.00 59.69 657 VAL A O 1
ATOM 5064 N N . LYS A 1 658 ? -51.769 26.099 -13.635 1.00 61.16 658 LYS A N 1
ATOM 5065 C CA . LYS A 1 658 ? -51.879 27.271 -14.514 1.00 61.16 658 LYS A CA 1
ATOM 5066 C C . LYS A 1 658 ? -50.509 27.940 -14.637 1.00 61.16 658 LYS A C 1
ATOM 5068 O O . LYS A 1 658 ? -49.837 28.116 -13.633 1.00 61.16 658 LYS A O 1
ATOM 5073 N N . LYS A 1 659 ? -50.116 28.285 -15.868 1.00 56.59 659 LYS A N 1
ATOM 5074 C CA . LYS A 1 659 ? -48.859 28.974 -16.190 1.00 56.59 659 LYS A CA 1
ATOM 5075 C C . LYS A 1 659 ? -48.676 30.159 -15.234 1.00 56.59 659 LYS A C 1
ATOM 5077 O O . LYS A 1 659 ? -49.456 31.106 -15.300 1.00 56.59 659 LYS A O 1
ATOM 5082 N N . PHE A 1 660 ? -47.710 30.057 -14.328 1.00 55.59 660 PHE A N 1
ATOM 5083 C CA . PHE A 1 660 ? -47.411 31.109 -13.363 1.00 55.59 660 PHE A CA 1
ATOM 5084 C C . PHE A 1 660 ? -46.468 32.128 -13.970 1.00 55.59 660 PHE A C 1
ATOM 5086 O O . PHE A 1 660 ? -45.659 31.787 -14.831 1.00 55.59 660 PHE A O 1
ATOM 5093 N N . ASP A 1 661 ? -46.534 33.347 -13.450 1.00 58.53 661 ASP A N 1
ATOM 5094 C CA . ASP A 1 661 ? -45.395 34.245 -13.520 1.00 58.53 661 ASP A CA 1
ATOM 5095 C C . ASP A 1 661 ? -44.236 33.606 -12.729 1.00 58.53 661 ASP A C 1
ATOM 5097 O O . ASP A 1 661 ? -44.386 33.229 -11.563 1.00 58.53 661 ASP A O 1
ATOM 5101 N N . ASP A 1 662 ? -43.113 33.447 -13.427 1.00 56.34 662 ASP A N 1
ATOM 5102 C CA . ASP A 1 662 ? -41.906 32.627 -13.214 1.00 56.34 662 ASP A CA 1
ATOM 5103 C C . ASP A 1 662 ? -41.224 32.597 -11.819 1.00 56.34 662 ASP A C 1
ATOM 5105 O O . ASP A 1 662 ? -40.161 31.986 -11.657 1.00 56.34 662 ASP A O 1
ATOM 5109 N N . GLU A 1 663 ? -41.771 33.257 -10.801 1.00 61.47 663 GLU A N 1
ATOM 5110 C CA . GLU A 1 663 ? -41.140 33.427 -9.482 1.00 61.47 663 GLU A CA 1
ATOM 5111 C C . GLU A 1 663 ? -41.956 32.878 -8.307 1.00 61.47 663 GLU A C 1
ATOM 5113 O O . GLU A 1 663 ? -41.473 32.887 -7.176 1.00 61.47 663 GLU A O 1
ATOM 5118 N N . ASN A 1 664 ? -43.157 32.354 -8.562 1.00 68.69 664 ASN A N 1
ATOM 5119 C CA . ASN A 1 664 ? -44.140 32.073 -7.515 1.00 68.69 664 ASN A CA 1
ATOM 5120 C C . ASN A 1 664 ? -44.326 30.583 -7.167 1.00 68.69 664 ASN A C 1
ATOM 5122 O O . ASN A 1 664 ? -45.400 30.185 -6.718 1.00 68.69 664 ASN A O 1
ATOM 5126 N N . VAL A 1 665 ? -43.308 29.745 -7.381 1.00 75.31 665 VAL A N 1
ATOM 5127 C CA . VAL A 1 665 ? -43.381 28.305 -7.079 1.00 75.31 665 VAL A CA 1
ATOM 5128 C C . VAL A 1 665 ? -42.133 27.829 -6.343 1.00 75.31 665 VAL A C 1
ATOM 5130 O O . VAL A 1 665 ? -41.009 28.030 -6.804 1.00 75.31 665 VAL A O 1
ATOM 5133 N N . ALA A 1 666 ? -42.343 27.137 -5.222 1.00 82.31 666 ALA A N 1
ATOM 5134 C CA . ALA A 1 666 ? -41.301 26.388 -4.522 1.00 82.31 666 ALA A CA 1
ATOM 5135 C C . ALA A 1 666 ? -41.498 24.886 -4.734 1.00 82.31 666 ALA A C 1
ATOM 5137 O O . ALA A 1 666 ? -42.631 24.413 -4.827 1.00 82.31 666 ALA A O 1
ATOM 5138 N N . MET A 1 667 ? -40.395 24.147 -4.793 1.00 88.12 667 MET A N 1
ATOM 5139 C CA . MET A 1 667 ? -40.396 22.700 -4.956 1.00 88.12 667 MET A CA 1
ATOM 5140 C C . MET A 1 667 ? -39.376 22.084 -4.003 1.00 88.12 667 MET A C 1
ATOM 5142 O O . MET A 1 667 ? -38.266 22.597 -3.893 1.00 88.12 667 MET A O 1
ATOM 5146 N N . PHE A 1 668 ? -39.745 20.997 -3.330 1.00 89.19 668 PHE A N 1
ATOM 5147 C CA . PHE A 1 668 ? -38.841 20.236 -2.464 1.00 89.19 668 PHE A CA 1
ATOM 5148 C C . PHE A 1 668 ? -39.212 18.747 -2.455 1.00 89.19 668 PHE A C 1
ATOM 5150 O O . PHE A 1 668 ? -40.324 18.380 -2.842 1.00 89.19 668 PHE A O 1
ATOM 5157 N N . THR A 1 669 ? -38.299 17.884 -2.004 1.00 88.50 669 THR A N 1
ATOM 5158 C CA . THR A 1 669 ? -38.599 16.474 -1.705 1.00 88.50 669 THR A CA 1
ATOM 5159 C C . THR A 1 669 ? -38.727 16.256 -0.207 1.00 88.50 669 THR A C 1
ATOM 5161 O O . THR A 1 669 ? -38.019 16.878 0.585 1.00 88.50 669 THR A O 1
ATOM 5164 N N . TYR A 1 670 ? -39.655 15.390 0.187 1.00 86.44 670 TYR A N 1
ATOM 5165 C CA . TYR A 1 670 ? -39.775 14.930 1.564 1.00 86.44 670 TYR A CA 1
ATOM 5166 C C . TYR A 1 670 ? -40.344 13.516 1.575 1.00 86.44 670 TYR A C 1
ATOM 5168 O O . TYR A 1 670 ? -41.420 13.265 1.025 1.00 86.44 670 TYR A O 1
ATOM 5176 N N . GLY A 1 671 ? -39.602 12.590 2.182 1.00 86.81 671 GLY A N 1
ATOM 5177 C CA . GLY A 1 671 ? -39.923 11.170 2.128 1.00 86.81 671 GLY A CA 1
ATOM 5178 C C . GLY A 1 671 ? -39.885 10.637 0.694 1.00 86.81 671 GLY A C 1
ATOM 5179 O O . GLY A 1 671 ? -38.935 10.865 -0.052 1.00 86.81 671 GLY A O 1
ATOM 5180 N N . ASP A 1 672 ? -40.933 9.923 0.296 1.00 88.56 672 ASP A N 1
ATOM 5181 C CA . ASP A 1 672 ? -41.085 9.321 -1.031 1.00 88.56 672 ASP A CA 1
ATOM 5182 C C . ASP A 1 672 ? -41.838 10.219 -2.025 1.00 88.56 672 ASP A C 1
ATOM 5184 O O . ASP A 1 672 ? -42.234 9.759 -3.100 1.00 88.56 672 ASP A O 1
ATOM 5188 N N . LYS A 1 673 ? -42.022 11.504 -1.693 1.00 90.25 673 LYS A N 1
ATOM 5189 C CA . LYS A 1 673 ? -42.774 12.470 -2.495 1.00 90.25 673 LYS A CA 1
ATOM 5190 C C . LYS A 1 673 ? -41.965 13.714 -2.845 1.00 90.25 673 LYS A C 1
ATOM 5192 O O . LYS A 1 673 ? -41.033 14.127 -2.156 1.00 90.25 673 LYS A O 1
ATOM 5197 N N . VAL A 1 674 ? -42.402 14.351 -3.921 1.00 89.69 674 VAL A N 1
ATOM 5198 C CA . VAL A 1 674 ? -42.001 15.689 -4.349 1.00 89.69 674 VAL A CA 1
ATOM 5199 C C . VAL A 1 674 ? -43.204 16.614 -4.228 1.00 89.69 674 VAL A C 1
ATOM 5201 O O . VAL A 1 674 ? -44.297 16.303 -4.705 1.00 89.69 674 VAL A O 1
ATOM 5204 N N . PHE A 1 675 ? -42.991 17.737 -3.551 1.00 89.06 675 PHE A N 1
ATOM 5205 C CA . PHE A 1 675 ? -43.994 18.740 -3.227 1.00 89.06 675 PHE A CA 1
ATOM 5206 C C . PHE A 1 675 ? -43.760 19.992 -4.062 1.00 89.06 675 PHE A C 1
ATOM 5208 O O . PHE A 1 675 ? -42.628 20.448 -4.210 1.00 89.06 675 PHE A O 1
ATOM 5215 N N . VAL A 1 676 ? -44.843 20.565 -4.577 1.00 87.00 676 VAL A N 1
ATOM 5216 C CA . VAL A 1 676 ? -44.856 21.815 -5.336 1.00 87.00 676 VAL A CA 1
ATOM 5217 C C . VAL A 1 676 ? -45.855 22.764 -4.683 1.00 87.00 676 VAL A C 1
ATOM 5219 O O . VAL A 1 676 ? -47.026 22.414 -4.516 1.00 87.00 676 VAL A O 1
ATOM 5222 N N . TYR A 1 677 ? -45.400 23.964 -4.325 1.00 84.00 677 TYR A N 1
ATOM 5223 C CA . TYR A 1 677 ? -46.260 25.009 -3.780 1.00 84.00 677 TYR A CA 1
ATOM 5224 C C . TYR A 1 677 ? -46.742 25.957 -4.852 1.00 84.00 677 TYR A C 1
ATOM 5226 O O . TYR A 1 677 ? -45.949 26.612 -5.527 1.00 84.00 677 TYR A O 1
ATOM 5234 N N . ASP A 1 678 ? -48.050 26.104 -4.925 1.00 75.38 678 ASP A N 1
ATOM 5235 C CA . ASP A 1 678 ? -48.694 27.138 -5.706 1.00 75.38 678 ASP A CA 1
ATOM 5236 C C . ASP A 1 678 ? -48.923 28.366 -4.814 1.00 75.38 678 ASP A C 1
ATOM 5238 O O . ASP A 1 678 ? -49.844 28.367 -3.998 1.00 75.38 678 ASP A O 1
ATOM 5242 N N . ILE A 1 679 ? -48.099 29.415 -4.946 1.00 68.81 679 ILE A N 1
ATOM 5243 C CA . ILE A 1 679 ? -48.247 30.640 -4.134 1.00 68.81 679 ILE A CA 1
ATOM 5244 C C . ILE A 1 679 ? -49.558 31.374 -4.457 1.00 68.81 679 ILE A C 1
ATOM 5246 O O . ILE A 1 679 ? -50.135 32.009 -3.573 1.00 68.81 679 ILE A O 1
ATOM 5250 N N . THR A 1 680 ? -50.057 31.289 -5.697 1.00 66.12 680 THR A N 1
ATOM 5251 C CA . THR A 1 680 ? -51.285 31.983 -6.118 1.00 66.12 680 THR A CA 1
ATOM 5252 C C . THR A 1 680 ? -52.514 31.384 -5.450 1.00 66.12 680 THR A C 1
ATOM 5254 O O . THR A 1 680 ? -53.350 32.123 -4.932 1.00 66.12 680 THR A O 1
ATOM 5257 N N . ASN A 1 681 ? -52.610 30.054 -5.429 1.00 66.25 681 ASN A N 1
ATOM 5258 C CA . ASN A 1 681 ? -53.714 29.350 -4.778 1.00 66.25 681 ASN A CA 1
ATOM 5259 C C . ASN A 1 681 ? -53.434 29.054 -3.298 1.00 66.25 681 ASN A C 1
ATOM 5261 O O . ASN A 1 681 ? -54.354 28.689 -2.576 1.00 66.25 681 ASN A O 1
ATOM 5265 N N . LYS A 1 682 ? -52.189 29.239 -2.839 1.00 73.88 682 LYS A N 1
ATOM 5266 C CA . LYS A 1 682 ? -51.689 28.850 -1.511 1.00 73.88 682 LYS A CA 1
ATOM 5267 C C . LYS A 1 682 ? -51.926 27.369 -1.196 1.00 73.88 682 LYS A C 1
ATOM 5269 O O . LYS A 1 682 ? -52.249 27.015 -0.065 1.00 73.88 682 LYS A O 1
ATOM 5274 N N . VAL A 1 683 ? -51.771 26.504 -2.199 1.00 74.12 683 VAL A N 1
ATOM 5275 C CA . VAL A 1 683 ? -52.034 25.060 -2.091 1.00 74.12 683 VAL A CA 1
ATOM 5276 C C . VAL A 1 683 ? -50.775 24.264 -2.419 1.00 74.12 683 VAL A C 1
ATOM 5278 O O . VAL A 1 683 ? -50.082 24.548 -3.397 1.00 74.12 683 VAL A O 1
ATOM 5281 N N . TRP A 1 684 ? -50.508 23.230 -1.621 1.00 81.88 684 TRP A N 1
ATOM 5282 C CA . TRP A 1 684 ? -49.499 22.220 -1.923 1.00 81.88 684 TRP A CA 1
ATOM 5283 C C . TRP A 1 684 ? -50.080 21.113 -2.788 1.00 81.88 684 TRP A C 1
ATOM 5285 O O . TRP A 1 684 ? -51.190 20.622 -2.563 1.00 81.88 684 TRP A O 1
ATOM 5295 N N . LYS A 1 685 ? -49.293 20.711 -3.780 1.00 85.69 685 LYS A N 1
ATOM 5296 C CA . LYS A 1 685 ? -49.535 19.523 -4.591 1.00 85.69 685 LYS A CA 1
ATOM 5297 C C . LYS A 1 685 ? -48.351 18.589 -4.430 1.00 85.69 685 LYS A C 1
ATOM 5299 O O . LYS A 1 685 ? -47.217 19.060 -4.354 1.00 85.69 685 LYS A O 1
ATOM 5304 N N . SER A 1 686 ? -48.597 17.286 -4.405 1.00 87.94 686 SER A N 1
ATOM 5305 C CA . SER A 1 686 ? -47.527 16.299 -4.291 1.00 87.94 686 SER A CA 1
ATOM 5306 C C . SER A 1 686 ? -47.701 15.139 -5.265 1.00 87.94 686 SER A C 1
ATOM 5308 O O . SER A 1 686 ? -48.807 14.828 -5.719 1.00 87.94 686 SER A O 1
ATOM 5310 N N . LEU A 1 687 ? -46.575 14.519 -5.610 1.00 88.44 687 LEU A N 1
ATOM 5311 C CA . LEU A 1 687 ? -46.497 13.293 -6.397 1.00 88.44 687 LEU A CA 1
ATOM 5312 C C . LEU A 1 687 ? -45.457 12.351 -5.775 1.00 88.44 687 LEU A C 1
ATOM 5314 O O . LEU A 1 687 ? -44.447 12.838 -5.264 1.00 88.44 687 LEU A O 1
ATOM 5318 N N . PRO A 1 688 ? -45.652 11.021 -5.841 1.00 89.62 688 PRO A N 1
ATOM 5319 C CA . PRO A 1 688 ? -44.590 10.071 -5.522 1.00 89.62 688 PRO A CA 1
ATOM 5320 C C . PRO A 1 688 ? -43.366 10.319 -6.405 1.00 89.62 688 PRO A C 1
ATOM 5322 O O . PRO A 1 688 ? -43.523 10.577 -7.596 1.00 89.62 688 PRO A O 1
ATOM 5325 N N . LEU A 1 689 ? -42.154 10.182 -5.868 1.00 89.50 689 LEU A N 1
ATOM 5326 C CA . LEU A 1 689 ? -40.903 10.366 -6.614 1.00 89.50 689 LEU A CA 1
ATOM 5327 C C . LEU A 1 689 ? -40.845 9.476 -7.867 1.00 89.50 689 LEU A C 1
ATOM 5329 O O . LEU A 1 689 ? -40.390 9.904 -8.922 1.00 89.50 689 LEU A O 1
ATOM 5333 N N . LEU A 1 690 ? -41.379 8.254 -7.798 1.00 88.81 690 LEU A N 1
ATOM 5334 C CA . LEU A 1 690 ? -41.442 7.324 -8.930 1.00 88.81 690 LEU A CA 1
ATOM 5335 C C . LEU A 1 690 ? -42.763 7.420 -9.718 1.00 88.81 690 LEU A C 1
ATOM 5337 O O . LEU A 1 690 ? -43.403 6.405 -9.983 1.00 88.81 690 LEU A O 1
ATOM 5341 N N . PHE A 1 691 ? -43.193 8.625 -10.101 1.00 87.88 691 PHE A N 1
ATOM 5342 C CA . PHE A 1 691 ? -44.435 8.801 -10.862 1.00 87.88 691 PHE A CA 1
ATOM 5343 C C . PHE A 1 691 ? -44.321 8.344 -12.330 1.00 87.88 691 PHE A C 1
ATOM 5345 O O . PHE A 1 691 ? -43.256 8.442 -12.951 1.00 87.88 691 PHE A O 1
ATOM 5352 N N . ASN A 1 692 ? -45.446 7.869 -12.880 1.00 87.31 692 ASN A N 1
ATOM 5353 C CA . ASN A 1 692 ? -45.630 7.526 -14.297 1.00 87.31 692 ASN A CA 1
ATOM 5354 C C . ASN A 1 692 ? -46.139 8.734 -15.100 1.00 87.31 692 ASN A C 1
ATOM 5356 O O . ASN A 1 692 ? -46.603 9.713 -14.514 1.00 87.31 692 ASN A O 1
ATOM 5360 N N . ALA A 1 693 ? -46.098 8.650 -16.436 1.00 83.06 693 ALA A N 1
ATOM 5361 C CA . ALA A 1 693 ? -46.461 9.765 -17.315 1.00 83.06 693 ALA A CA 1
ATOM 5362 C C . ALA A 1 693 ? -47.895 10.297 -17.082 1.00 83.06 693 ALA A C 1
ATOM 5364 O O . ALA A 1 693 ? -48.163 11.491 -17.168 1.00 83.06 693 ALA A O 1
ATOM 5365 N N . ASP A 1 694 ? -48.807 9.419 -16.663 1.00 80.50 694 ASP A N 1
ATOM 5366 C CA . ASP A 1 694 ? -50.207 9.783 -16.442 1.00 80.50 694 ASP A CA 1
ATOM 5367 C C . ASP A 1 694 ? -50.549 10.164 -14.997 1.00 80.50 694 ASP A C 1
ATOM 5369 O O . ASP A 1 694 ? -51.721 10.324 -14.655 1.00 80.50 694 ASP A O 1
ATOM 5373 N N . ALA A 1 695 ? -49.548 10.315 -14.126 1.00 83.12 695 ALA A N 1
ATOM 5374 C CA . ALA A 1 695 ? -49.793 10.598 -12.720 1.00 83.12 695 ALA A CA 1
ATOM 5375 C C . ALA A 1 695 ? -50.467 11.967 -12.518 1.00 83.12 695 ALA A C 1
ATOM 5377 O O . ALA A 1 695 ? -49.991 13.001 -12.997 1.00 83.12 695 ALA A O 1
ATOM 5378 N N . THR A 1 696 ? -51.566 11.965 -11.764 1.00 80.00 696 THR A N 1
ATOM 5379 C CA . THR A 1 696 ? -52.272 13.159 -11.288 1.00 80.00 696 THR A CA 1
ATOM 5380 C C . THR A 1 696 ? -51.846 13.463 -9.857 1.00 80.00 696 THR A C 1
ATOM 5382 O O . THR A 1 696 ? -51.839 12.558 -9.024 1.00 80.00 696 THR A O 1
ATOM 5385 N N . ALA A 1 697 ? -51.498 14.716 -9.554 1.00 75.88 697 ALA A N 1
ATOM 5386 C CA . ALA A 1 697 ? -51.121 15.084 -8.190 1.00 75.88 697 ALA A CA 1
ATOM 5387 C C . ALA A 1 697 ? -52.319 15.038 -7.241 1.00 75.88 697 ALA A C 1
ATOM 5389 O O . ALA A 1 697 ? -53.437 15.394 -7.621 1.00 75.88 697 ALA A O 1
ATOM 5390 N N . THR A 1 698 ? -52.050 14.695 -5.987 1.00 75.06 698 THR A N 1
ATOM 5391 C CA . THR A 1 698 ? -53.003 14.899 -4.899 1.00 75.06 698 THR A CA 1
ATOM 5392 C C . THR A 1 698 ? -53.078 16.399 -4.613 1.00 75.06 698 THR A C 1
ATOM 5394 O O . THR A 1 698 ? -52.062 17.036 -4.324 1.00 75.06 698 THR A O 1
ATOM 5397 N N . THR A 1 699 ? -54.260 16.998 -4.762 1.00 69.44 699 THR A N 1
ATOM 5398 C CA . THR A 1 699 ? -54.502 18.408 -4.425 1.00 69.44 699 THR A CA 1
ATOM 5399 C C . THR A 1 699 ? -54.842 18.548 -2.945 1.00 69.44 699 THR A C 1
ATOM 5401 O O . THR A 1 699 ? -55.691 17.804 -2.467 1.00 69.44 699 THR A O 1
ATOM 5404 N N . GLU A 1 700 ? -54.233 19.533 -2.272 1.00 63.34 700 GLU A N 1
ATOM 5405 C CA . GLU A 1 700 ? -54.526 19.936 -0.882 1.00 63.34 700 GLU A CA 1
ATOM 5406 C C . GLU A 1 700 ? -54.015 18.976 0.207 1.00 63.34 700 GLU A C 1
ATOM 5408 O O . GLU A 1 700 ? -54.750 18.572 1.104 1.00 63.34 700 GLU A O 1
ATOM 5413 N N . GLU A 1 701 ? -52.719 18.651 0.183 1.00 65.56 701 GLU A N 1
ATOM 5414 C CA . GLU A 1 701 ? -52.073 18.058 1.362 1.00 65.56 701 GLU A CA 1
ATOM 5415 C C . GLU A 1 701 ? -51.684 19.160 2.365 1.00 65.56 701 GLU A C 1
ATOM 5417 O O . GLU A 1 701 ? -51.127 20.197 1.991 1.00 65.56 701 GLU A O 1
ATOM 5422 N N . SER A 1 702 ? -51.957 18.939 3.657 1.00 71.56 702 SER A N 1
ATOM 5423 C CA . SER A 1 702 ? -51.306 19.707 4.720 1.00 71.56 702 SER A CA 1
ATOM 5424 C C . SER A 1 702 ? -49.798 19.523 4.588 1.00 71.56 702 SER A C 1
ATOM 5426 O O . SER A 1 702 ? -49.329 18.391 4.454 1.00 71.56 702 SER A O 1
ATOM 5428 N N . LEU A 1 703 ? -49.052 20.628 4.618 1.00 71.00 703 LEU A N 1
ATOM 5429 C CA . LEU A 1 703 ? -47.591 20.620 4.572 1.00 71.00 703 LEU A CA 1
ATOM 5430 C C . LEU A 1 703 ? -47.063 19.621 5.613 1.00 71.00 703 LEU A C 1
ATOM 5432 O O . LEU A 1 703 ? -47.430 19.747 6.781 1.00 71.00 703 LEU A O 1
ATOM 5436 N N . PRO A 1 704 ? -46.192 18.668 5.241 1.00 68.56 704 PRO A N 1
ATOM 5437 C CA . PRO A 1 704 ? -45.582 17.780 6.226 1.00 68.56 704 PRO A CA 1
ATOM 5438 C C . PRO A 1 704 ? -44.594 18.508 7.152 1.00 68.56 704 PRO A C 1
ATOM 5440 O O . PRO A 1 704 ? -43.994 17.875 8.014 1.00 68.56 704 PRO A O 1
ATOM 5443 N N . ILE A 1 705 ? -44.385 19.816 6.955 1.00 76.88 705 ILE A N 1
ATOM 5444 C CA . ILE A 1 705 ? -43.381 20.603 7.659 1.00 76.88 705 ILE A CA 1
ATOM 5445 C C . ILE A 1 705 ? -43.964 21.953 8.077 1.00 76.88 705 ILE A C 1
ATOM 5447 O O . ILE A 1 705 ? -44.579 22.659 7.274 1.00 76.88 705 ILE A O 1
ATOM 5451 N N . GLU A 1 706 ? -43.744 22.343 9.328 1.00 82.56 706 GLU A N 1
ATOM 5452 C CA . GLU A 1 706 ? -44.159 23.649 9.826 1.00 82.56 706 GLU A CA 1
ATOM 5453 C C . GLU A 1 706 ? -43.172 24.735 9.370 1.00 82.56 706 GLU A C 1
ATOM 5455 O O . GLU A 1 706 ? -41.993 24.715 9.702 1.00 82.56 706 GLU A O 1
ATOM 5460 N N . LEU A 1 707 ? -43.651 25.714 8.593 1.00 83.75 707 LEU A N 1
ATOM 5461 C CA . LEU A 1 707 ? -42.840 26.870 8.164 1.00 83.75 707 LEU A CA 1
ATOM 5462 C C . LEU A 1 707 ? -42.949 28.065 9.129 1.00 83.75 707 LEU A C 1
ATOM 5464 O O . LEU A 1 707 ? -42.352 29.118 8.887 1.00 83.75 707 LEU A O 1
ATOM 5468 N N . GLY A 1 708 ? -43.751 27.935 10.190 1.00 83.94 708 GLY A N 1
ATOM 5469 C CA . GLY A 1 708 ? -43.988 28.978 11.187 1.00 83.94 708 GLY A CA 1
ATOM 5470 C C . GLY A 1 708 ? -44.367 30.332 10.572 1.00 83.94 708 GLY A C 1
ATOM 5471 O O . GLY A 1 708 ? -45.156 30.422 9.627 1.00 83.94 708 GLY A O 1
ATOM 5472 N N . ALA A 1 709 ? -43.754 31.405 11.083 1.00 84.69 709 ALA A N 1
ATOM 5473 C CA . ALA A 1 709 ? -43.958 32.777 10.604 1.00 84.69 709 ALA A CA 1
ATOM 5474 C C . ALA A 1 709 ? -43.503 33.012 9.146 1.00 84.69 709 ALA A C 1
ATOM 5476 O O . ALA A 1 709 ? -43.796 34.058 8.564 1.00 84.69 709 ALA A O 1
ATOM 5477 N N . TYR A 1 710 ? -42.795 32.055 8.540 1.00 86.94 710 TYR A N 1
ATOM 5478 C CA . TYR A 1 710 ? -42.241 32.179 7.194 1.00 86.94 710 TYR A CA 1
ATOM 5479 C C . TYR A 1 710 ? -43.161 31.633 6.097 1.00 86.94 710 TYR A C 1
ATOM 5481 O O . TYR A 1 710 ? -42.920 31.908 4.922 1.00 86.94 710 TYR A O 1
ATOM 5489 N N . ALA A 1 711 ? -44.256 30.950 6.457 1.00 80.25 711 ALA A N 1
ATOM 5490 C CA . ALA A 1 711 ? -45.203 30.332 5.523 1.00 80.25 711 ALA A CA 1
ATOM 5491 C C . ALA A 1 711 ? -45.777 31.294 4.459 1.00 80.25 711 ALA A C 1
ATOM 5493 O O . ALA A 1 711 ? -46.154 30.865 3.372 1.00 80.25 711 ALA A O 1
ATOM 5494 N N . SER A 1 712 ? -45.841 32.598 4.748 1.00 77.31 712 SER A N 1
ATOM 5495 C CA . SER A 1 712 ? -46.378 33.618 3.838 1.00 77.31 712 SER A CA 1
ATOM 5496 C C . SER A 1 712 ? -45.321 34.464 3.121 1.00 77.31 712 SER A C 1
ATOM 5498 O O . SER A 1 712 ? -45.695 35.381 2.395 1.00 77.31 712 SER A O 1
ATOM 5500 N N . SER A 1 713 ? -44.024 34.230 3.357 1.00 80.31 713 SER A N 1
ATOM 5501 C CA . SER A 1 713 ? -42.943 35.125 2.898 1.00 80.31 713 SER A CA 1
ATOM 5502 C C . SER A 1 713 ? -41.741 34.419 2.262 1.00 80.31 713 SER A C 1
ATOM 5504 O O . SER A 1 713 ? -40.753 35.074 1.919 1.00 80.31 713 SER A O 1
ATOM 5506 N N . PHE A 1 714 ? -41.801 33.099 2.080 1.00 84.25 714 PHE A N 1
ATOM 5507 C CA . PHE A 1 714 ? -40.724 32.359 1.433 1.00 84.25 714 PHE A CA 1
ATOM 5508 C C . PHE A 1 714 ? -40.741 32.515 -0.094 1.00 84.25 714 PHE A C 1
ATOM 5510 O O . PHE A 1 714 ? -41.790 32.592 -0.728 1.00 84.25 714 PHE A O 1
ATOM 5517 N N . ARG A 1 715 ? -39.544 32.522 -0.682 1.00 82.00 715 ARG A N 1
ATOM 5518 C CA . ARG A 1 715 ? -39.282 32.486 -2.128 1.00 82.00 715 ARG A CA 1
ATOM 5519 C C . ARG A 1 715 ? -38.760 31.127 -2.584 1.00 82.00 715 ARG A C 1
ATOM 5521 O O . ARG A 1 715 ? -38.952 30.751 -3.734 1.00 82.00 715 ARG A O 1
ATOM 5528 N N . ASN A 1 716 ? -38.062 30.409 -1.705 1.00 86.31 716 ASN A N 1
ATOM 5529 C CA . ASN A 1 716 ? -37.539 29.073 -1.975 1.00 86.31 716 ASN A CA 1
ATOM 5530 C C . ASN A 1 716 ? -37.395 28.292 -0.659 1.00 86.31 716 ASN A C 1
ATOM 5532 O O . ASN A 1 716 ? -37.214 28.898 0.400 1.00 86.31 716 ASN A O 1
ATOM 5536 N N . ILE A 1 717 ? -37.494 26.968 -0.732 1.00 89.06 717 ILE A N 1
ATOM 5537 C CA . ILE A 1 717 ? -37.417 26.049 0.400 1.00 89.06 717 ILE A CA 1
ATOM 5538 C C . ILE A 1 717 ? -36.520 24.877 0.009 1.00 89.06 717 ILE A C 1
ATOM 5540 O O . ILE A 1 717 ? -36.635 24.353 -1.095 1.00 89.06 717 ILE A O 1
ATOM 5544 N N . TYR A 1 718 ? -35.670 24.439 0.932 1.00 88.94 718 TYR A N 1
ATOM 5545 C CA . TYR A 1 718 ? -34.954 23.174 0.827 1.00 88.94 718 TYR A CA 1
ATOM 5546 C C . TYR A 1 718 ? -35.100 22.381 2.122 1.00 88.94 718 TYR A C 1
ATOM 5548 O O . TYR A 1 718 ? -35.002 22.951 3.208 1.00 88.94 718 TYR A O 1
ATOM 5556 N N . VAL A 1 719 ? -35.319 21.072 2.009 1.00 87.88 719 VAL A N 1
ATOM 5557 C CA . VAL A 1 719 ? -35.516 20.185 3.157 1.00 87.88 719 VAL A CA 1
ATOM 5558 C C . VAL A 1 719 ? -34.328 19.243 3.286 1.00 87.88 719 VAL A C 1
ATOM 5560 O O . VAL A 1 719 ? -33.981 18.520 2.355 1.00 87.88 719 VAL A O 1
ATOM 5563 N N . PHE A 1 720 ? -33.710 19.247 4.461 1.00 86.75 720 PHE A N 1
ATOM 5564 C CA . PHE A 1 720 ? -32.640 18.332 4.831 1.00 86.75 720 PHE A CA 1
ATOM 5565 C C . PHE A 1 720 ? -33.251 17.040 5.355 1.00 86.75 720 PHE A C 1
ATOM 5567 O O . PHE A 1 720 ? -33.532 16.923 6.544 1.00 86.75 720 PHE A O 1
ATOM 5574 N N . GLU A 1 721 ? -33.499 16.072 4.477 1.00 80.69 721 GLU A N 1
ATOM 5575 C CA . GLU A 1 721 ? -34.193 14.834 4.863 1.00 80.69 721 GLU A CA 1
ATOM 5576 C C . GLU A 1 721 ? -33.481 14.027 5.959 1.00 80.69 721 GLU A C 1
ATOM 5578 O O . GLU A 1 721 ? -34.144 13.360 6.745 1.00 80.69 721 GLU A O 1
ATOM 5583 N N . ASP A 1 722 ? -32.153 14.124 6.053 1.00 80.75 722 ASP A N 1
ATOM 5584 C CA . ASP A 1 722 ? -31.347 13.475 7.094 1.00 80.75 722 ASP A CA 1
ATOM 5585 C C . ASP A 1 722 ? -31.635 14.017 8.501 1.00 80.75 722 ASP A C 1
ATOM 5587 O O . ASP A 1 722 ? -31.482 13.304 9.490 1.00 80.75 722 ASP A O 1
ATOM 5591 N N . THR A 1 723 ? -32.056 15.276 8.601 1.00 82.94 723 THR A N 1
ATOM 5592 C CA . THR A 1 723 ? -32.269 15.962 9.883 1.00 82.94 723 THR A CA 1
ATOM 5593 C C . THR A 1 723 ? -33.697 16.452 10.092 1.00 82.94 723 THR A C 1
ATOM 5595 O O . THR A 1 723 ? -34.033 16.894 11.188 1.00 82.94 723 THR A O 1
ATOM 5598 N N . GLY A 1 724 ? -34.529 16.434 9.051 1.00 85.00 724 GLY A N 1
ATOM 5599 C CA . GLY A 1 724 ? -35.838 17.083 9.023 1.00 85.00 724 GLY A CA 1
ATOM 5600 C C . GLY A 1 724 ? -35.789 18.616 9.067 1.00 85.00 724 GLY A C 1
ATOM 5601 O O . GLY A 1 724 ? -36.844 19.241 9.115 1.00 85.00 724 GLY A O 1
ATOM 5602 N N . ASN A 1 725 ? -34.600 19.235 9.058 1.00 90.50 725 ASN A N 1
ATOM 5603 C CA . ASN A 1 725 ? -34.472 20.692 9.072 1.00 90.50 725 ASN A CA 1
ATOM 5604 C C . ASN A 1 725 ? -34.906 21.287 7.724 1.00 90.50 725 ASN A C 1
ATOM 5606 O O . ASN A 1 725 ? -34.777 20.652 6.675 1.00 90.50 725 ASN A O 1
ATOM 5610 N N . VAL A 1 726 ? -35.331 22.548 7.732 1.00 92.00 726 VAL A N 1
ATOM 5611 C CA . VAL A 1 726 ? -35.776 23.258 6.529 1.00 92.00 726 VAL A CA 1
ATOM 5612 C C . VAL A 1 726 ? -35.051 24.581 6.375 1.00 92.00 726 VAL A C 1
ATOM 5614 O O . VAL A 1 726 ? -35.129 25.446 7.238 1.00 92.00 726 VAL A O 1
ATOM 5617 N N . ALA A 1 727 ? -34.373 24.772 5.249 1.00 93.44 727 ALA A N 1
ATOM 5618 C CA . ALA A 1 727 ? -33.886 26.080 4.844 1.00 93.44 727 ALA A CA 1
ATOM 5619 C C . ALA A 1 727 ? -34.992 26.840 4.107 1.00 93.44 727 ALA A C 1
ATOM 5621 O O . ALA A 1 727 ? -35.514 26.367 3.099 1.00 93.44 727 ALA A O 1
ATOM 5622 N N . VAL A 1 728 ? -35.311 28.041 4.580 1.00 92.44 728 VAL A N 1
ATOM 5623 C CA . VAL A 1 728 ? -36.317 28.933 4.002 1.00 92.44 728 VAL A CA 1
ATOM 5624 C C . VAL A 1 728 ? -35.650 30.223 3.543 1.00 92.44 728 VAL A C 1
ATOM 5626 O O . VAL A 1 728 ? -35.144 30.996 4.355 1.00 92.44 728 VAL A O 1
ATOM 5629 N N . PHE A 1 729 ? -35.665 30.485 2.238 1.00 91.25 729 PHE A N 1
ATOM 5630 C CA . PHE A 1 729 ? -35.157 31.732 1.672 1.00 91.25 729 PHE A CA 1
ATOM 5631 C C . PHE A 1 729 ? -36.280 32.762 1.548 1.00 91.25 729 PHE A C 1
ATOM 5633 O O . PHE A 1 729 ? -37.240 32.532 0.818 1.00 91.25 729 PHE A O 1
ATOM 5640 N N . THR A 1 730 ? -36.160 33.916 2.209 1.00 88.56 730 THR A N 1
ATOM 5641 C CA . THR A 1 730 ? -37.191 34.978 2.214 1.00 88.56 730 THR A CA 1
ATOM 5642 C C . THR A 1 730 ? -36.862 36.159 1.290 1.00 88.56 730 THR A C 1
ATOM 5644 O O . THR A 1 730 ? -37.563 37.168 1.288 1.00 88.56 730 THR A O 1
ATOM 5647 N N . GLY A 1 731 ? -35.768 36.083 0.527 1.00 83.81 731 GLY A N 1
ATOM 5648 C CA . GLY A 1 731 ? -35.239 37.186 -0.287 1.00 83.81 731 GLY A CA 1
ATOM 5649 C C . GLY A 1 731 ? -34.052 37.899 0.363 1.00 83.81 731 GLY A C 1
ATOM 5650 O O . GLY A 1 731 ? -33.013 38.030 -0.265 1.00 83.81 731 GLY A O 1
ATOM 5651 N N . SER A 1 732 ? -34.169 38.300 1.631 1.00 86.50 732 SER A N 1
ATOM 5652 C CA . SER A 1 732 ? -33.099 39.003 2.370 1.00 86.50 732 SER A CA 1
ATOM 5653 C C . SER A 1 732 ? -32.347 38.129 3.379 1.00 86.50 732 SER A C 1
ATOM 5655 O O . SER A 1 732 ? -31.304 38.521 3.904 1.00 86.50 732 SER A O 1
ATOM 5657 N N . LYS A 1 733 ? -32.870 36.937 3.679 1.00 92.19 733 LYS A N 1
ATOM 5658 C CA . LYS A 1 733 ? -32.255 35.977 4.597 1.00 92.19 733 LYS A CA 1
ATOM 5659 C C . LYS A 1 733 ? -32.602 34.539 4.224 1.00 92.19 733 LYS A C 1
ATOM 5661 O O . LYS A 1 733 ? -33.629 34.284 3.595 1.00 92.19 733 LYS A O 1
ATOM 5666 N N . ILE A 1 734 ? -31.742 33.617 4.641 1.00 93.88 734 ILE A N 1
ATOM 5667 C CA . ILE A 1 734 ? -32.011 32.180 4.703 1.00 93.88 734 ILE A CA 1
ATOM 5668 C C . ILE A 1 734 ? -32.190 31.829 6.173 1.00 93.88 734 ILE A C 1
ATOM 5670 O O . ILE A 1 734 ? -31.313 32.113 6.987 1.00 93.88 734 ILE A O 1
ATOM 5674 N N . VAL A 1 735 ? -33.327 31.240 6.515 1.00 95.00 735 VAL A N 1
ATOM 5675 C CA . VAL A 1 735 ? -33.648 30.809 7.875 1.00 95.00 735 VAL A CA 1
ATOM 5676 C C . VAL A 1 735 ? -33.643 29.293 7.906 1.00 95.00 735 VAL A C 1
ATOM 5678 O O . VAL A 1 735 ? -34.325 28.663 7.106 1.00 95.00 735 VAL A O 1
ATOM 5681 N N . LEU A 1 736 ? -32.856 28.713 8.803 1.00 94.94 736 LEU A N 1
ATOM 5682 C CA . LEU A 1 736 ? -32.855 27.283 9.060 1.00 94.94 736 LEU A CA 1
ATOM 5683 C C . LEU A 1 736 ? -33.844 26.996 10.186 1.00 94.94 736 LEU A C 1
ATOM 5685 O O . LEU A 1 736 ? -33.635 27.437 11.315 1.00 94.94 736 LEU A O 1
ATOM 5689 N N . LEU A 1 737 ? -34.903 26.267 9.866 1.00 93.81 737 LEU A N 1
ATOM 5690 C CA . LEU A 1 737 ? -35.910 25.783 10.798 1.00 93.81 737 LEU A CA 1
ATOM 5691 C C . LEU A 1 737 ? -35.604 24.333 11.183 1.00 93.81 737 LEU A C 1
ATOM 5693 O O . LEU A 1 737 ? -35.051 23.583 10.374 1.00 93.81 737 LEU A O 1
ATOM 5697 N N . ASP A 1 738 ? -35.954 23.934 12.401 1.00 90.44 738 ASP A N 1
ATOM 5698 C CA . ASP A 1 738 ? -36.029 22.520 12.768 1.00 90.44 738 ASP A CA 1
ATOM 5699 C C . ASP A 1 738 ? -37.318 21.866 12.242 1.00 90.44 738 ASP A C 1
ATOM 5701 O O . ASP A 1 738 ? -38.142 22.503 11.583 1.00 90.44 738 ASP A O 1
ATOM 5705 N N . SER A 1 739 ? -37.497 20.576 12.528 1.00 85.00 739 SER A N 1
ATOM 5706 C CA . SER A 1 739 ? -38.679 19.814 12.113 1.00 85.00 739 SER A CA 1
ATOM 5707 C C . SER A 1 739 ? -39.994 20.301 12.739 1.00 85.00 739 SER A C 1
ATOM 5709 O O . SER A 1 739 ? -41.060 19.937 12.249 1.00 85.00 739 SER A O 1
ATOM 5711 N N . THR A 1 740 ? -39.936 21.129 13.789 1.00 86.56 740 THR A N 1
ATOM 5712 C CA . THR A 1 740 ? -41.098 21.758 14.441 1.00 86.56 740 THR A CA 1
ATOM 5713 C C . THR A 1 740 ? -41.373 23.171 13.923 1.00 86.56 740 THR A C 1
ATOM 5715 O O . THR A 1 740 ? -42.279 23.843 14.400 1.00 86.56 740 THR A O 1
ATOM 5718 N N . GLY A 1 741 ? -40.583 23.655 12.959 1.00 86.62 741 GLY A N 1
ATOM 5719 C CA . GLY A 1 741 ? -40.701 25.010 12.429 1.00 86.62 741 GLY A CA 1
ATOM 5720 C C . GLY A 1 741 ? -40.085 26.093 13.315 1.00 86.62 741 GLY A C 1
ATOM 5721 O O . GLY A 1 741 ? -40.246 27.282 13.018 1.00 86.62 741 GLY A O 1
ATOM 5722 N N . ALA A 1 742 ? -39.365 25.719 14.378 1.00 90.56 742 ALA A N 1
ATOM 5723 C CA . ALA A 1 742 ? -38.640 26.663 15.216 1.00 90.56 742 ALA A CA 1
ATOM 5724 C C . ALA A 1 742 ? -37.317 27.073 14.553 1.00 90.56 742 ALA A C 1
ATOM 5726 O O . ALA A 1 742 ? -36.637 26.279 13.904 1.00 90.56 742 ALA A O 1
ATOM 5727 N N . GLU A 1 743 ? -36.941 28.341 14.704 1.00 95.12 743 GLU A N 1
ATOM 5728 C CA . GLU A 1 743 ? -35.722 28.884 14.106 1.00 95.12 743 GLU A CA 1
ATOM 5729 C C . GLU A 1 743 ? -34.465 28.368 14.825 1.00 95.12 743 GLU A C 1
ATOM 5731 O O . GLU A 1 743 ? -34.269 28.624 16.011 1.00 95.12 743 GLU A O 1
ATOM 5736 N N . LYS A 1 744 ? -33.583 27.681 14.087 1.00 93.69 744 LYS A N 1
ATOM 5737 C CA . LYS A 1 744 ? -32.264 27.232 14.563 1.00 93.69 744 LYS A CA 1
ATOM 5738 C C . LYS A 1 744 ? -31.159 28.228 14.251 1.00 93.69 744 LYS A C 1
ATOM 5740 O O . LYS A 1 744 ? -30.249 28.419 15.051 1.00 93.69 744 LYS A O 1
ATOM 5745 N N . ALA A 1 745 ? -31.188 28.795 13.048 1.00 94.19 745 ALA A N 1
ATOM 5746 C CA . ALA A 1 745 ? -30.159 29.708 12.574 1.00 94.19 745 ALA A CA 1
ATOM 5747 C C . ALA A 1 745 ? -30.708 30.663 11.514 1.00 94.19 745 ALA A C 1
ATOM 5749 O O . ALA A 1 745 ? -31.610 30.323 10.748 1.00 94.19 745 ALA A O 1
ATOM 5750 N N . MET A 1 746 ? -30.101 31.844 11.428 1.00 94.94 746 MET A N 1
ATOM 5751 C CA . MET A 1 746 ? -30.419 32.844 10.418 1.00 94.94 746 MET A CA 1
ATOM 5752 C C . MET A 1 746 ? -29.153 33.297 9.703 1.00 94.94 746 MET A C 1
ATOM 5754 O O . MET A 1 746 ? -28.159 33.680 10.322 1.00 94.94 746 MET A O 1
ATOM 5758 N N . TYR A 1 747 ? -29.219 33.324 8.377 1.00 92.50 747 TYR A N 1
ATOM 5759 C CA . TYR A 1 747 ? -28.145 33.790 7.522 1.00 92.50 747 TYR A CA 1
ATOM 5760 C C . TYR A 1 747 ? -28.619 34.990 6.708 1.00 92.50 747 TYR A C 1
ATOM 5762 O O . TYR A 1 747 ? -29.457 34.853 5.821 1.00 92.50 747 TYR A O 1
ATOM 5770 N N . ALA A 1 748 ? -28.080 36.178 6.995 1.00 90.44 748 ALA A N 1
ATOM 5771 C CA . ALA A 1 748 ? -28.286 37.347 6.142 1.00 90.44 748 ALA A CA 1
ATOM 5772 C C . ALA A 1 748 ? -27.751 37.074 4.728 1.00 90.44 748 ALA A C 1
ATOM 5774 O O . ALA A 1 748 ? -26.640 36.548 4.582 1.00 90.44 748 ALA A O 1
ATOM 5775 N N . VAL A 1 749 ? -28.540 37.442 3.718 1.00 86.00 749 VAL A N 1
ATOM 5776 C CA . VAL A 1 749 ? -28.242 37.257 2.296 1.00 86.00 749 VAL A CA 1
ATOM 5777 C C . VAL A 1 749 ? -28.186 38.632 1.643 1.00 86.00 749 VAL A C 1
ATOM 5779 O O . VAL A 1 749 ? -29.121 39.419 1.763 1.00 86.00 749 VAL A O 1
ATOM 5782 N N . SER A 1 750 ? -27.086 38.920 0.950 1.00 79.31 750 SER A N 1
ATOM 5783 C CA . SER A 1 750 ? -26.969 40.105 0.101 1.00 79.31 750 SER A CA 1
ATOM 5784 C C . SER A 1 750 ? -27.200 39.684 -1.347 1.00 79.31 750 SER A C 1
ATOM 5786 O O . SER A 1 750 ? -26.427 38.892 -1.887 1.00 79.31 750 SER A O 1
ATOM 5788 N N . THR A 1 751 ? -28.283 40.165 -1.952 1.00 75.62 751 THR A N 1
ATOM 5789 C CA . THR A 1 751 ? -28.679 39.831 -3.326 1.00 75.62 751 THR A CA 1
ATOM 5790 C C . THR A 1 751 ? -28.774 41.108 -4.143 1.00 75.62 751 THR A C 1
ATOM 5792 O O . THR A 1 751 ? -29.373 42.073 -3.668 1.00 75.62 751 THR A O 1
ATOM 5795 N N . SER A 1 752 ? -28.228 41.132 -5.359 1.00 65.88 752 SER A N 1
ATOM 5796 C CA . SER A 1 752 ? -28.383 42.305 -6.231 1.00 65.88 752 SER A CA 1
ATOM 5797 C C . SER A 1 752 ? -29.758 42.361 -6.898 1.00 65.88 752 SER A C 1
ATOM 5799 O O . SER A 1 752 ? -30.254 43.458 -7.104 1.00 65.88 752 SER A O 1
ATOM 5801 N N . ASP A 1 753 ? -30.385 41.208 -7.180 1.00 67.94 753 ASP A N 1
ATOM 5802 C CA . ASP A 1 753 ? -31.656 41.113 -7.919 1.00 67.94 753 ASP A CA 1
ATOM 5803 C C . ASP A 1 753 ? -32.407 39.799 -7.601 1.00 67.94 753 ASP A C 1
ATOM 5805 O O . ASP A 1 753 ? -33.136 39.686 -6.615 1.00 67.94 753 ASP A O 1
ATOM 5809 N N . VAL A 1 754 ? -32.195 38.776 -8.437 1.00 71.81 754 VAL A N 1
ATOM 5810 C CA . VAL A 1 754 ? -32.780 37.437 -8.352 1.00 71.81 754 VAL A CA 1
ATOM 5811 C C . VAL A 1 754 ? -31.757 36.504 -7.718 1.00 71.81 754 VAL A C 1
ATOM 5813 O O . VAL A 1 754 ? -30.600 36.449 -8.140 1.00 71.81 754 VAL A O 1
ATOM 5816 N N . SER A 1 755 ? -32.204 35.734 -6.730 1.00 79.44 755 SER A N 1
ATOM 5817 C CA . SER A 1 755 ? -31.398 34.717 -6.064 1.00 79.44 755 SER A CA 1
ATOM 5818 C C . SER A 1 755 ? -32.133 33.393 -6.028 1.00 79.44 755 SER A C 1
ATOM 5820 O O . SER A 1 755 ? -33.336 33.331 -5.766 1.00 79.44 755 SER A O 1
ATOM 5822 N N . ARG A 1 756 ? -31.393 32.321 -6.293 1.00 86.00 756 ARG A N 1
ATOM 5823 C CA . ARG A 1 756 ? -31.869 30.946 -6.202 1.00 86.00 756 ARG A CA 1
ATOM 5824 C C . ARG A 1 756 ? -31.128 30.252 -5.082 1.00 86.00 756 ARG A C 1
ATOM 5826 O O . ARG A 1 756 ? -29.938 30.488 -4.904 1.00 86.00 756 ARG A O 1
ATOM 5833 N N . MET A 1 757 ? -31.862 29.436 -4.339 1.00 90.50 757 MET A N 1
ATOM 5834 C CA . MET A 1 757 ? -31.338 28.593 -3.281 1.00 90.50 757 MET A CA 1
ATOM 5835 C C . MET A 1 757 ? -31.585 27.139 -3.667 1.00 90.50 757 MET A C 1
ATOM 5837 O O . MET A 1 757 ? -32.646 26.815 -4.198 1.00 90.50 757 MET A O 1
ATOM 5841 N N . GLY A 1 758 ? -30.617 26.291 -3.370 1.00 88.00 758 GLY A N 1
ATOM 5842 C CA . GLY A 1 758 ? -30.778 24.849 -3.312 1.00 88.00 758 GLY A CA 1
ATOM 5843 C C . GLY A 1 758 ? -29.983 24.304 -2.142 1.00 88.00 758 GLY A C 1
ATOM 5844 O O . GLY A 1 758 ? -29.262 25.045 -1.470 1.00 88.00 758 GLY A O 1
ATOM 5845 N N . GLY A 1 759 ? -30.106 23.012 -1.893 1.00 82.50 759 GLY A N 1
ATOM 5846 C CA . GLY A 1 759 ? -29.308 22.349 -0.877 1.00 82.50 759 GLY A CA 1
ATOM 5847 C C . GLY A 1 759 ? -28.487 21.207 -1.439 1.00 82.50 759 GLY A C 1
ATOM 5848 O O . GLY A 1 759 ? -28.682 20.764 -2.573 1.00 82.50 759 GLY A O 1
ATOM 5849 N N . GLY A 1 760 ? -27.523 20.805 -0.624 1.00 80.81 760 GLY A N 1
ATOM 5850 C CA . GLY A 1 760 ? -26.602 19.713 -0.874 1.00 80.81 760 GLY A CA 1
ATOM 5851 C C . GLY A 1 760 ? -26.682 18.641 0.196 1.00 80.81 760 GLY A C 1
ATOM 5852 O O . GLY A 1 760 ? -27.293 18.817 1.259 1.00 80.81 760 GLY A O 1
ATOM 5853 N N . LYS A 1 761 ? -26.023 17.521 -0.080 1.00 79.12 761 LYS A N 1
ATOM 5854 C CA . LYS A 1 761 ? -25.884 16.416 0.867 1.00 79.12 761 LYS A CA 1
ATOM 5855 C C . LYS A 1 761 ? -25.078 16.865 2.082 1.00 79.12 761 LYS A C 1
ATOM 5857 O O . LYS A 1 761 ? -24.083 17.564 1.954 1.00 79.12 761 LYS A O 1
ATOM 5862 N N . GLY A 1 762 ? -25.470 16.421 3.275 1.00 81.75 762 GLY A N 1
ATOM 5863 C CA . GLY A 1 762 ? -24.675 16.608 4.493 1.00 81.75 762 GLY A CA 1
ATOM 5864 C C . GLY A 1 762 ? -24.833 17.955 5.207 1.00 81.75 762 GLY A C 1
ATOM 5865 O O . GLY A 1 762 ? -24.041 18.228 6.113 1.00 81.75 762 GLY A O 1
ATOM 5866 N N . GLY A 1 763 ? -25.851 18.754 4.868 1.00 85.38 763 GLY A N 1
ATOM 5867 C CA . GLY A 1 763 ? -26.150 20.016 5.558 1.00 85.38 763 GLY A CA 1
ATOM 5868 C C 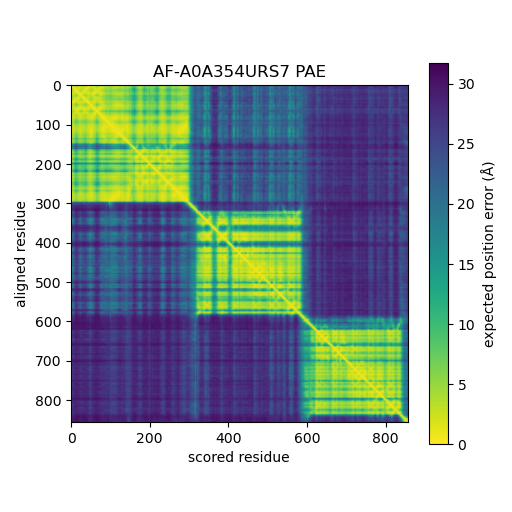. GLY A 1 763 ? -25.587 21.261 4.868 1.00 85.38 763 GLY A C 1
ATOM 5869 O O . GLY A 1 763 ? -25.181 22.201 5.543 1.00 85.38 763 GLY A O 1
ATOM 5870 N N . TYR A 1 764 ? -25.518 21.278 3.534 1.00 89.25 764 TYR A N 1
ATOM 5871 C CA . TYR A 1 764 ? -25.065 22.455 2.787 1.00 89.25 764 TYR A CA 1
ATOM 5872 C C . TYR A 1 764 ? -26.218 23.176 2.101 1.00 89.25 764 TYR A C 1
ATOM 5874 O O . TYR A 1 764 ? -27.138 22.548 1.581 1.00 89.25 764 TYR A O 1
ATOM 5882 N N . ILE A 1 765 ? -26.145 24.505 2.077 1.00 91.81 765 ILE A N 1
ATOM 5883 C CA . ILE A 1 765 ? -27.036 25.375 1.304 1.00 91.81 765 ILE A CA 1
ATOM 5884 C C . ILE A 1 765 ? -26.198 26.106 0.267 1.00 91.81 765 ILE A C 1
ATOM 5886 O O . ILE A 1 765 ? -25.167 26.686 0.602 1.00 91.81 765 ILE A O 1
ATOM 5890 N N . TYR A 1 766 ? -26.670 26.132 -0.971 1.00 90.81 766 TYR A N 1
ATOM 5891 C CA . TYR A 1 766 ? -26.098 26.924 -2.051 1.00 90.81 766 TYR A CA 1
ATOM 5892 C C . TYR A 1 766 ? -27.070 28.039 -2.394 1.00 90.81 766 TYR A C 1
ATOM 5894 O O . TYR A 1 766 ? -28.248 27.767 -2.625 1.00 90.81 766 TYR A O 1
ATOM 5902 N N . TYR A 1 767 ? -26.606 29.283 -2.468 1.00 91.31 767 TYR A N 1
ATOM 5903 C CA . TYR A 1 767 ? -27.433 30.361 -2.996 1.00 91.31 767 TYR A CA 1
ATOM 5904 C C . TYR A 1 767 ? -26.657 31.311 -3.899 1.00 91.31 767 TYR A C 1
ATOM 5906 O O . TYR A 1 767 ? -25.510 31.642 -3.632 1.00 91.31 767 TYR A O 1
ATOM 5914 N N . THR A 1 768 ? -27.280 31.783 -4.971 1.00 88.69 768 THR A N 1
ATOM 5915 C CA . THR A 1 768 ? -26.662 32.755 -5.886 1.00 88.69 768 THR A CA 1
ATOM 5916 C C . THR A 1 768 ? -26.862 34.185 -5.374 1.00 88.69 768 THR A C 1
ATOM 5918 O O . THR A 1 768 ? -28.000 34.544 -5.073 1.00 88.69 768 THR A O 1
ATOM 5921 N N . THR A 1 769 ? -25.841 35.042 -5.334 1.00 84.12 769 THR A N 1
ATOM 5922 C CA . THR A 1 769 ? -25.995 36.467 -4.945 1.00 84.12 769 THR A CA 1
ATOM 5923 C C . THR A 1 769 ? -26.412 37.368 -6.116 1.00 84.12 769 THR A C 1
ATOM 5925 O O . THR A 1 769 ? -27.032 38.409 -5.908 1.00 84.12 769 THR A O 1
ATOM 5928 N N . ASN A 1 770 ? -26.115 36.955 -7.349 1.00 79.44 770 ASN A N 1
ATOM 5929 C CA . ASN A 1 770 ? -26.424 37.651 -8.601 1.00 79.44 770 ASN A CA 1
ATOM 5930 C C . ASN A 1 770 ? -26.802 36.628 -9.694 1.00 79.44 770 ASN A C 1
ATOM 5932 O O . ASN A 1 770 ? -25.982 36.235 -10.520 1.00 79.44 770 ASN A O 1
ATOM 5936 N N . ALA A 1 771 ? -28.051 36.149 -9.705 1.00 74.44 771 ALA A N 1
ATOM 5937 C CA . ALA A 1 771 ? -28.463 35.109 -10.654 1.00 74.44 771 ALA A CA 1
ATOM 5938 C C . ALA A 1 771 ? -28.692 35.617 -12.087 1.00 74.44 771 ALA A C 1
ATOM 5940 O O . ALA A 1 771 ? -28.761 34.795 -12.993 1.00 74.44 771 ALA A O 1
ATOM 5941 N N . GLN A 1 772 ? -28.846 36.925 -12.317 1.00 81.31 772 GLN A N 1
ATOM 5942 C CA . GLN A 1 772 ? -29.276 37.488 -13.604 1.00 81.31 772 GLN A CA 1
ATOM 5943 C C . GLN A 1 772 ? -28.288 38.534 -14.132 1.00 81.31 772 GLN A C 1
ATOM 5945 O O . GLN A 1 772 ? -27.705 39.291 -13.363 1.00 81.31 772 GLN A O 1
ATOM 5950 N N . GLY A 1 773 ? -28.096 38.577 -15.455 1.00 70.06 773 GLY A N 1
ATOM 5951 C CA . GLY A 1 773 ? -27.377 39.667 -16.133 1.00 70.06 773 GLY A CA 1
ATOM 5952 C C . GLY A 1 773 ? -25.861 39.727 -15.897 1.00 70.06 773 GLY A C 1
ATOM 5953 O O . GLY A 1 773 ? -25.197 40.614 -16.432 1.00 70.06 773 GLY A O 1
ATOM 5954 N N . THR A 1 774 ? -25.292 38.785 -15.140 1.00 71.81 774 THR A N 1
ATOM 5955 C CA . THR A 1 774 ? -23.850 38.683 -14.881 1.00 71.81 774 THR A CA 1
ATOM 5956 C C . THR A 1 774 ? -23.208 37.543 -15.672 1.00 71.81 774 THR A C 1
ATOM 5958 O O . THR A 1 774 ? -23.744 36.438 -15.781 1.00 71.81 774 THR A O 1
ATOM 5961 N N . LYS A 1 775 ? -22.007 37.803 -16.201 1.00 70.94 775 LYS A N 1
ATOM 5962 C CA . LYS A 1 775 ? -21.158 36.777 -16.830 1.00 70.94 775 LYS A CA 1
ATOM 5963 C C . LYS A 1 775 ? -20.477 35.860 -15.813 1.00 70.94 775 LYS A C 1
ATOM 5965 O O . LYS A 1 775 ? -19.969 34.819 -16.201 1.00 70.94 775 LYS A O 1
ATOM 5970 N N . ASN A 1 776 ? -20.458 36.254 -14.542 1.00 75.12 776 ASN A N 1
ATOM 5971 C CA . ASN A 1 776 ? -19.803 35.530 -13.459 1.00 75.12 776 ASN A CA 1
ATOM 5972 C C . ASN A 1 776 ? -20.755 35.496 -12.253 1.00 75.12 776 ASN A C 1
ATOM 5974 O O . ASN A 1 776 ? -20.631 36.334 -11.352 1.00 75.12 776 ASN A O 1
ATOM 5978 N N . PRO A 1 777 ? -21.775 34.621 -12.266 1.00 79.19 777 PRO A N 1
ATOM 5979 C CA . PRO A 1 777 ? -22.648 34.460 -11.117 1.00 79.19 777 PRO A CA 1
ATOM 5980 C C . PRO A 1 777 ? -21.853 33.929 -9.925 1.00 79.19 777 PRO A C 1
ATOM 5982 O O . PRO A 1 777 ? -20.994 33.057 -10.042 1.00 79.19 777 PRO A O 1
ATOM 5985 N N . THR A 1 778 ? -22.149 34.478 -8.763 1.00 85.38 778 THR A N 1
ATOM 5986 C CA . THR A 1 778 ? -21.511 34.176 -7.497 1.00 85.38 778 THR A CA 1
ATOM 5987 C C . THR A 1 778 ? -22.460 33.314 -6.674 1.00 85.38 778 THR A C 1
ATOM 5989 O O . THR A 1 778 ? -23.625 33.663 -6.484 1.00 85.38 778 THR A O 1
ATOM 5992 N N . VAL A 1 779 ? -21.968 32.176 -6.195 1.00 88.31 779 VAL A N 1
ATOM 5993 C CA . VAL A 1 779 ? -22.681 31.226 -5.341 1.00 88.31 779 VAL A CA 1
ATOM 5994 C C . VAL A 1 779 ? -22.067 31.262 -3.956 1.00 88.31 779 VAL A C 1
ATOM 5996 O O . VAL A 1 779 ? -20.875 31.049 -3.799 1.00 88.31 779 VAL A O 1
ATOM 5999 N N . VAL A 1 780 ? -22.870 31.479 -2.931 1.00 89.19 780 VAL A N 1
ATOM 6000 C CA . VAL A 1 780 ? -22.455 31.328 -1.543 1.00 89.19 780 VAL A CA 1
ATOM 6001 C C . VAL A 1 780 ? -22.878 29.952 -1.048 1.00 89.19 780 VAL A C 1
ATOM 6003 O O . VAL A 1 780 ? -24.033 29.551 -1.188 1.00 89.19 780 VAL A O 1
ATOM 6006 N N . VAL A 1 781 ? -21.924 29.246 -0.456 1.00 90.56 781 VAL A N 1
ATOM 6007 C CA . VAL A 1 781 ? -22.097 27.960 0.212 1.00 90.56 781 VAL A CA 1
ATOM 6008 C C . VAL A 1 781 ? -22.200 28.218 1.707 1.00 90.56 781 VAL A C 1
ATOM 6010 O O . VAL A 1 781 ? -21.340 28.894 2.271 1.00 90.56 781 VAL A O 1
ATOM 6013 N N . ILE A 1 782 ? -23.233 27.686 2.351 1.00 89.75 782 ILE A N 1
ATOM 6014 C CA . ILE A 1 782 ? -23.414 27.727 3.802 1.00 89.75 782 ILE A CA 1
ATOM 6015 C C . ILE A 1 782 ? -23.334 26.299 4.332 1.00 89.75 782 ILE A C 1
ATOM 6017 O O . ILE A 1 782 ? -24.132 25.451 3.942 1.00 89.75 782 ILE A O 1
ATOM 6021 N N . ASP A 1 783 ? -22.399 26.054 5.245 1.00 89.44 783 ASP A N 1
ATOM 6022 C CA . ASP A 1 783 ? -22.367 24.858 6.084 1.00 89.44 783 ASP A CA 1
ATOM 6023 C C . ASP A 1 783 ? -23.332 25.065 7.256 1.00 89.44 783 ASP A C 1
ATOM 6025 O O . ASP A 1 783 ? -23.061 25.861 8.159 1.00 89.44 783 ASP A O 1
ATOM 6029 N N . THR A 1 784 ? -24.475 24.378 7.256 1.00 86.25 784 THR A N 1
ATOM 6030 C CA . THR A 1 784 ? -25.482 24.566 8.307 1.00 86.25 784 THR A CA 1
ATOM 6031 C C . THR A 1 784 ? -25.074 23.957 9.641 1.00 86.25 784 THR A C 1
ATOM 6033 O O . THR A 1 784 ? -25.644 24.327 10.663 1.00 86.25 784 THR A O 1
ATOM 6036 N N . LYS A 1 785 ? -24.112 23.026 9.657 1.00 85.38 785 LYS A N 1
ATOM 6037 C CA . LYS A 1 785 ? -23.620 22.398 10.891 1.00 85.38 785 LYS A CA 1
ATOM 6038 C C . LYS A 1 785 ? -22.656 23.327 11.619 1.00 85.38 785 LYS A C 1
ATOM 6040 O O . LYS A 1 785 ? -22.754 23.481 12.830 1.00 85.38 785 LYS A O 1
ATOM 6045 N N . ASN A 1 786 ? -21.765 23.973 10.868 1.00 83.81 786 ASN A N 1
ATOM 6046 C CA . ASN A 1 786 ? -20.688 24.795 11.430 1.00 83.81 786 ASN A CA 1
ATOM 6047 C C . ASN A 1 786 ? -20.920 26.308 11.294 1.00 83.81 786 ASN A C 1
ATOM 6049 O O . ASN A 1 786 ? -20.114 27.103 11.771 1.00 83.81 786 ASN A O 1
ATOM 6053 N N . GLY A 1 787 ? -21.967 26.729 10.580 1.00 83.44 787 GLY A N 1
ATOM 6054 C CA . GLY A 1 787 ? -22.259 28.136 10.288 1.00 83.44 787 GLY A CA 1
ATOM 6055 C C . GLY A 1 787 ? -21.266 28.817 9.335 1.00 83.44 787 GLY A C 1
ATOM 6056 O O . GLY A 1 787 ? -21.364 30.028 9.118 1.00 83.44 787 GLY A O 1
ATOM 6057 N N . ARG A 1 788 ? -20.313 28.066 8.763 1.00 85.06 788 ARG A N 1
ATOM 6058 C CA . ARG A 1 788 ? -19.274 28.587 7.863 1.00 85.06 788 ARG A CA 1
ATOM 6059 C C . ARG A 1 788 ? -19.863 28.974 6.512 1.00 85.06 788 ARG A C 1
ATOM 6061 O O . ARG A 1 788 ? -20.782 28.323 6.015 1.00 85.06 788 ARG A O 1
ATOM 6068 N N . ARG A 1 789 ? -19.315 30.035 5.915 1.00 86.50 789 ARG A N 1
ATOM 6069 C CA . ARG A 1 789 ? -19.729 30.539 4.603 1.00 86.50 789 ARG A CA 1
ATOM 6070 C C . ARG A 1 789 ? -18.528 30.683 3.686 1.00 86.50 789 ARG A C 1
ATOM 6072 O O . ARG A 1 789 ? -17.541 31.291 4.087 1.00 86.50 789 ARG A O 1
ATOM 6079 N N . THR A 1 790 ? -18.676 30.231 2.448 1.00 83.00 790 THR A N 1
ATOM 6080 C CA . THR A 1 790 ? -17.691 30.453 1.384 1.00 83.00 790 THR A CA 1
ATOM 6081 C C . THR A 1 790 ? -18.386 30.997 0.152 1.00 83.00 790 THR A C 1
ATOM 6083 O O . THR A 1 790 ? -19.506 30.607 -0.161 1.00 83.00 790 THR A O 1
ATOM 6086 N N . THR A 1 791 ? -17.733 31.927 -0.536 1.00 83.88 791 THR A N 1
ATOM 6087 C CA . THR A 1 791 ? -18.249 32.541 -1.759 1.00 83.88 791 THR A CA 1
ATOM 6088 C C . THR A 1 791 ? -17.480 31.996 -2.955 1.00 83.88 791 THR A C 1
ATOM 6090 O O . THR A 1 791 ? -16.259 32.076 -2.996 1.00 83.88 791 THR A O 1
ATOM 6093 N N . LEU A 1 792 ? -18.204 31.460 -3.927 1.00 78.81 792 LEU A N 1
ATOM 6094 C CA . LEU A 1 792 ? -17.704 30.879 -5.165 1.00 78.81 792 LEU A CA 1
ATOM 6095 C C . LEU A 1 792 ? -18.075 31.799 -6.321 1.00 78.81 792 LEU A C 1
ATOM 6097 O O . LEU A 1 792 ? -19.227 32.203 -6.435 1.00 78.81 792 LEU A O 1
ATOM 6101 N N . THR A 1 793 ? -17.139 32.097 -7.214 1.00 80.31 793 THR A N 1
ATOM 6102 C CA . THR A 1 793 ? -17.472 32.734 -8.495 1.00 80.31 793 THR A CA 1
ATOM 6103 C C . THR A 1 793 ? -17.494 31.656 -9.563 1.00 80.31 793 THR A C 1
ATOM 6105 O O . THR A 1 793 ? -16.471 31.020 -9.796 1.00 80.31 793 THR A O 1
ATOM 6108 N N . LEU A 1 794 ? -18.644 31.434 -10.201 1.00 74.06 794 LEU A N 1
ATOM 6109 C CA . LEU A 1 794 ? -18.770 30.491 -11.310 1.00 74.06 794 LEU A CA 1
ATOM 6110 C C . LEU A 1 794 ? -18.073 31.106 -12.541 1.00 74.06 794 LEU A C 1
ATOM 6112 O O . LEU A 1 794 ? -18.536 32.143 -13.030 1.00 74.06 794 LEU A O 1
ATOM 6116 N N . PRO A 1 795 ? -16.947 30.548 -13.025 1.00 58.69 795 PRO A N 1
ATOM 6117 C CA . PRO A 1 795 ? -16.137 31.202 -14.043 1.00 58.69 795 PRO A CA 1
ATOM 6118 C C . PRO A 1 795 ? -16.766 31.127 -15.419 1.00 58.69 795 PRO A C 1
ATOM 6120 O O . PRO A 1 795 ? -17.312 30.099 -15.814 1.00 58.69 795 PRO A O 1
ATOM 6123 N N . ASN A 1 796 ? -16.590 32.227 -16.154 1.00 54.28 796 ASN A N 1
ATOM 6124 C CA . ASN A 1 796 ? -16.630 32.327 -17.606 1.00 54.28 796 ASN A CA 1
ATOM 6125 C C . ASN A 1 796 ? -17.621 31.353 -18.258 1.00 54.28 796 ASN A C 1
ATOM 6127 O O . ASN A 1 796 ? -17.269 30.575 -19.153 1.00 54.28 796 ASN A O 1
ATOM 6131 N N . VAL A 1 797 ? -18.895 31.482 -17.873 1.00 54.53 797 VAL A N 1
ATOM 6132 C CA . VAL A 1 797 ? -20.008 31.170 -18.767 1.00 54.53 797 VAL A CA 1
ATOM 6133 C C . VAL A 1 797 ? -19.898 32.156 -19.929 1.00 54.53 797 VAL A C 1
ATOM 6135 O O . VAL A 1 797 ? -20.644 33.113 -20.060 1.00 54.53 797 VAL A O 1
ATOM 6138 N N . SER A 1 798 ? -18.910 31.960 -20.798 1.00 45.91 798 SER A N 1
ATOM 6139 C CA . SER A 1 798 ? -18.722 32.707 -22.045 1.00 45.91 798 SER A CA 1
ATOM 6140 C C . SER A 1 798 ? -19.925 32.525 -22.981 1.00 45.91 798 SER A C 1
ATOM 6142 O O . SER A 1 798 ? -20.125 33.309 -23.905 1.00 45.91 798 SER A O 1
ATOM 6144 N N . GLN A 1 799 ? -20.772 31.533 -22.679 1.00 53.16 799 GLN A N 1
ATOM 6145 C CA . GLN A 1 799 ? -22.091 31.301 -23.255 1.00 53.16 799 GLN A CA 1
ATOM 6146 C C . GLN A 1 799 ? -23.259 31.931 -22.470 1.00 53.16 799 GLN A C 1
ATOM 6148 O O . GLN A 1 799 ? -24.398 31.694 -22.863 1.00 53.16 799 GLN A O 1
ATOM 6153 N N . ASN A 1 800 ? -23.024 32.721 -21.411 1.00 58.81 800 ASN A N 1
ATOM 6154 C CA . ASN A 1 800 ? -24.039 33.580 -20.787 1.00 58.81 800 ASN A CA 1
ATOM 6155 C C . ASN A 1 800 ? -24.139 34.890 -21.571 1.00 58.81 800 ASN A C 1
ATOM 6157 O O . ASN A 1 800 ? -23.351 35.816 -21.338 1.00 58.81 800 ASN A O 1
ATOM 6161 N N . PRO A 1 801 ? -25.073 35.017 -22.524 1.00 61.91 801 PRO A N 1
ATOM 6162 C CA . PRO A 1 801 ? -25.431 36.338 -23.013 1.00 61.91 801 PRO A CA 1
ATOM 6163 C C . PRO A 1 801 ? -25.950 37.192 -21.848 1.00 61.91 801 PRO A C 1
ATOM 6165 O O . PRO A 1 801 ? -26.455 36.679 -20.858 1.00 61.91 801 PRO A O 1
ATOM 6168 N N . SER A 1 802 ? -25.878 38.514 -21.960 1.00 69.25 802 SER A N 1
ATOM 6169 C CA . SER A 1 802 ? -26.362 39.444 -20.924 1.00 69.25 802 SER A CA 1
ATOM 6170 C C . SER A 1 802 ? -27.851 39.282 -20.553 1.00 69.25 802 SER A C 1
ATOM 6172 O O . SER A 1 802 ? -28.302 39.877 -19.581 1.00 69.25 802 SER A O 1
ATOM 6174 N N . ASN A 1 803 ? -28.612 38.480 -21.304 1.00 73.38 803 ASN A N 1
ATOM 6175 C CA . ASN A 1 803 ? -30.028 38.161 -21.110 1.00 73.38 803 ASN A CA 1
ATOM 6176 C C . ASN A 1 803 ? -30.271 36.759 -20.505 1.00 73.38 803 ASN A C 1
ATOM 6178 O O . ASN A 1 803 ? -31.324 36.155 -20.726 1.00 73.38 803 ASN A O 1
ATOM 6182 N N . SER A 1 804 ? -29.310 36.224 -19.751 1.00 75.38 804 SER A N 1
ATOM 6183 C CA . SER A 1 804 ? -29.436 34.944 -19.053 1.00 75.38 804 SER A CA 1
ATOM 6184 C C . SER A 1 804 ? -29.711 35.087 -17.547 1.00 75.38 804 SER A C 1
ATOM 6186 O O . SER A 1 804 ? -29.252 36.043 -16.913 1.00 75.38 804 SER A O 1
ATOM 6188 N N . LYS A 1 805 ? -30.403 34.104 -16.953 1.00 83.38 805 LYS A N 1
ATOM 6189 C CA . LYS A 1 805 ? -30.605 33.965 -15.499 1.00 83.38 805 LYS A CA 1
ATOM 6190 C C . LYS A 1 805 ? -30.359 32.531 -15.019 1.00 83.38 805 LYS A C 1
ATOM 6192 O O . LYS A 1 805 ? -30.767 31.589 -15.692 1.00 83.38 805 LYS A O 1
ATOM 6197 N N . ILE A 1 806 ? -29.753 32.352 -13.845 1.00 85.50 806 ILE A N 1
ATOM 6198 C CA . ILE A 1 806 ? -29.773 31.076 -13.121 1.00 85.50 806 ILE A CA 1
ATOM 6199 C C . ILE A 1 806 ? -31.171 30.896 -12.522 1.00 85.50 806 ILE A C 1
ATOM 6201 O O . ILE A 1 806 ? -31.643 31.732 -11.748 1.00 85.50 806 ILE A O 1
ATOM 6205 N N . SER A 1 807 ? -31.853 29.818 -12.897 1.00 82.06 807 SER A N 1
ATOM 6206 C CA . SER A 1 807 ? -33.209 29.509 -12.433 1.00 82.06 807 SER A CA 1
ATOM 6207 C C . SER A 1 807 ? -33.239 28.498 -11.288 1.00 82.06 807 SER A C 1
ATOM 6209 O O . SER A 1 807 ? -34.080 28.626 -10.404 1.00 82.06 807 SER A O 1
ATOM 6211 N N . SER A 1 808 ? -32.271 27.588 -11.209 1.00 86.44 808 SER A N 1
ATOM 6212 C CA . SER A 1 808 ? -32.089 26.683 -10.076 1.00 86.44 808 SER A CA 1
ATOM 6213 C C . SER A 1 808 ? -30.612 26.385 -9.833 1.00 86.44 808 SER A C 1
ATOM 6215 O O . SER A 1 808 ? -29.769 26.575 -10.711 1.00 86.44 808 SER A O 1
ATOM 6217 N N . ILE A 1 809 ? -30.307 25.930 -8.620 1.00 88.81 809 ILE A N 1
ATOM 6218 C CA . ILE A 1 809 ? -28.992 25.444 -8.207 1.00 88.81 809 ILE A CA 1
ATOM 6219 C C . ILE A 1 809 ? -29.209 24.217 -7.323 1.00 88.81 809 ILE A C 1
ATOM 6221 O O . ILE A 1 809 ? -30.093 24.240 -6.475 1.00 88.81 809 ILE A O 1
ATOM 6225 N N . PHE A 1 810 ? -28.468 23.139 -7.550 1.00 88.12 810 PHE A N 1
ATOM 6226 C CA . PHE A 1 810 ? -28.602 21.881 -6.815 1.00 88.12 810 PHE A CA 1
ATOM 6227 C C . PHE A 1 810 ? -27.308 21.065 -6.902 1.00 88.12 810 PHE A C 1
ATOM 6229 O O . PHE A 1 810 ? -26.462 21.307 -7.761 1.00 88.12 810 PHE A O 1
ATOM 6236 N N . GLU A 1 811 ? -27.145 20.094 -6.011 1.00 85.88 811 GLU A N 1
ATOM 6237 C CA . GLU A 1 811 ? -26.047 19.130 -6.074 1.00 85.88 811 GLU A CA 1
ATOM 6238 C C . GLU A 1 811 ? -26.495 17.867 -6.824 1.00 85.88 811 GLU A C 1
ATOM 6240 O O . GLU A 1 811 ? -27.576 17.350 -6.567 1.00 85.88 811 GLU A O 1
ATOM 6245 N N . LEU A 1 812 ? -25.673 17.358 -7.743 1.00 82.25 812 LEU A N 1
ATOM 6246 C CA . LEU A 1 812 ? -25.884 16.076 -8.422 1.00 82.25 812 LEU A CA 1
ATOM 6247 C C . LEU A 1 812 ? -24.593 15.267 -8.364 1.00 82.25 812 LEU A C 1
ATOM 6249 O O . LEU A 1 812 ? -23.590 15.667 -8.949 1.00 82.25 812 LEU A O 1
ATOM 6253 N N . ASN A 1 813 ? -24.619 14.125 -7.670 1.00 76.56 813 ASN A N 1
ATOM 6254 C CA . ASN A 1 813 ? -23.475 13.211 -7.543 1.00 76.56 813 ASN A CA 1
ATOM 6255 C C . ASN A 1 813 ? -22.163 13.921 -7.149 1.00 76.56 813 ASN A C 1
ATOM 6257 O O . ASN A 1 813 ? -21.135 13.735 -7.797 1.00 76.56 813 ASN A O 1
ATOM 6261 N N . GLY A 1 814 ? -22.206 14.786 -6.130 1.00 73.44 814 GLY A N 1
ATOM 6262 C CA . GLY A 1 814 ? -21.023 15.528 -5.684 1.00 73.44 814 GLY A CA 1
ATOM 6263 C C . GLY A 1 814 ? -20.567 16.622 -6.654 1.00 73.44 814 GLY A C 1
ATOM 6264 O O . GLY A 1 814 ? -19.429 17.066 -6.588 1.00 73.44 814 GLY A O 1
ATOM 6265 N N . THR A 1 815 ? -21.424 17.060 -7.578 1.00 79.44 815 THR A N 1
ATOM 6266 C CA . THR A 1 815 ? -21.149 18.162 -8.510 1.00 79.44 815 THR A CA 1
ATOM 6267 C C . THR A 1 815 ? -22.162 19.282 -8.301 1.00 79.44 815 THR A C 1
ATOM 6269 O O . THR A 1 815 ? -23.357 19.016 -8.174 1.00 79.44 815 THR A O 1
ATOM 6272 N N . LEU A 1 816 ? -21.711 20.540 -8.287 1.00 85.25 816 LEU A N 1
ATOM 6273 C CA . LEU A 1 816 ? -22.617 21.686 -8.212 1.00 85.25 816 LEU A CA 1
ATOM 6274 C C . LEU A 1 816 ? -23.209 21.947 -9.598 1.00 85.25 816 LEU A C 1
ATOM 6276 O O . LEU A 1 816 ? -22.489 22.319 -10.526 1.00 85.25 816 LEU A O 1
ATOM 6280 N N . CYS A 1 817 ? -24.517 21.770 -9.737 1.00 85.50 817 CYS A N 1
ATOM 6281 C CA . CYS A 1 817 ? -25.245 22.004 -10.972 1.00 85.50 817 CYS A CA 1
ATOM 6282 C C . CYS A 1 817 ? -26.167 23.217 -10.843 1.00 85.50 817 CYS A C 1
ATOM 6284 O O . CYS A 1 817 ? -26.711 23.512 -9.781 1.00 85.50 817 CYS A O 1
ATOM 6286 N N . TYR A 1 818 ? -26.357 23.933 -11.942 1.00 86.44 818 TYR A N 1
ATOM 6287 C CA . TYR A 1 818 ? -27.296 25.040 -12.026 1.00 86.44 818 TYR A CA 1
ATOM 6288 C C . TYR A 1 818 ? -27.979 25.053 -13.385 1.00 86.44 818 TYR A C 1
ATOM 6290 O O . TYR A 1 818 ? -27.370 24.752 -14.415 1.00 86.44 818 TYR A O 1
ATOM 6298 N N . SER A 1 819 ? -29.262 25.402 -13.393 1.00 82.94 819 SER A N 1
ATOM 6299 C CA . SER A 1 819 ? -29.989 25.613 -14.635 1.00 82.94 819 SER A CA 1
ATOM 6300 C C . SER A 1 819 ? -29.845 27.056 -15.073 1.00 82.94 819 SER A C 1
ATOM 6302 O O . SER A 1 819 ? -30.166 27.996 -14.346 1.00 82.94 819 SER A O 1
ATOM 6304 N N . LEU A 1 820 ? -29.364 27.225 -16.290 1.00 80.50 820 LEU A N 1
ATOM 6305 C CA . LEU A 1 820 ? -29.188 28.506 -16.921 1.00 80.50 820 LEU A CA 1
ATOM 6306 C C . LEU A 1 820 ? -30.290 28.699 -17.958 1.00 80.50 820 LEU A C 1
ATOM 6308 O O . LEU A 1 820 ? -30.479 27.882 -18.852 1.00 80.50 820 LEU A O 1
ATOM 6312 N N . PHE A 1 821 ? -31.051 29.773 -17.812 1.00 78.62 821 PHE A N 1
ATOM 6313 C CA . PHE A 1 821 ? -32.101 30.190 -18.729 1.00 78.62 821 PHE A CA 1
ATOM 6314 C C . PHE A 1 821 ? -31.599 31.359 -19.567 1.00 78.62 821 PHE A C 1
ATOM 6316 O O . PHE A 1 821 ? -31.098 32.336 -19.016 1.00 78.62 821 PHE A O 1
ATOM 6323 N N . LYS A 1 822 ? -31.766 31.285 -20.885 1.00 78.19 822 LYS A N 1
ATOM 6324 C CA . LYS A 1 822 ? -31.396 32.323 -21.850 1.00 78.19 822 LYS A CA 1
ATOM 6325 C C . LYS A 1 822 ? -32.648 32.820 -22.569 1.00 78.19 822 LYS A C 1
ATOM 6327 O O . LYS A 1 822 ? -33.362 32.003 -23.142 1.00 78.19 822 LYS A O 1
ATOM 6332 N N . TRP A 1 823 ? -32.869 34.139 -22.581 1.00 76.62 823 TRP A N 1
ATOM 6333 C CA . TRP A 1 823 ? -33.959 34.786 -23.325 1.00 76.62 823 TRP A CA 1
ATOM 6334 C C . TRP A 1 823 ? -33.408 35.573 -24.515 1.00 76.62 823 TRP A C 1
ATOM 6336 O O . TRP A 1 823 ? -33.038 36.732 -24.361 1.00 76.62 823 TRP A O 1
ATOM 6346 N N . ASP A 1 824 ? -33.347 34.983 -25.710 1.00 71.69 824 ASP A N 1
ATOM 6347 C CA . ASP A 1 824 ? -32.837 35.680 -26.907 1.00 71.69 824 ASP A CA 1
ATOM 6348 C C . ASP A 1 824 ? -33.908 36.436 -27.724 1.00 71.69 824 ASP A C 1
ATOM 6350 O O . ASP A 1 824 ? -33.586 37.073 -28.724 1.00 71.69 824 ASP A O 1
ATOM 6354 N N . GLY A 1 825 ? -35.165 36.417 -27.269 1.00 71.88 825 GLY A N 1
ATOM 6355 C CA . GLY A 1 825 ? -36.303 37.108 -27.883 1.00 71.88 825 GLY A CA 1
ATOM 6356 C C . GLY A 1 825 ? -37.026 36.298 -28.964 1.00 71.88 825 GLY A C 1
ATOM 6357 O O . GLY A 1 825 ? -38.129 36.678 -29.353 1.00 71.88 825 GLY A O 1
ATOM 6358 N N . THR A 1 826 ? -36.451 35.181 -29.422 1.00 67.62 826 THR A N 1
ATOM 6359 C CA . THR A 1 826 ? -37.008 34.342 -30.502 1.00 67.62 826 THR A CA 1
ATOM 6360 C C . THR A 1 826 ? -37.101 32.858 -30.146 1.00 67.62 826 THR A C 1
ATOM 6362 O O . THR A 1 826 ? -38.024 32.176 -30.585 1.00 67.62 826 THR A O 1
ATOM 6365 N N . THR A 1 827 ? -36.172 32.367 -29.334 1.00 68.31 827 THR A N 1
ATOM 6366 C CA . THR A 1 827 ? -36.012 30.984 -28.889 1.00 68.31 827 THR A CA 1
ATOM 6367 C C . THR A 1 827 ? -35.361 30.990 -27.517 1.00 68.31 827 THR A C 1
ATOM 6369 O O . THR A 1 827 ? -34.153 30.840 -27.352 1.00 68.31 827 THR A O 1
ATOM 6372 N N . ASP A 1 828 ? -36.175 31.169 -26.495 1.00 69.62 828 ASP A N 1
ATOM 6373 C CA . ASP A 1 828 ? -35.703 30.977 -25.136 1.00 69.62 828 ASP A CA 1
ATOM 6374 C C . ASP A 1 828 ? -35.252 29.510 -24.953 1.00 69.62 828 ASP A C 1
ATOM 6376 O O . ASP A 1 828 ? -35.867 28.578 -25.487 1.00 69.62 828 ASP A O 1
ATOM 6380 N N . SER A 1 829 ? -34.198 29.286 -24.173 1.00 72.06 829 SER A N 1
ATOM 6381 C CA . SER A 1 829 ? -33.646 27.948 -23.933 1.00 72.06 829 SER A CA 1
ATOM 6382 C C . SER A 1 829 ? -33.097 27.822 -22.520 1.00 72.06 829 SER A C 1
ATOM 6384 O O . SER A 1 829 ? -32.516 28.780 -22.005 1.00 72.06 829 SER A O 1
ATOM 6386 N N . SER A 1 830 ? -33.201 26.632 -21.931 1.00 72.88 830 SER A N 1
ATOM 6387 C CA . SER A 1 830 ? -32.533 26.288 -20.680 1.00 72.88 830 SER A CA 1
ATOM 6388 C C . SER A 1 830 ? -31.523 25.161 -20.851 1.00 72.88 830 SER A C 1
ATOM 6390 O O . SER A 1 830 ? -31.787 24.172 -21.531 1.00 72.88 830 SER A O 1
ATOM 6392 N N . ASN A 1 831 ? -30.378 25.293 -20.188 1.00 73.44 831 ASN A N 1
ATOM 6393 C CA . ASN A 1 831 ? -29.364 24.254 -20.067 1.00 73.44 831 ASN A CA 1
ATOM 6394 C C . ASN A 1 831 ? -28.966 24.045 -18.606 1.00 73.44 831 ASN A C 1
ATOM 6396 O O . ASN A 1 831 ? -28.799 25.001 -17.858 1.00 73.44 831 ASN A O 1
ATOM 6400 N N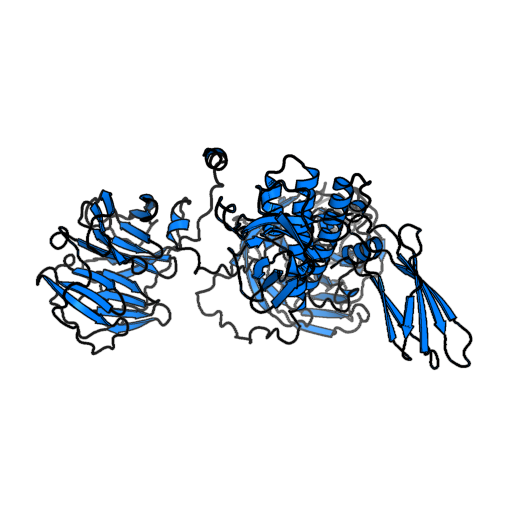 . ILE A 1 832 ? -28.772 22.789 -18.203 1.00 78.69 832 ILE A N 1
ATOM 6401 C CA . ILE A 1 832 ? -28.120 22.476 -16.928 1.00 78.69 832 ILE A CA 1
ATOM 6402 C C . ILE A 1 832 ? -26.617 22.450 -17.171 1.00 78.69 832 ILE A C 1
ATOM 6404 O O . ILE A 1 832 ? -26.124 21.712 -18.033 1.00 78.69 832 ILE A O 1
ATOM 6408 N N . GLN A 1 833 ? -25.904 23.263 -16.405 1.00 78.56 833 GLN A N 1
ATOM 6409 C CA . GLN A 1 833 ? -24.454 23.253 -16.342 1.00 78.56 833 GLN A CA 1
ATOM 6410 C C . GLN A 1 833 ? -24.033 22.677 -15.006 1.00 78.56 833 GLN A C 1
ATOM 6412 O O . GLN A 1 833 ? -24.612 23.014 -13.976 1.00 78.56 833 GLN A O 1
ATOM 6417 N N . CYS A 1 834 ? -23.030 21.814 -15.031 1.00 79.12 834 CYS A N 1
ATOM 6418 C CA . CYS A 1 834 ? -22.457 21.244 -13.829 1.00 79.12 834 CYS A CA 1
ATOM 6419 C C . CYS A 1 834 ? -20.983 21.630 -13.767 1.00 79.12 834 CYS A C 1
ATOM 6421 O O . CYS A 1 834 ? -20.249 21.530 -14.753 1.00 79.12 834 CYS A O 1
ATOM 6423 N N . VAL A 1 835 ? -20.565 22.122 -12.607 1.00 71.38 835 VAL A N 1
ATOM 6424 C CA . VAL A 1 835 ? -19.182 22.497 -12.336 1.00 71.38 835 VAL A CA 1
ATOM 6425 C C . VAL A 1 835 ? -18.601 21.423 -11.444 1.00 71.38 835 VAL A C 1
ATOM 6427 O O . VAL A 1 835 ? -18.978 21.309 -10.276 1.00 71.38 835 VAL A O 1
ATOM 6430 N N . ASN A 1 836 ? -17.696 20.626 -12.016 1.00 64.62 836 ASN A N 1
ATOM 6431 C CA . ASN A 1 836 ? -16.922 19.681 -11.232 1.00 64.62 836 ASN A CA 1
ATOM 6432 C C . ASN A 1 836 ? -15.876 20.450 -10.423 1.00 64.62 836 ASN A C 1
ATOM 6434 O O . ASN A 1 836 ? -15.011 21.134 -10.971 1.00 64.62 836 ASN A O 1
ATOM 6438 N N . LEU A 1 837 ? -15.993 20.346 -9.107 1.00 55.41 837 LEU A N 1
ATOM 6439 C CA . LEU A 1 837 ? -15.166 21.068 -8.152 1.00 55.41 837 LEU A CA 1
ATOM 6440 C C . LEU A 1 837 ? -13.859 20.316 -7.849 1.00 55.41 837 LEU A C 1
ATOM 6442 O O . LEU A 1 837 ? -13.007 20.846 -7.149 1.00 55.41 837 LEU A O 1
ATOM 6446 N N . SER A 1 838 ? -13.660 19.113 -8.404 1.00 46.41 838 SER A N 1
ATOM 6447 C CA . SER A 1 838 ? -12.461 18.292 -8.186 1.00 46.41 838 SER A CA 1
ATOM 6448 C C . SER A 1 838 ? -11.212 18.749 -8.960 1.00 46.41 838 SER A C 1
ATOM 6450 O O . SER A 1 838 ? -10.152 18.159 -8.789 1.00 46.41 838 SER A O 1
ATOM 6452 N N . ASN A 1 839 ? -11.301 19.777 -9.812 1.00 39.44 839 ASN A N 1
ATOM 6453 C CA . ASN A 1 839 ? -10.185 20.262 -10.646 1.00 39.44 839 ASN A CA 1
ATOM 6454 C C . ASN A 1 839 ? -9.359 21.391 -9.993 1.00 39.44 839 ASN A C 1
ATOM 6456 O O . ASN A 1 839 ? -8.698 22.166 -10.685 1.00 39.44 839 ASN A O 1
ATOM 6460 N N . LEU A 1 840 ? -9.379 21.497 -8.663 1.00 38.53 840 LEU A N 1
ATOM 6461 C CA . LEU A 1 840 ? -8.752 22.593 -7.927 1.00 38.53 840 LEU A CA 1
ATOM 6462 C C . LEU A 1 840 ? -7.356 22.215 -7.443 1.00 38.53 840 LEU A C 1
ATOM 6464 O O . LEU A 1 840 ? -7.163 21.223 -6.742 1.00 38.53 840 LEU A O 1
ATOM 6468 N N . LYS A 1 841 ? -6.365 23.037 -7.798 1.00 35.41 841 LYS A N 1
ATOM 6469 C CA . LYS A 1 841 ? -5.044 22.978 -7.177 1.00 35.41 841 LYS A CA 1
ATOM 6470 C C . LYS A 1 841 ? -5.149 23.558 -5.771 1.00 35.41 841 LYS A C 1
ATOM 6472 O O . LYS A 1 841 ? -5.460 24.733 -5.610 1.00 35.41 841 LYS A O 1
ATOM 6477 N N . TYR A 1 842 ? -4.802 22.757 -4.771 1.00 32.66 842 TYR A N 1
ATOM 6478 C CA . TYR A 1 842 ? -4.399 23.287 -3.476 1.00 32.66 842 TYR A CA 1
ATOM 6479 C C . TYR A 1 842 ? -3.181 24.201 -3.676 1.00 32.66 842 TYR A C 1
ATOM 6481 O O . TYR A 1 842 ? -2.120 23.743 -4.107 1.00 32.66 842 TYR A O 1
ATOM 6489 N N . ALA A 1 843 ? -3.306 25.483 -3.329 1.00 33.31 843 ALA A N 1
ATOM 6490 C CA . ALA A 1 843 ? -2.173 26.150 -2.708 1.00 33.31 843 ALA A CA 1
ATOM 6491 C C . ALA A 1 843 ? -1.971 25.437 -1.365 1.00 33.31 843 ALA A C 1
ATOM 6493 O O . ALA A 1 843 ? -2.936 25.231 -0.628 1.00 33.31 843 ALA A O 1
ATOM 6494 N N . ALA A 1 844 ? -0.755 24.957 -1.110 1.00 32.72 844 ALA A N 1
ATOM 6495 C CA . ALA A 1 844 ? -0.408 24.250 0.118 1.00 32.72 844 ALA A CA 1
ATOM 6496 C C . ALA A 1 844 ? -0.994 24.965 1.354 1.00 32.72 844 ALA A C 1
ATOM 6498 O O . ALA A 1 844 ? -0.997 26.201 1.373 1.00 32.72 844 ALA A O 1
ATOM 6499 N N . PRO A 1 845 ? -1.475 24.237 2.379 1.00 31.61 845 PRO A N 1
ATOM 6500 C CA . PRO A 1 845 ? -1.945 24.886 3.589 1.00 31.61 845 PRO A CA 1
ATOM 6501 C C . PRO A 1 845 ? -0.806 25.730 4.164 1.00 31.61 845 PRO A C 1
ATOM 6503 O O . PRO A 1 845 ? 0.309 25.250 4.378 1.00 31.61 845 PRO A O 1
ATOM 6506 N N . HIS A 1 846 ? -1.088 27.020 4.355 1.00 32.69 846 HIS A N 1
ATOM 6507 C CA . HIS A 1 846 ? -0.197 27.925 5.058 1.00 32.69 846 HIS A CA 1
ATOM 6508 C C . HIS A 1 846 ? 0.078 27.331 6.444 1.00 32.69 846 HIS A C 1
ATOM 6510 O O . HIS A 1 846 ? -0.836 26.905 7.150 1.00 32.69 846 HIS A O 1
ATOM 6516 N N . LYS A 1 847 ? 1.358 27.319 6.809 1.00 35.81 847 LYS A N 1
ATOM 6517 C CA . LYS A 1 847 ? 1.983 26.654 7.962 1.00 35.81 847 LYS A CA 1
ATOM 6518 C C . LYS A 1 847 ? 1.450 27.064 9.354 1.00 35.81 847 LYS A C 1
ATOM 6520 O O . LYS A 1 847 ? 1.996 26.636 10.356 1.00 35.81 847 LYS A O 1
ATOM 6525 N N . GLU A 1 848 ? 0.402 27.880 9.433 1.00 35.09 848 GLU A N 1
ATOM 6526 C CA . GLU A 1 848 ? -0.111 28.481 10.674 1.00 35.09 848 GLU A CA 1
ATOM 6527 C C . GLU A 1 848 ? -1.399 27.814 11.198 1.00 35.09 848 GLU A C 1
ATOM 6529 O O . GLU A 1 848 ? -1.855 28.130 12.292 1.00 35.09 848 GLU A O 1
ATOM 6534 N N . THR A 1 849 ? -2.000 26.861 10.472 1.00 34.03 849 THR A N 1
ATOM 6535 C CA . THR A 1 849 ? -3.210 26.160 10.968 1.00 34.03 849 THR A CA 1
ATOM 6536 C C . THR A 1 849 ? -2.885 24.973 11.890 1.00 34.03 849 THR A C 1
ATOM 6538 O O . THR A 1 849 ? -3.702 24.605 12.732 1.00 34.03 849 THR A O 1
ATOM 6541 N N . GLU A 1 850 ? -1.671 24.421 11.816 1.00 36.09 850 GLU A N 1
ATOM 6542 C CA . GLU A 1 850 ? -1.204 23.378 12.746 1.00 36.09 850 GLU A CA 1
ATOM 6543 C C . GLU A 1 850 ? -0.914 23.949 14.148 1.00 36.09 850 GLU A C 1
ATOM 6545 O O . GLU A 1 850 ? -1.136 23.281 15.155 1.00 36.09 850 GLU A O 1
ATOM 6550 N N . GLU A 1 851 ? -0.536 25.229 14.238 1.00 36.47 851 GLU A N 1
ATOM 6551 C CA . GLU A 1 851 ? -0.251 25.895 15.517 1.00 36.47 851 GLU A CA 1
ATOM 6552 C C . GLU A 1 851 ? -1.514 26.351 16.273 1.00 36.47 851 GLU A C 1
ATOM 6554 O O . GLU A 1 851 ? -1.463 26.538 17.486 1.00 36.47 851 GLU A O 1
ATOM 6559 N N . LEU A 1 852 ? -2.675 26.456 15.613 1.00 33.50 852 LEU A N 1
ATOM 6560 C CA . LEU A 1 852 ? -3.941 26.848 16.258 1.00 33.50 852 LEU A CA 1
ATOM 6561 C C . LEU A 1 852 ? -4.838 25.673 16.670 1.00 33.50 852 LEU A C 1
ATOM 6563 O O . LEU A 1 852 ? -5.820 25.883 17.379 1.00 33.50 852 LEU A O 1
ATOM 6567 N N . THR A 1 853 ? -4.496 24.441 16.284 1.00 32.47 853 THR A N 1
ATOM 6568 C CA . THR A 1 853 ? -5.248 23.244 16.711 1.00 32.47 853 THR A CA 1
ATOM 6569 C C . THR A 1 853 ? -4.711 22.658 18.027 1.00 32.47 853 THR A C 1
ATOM 6571 O O . THR A 1 853 ? -5.404 21.887 18.677 1.00 32.47 853 THR A O 1
ATOM 6574 N N . ASN A 1 854 ? -3.528 23.101 18.476 1.00 33.81 854 ASN A N 1
ATOM 6575 C CA . ASN A 1 854 ? -2.905 22.719 19.753 1.00 33.81 854 ASN A CA 1
ATOM 6576 C C . ASN A 1 854 ? -3.121 23.745 20.886 1.00 33.81 854 ASN A C 1
ATOM 6578 O O . ASN A 1 854 ? -2.385 23.749 21.871 1.00 33.81 854 ASN A O 1
ATOM 6582 N N . ALA A 1 855 ? -4.125 24.616 20.765 1.00 33.56 855 ALA A N 1
ATOM 6583 C CA . ALA A 1 855 ? -4.537 25.528 21.829 1.00 33.56 855 ALA A CA 1
ATOM 6584 C C . ALA A 1 855 ? -6.025 25.338 22.160 1.00 33.56 855 ALA A C 1
ATOM 6586 O O . ALA A 1 855 ? -6.855 26.183 21.828 1.00 33.56 855 ALA A O 1
ATOM 6587 N N . ASN A 1 856 ? -6.340 24.198 22.780 1.00 33.69 856 ASN A N 1
ATOM 6588 C CA . ASN A 1 856 ? -7.337 24.052 23.847 1.00 33.69 856 ASN A CA 1
ATOM 6589 C C . ASN A 1 856 ? -7.175 22.697 24.529 1.00 33.69 856 ASN A C 1
ATOM 6591 O O . ASN A 1 856 ? -7.442 21.677 23.859 1.00 33.69 856 ASN A O 1
#

Secondary structure (DSSP, 8-state):
--EEEEEEEEEPTT--EEEEEEEETTEEPPPEEEE--SEEEEEEEEEE-GGGTTSEEEEEEEEEETTEEEEEEEEEEEHHHHHHHHHHS-GGG-TT--SHHHHHHHHHHHHHHHHHHHHHHHHTT----SGGG--SHHHHTTS--PPPPS-S-B------TT-SEEEEEEEEEEESEEEEEEEEEES--TTEEEEEEEETTEEEEE---EE-TTS---TT-EEEEEEE----GGGTTSEEEEEEEETTEEEEEEEEEEHHHHHHHHTT-S-HHHHHHHHHHHHHHHHHHHHHHHHH--TTS----------TTSTT---EEEEEEEEE----TT--EEEEEEE-SSSEEEEEEEEEE---TTS---TTS-PPPEEEEEEEEEETT--EEEEEPPEE----TT----SS------EEEETTEEEEE-TTSEEEEEETTT-SSEEE--EEEE---BTTB-GGG--EEEEETTTTEEEEE-SSEEEEEETTB-SS-SEEEE---SSEEEEE-SSEEEEEE--TT-SS-EEEEEETT--B---EEEEESS--SSEEEEEEEEETTEEEEEEEETTT--EEEEEEESS------TTSS-HHHHHTT------EEE-TTSSSTTS-----EEEEETTEEEEESSSEEEEETTTTEEEE---------TTSEEEEEETTEEEEEETTTTEEEEEETT--TTPPPEE-PPPSS--GGGTTT-SEEEEETTTTEEEEE-SSEEEEE-TTS-EEEEEE---SS---EEEETTTEEEEES--BS-SS-EEEEEETTT--EEEEE----TT--TTEEEEEEEEETTEEEEEEEE--SS--EEEEEEE-GGGPPPP---TTHHHHTT--

Foldseek 3Di:
DAPKDKDKDADAPFWFKKWKWKAWPNDIDDIDMDTDDGTIDIDMDRLHFLLPLAIKIKMWMWTDGDPDDIDIDIDIDGSLVVLLCLQDPDQLVDPLRDDPLLSLLSLLLSLLSLLLSQLVCVLVVHDRPRCVSCPDPVSVVSDDPDAQDQDWWDAPPDADPPAQKGWPGWDWDRDSATKIKTKMKHLDLPQKWKWKDLDPPDIDIFSDKAFPPVDDDDPRITMIMTMGTHQDLQSQPTKIKIFMDHNNHTGYDITIDHLSNNLNVLVPPPDPSSNSSSSSSSSSSVSVNSSVVSSVPPVPPPPVPPPPPVVVPPPPDPLAFEWDFQEFAADDPQFQDWFAWEDPQRQKIKIKTWHWQQQAPVRDSDPPDQGWTWIKIKIFIAGSSNDTQAIAAIATAATDPPGDDPPDDDQGWEWEDDPQKIWTAGHPQWIWIDGVVQRRYYHTYIDTGHHDAQAPDRSSQFRYWYAEPSQQWIWTDGQFWTFIDHVVDRNDGLDIDGNPARDWAWEDYNFWIWTWRKDFQDQKTWIWIAGSNRHTDDIRIYHYPDRDGGKTWRYWYDHPQKIKIWIDHPPPSGTTIIIGRPVPPPPPPLPPDWLLVVQQAFDDDFDWDWLFDLPPDPDDFDFQEWEDDPQWIWTDAQWIKIARSVVSDIATEPAGDPGDDRQQWEWEDEDQKIWIAGLVVRWIWIDGNPDHNHDYTDTHDDPQADLDPCSNQFRYKYAQRVFRWMWTHRPQWTFIAGRHNHTDDIGGAAAPDDKAWYATPPQKIWMWRYFAQDQWIKIWIARRVVRDIDIDTRPGPVVDDSQKGFNYWYDRSSWIKTKIWHCPPPRIHIIIMTIDPVPTDDPPPDPCVVVVVPPD